Protein AF-0000000065994691 (afdb_homodimer)

Structure (mmCIF, N/CA/C/O backbone):
data_AF-0000000065994691-model_v1
#
loop_
_entity.id
_entity.type
_entity.pdbx_description
1 polymer 'NADP-dependent malic enzyme'
#
loop_
_atom_site.group_PDB
_atom_site.id
_atom_site.type_symbol
_atom_site.label_atom_id
_atom_site.label_alt_id
_atom_site.label_comp_id
_atom_site.label_asym_id
_atom_site.label_entity_id
_atom_site.label_seq_id
_atom_site.pdbx_PDB_ins_code
_atom_site.Cartn_x
_atom_site.Cartn_y
_atom_site.Cartn_z
_atom_site.occupancy
_atom_site.B_iso_or_equiv
_atom_site.auth_seq_id
_atom_site.auth_comp_id
_atom_site.auth_asym_id
_atom_site.auth_atom_id
_atom_site.pdbx_PDB_model_num
ATOM 1 N N . MET A 1 1 ? -3.164 -12.273 27.484 1 27.92 1 MET A N 1
ATOM 2 C CA . MET A 1 1 ? -2.928 -11.016 26.781 1 27.92 1 MET A CA 1
ATOM 3 C C . MET A 1 1 ? -4.109 -10.672 25.875 1 27.92 1 MET A C 1
ATOM 5 O O . MET A 1 1 ? -4.449 -11.438 24.969 1 27.92 1 MET A O 1
ATOM 9 N N . GLN A 1 2 ? -5.133 -10.211 26.312 1 36.34 2 GLN A N 1
ATOM 10 C CA . GLN A 1 2 ? -6.395 -9.766 25.734 1 36.34 2 GLN A CA 1
ATOM 11 C C . GLN A 1 2 ? -6.18 -9.109 24.375 1 36.34 2 GLN A C 1
ATOM 13 O O . GLN A 1 2 ? -5.273 -8.289 24.203 1 36.34 2 GLN A O 1
ATOM 18 N N . ASN A 1 3 ? -6.594 -9.672 23.25 1 47.41 3 ASN A N 1
ATOM 19 C CA . ASN A 1 3 ? -6.496 -9.258 21.844 1 47.41 3 ASN A CA 1
ATOM 20 C C . ASN A 1 3 ? -6.738 -7.762 21.688 1 47.41 3 ASN A C 1
ATOM 22 O O . ASN A 1 3 ? -7.848 -7.281 21.906 1 47.41 3 ASN A O 1
ATOM 26 N N . LYS A 1 4 ? -5.75 -6.941 22 1 60.91 4 LYS A N 1
ATOM 27 C CA . LYS A 1 4 ? -5.902 -5.5 21.828 1 60.91 4 LYS A CA 1
ATOM 28 C C . LYS A 1 4 ? -6.516 -5.18 20.469 1 60.91 4 LYS A C 1
ATOM 30 O O . LYS A 1 4 ? -6.129 -5.766 19.453 1 60.91 4 LYS A O 1
ATOM 35 N N . PRO A 1 5 ? -7.797 -4.594 20.5 1 64.44 5 PRO A N 1
ATOM 36 C CA . PRO A 1 5 ? -8.547 -4.199 19.297 1 64.44 5 PRO A CA 1
ATOM 37 C C . PRO A 1 5 ? -7.641 -3.814 18.141 1 64.44 5 PRO A C 1
ATOM 39 O O . PRO A 1 5 ? -7.926 -4.168 16.984 1 64.44 5 PRO A O 1
ATOM 42 N N . SER A 1 6 ? -6.508 -3.381 18.5 1 68.62 6 SER A N 1
ATOM 43 C CA . SER A 1 6 ? -5.609 -2.914 17.453 1 68.62 6 SER A CA 1
ATOM 44 C C . SER A 1 6 ? -4.98 -4.082 16.703 1 68.62 6 SER A C 1
ATOM 46 O O . SER A 1 6 ? -4.672 -3.973 15.516 1 68.62 6 SER A O 1
ATOM 48 N N . PHE A 1 7 ? -5.027 -5.285 17.312 1 80.38 7 PHE A N 1
ATOM 49 C CA . PHE A 1 7 ? -4.387 -6.418 16.656 1 80.38 7 PHE A CA 1
ATOM 50 C C . PHE A 1 7 ? -5.301 -7.02 15.594 1 80.38 7 PHE A C 1
ATOM 52 O O . PHE A 1 7 ? -4.832 -7.465 14.547 1 80.38 7 PHE A O 1
ATOM 59 N N . ILE A 1 8 ? -6.57 -6.91 15.859 1 89.31 8 ILE A N 1
ATOM 60 C CA . ILE A 1 8 ? -7.523 -7.473 14.906 1 89.31 8 ILE A CA 1
ATOM 61 C C . ILE A 1 8 ? -7.473 -6.68 13.602 1 89.31 8 ILE A C 1
ATOM 63 O O . ILE A 1 8 ? -7.551 -7.254 12.508 1 89.31 8 ILE A O 1
ATOM 67 N N . LEU A 1 9 ? -7.336 -5.375 13.672 1 92.56 9 LEU A N 1
ATOM 68 C CA . LEU A 1 9 ? -7.309 -4.516 12.492 1 92.56 9 LEU A CA 1
ATOM 69 C C . LEU A 1 9 ? -6.012 -4.711 11.711 1 92.56 9 LEU A C 1
ATOM 71 O O . LEU A 1 9 ? -5.918 -4.305 10.555 1 92.56 9 LEU A O 1
ATOM 75 N N . ARG A 1 10 ? -5.066 -5.402 12.344 1 91.25 10 ARG A N 1
ATOM 76 C CA . ARG A 1 10 ? -3.766 -5.574 11.703 1 91.25 10 ARG A CA 1
ATOM 77 C C . ARG A 1 10 ? -3.566 -7.016 11.242 1 91.25 10 ARG A C 1
ATOM 79 O O . ARG A 1 10 ? -2.566 -7.336 10.602 1 91.25 10 ARG A O 1
ATOM 86 N N . ASN A 1 11 ? -4.438 -7.891 11.555 1 91.38 11 ASN A N 1
ATOM 87 C CA . ASN A 1 11 ? -4.402 -9.289 11.125 1 91.38 11 ASN A CA 1
ATOM 88 C C . ASN A 1 11 ? -5.148 -9.484 9.812 1 91.38 11 ASN A C 1
ATOM 90 O O . ASN A 1 11 ? -6.379 -9.43 9.773 1 91.38 11 ASN A O 1
ATOM 94 N N . PRO A 1 12 ? -4.453 -9.797 8.758 1 92.19 12 PRO A N 1
ATOM 95 C CA . PRO A 1 12 ? -5.086 -9.867 7.441 1 92.19 12 PRO A CA 1
ATOM 96 C C . PRO A 1 12 ? -6.25 -10.852 7.395 1 92.19 12 PRO A C 1
ATOM 98 O O . PRO A 1 12 ? -7.219 -10.641 6.664 1 92.19 12 PRO A O 1
ATOM 101 N N . SER A 1 13 ? -6.184 -11.945 8.164 1 92.25 13 SER A N 1
ATOM 102 C CA . SER A 1 13 ? -7.203 -12.984 8.086 1 92.25 13 SER A CA 1
ATOM 103 C C . SER A 1 13 ? -8.43 -12.609 8.914 1 92.25 13 SER A C 1
ATOM 105 O O . SER A 1 13 ? -9.516 -13.156 8.711 1 92.25 13 SER A O 1
ATOM 107 N N . ALA A 1 14 ? -8.25 -11.648 9.867 1 92.88 14 ALA A N 1
ATOM 108 C CA . ALA A 1 14 ? -9.344 -11.305 10.773 1 92.88 14 ALA A CA 1
ATOM 109 C C . ALA A 1 14 ? -9.898 -9.922 10.461 1 92.88 14 ALA A C 1
ATOM 111 O O . ALA A 1 14 ? -11.023 -9.594 10.852 1 92.88 14 ALA A O 1
ATOM 112 N N . ASN A 1 15 ? -9.148 -9.086 9.805 1 95.5 15 ASN A N 1
ATOM 113 C CA . ASN A 1 15 ? -9.531 -7.695 9.57 1 95.5 15 ASN A CA 1
ATOM 114 C C . ASN A 1 15 ? -10.641 -7.59 8.531 1 95.5 15 ASN A C 1
ATOM 116 O O . ASN A 1 15 ? -10.508 -8.125 7.426 1 95.5 15 ASN A O 1
ATOM 120 N N . LYS A 1 16 ? -11.703 -6.867 8.922 1 97.56 16 LYS A N 1
ATOM 121 C CA . LYS A 1 16 ? -12.789 -6.582 7.992 1 97.56 16 LYS A CA 1
ATOM 122 C C . LYS A 1 16 ? -12.812 -5.102 7.621 1 97.56 16 LYS A C 1
ATOM 124 O O . LYS A 1 16 ? -13.664 -4.668 6.836 1 97.56 16 LYS A O 1
ATOM 129 N N . GLY A 1 17 ? -11.867 -4.254 8.242 1 96.62 17 GLY A N 1
ATOM 130 C CA . GLY A 1 17 ? -11.922 -2.814 8.039 1 96.62 17 GLY A CA 1
ATOM 131 C C . GLY A 1 17 ? -13.289 -2.225 8.344 1 96.62 17 GLY A C 1
ATOM 132 O O . GLY A 1 17 ? -13.852 -2.455 9.414 1 96.62 17 GLY A O 1
ATOM 133 N N . THR A 1 18 ? -13.828 -1.493 7.367 1 97.75 18 THR A N 1
ATOM 134 C CA . THR A 1 18 ? -15.141 -0.877 7.512 1 97.75 18 THR A CA 1
ATOM 135 C C . THR A 1 18 ? -16.25 -1.927 7.418 1 97.75 18 THR A C 1
ATOM 137 O O . THR A 1 18 ? -17.422 -1.604 7.547 1 97.75 18 THR A O 1
ATOM 140 N N . GLY A 1 19 ? -15.883 -3.162 7.223 1 97.94 19 GLY A N 1
ATOM 141 C CA . GLY A 1 19 ? -16.859 -4.242 7.129 1 97.94 19 GLY A CA 1
ATOM 142 C C . GLY A 1 19 ? -17.312 -4.754 8.484 1 97.94 19 GLY A C 1
ATOM 143 O O . GLY A 1 19 ? -18.281 -5.5 8.578 1 97.94 19 GLY A O 1
ATOM 144 N N . PHE A 1 20 ? -16.578 -4.418 9.609 1 97.56 20 PHE A N 1
ATOM 145 C CA . PHE A 1 20 ? -17.062 -4.75 10.945 1 97.56 20 PHE A CA 1
ATOM 146 C C . PHE A 1 20 ? -18.391 -4.066 11.227 1 97.56 20 PHE A C 1
ATOM 148 O O . PHE A 1 20 ? -18.516 -2.846 11.102 1 97.56 20 PHE A O 1
ATOM 155 N N . ASN A 1 21 ? -19.344 -4.828 11.57 1 96.69 21 ASN A N 1
ATOM 156 C CA . ASN A 1 21 ?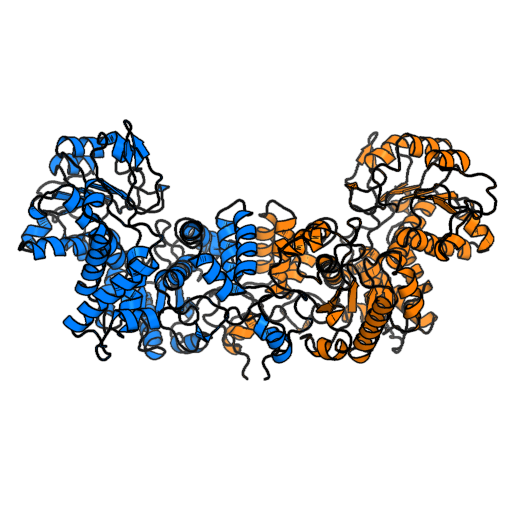 -20.625 -4.215 11.914 1 96.69 21 ASN A CA 1
ATOM 157 C C . ASN A 1 21 ? -20.625 -3.631 13.32 1 96.69 21 ASN A C 1
ATOM 159 O O . ASN A 1 21 ? -19.641 -3.771 14.047 1 96.69 21 ASN A O 1
ATOM 163 N N . ASN A 1 22 ? -21.688 -2.957 13.68 1 95.81 22 ASN A N 1
ATOM 164 C CA . ASN A 1 22 ? -21.719 -2.217 14.938 1 95.81 22 ASN A CA 1
ATOM 165 C C . ASN A 1 22 ? -21.547 -3.145 16.141 1 95.81 22 ASN A C 1
ATOM 167 O O . ASN A 1 22 ? -20.875 -2.799 17.109 1 95.81 22 ASN A O 1
ATOM 171 N N . GLU A 1 23 ? -22.156 -4.289 16.125 1 96.44 23 GLU A N 1
ATOM 172 C CA . GLU A 1 23 ? -22.047 -5.258 17.203 1 96.44 23 GLU A CA 1
ATOM 173 C C . GLU A 1 23 ? -20.609 -5.754 17.359 1 96.44 23 GLU A C 1
ATOM 175 O O . GLU A 1 23 ? -20.078 -5.84 18.469 1 96.44 23 GLU A O 1
ATOM 180 N N . GLU A 1 24 ? -20 -6.094 16.25 1 96.19 24 GLU A N 1
ATOM 181 C CA . GLU A 1 24 ? -18.609 -6.535 16.25 1 96.19 24 GLU A CA 1
ATOM 182 C C . GLU A 1 24 ? -17.688 -5.438 16.766 1 96.19 24 GLU A C 1
ATOM 184 O O . GLU A 1 24 ? -16.766 -5.711 17.531 1 96.19 24 GLU A O 1
ATOM 189 N N . ARG A 1 25 ? -17.953 -4.188 16.297 1 96.38 25 ARG A N 1
ATOM 190 C CA . ARG A 1 25 ? -17.109 -3.07 16.734 1 96.38 25 ARG A CA 1
ATOM 191 C C . ARG A 1 25 ? -17.172 -2.9 18.25 1 96.38 25 ARG A C 1
ATOM 193 O O . ARG A 1 25 ? -16.156 -2.623 18.891 1 96.38 25 ARG A O 1
ATOM 200 N N . GLU A 1 26 ? -18.312 -3.055 18.781 1 95.19 26 GLU A N 1
ATOM 201 C CA . GLU A 1 26 ? -18.484 -2.949 20.234 1 95.19 26 GLU A CA 1
ATOM 202 C C . GLU A 1 26 ? -17.797 -4.094 20.953 1 95.19 26 GLU A C 1
ATOM 204 O O . GLU A 1 26 ? -17.016 -3.867 21.891 1 95.19 26 GLU A O 1
ATOM 209 N N . LYS A 1 27 ? -17.969 -5.289 20.531 1 94.94 27 LYS A N 1
ATOM 210 C CA . LYS A 1 27 ? -17.438 -6.488 21.172 1 94.94 27 LYS A CA 1
ATOM 211 C C . LYS A 1 27 ? -15.922 -6.527 21.109 1 94.94 27 LYS A C 1
ATOM 213 O O . LYS A 1 27 ? -15.266 -6.969 22.062 1 94.94 27 LYS A O 1
ATOM 218 N N . LEU A 1 28 ? -15.406 -6.031 20.016 1 94.88 28 LEU A N 1
ATOM 219 C CA . LEU A 1 28 ? -13.969 -6.172 19.766 1 94.88 28 LEU A CA 1
ATOM 220 C C . LEU A 1 28 ? -13.227 -4.902 20.172 1 94.88 28 LEU A C 1
ATOM 222 O O . LEU A 1 28 ? -12.008 -4.816 20 1 94.88 28 LEU A O 1
ATOM 226 N N . GLY A 1 29 ? -13.961 -3.898 20.656 1 95.19 29 GLY A N 1
ATOM 227 C CA . GLY A 1 29 ? -13.328 -2.648 21.031 1 95.19 29 GLY A CA 1
ATOM 228 C C . GLY A 1 29 ? -12.797 -1.864 19.844 1 95.19 29 GLY A C 1
ATOM 229 O O . GLY A 1 29 ? -11.664 -1.366 19.891 1 95.19 29 GLY A O 1
ATOM 230 N N . LEU A 1 30 ? -13.547 -1.79 18.75 1 96.19 30 LEU A N 1
ATOM 231 C CA . LEU A 1 30 ? -13.117 -1.115 17.531 1 96.19 30 LEU A CA 1
ATOM 232 C C . LEU A 1 30 ? -13.828 0.221 17.375 1 96.19 30 LEU A C 1
ATOM 234 O O . LEU A 1 30 ? -13.508 0.996 16.469 1 96.19 30 LEU A O 1
ATOM 238 N N . LYS A 1 31 ? -14.797 0.508 18.297 1 96.19 31 LYS A N 1
ATOM 239 C CA . LYS A 1 31 ? -15.477 1.8 18.219 1 96.19 31 LYS A CA 1
ATOM 240 C C . LYS A 1 31 ? -14.477 2.949 18.344 1 96.19 31 LYS A C 1
ATOM 242 O O . LYS A 1 31 ? -13.625 2.957 19.234 1 96.19 31 LYS A O 1
ATOM 247 N N . GLY A 1 32 ? -14.57 3.861 17.391 1 96.81 32 GLY A N 1
ATOM 248 C CA . GLY A 1 32 ? -13.664 5 17.344 1 96.81 32 GLY A CA 1
ATOM 249 C C . GLY A 1 32 ? -12.438 4.766 16.484 1 96.81 32 GLY A C 1
ATOM 250 O O . GLY A 1 32 ? -11.758 5.711 16.094 1 96.81 32 GLY A O 1
ATOM 251 N N . LEU A 1 33 ? -12.141 3.516 16.203 1 97.19 33 LEU A N 1
ATOM 252 C CA . LEU A 1 33 ? -10.93 3.205 15.438 1 97.19 33 LEU A CA 1
ATOM 253 C C . LEU A 1 33 ? -11.242 3.062 13.953 1 97.19 33 LEU A C 1
ATOM 255 O O . LEU A 1 33 ? -10.344 2.83 13.141 1 97.19 33 LEU A O 1
ATOM 259 N N . LEU A 1 34 ? -12.508 3.172 13.602 1 97.25 34 LEU A N 1
ATOM 260 C CA . LEU A 1 34 ? -13.016 3.145 12.234 1 97.25 34 LEU A CA 1
ATOM 261 C C . LEU A 1 34 ? -14 4.285 11.992 1 97.25 34 LEU A C 1
ATOM 263 O O . LEU A 1 34 ? -14.664 4.738 12.93 1 97.25 34 LEU A O 1
ATOM 267 N N . PRO A 1 35 ? -14.047 4.77 10.734 1 97.44 35 PRO A N 1
ATOM 268 C CA . PRO A 1 35 ? -15.141 5.711 10.461 1 97.44 35 PRO A CA 1
ATOM 269 C C . PRO A 1 35 ? -16.516 5.109 10.727 1 97.44 35 PRO A C 1
ATOM 271 O O . PRO A 1 35 ? -16.656 3.887 10.773 1 97.44 35 PRO A O 1
ATOM 274 N N . PRO A 1 36 ? -17.453 5.902 10.906 1 95.81 36 PRO A N 1
ATOM 275 C CA . PRO A 1 36 ? -18.75 5.426 11.398 1 95.81 36 PRO A CA 1
ATOM 276 C C . PRO A 1 36 ? -19.469 4.539 10.383 1 95.81 36 PRO A C 1
ATOM 278 O O . PRO A 1 36 ? -20.219 3.639 10.766 1 95.81 36 PRO A O 1
ATOM 281 N N . LYS A 1 37 ? -19.312 4.715 9.109 1 96.81 37 LYS A N 1
ATOM 282 C CA . LYS A 1 37 ? -20.031 3.932 8.102 1 96.81 37 LYS A CA 1
ATOM 283 C C . LYS A 1 37 ? -19.594 2.469 8.133 1 96.81 37 LYS A C 1
ATOM 285 O O . LYS A 1 37 ? -18.391 2.174 8.211 1 96.81 37 LYS A O 1
ATOM 290 N N . VAL A 1 38 ? -20.562 1.571 8.156 1 97.25 38 VAL A N 1
ATOM 291 C CA . VAL A 1 38 ? -20.328 0.142 7.992 1 97.25 38 VAL A CA 1
ATOM 292 C C . VAL A 1 38 ? -20.547 -0.252 6.531 1 97.25 38 VAL A C 1
ATOM 294 O O . VAL A 1 38 ? -21.594 0.036 5.957 1 97.25 38 VAL A O 1
ATOM 297 N N . GLU A 1 39 ? -19.609 -0.886 5.941 1 97.75 39 GLU A N 1
ATOM 298 C CA . GLU A 1 39 ? -19.703 -1.291 4.543 1 97.75 39 GLU A CA 1
ATOM 299 C C . GLU A 1 39 ? -19.875 -2.803 4.418 1 97.75 39 GLU A C 1
ATOM 301 O O . GLU A 1 39 ? -19.344 -3.559 5.238 1 97.75 39 GLU A O 1
ATOM 306 N N . SER A 1 40 ? -20.594 -3.195 3.393 1 97.75 40 SER A N 1
ATOM 307 C CA . SER A 1 40 ? -20.625 -4.605 3.018 1 97.75 40 SER A CA 1
ATOM 308 C C . SER A 1 40 ? -19.344 -5.012 2.291 1 97.75 40 SER A C 1
ATOM 310 O O . SER A 1 40 ? -18.578 -4.156 1.83 1 97.75 40 SER A O 1
ATOM 312 N N . LEU A 1 41 ? -19.156 -6.312 2.232 1 97.75 41 LEU A N 1
ATOM 313 C CA . LEU A 1 41 ? -18.016 -6.84 1.492 1 97.75 41 LEU A CA 1
ATOM 314 C C . LEU A 1 41 ? -18.062 -6.391 0.035 1 97.75 41 LEU A C 1
ATOM 316 O O . LEU A 1 41 ? -17.031 -6.062 -0.548 1 97.75 41 LEU A O 1
ATOM 320 N N . GLN A 1 42 ? -19.219 -6.344 -0.59 1 97.94 42 GLN A N 1
ATOM 321 C CA . GLN A 1 42 ? -19.391 -5.918 -1.975 1 97.94 42 GLN A CA 1
ATOM 322 C C . GLN A 1 42 ? -19.016 -4.449 -2.15 1 97.94 42 GLN A C 1
ATOM 324 O O . GLN A 1 42 ? -18.344 -4.09 -3.121 1 97.94 42 GLN A O 1
ATOM 329 N N . GLU A 1 43 ? -19.438 -3.59 -1.207 1 97.94 43 GLU A N 1
ATOM 330 C CA . GLU A 1 43 ? -19.094 -2.172 -1.274 1 97.94 43 GLU A CA 1
ATOM 331 C C . GLU A 1 43 ? -17.594 -1.966 -1.19 1 97.94 43 GLU A C 1
ATOM 333 O O . GLU A 1 43 ? -17.016 -1.165 -1.938 1 97.94 43 GLU A O 1
ATOM 338 N N . GLN A 1 44 ? -16.984 -2.668 -0.271 1 98.38 44 GLN A N 1
ATOM 339 C CA . GLN A 1 44 ? -15.531 -2.605 -0.157 1 98.38 44 GLN A CA 1
ATOM 340 C C . GLN A 1 44 ? -14.859 -3.072 -1.444 1 98.38 44 GLN A C 1
ATOM 342 O O . GLN A 1 44 ? -13.883 -2.473 -1.892 1 98.38 44 GLN A O 1
ATOM 347 N N . SER A 1 45 ? -15.383 -4.18 -1.994 1 98.5 45 SER A N 1
ATOM 348 C CA . SER A 1 45 ? -14.836 -4.734 -3.229 1 98.5 45 SER A CA 1
ATOM 349 C C . SER A 1 45 ? -14.953 -3.74 -4.379 1 98.5 45 SER A C 1
ATOM 351 O O . SER A 1 45 ? -14.031 -3.605 -5.188 1 98.5 45 SER A O 1
ATOM 353 N N . ASP A 1 46 ? -16.078 -3.043 -4.469 1 98.31 46 ASP A N 1
ATOM 354 C CA . ASP A 1 46 ? -16.281 -2.039 -5.508 1 98.31 46 ASP A CA 1
ATOM 355 C C . ASP A 1 46 ? -15.25 -0.919 -5.398 1 98.31 46 ASP A C 1
ATOM 357 O O . ASP A 1 46 ? -14.711 -0.466 -6.41 1 98.31 46 ASP A O 1
ATOM 361 N N . ARG A 1 47 ? -15.031 -0.465 -4.227 1 98.12 47 ARG A N 1
ATOM 362 C CA . ARG A 1 47 ? -14.008 0.557 -4.008 1 98.12 47 ARG A CA 1
ATOM 363 C C . ARG A 1 47 ? -12.633 0.057 -4.426 1 98.12 47 ARG A C 1
ATOM 365 O O . ARG A 1 47 ? -11.898 0.76 -5.125 1 98.12 47 ARG A O 1
ATOM 372 N N . ALA A 1 48 ? -12.273 -1.144 -3.988 1 98.56 48 ALA A N 1
ATOM 373 C CA . ALA A 1 48 ? -10.969 -1.718 -4.312 1 98.56 48 ALA A CA 1
ATOM 374 C C . ALA A 1 48 ? -10.797 -1.868 -5.824 1 98.56 48 ALA A C 1
ATOM 376 O O . ALA A 1 48 ? -9.703 -1.648 -6.355 1 98.56 48 ALA A O 1
ATOM 377 N N . LEU A 1 49 ? -11.867 -2.291 -6.504 1 98.56 49 LEU A N 1
ATOM 378 C CA . LEU A 1 49 ? -11.82 -2.422 -7.957 1 98.56 49 LEU A CA 1
ATOM 379 C C . LEU A 1 49 ? -11.57 -1.069 -8.617 1 98.56 49 LEU A C 1
ATOM 381 O O . LEU A 1 49 ? -10.789 -0.975 -9.562 1 98.56 49 LEU A O 1
ATOM 385 N N . SER A 1 50 ? -12.266 -0.061 -8.078 1 97.94 50 SER A N 1
ATOM 386 C CA . SER A 1 50 ? -12.047 1.287 -8.602 1 97.94 50 SER A CA 1
ATOM 387 C C . SER A 1 50 ? -10.602 1.725 -8.414 1 97.94 50 SER A C 1
ATOM 389 O O . SER A 1 50 ? -10 2.322 -9.312 1 97.94 50 SER A O 1
ATOM 391 N N . GLN A 1 51 ? -10.047 1.474 -7.285 1 97.81 51 GLN A N 1
ATOM 392 C CA . GLN A 1 51 ? -8.648 1.785 -7.016 1 97.81 51 GLN A CA 1
ATOM 393 C C . GLN A 1 51 ? -7.727 1.01 -7.953 1 97.81 51 GLN A C 1
ATOM 395 O O . GLN A 1 51 ? -6.824 1.588 -8.562 1 97.81 51 GLN A O 1
ATOM 400 N N . PHE A 1 52 ? -7.93 -0.265 -8.133 1 98.12 52 PHE A N 1
ATOM 401 C CA . PHE A 1 52 ? -7.148 -1.144 -9 1 98.12 52 PHE A CA 1
ATOM 402 C C . PHE A 1 52 ? -7.09 -0.592 -10.414 1 98.12 52 PHE A C 1
ATOM 404 O O . PHE A 1 52 ? -6.02 -0.556 -11.031 1 98.12 52 PHE A O 1
ATOM 411 N N . THR A 1 53 ? -8.172 -0.13 -10.898 1 97.25 53 THR A N 1
ATOM 412 C CA . THR A 1 53 ? -8.297 0.286 -12.289 1 97.25 53 THR A CA 1
ATOM 413 C C . THR A 1 53 ? -7.684 1.668 -12.492 1 97.25 53 THR A C 1
ATOM 415 O O . THR A 1 53 ? -7.465 2.094 -13.633 1 97.25 53 THR A O 1
ATOM 418 N N . SER A 1 54 ? -7.371 2.34 -11.422 1 95.06 54 SER A N 1
ATOM 419 C CA . SER A 1 54 ? -6.848 3.699 -11.523 1 95.06 54 SER A CA 1
ATOM 420 C C . SER A 1 54 ? -5.348 3.695 -11.789 1 95.06 54 SER A C 1
ATOM 422 O O . SER A 1 54 ? -4.781 4.707 -12.211 1 95.06 54 SER A O 1
ATOM 424 N N . PHE A 1 55 ? -4.637 2.59 -11.5 1 95.5 55 PHE A N 1
ATOM 425 C CA . PHE A 1 55 ? -3.189 2.533 -11.68 1 95.5 55 PHE A CA 1
ATOM 426 C C . PHE A 1 55 ? -2.828 2.494 -13.164 1 95.5 55 PHE A C 1
ATOM 428 O O . PHE A 1 55 ? -3.557 1.908 -13.969 1 95.5 55 PHE A O 1
ATOM 435 N N . ASN A 1 56 ? -1.627 3.018 -13.508 1 92.44 56 ASN A N 1
ATOM 436 C CA . ASN A 1 56 ? -1.218 3.15 -14.898 1 92.44 56 ASN A CA 1
ATOM 437 C C . ASN A 1 56 ? -0.4 1.948 -15.359 1 92.44 56 ASN A C 1
ATOM 439 O O . ASN A 1 56 ? -0.293 1.688 -16.562 1 92.44 56 ASN A O 1
ATOM 443 N N . THR A 1 57 ? 0.21 1.245 -14.461 1 95.25 57 THR A N 1
ATOM 444 C CA . THR A 1 57 ? 1.062 0.124 -14.844 1 95.25 57 THR A CA 1
ATOM 445 C C . THR A 1 57 ? 0.603 -1.162 -14.156 1 95.25 57 THR A C 1
ATOM 447 O O . THR A 1 57 ? -0.006 -1.12 -13.086 1 95.25 57 THR A O 1
ATOM 450 N N . ASN A 1 58 ? 0.894 -2.285 -14.711 1 96.38 58 ASN A N 1
ATOM 451 C CA . ASN A 1 58 ? 0.542 -3.582 -14.148 1 96.38 58 ASN A CA 1
ATOM 452 C C . ASN A 1 58 ? 1.329 -3.865 -12.867 1 96.38 58 ASN A C 1
ATOM 454 O O . ASN A 1 58 ? 0.82 -4.512 -11.953 1 96.38 58 ASN A O 1
ATOM 458 N N . LEU A 1 59 ? 2.523 -3.398 -12.828 1 97.06 59 LEU A N 1
ATOM 459 C CA . LEU A 1 59 ? 3.314 -3.586 -11.617 1 97.06 59 LEU A CA 1
ATOM 460 C C . LEU A 1 59 ? 2.664 -2.889 -10.422 1 97.06 59 LEU A C 1
ATOM 462 O O . LEU A 1 59 ? 2.605 -3.449 -9.328 1 97.06 59 LEU A O 1
ATOM 466 N N . GLU A 1 60 ? 2.139 -1.678 -10.656 1 96.69 60 GLU A N 1
ATOM 467 C CA . GLU A 1 60 ? 1.45 -0.96 -9.594 1 96.69 60 GLU A CA 1
ATOM 468 C C . GLU A 1 60 ? 0.182 -1.693 -9.164 1 96.69 60 GLU A C 1
ATOM 470 O O . GLU A 1 60 ? -0.142 -1.741 -7.973 1 96.69 60 GLU A O 1
ATOM 475 N N . ARG A 1 61 ? -0.531 -2.209 -10.156 1 98.06 61 ARG A N 1
ATOM 476 C CA . ARG A 1 61 ? -1.707 -3.02 -9.852 1 98.06 61 ARG A CA 1
ATOM 477 C C . ARG A 1 61 ? -1.335 -4.238 -9.016 1 98.06 61 ARG A C 1
ATOM 479 O O . ARG A 1 61 ? -2.047 -4.59 -8.07 1 98.06 61 ARG A O 1
ATOM 486 N N . TYR A 1 62 ? -0.209 -4.844 -9.375 1 98.12 62 TYR A N 1
ATOM 487 C CA . TYR A 1 62 ? 0.305 -6 -8.648 1 98.12 62 TYR A CA 1
ATOM 488 C C . TYR A 1 62 ? 0.606 -5.637 -7.195 1 98.12 62 TYR A C 1
ATOM 490 O O . TYR A 1 62 ? 0.202 -6.352 -6.277 1 98.12 62 TYR A O 1
ATOM 498 N N . ILE A 1 63 ? 1.3 -4.547 -6.996 1 97.31 63 ILE A N 1
ATOM 499 C CA . ILE A 1 63 ? 1.681 -4.102 -5.66 1 97.31 63 ILE A CA 1
ATOM 500 C C . ILE A 1 63 ? 0.429 -3.756 -4.855 1 97.31 63 ILE A C 1
ATOM 502 O O . ILE A 1 63 ? 0.329 -4.102 -3.676 1 97.31 63 ILE A O 1
ATOM 506 N N . PHE A 1 64 ? -0.566 -3.098 -5.516 1 97.69 64 PHE A N 1
ATOM 507 C CA . PHE A 1 64 ? -1.829 -2.76 -4.871 1 97.69 64 PHE A CA 1
ATOM 508 C C . PHE A 1 64 ? -2.523 -4.012 -4.348 1 97.69 64 PHE A C 1
ATOM 510 O O . PHE A 1 64 ? -2.965 -4.047 -3.197 1 97.69 64 PHE A O 1
ATOM 517 N N . LEU A 1 65 ? -2.592 -5.027 -5.137 1 98.44 65 LEU A N 1
ATOM 518 C CA . LEU A 1 65 ? -3.277 -6.258 -4.754 1 98.44 65 LEU A CA 1
ATOM 519 C C . LEU A 1 65 ? -2.549 -6.953 -3.609 1 98.44 65 LEU A C 1
ATOM 521 O O . LEU A 1 65 ? -3.184 -7.484 -2.695 1 98.44 65 LEU A O 1
ATOM 525 N N . ASN A 1 66 ? -1.239 -6.945 -3.656 1 97 66 ASN A N 1
ATOM 526 C CA . ASN A 1 66 ? -0.467 -7.531 -2.566 1 97 66 ASN A CA 1
ATOM 527 C C . ASN A 1 66 ? -0.71 -6.801 -1.249 1 97 66 ASN A C 1
ATOM 529 O O . ASN A 1 66 ? -0.843 -7.434 -0.2 1 97 66 ASN A O 1
ATOM 533 N N . CYS A 1 67 ? -0.753 -5.539 -1.316 1 96.62 67 CYS A N 1
ATOM 534 C CA . CYS A 1 67 ? -1.006 -4.742 -0.121 1 96.62 67 CYS A CA 1
ATOM 535 C C . CYS A 1 67 ? -2.408 -5 0.418 1 96.62 67 CYS A C 1
ATOM 537 O O . CYS A 1 67 ? -2.613 -5.043 1.633 1 96.62 67 CYS A O 1
ATOM 539 N N . LEU A 1 68 ? -3.354 -5.09 -0.512 1 97.81 68 LEU A N 1
ATOM 540 C CA . LEU A 1 68 ? -4.723 -5.387 -0.103 1 97.81 68 LEU A CA 1
ATOM 541 C C . LEU A 1 68 ? -4.793 -6.719 0.636 1 97.81 68 LEU A C 1
ATOM 543 O O . LEU A 1 68 ? -5.445 -6.82 1.678 1 97.81 68 LEU A O 1
ATOM 547 N N . ARG A 1 69 ? -4.121 -7.727 0.118 1 97.12 69 ARG A N 1
ATOM 548 C CA . ARG A 1 69 ? -4.105 -9.039 0.76 1 97.12 69 ARG A CA 1
ATOM 549 C C . ARG A 1 69 ? -3.504 -8.953 2.16 1 97.12 69 ARG A C 1
ATOM 551 O O . ARG A 1 69 ? -3.998 -9.594 3.092 1 97.12 69 ARG A O 1
ATOM 558 N N . ASP A 1 70 ? -2.463 -8.18 2.279 1 93.88 70 ASP A N 1
ATOM 559 C CA . ASP A 1 70 ? -1.753 -8.031 3.547 1 93.88 70 ASP A CA 1
ATOM 560 C C . ASP A 1 70 ? -2.615 -7.301 4.578 1 93.88 70 ASP A C 1
ATOM 562 O O . ASP A 1 70 ? -2.383 -7.418 5.781 1 93.88 70 ASP A O 1
ATOM 566 N N . ARG A 1 71 ? -3.629 -6.594 4.152 1 94.88 71 ARG A N 1
ATOM 567 C CA . ARG A 1 71 ? -4.48 -5.828 5.059 1 94.88 71 ARG A CA 1
ATOM 568 C C . ARG A 1 71 ? -5.77 -6.578 5.363 1 94.88 71 ARG A C 1
ATOM 570 O O . ARG A 1 71 ? -6.238 -6.582 6.508 1 94.88 71 ARG A O 1
ATOM 577 N N . ASN A 1 72 ? -6.336 -7.105 4.344 1 97.25 72 ASN A N 1
ATOM 578 C CA . ASN A 1 72 ? -7.629 -7.781 4.402 1 97.25 72 ASN A CA 1
ATOM 579 C C . ASN A 1 72 ? -7.703 -8.938 3.406 1 97.25 72 ASN A C 1
ATOM 581 O O . ASN A 1 72 ? -8.164 -8.758 2.279 1 97.25 72 ASN A O 1
ATOM 585 N N . GLU A 1 73 ? -7.402 -10.078 3.9 1 96.75 73 GLU A N 1
ATOM 586 C CA . GLU A 1 73 ? -7.273 -11.266 3.064 1 96.75 73 GLU A CA 1
ATOM 587 C C . GLU A 1 73 ? -8.617 -11.664 2.457 1 96.75 73 GLU A C 1
ATOM 589 O O . GLU A 1 73 ? -8.688 -12.023 1.279 1 96.75 73 GLU A O 1
ATOM 594 N N . THR A 1 74 ? -9.695 -11.57 3.236 1 97.88 74 THR A N 1
ATOM 595 C CA . THR A 1 74 ? -11.023 -11.93 2.744 1 97.88 74 THR A CA 1
ATOM 596 C C . THR A 1 74 ? -11.438 -11.016 1.593 1 97.88 74 THR A C 1
ATOM 598 O O . THR A 1 74 ? -11.914 -11.492 0.56 1 97.88 74 THR A O 1
ATOM 601 N N . LEU A 1 75 ? -11.242 -9.719 1.781 1 98.5 75 LEU A N 1
ATOM 602 C CA . LEU A 1 75 ? -11.586 -8.758 0.737 1 98.5 75 LEU A CA 1
ATOM 603 C C . LEU A 1 75 ? -10.773 -9.016 -0.526 1 98.5 75 LEU A C 1
ATOM 605 O O . LEU A 1 75 ? -11.305 -8.953 -1.637 1 98.5 75 LEU A O 1
ATOM 609 N N . PHE A 1 76 ? -9.5 -9.297 -0.375 1 98.56 76 PHE A N 1
ATOM 610 C CA . PHE A 1 76 ? -8.633 -9.586 -1.51 1 98.56 76 PHE A CA 1
ATOM 611 C C . PHE A 1 76 ? -9.164 -10.766 -2.316 1 98.56 76 PHE A C 1
ATOM 613 O O . PHE A 1 76 ? -9.32 -10.664 -3.535 1 98.56 76 PHE A O 1
ATOM 620 N N . TYR A 1 77 ? -9.438 -11.852 -1.706 1 98.06 77 TYR A N 1
ATOM 621 C CA . TYR A 1 77 ? -9.844 -13.047 -2.436 1 98.06 77 TYR A CA 1
ATOM 622 C C . TYR A 1 77 ? -11.25 -12.891 -2.992 1 98.06 77 TYR A C 1
ATOM 624 O O . TYR A 1 77 ? -11.578 -13.445 -4.043 1 98.06 77 TYR A O 1
ATOM 632 N N . TYR A 1 78 ? -12.125 -12.133 -2.275 1 98 78 TYR A N 1
ATOM 633 C CA . TYR A 1 78 ? -13.43 -11.805 -2.842 1 98 78 TYR A CA 1
ATOM 634 C C . TYR A 1 78 ? -13.281 -11.031 -4.145 1 98 78 TYR A C 1
ATOM 636 O O . TYR A 1 78 ? -13.906 -11.367 -5.152 1 98 78 TYR A O 1
ATOM 644 N N . LEU A 1 79 ? -12.445 -10.031 -4.094 1 98.38 79 LEU A N 1
ATOM 645 C CA . LEU A 1 79 ? -12.172 -9.219 -5.273 1 98.38 79 LEU A CA 1
ATOM 646 C C . LEU A 1 79 ? -11.594 -10.07 -6.398 1 98.38 79 LEU A C 1
ATOM 648 O O . LEU A 1 79 ? -12.039 -9.992 -7.543 1 98.38 79 LEU A O 1
ATOM 652 N N . LEU A 1 80 ? -10.602 -10.859 -6.105 1 96.94 80 LEU A N 1
ATOM 653 C CA . LEU A 1 80 ? -9.906 -11.703 -7.074 1 96.94 80 LEU A CA 1
ATOM 654 C C . LEU A 1 80 ? -10.859 -12.703 -7.707 1 96.94 80 LEU A C 1
ATOM 656 O O . LEU A 1 80 ? -10.914 -12.836 -8.93 1 96.94 80 LEU A O 1
ATOM 660 N N . SER A 1 81 ? -11.609 -13.398 -6.938 1 94.75 81 SER A N 1
ATOM 661 C CA . SER A 1 81 ? -12.5 -14.445 -7.422 1 94.75 81 SER A CA 1
ATOM 662 C C . SER A 1 81 ? -13.578 -13.875 -8.344 1 94.75 81 SER A C 1
ATOM 664 O O . SER A 1 81 ? -14.008 -14.547 -9.281 1 94.75 81 SER A O 1
ATOM 666 N N . ASN A 1 82 ? -13.953 -12.633 -8.078 1 94.75 82 ASN A N 1
ATOM 667 C CA . ASN A 1 82 ? -15.016 -12.023 -8.875 1 94.75 82 ASN A CA 1
ATOM 668 C C . ASN A 1 82 ? -14.453 -11.297 -10.094 1 94.75 82 ASN A C 1
ATOM 670 O O . ASN A 1 82 ? -15.211 -10.812 -10.938 1 94.75 82 ASN A O 1
ATOM 674 N N . ASN A 1 83 ? -13.148 -11.227 -10.211 1 94.94 83 ASN A N 1
ATOM 675 C CA . ASN A 1 83 ? -12.5 -10.539 -11.32 1 94.94 83 ASN A CA 1
ATOM 676 C C . ASN A 1 83 ? -11.273 -11.297 -11.812 1 94.94 83 ASN A C 1
ATOM 678 O O . ASN A 1 83 ? -10.219 -10.695 -12.047 1 94.94 83 ASN A O 1
ATOM 682 N N . LEU A 1 84 ? -11.375 -12.578 -11.969 1 91.56 84 LEU A N 1
ATOM 683 C CA . LEU A 1 84 ? -10.227 -13.438 -12.25 1 91.56 84 LEU A CA 1
ATOM 684 C C . LEU A 1 84 ? -9.633 -13.117 -13.617 1 91.56 84 LEU A C 1
ATOM 686 O O . LEU A 1 84 ? -8.414 -13.008 -13.758 1 91.56 84 LEU A O 1
ATOM 690 N N . GLU A 1 85 ? -10.391 -12.984 -14.625 1 87.81 85 GLU A N 1
ATOM 691 C CA . GLU A 1 85 ? -9.906 -12.719 -15.977 1 87.81 85 GLU A CA 1
ATOM 692 C C . GLU A 1 85 ? -9.094 -11.422 -16.016 1 87.81 85 GLU A C 1
ATOM 694 O O . GLU A 1 85 ? -8.078 -11.344 -16.719 1 87.81 85 GLU A O 1
ATOM 699 N N . LEU A 1 86 ? -9.578 -10.484 -15.266 1 91.94 86 LEU A N 1
ATOM 700 C CA . LEU A 1 86 ? -8.945 -9.172 -15.227 1 91.94 86 LEU A CA 1
ATOM 701 C C . LEU A 1 86 ? -7.656 -9.211 -14.414 1 91.94 86 LEU A C 1
ATOM 703 O O . LEU A 1 86 ? -6.68 -8.539 -14.758 1 91.94 86 LEU A O 1
ATOM 707 N N . MET A 1 87 ? -7.613 -10.031 -13.375 1 95.5 87 MET A N 1
ATOM 708 C CA . MET A 1 87 ? -6.562 -9.859 -12.375 1 95.5 87 MET A CA 1
ATOM 709 C C . MET A 1 87 ? -5.555 -11.008 -12.445 1 95.5 87 MET A C 1
ATOM 711 O O . MET A 1 87 ? -4.445 -10.898 -11.922 1 95.5 87 MET A O 1
ATOM 715 N N . MET A 1 88 ? -5.859 -12.047 -13.086 1 91.75 88 MET A N 1
ATOM 716 C CA . MET A 1 88 ? -4.949 -13.18 -13.188 1 91.75 88 MET A CA 1
ATOM 717 C C . MET A 1 88 ? -3.633 -12.766 -13.836 1 91.75 88 MET A C 1
ATOM 719 O O . MET A 1 88 ? -2.559 -13.07 -13.312 1 91.75 88 MET A O 1
ATOM 723 N N . PRO A 1 89 ? -3.695 -11.953 -14.922 1 90 89 PRO A N 1
ATOM 724 C CA . PRO A 1 89 ? -2.439 -11.547 -15.555 1 90 89 PRO A CA 1
ATOM 725 C C . PRO A 1 89 ? -1.623 -10.594 -14.68 1 90 89 PRO A C 1
ATOM 727 O O . PRO A 1 89 ? -0.47 -10.297 -15 1 90 89 PRO A O 1
ATOM 730 N N . ILE A 1 90 ? -2.252 -10.172 -13.594 1 95.69 90 ILE A N 1
ATOM 731 C CA . ILE A 1 90 ? -1.568 -9.25 -12.688 1 95.69 90 ILE A CA 1
ATOM 732 C C . ILE A 1 90 ? -0.905 -10.031 -11.562 1 95.69 90 ILE A C 1
ATOM 734 O O . ILE A 1 90 ? 0.287 -9.859 -11.297 1 95.69 90 ILE A O 1
ATOM 738 N N . ILE A 1 91 ? -1.614 -10.977 -10.938 1 94.94 91 ILE A N 1
ATOM 739 C CA . ILE A 1 91 ? -1.08 -11.68 -9.773 1 94.94 91 ILE A CA 1
ATOM 740 C C . ILE A 1 91 ? -0.199 -12.836 -10.234 1 94.94 91 ILE A C 1
ATOM 742 O O . ILE A 1 91 ? 0.544 -13.414 -9.438 1 94.94 91 ILE A O 1
ATOM 746 N N . TYR A 1 92 ? -0.28 -13.141 -11.453 1 89.31 92 TYR A N 1
ATOM 747 C CA . TYR A 1 92 ? 0.522 -14.195 -12.062 1 89.31 92 TYR A CA 1
ATOM 748 C C . TYR A 1 92 ? 1.147 -13.719 -13.367 1 89.31 92 TYR A C 1
ATOM 750 O O . TYR A 1 92 ? 1.422 -12.531 -13.531 1 89.31 92 TYR A O 1
ATOM 758 N N . THR A 1 93 ? 1.64 -14.773 -14.266 1 86.25 93 THR A N 1
ATOM 759 C CA . THR A 1 93 ? 2.27 -14.359 -15.508 1 86.25 93 THR A CA 1
ATOM 760 C C . THR A 1 93 ? 1.309 -13.523 -16.344 1 86.25 93 THR A C 1
ATOM 7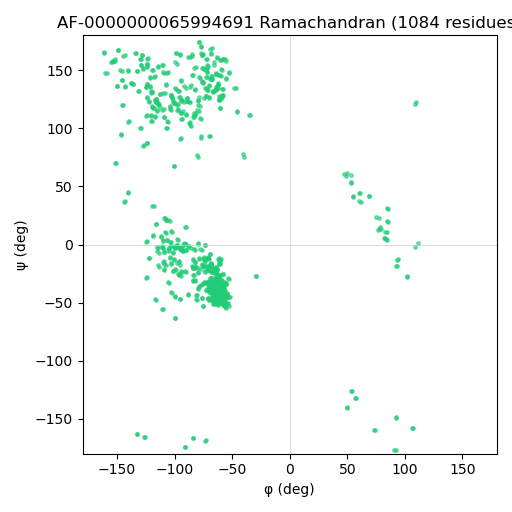62 O O . THR A 1 93 ? 0.105 -13.789 -16.375 1 86.25 93 THR A O 1
ATOM 765 N N . PRO A 1 94 ? 1.771 -12.453 -16.844 1 87.94 94 PRO A N 1
ATOM 766 C CA . PRO A 1 94 ? 3.189 -12.133 -17.016 1 87.94 94 PRO A CA 1
ATOM 767 C C . PRO A 1 94 ? 3.701 -11.156 -15.961 1 87.94 94 PRO A C 1
ATOM 769 O O . PRO A 1 94 ? 4.914 -11.023 -15.773 1 87.94 94 PRO A O 1
ATOM 772 N N . THR A 1 95 ? 2.812 -10.438 -15.227 1 93.75 95 THR A N 1
ATOM 773 C CA . THR A 1 95 ? 3.213 -9.32 -14.367 1 93.75 95 THR A CA 1
ATOM 774 C C . THR A 1 95 ? 4.078 -9.812 -13.219 1 93.75 95 THR A C 1
ATOM 776 O O . THR A 1 95 ? 5.004 -9.125 -12.781 1 93.75 95 THR A O 1
ATOM 779 N N . VAL A 1 96 ? 3.818 -11.016 -12.742 1 94.06 96 VAL A N 1
ATOM 780 C CA . VAL A 1 96 ? 4.562 -11.578 -11.625 1 94.06 96 VAL A CA 1
ATOM 781 C C . VAL A 1 96 ? 6.043 -11.688 -11.984 1 94.06 96 VAL A C 1
ATOM 783 O O . VAL A 1 96 ? 6.91 -11.547 -11.117 1 94.06 96 VAL A O 1
ATOM 786 N N . GLY A 1 97 ? 6.332 -11.977 -13.281 1 92.56 97 GLY A N 1
ATOM 787 C CA . GLY A 1 97 ? 7.719 -12.008 -13.719 1 92.56 97 GLY A CA 1
ATOM 788 C C . GLY A 1 97 ? 8.453 -10.703 -13.477 1 92.56 97 GLY A C 1
ATOM 789 O O . GLY A 1 97 ? 9.57 -10.703 -12.945 1 92.56 97 GLY A O 1
ATOM 790 N N . GLU A 1 98 ? 7.809 -9.641 -13.867 1 94.31 98 GLU A N 1
ATOM 791 C CA . GLU A 1 98 ? 8.383 -8.32 -13.625 1 94.31 98 GLU A CA 1
ATOM 792 C C . GLU A 1 98 ? 8.531 -8.055 -12.133 1 94.31 98 GLU A C 1
ATOM 794 O O . GLU A 1 98 ? 9.547 -7.508 -11.688 1 94.31 98 GLU A O 1
ATOM 799 N N . ALA A 1 99 ? 7.523 -8.43 -11.398 1 96.81 99 ALA A N 1
ATOM 800 C CA . ALA A 1 99 ? 7.559 -8.258 -9.945 1 96.81 99 ALA A CA 1
ATOM 801 C C . ALA A 1 99 ? 8.742 -9 -9.328 1 96.81 99 ALA A C 1
ATOM 803 O O . ALA A 1 99 ? 9.383 -8.492 -8.406 1 96.81 99 ALA A O 1
ATOM 804 N N . CYS A 1 100 ? 9.039 -10.18 -9.805 1 97.19 100 CYS A N 1
ATOM 805 C CA . CYS A 1 100 ? 10.172 -10.953 -9.312 1 97.19 100 CYS A CA 1
ATOM 806 C C . CYS A 1 100 ? 11.492 -10.273 -9.648 1 97.19 100 CYS A C 1
ATOM 808 O O . CYS A 1 100 ? 12.391 -10.211 -8.805 1 97.19 100 CYS A O 1
ATOM 810 N N . GLN A 1 101 ? 11.562 -9.766 -10.867 1 96.62 101 GLN A N 1
ATOM 811 C CA . GLN A 1 101 ? 12.781 -9.07 -11.273 1 96.62 101 GLN A CA 1
ATOM 812 C C . GLN A 1 101 ? 13.031 -7.844 -10.398 1 96.62 101 GLN A C 1
ATOM 814 O O . GLN A 1 101 ? 14.188 -7.484 -10.141 1 96.62 101 GLN A O 1
ATOM 819 N N . LYS A 1 102 ? 12.023 -7.23 -9.961 1 97.19 102 LYS A N 1
ATOM 820 C CA . LYS A 1 102 ? 12.117 -5.992 -9.195 1 97.19 102 LYS A CA 1
ATOM 821 C C . LYS A 1 102 ? 11.797 -6.234 -7.723 1 97.19 102 LYS A C 1
ATOM 823 O O . LYS A 1 102 ? 11.461 -5.297 -6.996 1 97.19 102 LYS A O 1
ATOM 828 N N . PHE A 1 103 ? 11.906 -7.418 -7.262 1 97.62 103 PHE A N 1
ATOM 829 C CA . PHE A 1 103 ? 11.484 -7.832 -5.93 1 97.62 103 PHE A CA 1
ATOM 830 C C . PHE A 1 103 ? 12.172 -6.988 -4.859 1 97.62 103 PHE A C 1
ATOM 832 O O . PHE A 1 103 ? 11.508 -6.383 -4.02 1 97.62 103 PHE A O 1
ATOM 839 N N . GLY A 1 104 ? 13.477 -6.934 -4.941 1 96.75 104 GLY A N 1
ATOM 840 C CA . GLY A 1 104 ? 14.227 -6.168 -3.961 1 96.75 104 GLY A CA 1
ATOM 841 C C . GLY A 1 104 ? 13.883 -4.691 -3.971 1 96.75 104 GLY A C 1
ATOM 842 O O . GLY A 1 104 ? 13.719 -4.078 -2.912 1 96.75 104 GLY A O 1
ATOM 843 N N . ASN A 1 105 ? 13.742 -4.109 -5.148 1 96.44 105 ASN A N 1
ATOM 844 C CA . ASN A 1 105 ? 13.445 -2.689 -5.309 1 96.44 105 ASN A CA 1
ATOM 845 C C . ASN A 1 105 ? 12.055 -2.34 -4.785 1 96.44 105 ASN A C 1
ATOM 847 O O . ASN A 1 105 ? 11.836 -1.229 -4.305 1 96.44 105 ASN A O 1
ATOM 851 N N . GLU A 1 106 ? 11.172 -3.311 -4.898 1 97.06 106 GLU A N 1
ATOM 852 C CA . GLU A 1 106 ? 9.773 -3.016 -4.598 1 97.06 106 GLU A CA 1
ATOM 853 C C . GLU A 1 106 ? 9.344 -3.658 -3.281 1 97.06 106 GLU A C 1
ATOM 855 O O . GLU A 1 106 ? 8.156 -3.688 -2.957 1 97.06 106 GLU A O 1
ATOM 860 N N . PHE A 1 107 ? 10.336 -4.18 -2.531 1 97.44 107 PHE A N 1
ATOM 861 C CA . PHE A 1 107 ? 10.023 -4.902 -1.306 1 97.44 107 PHE A CA 1
ATOM 862 C C . PHE A 1 107 ? 9.305 -3.998 -0.312 1 97.44 107 PHE A C 1
ATOM 864 O O . PHE A 1 107 ? 9.789 -2.906 0.001 1 97.44 107 PHE A O 1
ATOM 871 N N . ARG A 1 108 ? 8.133 -4.457 0.176 1 94.38 108 ARG A N 1
ATOM 872 C CA . ARG A 1 108 ? 7.359 -3.738 1.185 1 94.38 108 ARG A CA 1
ATOM 873 C C . ARG A 1 108 ? 7.266 -4.543 2.477 1 94.38 108 ARG A C 1
ATOM 875 O O . ARG A 1 108 ? 7.426 -3.992 3.568 1 94.38 108 ARG A O 1
ATOM 882 N N . PHE A 1 109 ? 6.945 -5.773 2.369 1 93.31 109 PHE A N 1
ATOM 883 C CA . PHE A 1 109 ? 6.852 -6.719 3.477 1 93.31 109 PHE A CA 1
ATOM 884 C C . PHE A 1 109 ? 7.09 -8.141 2.996 1 93.31 109 PHE A C 1
ATOM 886 O O . PHE A 1 109 ? 6.945 -8.438 1.807 1 93.31 109 PHE A O 1
ATOM 893 N N . ALA A 1 110 ? 7.441 -8.922 3.854 1 93.75 110 ALA A N 1
ATOM 894 C CA . ALA A 1 110 ? 7.785 -10.297 3.49 1 93.75 110 ALA A CA 1
ATOM 895 C C . ALA A 1 110 ? 6.539 -11.172 3.416 1 93.75 110 ALA A C 1
ATOM 897 O O . ALA A 1 110 ? 5.578 -10.953 4.156 1 93.75 110 ALA A O 1
ATOM 898 N N . GLN A 1 111 ? 6.57 -12.102 2.508 1 93.62 111 GLN A N 1
ATOM 899 C CA . GLN A 1 111 ? 5.547 -13.133 2.357 1 93.62 111 GLN A CA 1
ATOM 900 C C . GLN A 1 111 ? 6.156 -14.531 2.422 1 93.62 111 GLN A C 1
ATOM 902 O O . GLN A 1 111 ? 7.254 -14.758 1.91 1 93.62 111 GLN A O 1
ATOM 907 N N . GLY A 1 112 ? 5.453 -15.352 3.113 1 96.56 112 GLY A N 1
ATOM 908 C CA . GLY A 1 112 ? 5.898 -16.734 3.168 1 96.56 112 GLY A CA 1
ATOM 909 C C . GLY A 1 112 ? 7.129 -16.938 4.039 1 96.56 112 GLY A C 1
ATOM 910 O O . GLY A 1 112 ? 7.348 -16.172 4.988 1 96.56 112 GLY A O 1
ATOM 911 N N . MET A 1 113 ? 7.781 -18.047 3.768 1 98.19 113 MET A N 1
ATOM 912 C CA . MET A 1 113 ? 8.977 -18.375 4.543 1 98.19 113 MET A CA 1
ATOM 913 C C . MET A 1 113 ? 10.188 -18.516 3.633 1 98.19 113 MET A C 1
ATOM 915 O O . MET A 1 113 ? 10.062 -18.953 2.486 1 98.19 113 MET A O 1
ATOM 919 N N . TYR A 1 114 ? 11.266 -18.094 4.125 1 98.44 114 TYR A N 1
ATOM 920 C CA . TYR A 1 114 ? 12.562 -18.188 3.469 1 98.44 114 TYR A CA 1
ATOM 921 C C . TYR A 1 114 ? 13.508 -19.094 4.242 1 98.44 114 TYR A C 1
ATOM 923 O O . TYR A 1 114 ? 13.75 -18.875 5.434 1 98.44 114 TYR A O 1
ATOM 931 N N . PHE A 1 115 ? 14.008 -20.078 3.621 1 98.62 115 PHE A N 1
ATOM 932 C CA . PHE A 1 115 ? 15.023 -20.953 4.195 1 98.62 115 PHE A CA 1
ATOM 933 C C . PHE A 1 115 ? 16.312 -20.875 3.398 1 98.62 115 PHE A C 1
ATOM 935 O O . PHE A 1 115 ? 16.391 -21.375 2.27 1 98.62 115 PHE A O 1
ATOM 942 N N . ALA A 1 116 ? 17.266 -20.312 3.975 1 97.94 116 ALA A N 1
ATOM 943 C CA . ALA A 1 116 ? 18.531 -20.109 3.287 1 97.94 116 ALA A CA 1
ATOM 944 C C . ALA A 1 116 ? 19.547 -21.172 3.67 1 97.94 116 ALA A C 1
ATOM 946 O O . ALA A 1 116 ? 19.344 -21.922 4.625 1 97.94 116 ALA A O 1
ATOM 947 N N . SER A 1 117 ? 20.641 -21.25 2.846 1 97.69 117 SER A N 1
ATOM 948 C CA . SER A 1 117 ? 21.688 -22.219 3.111 1 97.69 117 SER A CA 1
ATOM 949 C C . SER A 1 117 ? 22.25 -22.047 4.52 1 97.69 117 SER A C 1
ATOM 951 O O . SER A 1 117 ? 22.609 -23.031 5.176 1 97.69 117 SER A O 1
ATOM 953 N N . GLN A 1 118 ? 22.281 -20.859 5.039 1 95.12 118 GLN A N 1
ATOM 954 C CA . GLN A 1 118 ? 22.812 -20.562 6.371 1 95.12 118 GLN A CA 1
ATOM 955 C C . GLN A 1 118 ? 21.891 -21.125 7.457 1 95.12 118 GLN A C 1
ATOM 957 O O . GLN A 1 118 ? 22.281 -21.203 8.625 1 95.12 118 GLN A O 1
ATOM 962 N N . ASP A 1 119 ? 20.719 -21.531 7.125 1 96.81 119 ASP A N 1
ATOM 963 C CA . ASP A 1 119 ? 19.719 -21.969 8.102 1 96.81 119 ASP A CA 1
ATOM 964 C C . ASP A 1 119 ? 19.766 -23.484 8.289 1 96.81 119 ASP A C 1
ATOM 966 O O . ASP A 1 119 ? 19.016 -24.031 9.102 1 96.81 119 ASP A O 1
ATOM 970 N N . LYS A 1 120 ? 20.594 -24.141 7.492 1 97.19 120 LYS A N 1
ATOM 971 C CA . LYS A 1 120 ? 20.703 -25.594 7.594 1 97.19 120 LYS A CA 1
ATOM 972 C C . LYS A 1 120 ? 20.844 -26.031 9.047 1 97.19 120 LYS A C 1
ATOM 974 O O . LYS A 1 120 ? 21.609 -25.422 9.812 1 97.19 120 LYS A O 1
ATOM 979 N N . GLY A 1 121 ? 20.141 -27 9.398 1 97.81 121 GLY A N 1
ATOM 980 C CA . GLY A 1 121 ? 20.172 -27.516 10.766 1 97.81 121 GLY A CA 1
ATOM 981 C C . GLY A 1 121 ? 19.094 -26.906 11.648 1 97.81 121 GLY A C 1
ATOM 982 O O . GLY A 1 121 ? 18.797 -27.438 12.727 1 97.81 121 GLY A O 1
ATOM 983 N N . ASN A 1 122 ? 18.469 -25.859 11.203 1 97.56 122 ASN A N 1
ATOM 984 C CA . ASN A 1 122 ? 17.5 -25.156 12.039 1 97.56 122 ASN A CA 1
ATOM 985 C C . ASN A 1 122 ? 16.141 -25.062 11.367 1 97.56 122 ASN A C 1
ATOM 987 O O . ASN A 1 122 ? 15.211 -24.453 11.914 1 97.56 122 ASN A O 1
ATOM 991 N N . ILE A 1 123 ? 15.914 -25.609 10.242 1 98.19 123 ILE A N 1
ATOM 992 C CA . ILE A 1 123 ? 14.758 -25.391 9.375 1 98.19 123 ILE A CA 1
ATOM 993 C C . ILE A 1 123 ? 13.492 -25.859 10.094 1 98.19 123 ILE A C 1
ATOM 995 O O . ILE A 1 123 ? 12.477 -25.156 10.078 1 98.19 123 ILE A O 1
ATOM 999 N N . ARG A 1 124 ? 13.516 -27 10.758 1 98.19 124 ARG A N 1
ATOM 1000 C CA . ARG A 1 124 ? 12.336 -27.5 11.445 1 98.19 124 ARG A CA 1
ATOM 1001 C C . ARG A 1 124 ? 11.867 -26.531 12.523 1 98.19 124 ARG A C 1
ATOM 1003 O O . ARG A 1 124 ? 10.672 -26.25 12.641 1 98.19 124 ARG A O 1
ATOM 1010 N N . ALA A 1 125 ? 12.734 -26.047 13.305 1 97.25 125 ALA A N 1
ATOM 1011 C CA . ALA A 1 125 ? 12.414 -25.078 14.352 1 97.25 125 ALA A CA 1
ATOM 1012 C C . ALA A 1 125 ? 11.859 -23.781 13.766 1 97.25 125 ALA A C 1
ATOM 1014 O O . ALA A 1 125 ? 10.938 -23.188 14.32 1 97.25 125 ALA A O 1
ATOM 1015 N N . MET A 1 126 ? 12.461 -23.344 12.695 1 96.5 126 MET A N 1
ATOM 1016 C CA . MET A 1 126 ? 12.039 -22.125 12.023 1 96.5 126 MET A CA 1
ATOM 1017 C C . MET A 1 126 ? 10.586 -22.219 11.578 1 96.5 126 MET A C 1
ATOM 1019 O O . MET A 1 126 ? 9.867 -21.219 11.562 1 96.5 126 MET A O 1
ATOM 1023 N N . MET A 1 127 ? 10.102 -23.375 11.242 1 96.81 127 MET A N 1
ATOM 1024 C CA . MET A 1 127 ? 8.742 -23.562 10.75 1 96.81 127 MET A CA 1
ATOM 1025 C C . MET A 1 127 ? 7.719 -23.281 11.836 1 96.81 127 MET A C 1
ATOM 1027 O O . MET A 1 127 ? 6.551 -23 11.547 1 96.81 127 MET A O 1
ATOM 1031 N N . ASP A 1 128 ? 8.125 -23.328 13.109 1 95.25 128 ASP A N 1
ATOM 1032 C CA . ASP A 1 128 ? 7.234 -23.016 14.219 1 95.25 128 ASP A CA 1
ATOM 1033 C C . ASP A 1 128 ? 6.883 -21.531 14.234 1 95.25 128 ASP A C 1
ATOM 1035 O O . ASP A 1 128 ? 5.918 -21.125 14.891 1 95.25 128 ASP A O 1
ATOM 1039 N N . ASN A 1 129 ? 7.688 -20.766 13.562 1 94.56 129 ASN A N 1
ATOM 1040 C CA . ASN A 1 129 ? 7.438 -19.328 13.508 1 94.56 129 ASN A CA 1
ATOM 1041 C C . ASN A 1 129 ? 6.258 -19 12.602 1 94.56 129 ASN A C 1
ATOM 1043 O O . ASN A 1 129 ? 5.719 -17.891 12.656 1 94.56 129 ASN A O 1
ATOM 1047 N N . TRP A 1 130 ? 5.914 -19.891 11.633 1 94.31 130 TRP A N 1
ATOM 1048 C CA . TRP A 1 130 ? 4.758 -19.656 10.773 1 94.31 130 TRP A CA 1
ATOM 1049 C C . TRP A 1 130 ? 3.484 -19.531 11.602 1 94.31 130 TRP A C 1
ATOM 1051 O O . TRP A 1 130 ? 3.199 -20.375 12.445 1 94.31 130 TRP A O 1
ATOM 1061 N N . PRO A 1 131 ? 2.721 -18.469 11.43 1 87.31 131 PRO A N 1
ATOM 1062 C CA . PRO A 1 131 ? 1.633 -18.172 12.359 1 87.31 131 PRO A CA 1
ATOM 1063 C C . PRO A 1 131 ? 0.431 -19.094 12.188 1 87.31 131 PRO A C 1
ATOM 1065 O O . PRO A 1 131 ? -0.414 -19.188 13.086 1 87.31 131 PRO A O 1
ATOM 1068 N N . ALA A 1 132 ? 0.271 -19.781 11.148 1 86.31 132 ALA A N 1
ATOM 1069 C CA . ALA A 1 132 ? -0.902 -20.609 10.914 1 86.31 132 ALA A CA 1
ATOM 1070 C C . ALA A 1 132 ? -0.803 -21.922 11.695 1 86.31 132 ALA A C 1
ATOM 1072 O O . ALA A 1 132 ? 0.294 -22.453 11.898 1 86.31 132 ALA A O 1
ATOM 1073 N N . GLU A 1 133 ? -1.974 -22.359 12.172 1 82.19 133 GLU A N 1
ATOM 1074 C CA . GLU A 1 133 ? -2.012 -23.609 12.938 1 82.19 133 GLU A CA 1
ATOM 1075 C C . GLU A 1 133 ? -1.738 -24.812 12.047 1 82.19 133 GLU A C 1
ATOM 1077 O O . GLU A 1 133 ? -1.201 -25.828 12.508 1 82.19 133 GLU A O 1
ATOM 1082 N N . GLY A 1 134 ? -2.127 -24.75 10.766 1 93.88 134 GLY A N 1
ATOM 1083 C CA . GLY A 1 134 ? -1.946 -25.828 9.82 1 93.88 134 GLY A CA 1
ATOM 1084 C C . GLY A 1 134 ? -1.702 -25.359 8.406 1 93.88 134 GLY A C 1
ATOM 1085 O O . GLY A 1 134 ? -2.111 -24.25 8.031 1 93.88 134 GLY A O 1
ATOM 1086 N N . VAL A 1 135 ? -0.94 -26.219 7.695 1 97.62 135 VAL A N 1
ATOM 1087 C CA . VAL A 1 135 ? -0.655 -25.938 6.293 1 97.62 135 VAL A CA 1
ATOM 1088 C C . VAL A 1 135 ? -1.089 -27.109 5.43 1 97.62 135 VAL A C 1
ATOM 1090 O O . VAL A 1 135 ? -0.7 -28.266 5.688 1 97.62 135 VAL A O 1
ATOM 1093 N N . ASP A 1 136 ? -1.914 -26.812 4.418 1 98.12 136 ASP A N 1
ATOM 1094 C CA . ASP A 1 136 ? -2.412 -27.875 3.541 1 98.12 136 ASP A CA 1
ATOM 1095 C C . ASP A 1 136 ? -1.569 -27.984 2.271 1 98.12 136 ASP A C 1
ATOM 1097 O O . ASP A 1 136 ? -1.503 -29.031 1.648 1 98.12 136 ASP A O 1
ATOM 1101 N N . ILE A 1 137 ? -0.961 -26.891 1.93 1 98.62 137 ILE A N 1
ATOM 1102 C CA . ILE A 1 137 ? -0.203 -26.906 0.683 1 98.62 137 ILE A CA 1
ATOM 1103 C C . ILE A 1 137 ? 0.966 -25.938 0.777 1 98.62 137 ILE A C 1
ATOM 1105 O O . ILE A 1 137 ? 0.822 -24.828 1.321 1 98.62 137 ILE A O 1
ATOM 1109 N N . ILE A 1 138 ? 2.119 -26.344 0.33 1 98.88 138 ILE A N 1
ATOM 1110 C CA . ILE A 1 138 ? 3.324 -25.531 0.178 1 98.88 138 ILE A CA 1
ATOM 1111 C C . ILE A 1 138 ? 3.705 -25.453 -1.299 1 98.88 138 ILE A C 1
ATOM 1113 O O . ILE A 1 138 ? 3.73 -26.469 -1.999 1 98.88 138 ILE A O 1
ATOM 1117 N N . VAL A 1 139 ? 3.85 -24.312 -1.83 1 98.81 139 VAL A N 1
ATOM 1118 C CA . VAL A 1 139 ? 4.543 -24.125 -3.1 1 98.81 139 VAL A CA 1
ATOM 1119 C C . VAL A 1 139 ? 5.965 -23.625 -2.84 1 98.81 139 VAL A C 1
ATOM 1121 O O . VAL A 1 139 ? 6.16 -22.609 -2.164 1 98.81 139 VAL A O 1
ATOM 1124 N N . VAL A 1 140 ? 6.957 -24.375 -3.322 1 98.81 140 VAL A N 1
ATOM 1125 C CA . VAL A 1 140 ? 8.344 -24.062 -2.988 1 98.81 140 VAL A CA 1
ATOM 1126 C C . VAL A 1 140 ? 9.156 -23.891 -4.27 1 98.81 140 VAL A C 1
ATOM 1128 O O . VAL A 1 140 ? 8.969 -24.641 -5.234 1 98.81 140 VAL A O 1
ATOM 1131 N N . SER A 1 141 ? 9.938 -22.922 -4.336 1 98.69 141 SER A N 1
ATOM 1132 C CA . SER A 1 141 ? 10.938 -22.672 -5.375 1 98.69 141 SER A CA 1
ATOM 1133 C C . SER A 1 141 ? 12.305 -22.375 -4.766 1 98.69 141 SER A C 1
ATOM 1135 O O . SER A 1 141 ? 12.406 -22.031 -3.59 1 98.69 141 SER A O 1
ATOM 1137 N N . ASP A 1 142 ? 13.336 -22.641 -5.5 1 98.56 142 ASP A N 1
ATOM 1138 C CA . ASP A 1 142 ? 14.648 -22.172 -5.082 1 98.56 142 ASP A CA 1
ATOM 1139 C C . ASP A 1 142 ? 15.086 -20.953 -5.902 1 98.56 142 ASP A C 1
ATOM 1141 O O . ASP A 1 142 ? 16.219 -20.484 -5.773 1 98.56 142 ASP A O 1
ATOM 1145 N N . GLY A 1 143 ? 14.234 -20.516 -6.766 1 98 143 GLY A N 1
ATOM 1146 C CA . GLY A 1 143 ? 14.445 -19.297 -7.535 1 98 143 GLY A CA 1
ATOM 1147 C C . GLY A 1 143 ? 15.43 -19.484 -8.672 1 98 143 GLY A C 1
ATOM 1148 O O . GLY A 1 143 ? 15.836 -18.5 -9.305 1 98 143 GLY A O 1
ATOM 1149 N N . SER A 1 144 ? 15.812 -20.656 -9.047 1 97.75 144 SER A N 1
ATOM 1150 C CA . SER A 1 144 ? 16.922 -20.922 -9.969 1 97.75 144 SER A CA 1
ATOM 1151 C C . SER A 1 144 ? 16.469 -20.812 -11.422 1 97.75 144 SER A C 1
ATOM 1153 O O . SER A 1 144 ? 17.297 -20.688 -12.328 1 97.75 144 SER A O 1
ATOM 1155 N N . ARG A 1 145 ? 15.211 -20.906 -11.641 1 94.12 145 ARG A N 1
ATOM 1156 C CA . ARG A 1 145 ? 14.711 -20.797 -13.008 1 94.12 145 ARG A CA 1
ATOM 1157 C C . ARG A 1 145 ? 13.289 -20.234 -13.023 1 94.12 145 ARG A C 1
ATOM 1159 O O . ARG A 1 145 ? 12.352 -20.922 -13.43 1 94.12 145 ARG A O 1
ATOM 1166 N N . ILE A 1 146 ? 13.188 -18.984 -12.695 1 94.19 146 ILE A N 1
ATOM 1167 C CA . ILE A 1 146 ? 11.891 -18.312 -12.609 1 94.19 146 ILE A CA 1
ATOM 1168 C C . ILE A 1 146 ? 11.383 -17.969 -14.008 1 94.19 146 ILE A C 1
ATOM 1170 O O . ILE A 1 146 ? 11.891 -17.047 -14.648 1 94.19 146 ILE A O 1
ATOM 1174 N N . LEU A 1 147 ? 10.344 -18.719 -14.406 1 84.38 147 LEU A N 1
ATOM 1175 C CA . LEU A 1 147 ? 9.797 -18.516 -15.742 1 84.38 147 LEU A CA 1
ATOM 1176 C C . LEU A 1 147 ? 10.898 -18.531 -16.797 1 84.38 147 LEU A C 1
ATOM 1178 O O . LEU A 1 147 ? 11.773 -19.406 -16.75 1 84.38 147 LEU A O 1
ATOM 1182 N N . GLY A 1 148 ? 10.875 -17.75 -17.719 1 81.94 148 GLY A N 1
ATOM 1183 C CA . GLY A 1 148 ? 11.93 -17.609 -18.719 1 81.94 148 GLY A CA 1
ATOM 1184 C C . GLY A 1 148 ? 12.977 -16.578 -18.359 1 81.94 148 GLY A C 1
ATOM 1185 O O . GLY A 1 148 ? 13.828 -16.234 -19.172 1 81.94 148 GLY A O 1
ATOM 1186 N N . LEU A 1 149 ? 12.977 -16.188 -17.062 1 88.81 149 LEU A N 1
ATOM 1187 C CA . LEU A 1 149 ? 13.805 -15.07 -16.625 1 88.81 149 LEU A CA 1
ATOM 1188 C C . LEU A 1 149 ? 15.125 -15.562 -16.047 1 88.81 149 LEU A C 1
ATOM 1190 O O . LEU A 1 149 ? 16.047 -14.773 -15.852 1 88.81 149 LEU A O 1
ATOM 1194 N N . GLY A 1 150 ? 15.18 -16.875 -15.75 1 92.06 150 GLY A N 1
ATOM 1195 C CA . GLY A 1 150 ? 16.438 -17.453 -15.273 1 92.06 150 GLY A CA 1
ATOM 1196 C C . GLY A 1 150 ? 16.547 -17.453 -13.766 1 92.06 150 GLY A C 1
ATOM 1197 O O . GLY A 1 150 ? 15.562 -17.688 -13.055 1 92.06 150 GLY A O 1
ATOM 1198 N N . ASP A 1 151 ? 17.812 -17.344 -13.305 1 97.62 151 ASP A N 1
ATOM 1199 C CA . ASP A 1 151 ? 18.125 -17.438 -11.883 1 97.62 151 ASP A CA 1
ATOM 1200 C C . ASP A 1 151 ? 17.922 -16.109 -11.18 1 97.62 151 ASP A C 1
ATOM 1202 O O . ASP A 1 151 ? 18.75 -15.203 -11.281 1 97.62 151 ASP A O 1
ATOM 1206 N N . LEU A 1 152 ? 16.859 -16.062 -10.32 1 98 152 LEU A N 1
ATOM 1207 C CA . LEU A 1 152 ? 16.547 -14.82 -9.633 1 98 152 LEU A CA 1
ATOM 1208 C C . LEU A 1 152 ? 16.75 -14.977 -8.125 1 98 152 LEU A C 1
ATOM 1210 O O . LEU A 1 152 ? 16.531 -14.023 -7.367 1 98 152 LEU A O 1
ATOM 1214 N N . GLY A 1 153 ? 17.094 -16.156 -7.656 1 97.88 153 GLY A N 1
ATOM 1215 C CA . GLY A 1 153 ? 17.281 -16.391 -6.234 1 97.88 153 GLY A CA 1
ATOM 1216 C C . GLY A 1 153 ? 16.047 -16.062 -5.414 1 97.88 153 GLY A C 1
ATOM 1217 O O . GLY A 1 153 ? 14.945 -16.516 -5.734 1 97.88 153 GLY A O 1
ATOM 1218 N N . THR A 1 154 ? 16.25 -15.344 -4.367 1 98.19 154 THR A N 1
ATOM 1219 C CA . THR A 1 154 ? 15.18 -15.008 -3.428 1 98.19 154 THR A CA 1
ATOM 1220 C C . THR A 1 154 ? 14.117 -14.148 -4.098 1 98.19 154 THR A C 1
ATOM 1222 O O . THR A 1 154 ? 12.961 -14.148 -3.678 1 98.19 154 THR A O 1
ATOM 1225 N N . ASN A 1 155 ? 14.445 -13.43 -5.172 1 98.25 155 ASN A N 1
ATOM 1226 C CA . ASN A 1 155 ? 13.508 -12.578 -5.895 1 98.25 155 ASN A CA 1
ATOM 1227 C C . ASN A 1 155 ? 12.352 -13.391 -6.48 1 98.25 155 ASN A C 1
ATOM 1229 O O . ASN A 1 155 ? 11.336 -12.828 -6.879 1 98.25 155 ASN A O 1
ATOM 1233 N N . GLY A 1 156 ? 12.469 -14.703 -6.508 1 97.94 156 GLY A N 1
ATOM 1234 C CA . GLY A 1 156 ? 11.477 -15.57 -7.125 1 97.94 156 GLY A CA 1
ATOM 1235 C C . GLY A 1 156 ? 10.266 -15.812 -6.242 1 97.94 156 GLY A C 1
ATOM 1236 O O . GLY A 1 156 ? 9.328 -16.5 -6.648 1 97.94 156 GLY A O 1
ATOM 1237 N N . MET A 1 157 ? 10.18 -15.234 -5.043 1 98.25 157 MET A N 1
ATOM 1238 C CA . MET A 1 157 ? 9.125 -15.484 -4.07 1 98.25 157 MET A CA 1
ATOM 1239 C C . MET A 1 157 ? 7.75 -15.172 -4.66 1 98.25 157 MET A C 1
ATOM 1241 O O . MET A 1 157 ? 6.754 -15.789 -4.285 1 98.25 157 MET A O 1
ATOM 1245 N N . GLY A 1 158 ? 7.723 -14.281 -5.648 1 97.25 158 GLY A N 1
ATOM 1246 C CA . GLY A 1 158 ? 6.457 -13.914 -6.266 1 97.25 158 GLY A CA 1
ATOM 1247 C C . GLY A 1 158 ? 5.746 -15.094 -6.902 1 97.25 158 GLY A C 1
ATOM 1248 O O . GLY A 1 158 ? 4.516 -15.109 -6.996 1 97.25 158 GLY A O 1
ATOM 1249 N N . ILE A 1 159 ? 6.465 -16.109 -7.312 1 97.31 159 ILE A N 1
ATOM 1250 C CA . ILE A 1 159 ? 5.887 -17.234 -8.039 1 97.31 159 ILE A CA 1
ATOM 1251 C C . ILE A 1 159 ? 5.113 -18.125 -7.078 1 97.31 159 ILE A C 1
ATOM 1253 O O . ILE A 1 159 ? 3.922 -18.375 -7.273 1 97.31 159 ILE A O 1
ATOM 1257 N N . PRO A 1 160 ? 5.762 -18.578 -5.945 1 98.38 160 PRO A N 1
ATOM 1258 C CA . PRO A 1 160 ? 4.961 -19.359 -4.992 1 98.38 160 PRO A CA 1
ATOM 1259 C C . PRO A 1 160 ? 3.742 -18.594 -4.484 1 98.38 160 PRO A C 1
ATOM 1261 O O . PRO A 1 160 ? 2.666 -19.172 -4.328 1 98.38 160 PRO A O 1
ATOM 1264 N N . VAL A 1 161 ? 3.914 -17.328 -4.254 1 98 161 VAL A N 1
ATOM 1265 C CA . VAL A 1 161 ? 2.816 -16.5 -3.75 1 98 161 VAL A CA 1
ATOM 1266 C C . VAL A 1 161 ? 1.68 -16.484 -4.77 1 98 161 VAL A C 1
ATOM 1268 O O . VAL A 1 161 ? 0.526 -16.75 -4.426 1 98 161 VAL A O 1
ATOM 1271 N N . GLY A 1 162 ? 2.01 -16.172 -5.98 1 97.06 162 GLY A N 1
ATOM 1272 C CA . GLY A 1 162 ? 1.003 -16.109 -7.031 1 97.06 162 GLY A CA 1
ATOM 1273 C C . GLY A 1 162 ? 0.286 -17.422 -7.242 1 97.06 162 GLY A C 1
ATOM 1274 O O . GLY A 1 162 ? -0.937 -17.453 -7.398 1 97.06 162 GLY A O 1
ATOM 1275 N N . LYS A 1 163 ? 1.02 -18.516 -7.273 1 97.44 163 LYS A N 1
ATOM 1276 C CA . LYS A 1 163 ? 0.41 -19.828 -7.465 1 97.44 163 LYS A CA 1
ATOM 1277 C C . LYS A 1 163 ? -0.567 -20.156 -6.336 1 97.44 163 LYS A C 1
ATOM 1279 O O . LYS A 1 163 ? -1.642 -20.703 -6.578 1 97.44 163 LYS A O 1
ATOM 1284 N N . LEU A 1 164 ? -0.189 -19.844 -5.152 1 98.31 164 LEU A N 1
ATOM 1285 C CA . LEU A 1 164 ? -1.066 -20.141 -4.027 1 98.31 164 LEU A CA 1
ATOM 1286 C C . LEU A 1 164 ? -2.32 -19.281 -4.07 1 98.31 164 LEU A C 1
ATOM 1288 O O . LEU A 1 164 ? -3.396 -19.719 -3.658 1 98.31 164 LEU A O 1
ATOM 1292 N N . GLN A 1 165 ? -2.176 -18.062 -4.555 1 97.81 165 GLN A N 1
ATOM 1293 C CA . GLN A 1 165 ? -3.363 -17.234 -4.75 1 97.81 165 GLN A CA 1
ATOM 1294 C C . GLN A 1 165 ? -4.328 -17.891 -5.734 1 97.81 165 GLN A C 1
ATOM 1296 O O . GLN A 1 165 ? -5.547 -17.828 -5.555 1 97.81 165 GLN A O 1
ATOM 1301 N N . LEU A 1 166 ? -3.791 -18.531 -6.707 1 96.5 166 LEU A N 1
ATOM 1302 C CA . LEU A 1 166 ? -4.617 -19.219 -7.691 1 96.5 166 LEU A CA 1
ATOM 1303 C C . LEU A 1 166 ? -5.207 -20.5 -7.102 1 96.5 166 LEU A C 1
ATOM 1305 O O . LEU A 1 166 ? -6.324 -20.891 -7.445 1 96.5 166 LEU A O 1
ATOM 1309 N N . TYR A 1 167 ? -4.484 -21.156 -6.207 1 98.19 167 TYR A N 1
ATOM 1310 C CA . TYR A 1 167 ? -5.047 -22.297 -5.484 1 98.19 167 TYR A CA 1
ATOM 1311 C C . TYR A 1 167 ? -6.289 -21.875 -4.703 1 98.19 167 TYR A C 1
ATOM 1313 O O . TYR A 1 167 ? -7.277 -22.609 -4.664 1 98.19 167 TYR A O 1
ATOM 1321 N N . VAL A 1 168 ? -6.199 -20.703 -4.07 1 97.69 168 VAL A N 1
ATOM 1322 C CA . VAL A 1 168 ? -7.316 -20.219 -3.264 1 97.69 168 VAL A CA 1
ATOM 1323 C C . VAL A 1 168 ? -8.469 -19.812 -4.172 1 97.69 168 VAL A C 1
ATOM 1325 O O . VAL A 1 168 ? -9.609 -20.25 -3.979 1 97.69 168 VAL A O 1
ATOM 1328 N N . ALA A 1 169 ? -8.219 -19.109 -5.176 1 95.44 169 ALA A N 1
ATOM 1329 C CA . ALA A 1 169 ? -9.258 -18.594 -6.059 1 95.44 169 ALA A CA 1
ATOM 1330 C C . ALA A 1 169 ? -9.844 -19.703 -6.922 1 95.44 169 ALA A C 1
ATOM 1332 O O . ALA A 1 169 ? -11.055 -19.734 -7.172 1 95.44 169 ALA A O 1
ATOM 1333 N N . GLY A 1 170 ? -9.016 -20.594 -7.387 1 94.75 170 GLY A N 1
ATOM 1334 C CA . GLY A 1 170 ? -9.43 -21.594 -8.344 1 94.75 170 GLY A CA 1
ATOM 1335 C C . GLY A 1 170 ? -9.969 -22.859 -7.691 1 94.75 170 GLY A C 1
ATOM 1336 O O . GLY A 1 170 ? -10.961 -23.422 -8.156 1 94.75 170 GLY A O 1
ATOM 1337 N N . ALA A 1 171 ? -9.32 -23.312 -6.668 1 96.75 171 ALA A N 1
ATOM 1338 C CA . ALA A 1 171 ? -9.68 -24.594 -6.082 1 96.75 171 ALA A CA 1
ATOM 1339 C C . ALA A 1 171 ? -10.344 -24.422 -4.723 1 96.75 171 ALA A C 1
ATOM 1341 O O . ALA A 1 171 ? -10.984 -25.344 -4.207 1 96.75 171 ALA A O 1
ATOM 1342 N N . GLY A 1 172 ? -10.18 -23.266 -4.164 1 97.38 172 GLY A N 1
ATOM 1343 C CA . GLY A 1 172 ? -10.844 -23 -2.895 1 97.38 172 GLY A CA 1
ATOM 1344 C C . GLY A 1 172 ? -10.055 -23.5 -1.695 1 97.38 172 GLY A C 1
ATOM 1345 O O . GLY A 1 172 ? -10.633 -23.984 -0.723 1 97.38 172 GLY A O 1
ATOM 1346 N N . PHE A 1 173 ? -8.75 -23.484 -1.806 1 97.56 173 PHE A N 1
ATOM 1347 C CA . PHE A 1 173 ? -7.953 -23.703 -0.603 1 97.56 173 PHE A CA 1
ATOM 1348 C C . PHE A 1 173 ? -8.172 -22.594 0.405 1 97.56 173 PHE A C 1
ATOM 1350 O O . PHE A 1 173 ? -8.43 -21.438 0.023 1 97.56 173 PHE A O 1
ATOM 1357 N N . CYS A 1 174 ? -8.102 -22.922 1.646 1 96.19 174 CYS A N 1
ATOM 1358 C CA . CYS A 1 174 ? -8.164 -21.906 2.68 1 96.19 174 CYS A CA 1
ATOM 1359 C C . CYS A 1 174 ? -6.891 -21.062 2.686 1 96.19 174 CYS A C 1
ATOM 1361 O O . CYS A 1 174 ? -5.789 -21.594 2.842 1 96.19 174 CYS A O 1
ATOM 1363 N N . PRO A 1 175 ? -7.086 -19.781 2.6 1 96 175 PRO A N 1
ATOM 1364 C CA . PRO A 1 175 ? -5.902 -18.922 2.473 1 96 175 PRO A CA 1
ATOM 1365 C C . PRO A 1 175 ? -4.957 -19.047 3.666 1 96 175 PRO A C 1
ATOM 1367 O O . PRO A 1 175 ? -3.734 -19.016 3.5 1 96 175 PRO A O 1
ATOM 1370 N N . THR A 1 176 ? -5.41 -19.266 4.867 1 94.56 176 THR A N 1
ATOM 1371 C CA . THR A 1 176 ? -4.578 -19.281 6.062 1 94.56 176 THR A CA 1
ATOM 1372 C C . THR A 1 176 ? -3.811 -20.609 6.16 1 94.56 176 THR A C 1
ATOM 1374 O O . THR A 1 176 ? -2.945 -20.766 7.023 1 94.56 176 THR A O 1
ATOM 1377 N N . ARG A 1 177 ? -4.066 -21.516 5.254 1 96.88 177 ARG A N 1
ATOM 1378 C CA . ARG A 1 177 ? -3.428 -22.828 5.328 1 96.88 177 ARG A CA 1
ATOM 1379 C C . ARG A 1 177 ? -2.521 -23.062 4.125 1 96.88 177 ARG A C 1
ATOM 1381 O O . ARG A 1 177 ? -2.264 -24.203 3.752 1 96.88 177 ARG A O 1
ATOM 1388 N N . THR A 1 178 ? -2.158 -22.047 3.424 1 97.75 178 THR A N 1
ATOM 1389 C CA . THR A 1 178 ? -1.202 -22.094 2.324 1 97.75 178 THR A CA 1
ATOM 1390 C C . THR A 1 178 ? 0.132 -21.484 2.74 1 97.75 178 THR A C 1
ATOM 1392 O O . THR A 1 178 ? 0.168 -20.531 3.537 1 97.75 178 THR A O 1
ATOM 1395 N N . LEU A 1 179 ? 1.257 -21.984 2.17 1 98.5 179 LEU A N 1
ATOM 1396 C CA . LEU A 1 179 ? 2.57 -21.5 2.574 1 98.5 179 LEU A CA 1
ATOM 1397 C C . LEU A 1 179 ? 3.498 -21.375 1.369 1 98.5 179 LEU A C 1
ATOM 1399 O O . LEU A 1 179 ? 3.957 -22.391 0.828 1 98.5 179 LEU A O 1
ATOM 1403 N N . PRO A 1 180 ? 3.785 -20.172 0.88 1 98.62 180 PRO A N 1
ATOM 1404 C CA . PRO A 1 180 ? 4.84 -20 -0.12 1 98.62 180 PRO A CA 1
ATOM 1405 C C . PRO A 1 180 ? 6.242 -20.078 0.48 1 98.62 180 PRO A C 1
ATOM 1407 O O . PRO A 1 180 ? 6.473 -19.578 1.584 1 98.62 180 PRO A O 1
ATOM 1410 N N . VAL A 1 181 ? 7.148 -20.688 -0.202 1 98.88 181 VAL A N 1
ATOM 1411 C CA . VAL A 1 181 ? 8.484 -20.906 0.345 1 98.88 181 VAL A CA 1
ATOM 1412 C C . VAL A 1 181 ? 9.531 -20.641 -0.731 1 98.88 181 VAL A C 1
ATOM 1414 O O . VAL A 1 181 ? 9.344 -21.016 -1.894 1 98.88 181 VAL A O 1
ATOM 1417 N N . ILE A 1 182 ? 10.586 -20.016 -0.367 1 98.75 182 ILE A N 1
ATOM 1418 C CA . ILE A 1 182 ? 11.812 -19.969 -1.158 1 98.75 182 ILE A CA 1
ATOM 1419 C C . ILE A 1 182 ? 12.945 -20.656 -0.407 1 98.75 182 ILE A C 1
ATOM 1421 O O . ILE A 1 182 ? 13.195 -20.359 0.762 1 98.75 182 ILE A O 1
ATOM 1425 N N . ILE A 1 183 ? 13.5 -21.609 -0.992 1 98.75 183 ILE A N 1
ATOM 1426 C CA . ILE A 1 183 ? 14.781 -22.125 -0.527 1 98.75 183 ILE A CA 1
ATOM 1427 C C . ILE A 1 183 ? 15.922 -21.328 -1.16 1 98.75 183 ILE A C 1
ATOM 1429 O O . ILE A 1 183 ? 16.234 -21.5 -2.34 1 98.75 183 ILE A O 1
ATOM 1433 N N . ASP A 1 184 ? 16.5 -20.516 -0.407 1 98.56 184 ASP A N 1
ATOM 1434 C CA . ASP A 1 184 ? 17.547 -19.625 -0.914 1 98.56 184 ASP A CA 1
ATOM 1435 C C . ASP A 1 184 ? 18.906 -20.312 -0.868 1 98.56 184 ASP A C 1
ATOM 1437 O O . ASP A 1 184 ? 19.594 -20.297 0.161 1 98.56 184 ASP A O 1
ATOM 1441 N N . SER A 1 185 ? 19.359 -20.766 -2.016 1 97.94 185 SER A N 1
ATOM 1442 C CA . SER A 1 185 ? 20.641 -21.438 -2.143 1 97.94 185 SER A CA 1
ATOM 1443 C C . SER A 1 185 ? 21.656 -20.562 -2.877 1 97.94 185 SER A C 1
ATOM 1445 O O . SER A 1 185 ? 22.562 -21.078 -3.523 1 97.94 185 SER A O 1
ATOM 1447 N N . GLY A 1 186 ? 21.438 -19.328 -2.857 1 98.06 186 GLY A N 1
ATOM 1448 C CA . GLY A 1 186 ? 22.266 -18.391 -3.602 1 98.06 186 GLY A CA 1
ATOM 1449 C C . GLY A 1 186 ? 21.75 -18.125 -5 1 98.06 186 GLY A C 1
ATOM 1450 O O . GLY A 1 186 ? 20.641 -18.547 -5.355 1 98.06 186 GLY A O 1
ATOM 1451 N N . THR A 1 187 ? 22.484 -17.328 -5.781 1 98.38 187 THR A N 1
ATOM 1452 C CA . THR A 1 187 ? 22.141 -17.047 -7.172 1 98.38 187 THR A CA 1
ATOM 1453 C C . THR A 1 187 ? 23.406 -16.891 -8.016 1 98.38 187 THR A C 1
ATOM 1455 O O . THR A 1 187 ? 24.406 -16.344 -7.539 1 98.38 187 THR A O 1
ATOM 1458 N N . ASN A 1 188 ? 23.375 -17.375 -9.18 1 97.81 188 ASN A N 1
ATOM 1459 C CA . ASN A 1 188 ? 24.5 -17.234 -10.078 1 97.81 188 ASN A CA 1
ATOM 1460 C C . ASN A 1 188 ? 24.391 -15.969 -10.938 1 97.81 188 ASN A C 1
ATOM 1462 O O . ASN A 1 188 ? 25.25 -15.695 -11.766 1 97.81 188 ASN A O 1
ATOM 1466 N N . THR A 1 189 ? 23.375 -15.195 -10.781 1 97.88 189 THR A N 1
ATOM 1467 C CA . THR A 1 189 ? 23.172 -13.977 -11.547 1 97.88 189 THR A CA 1
ATOM 1468 C C . THR A 1 189 ? 23.953 -12.82 -10.945 1 97.88 189 THR A C 1
ATOM 1470 O O . THR A 1 189 ? 23.625 -12.328 -9.867 1 97.88 189 THR A O 1
ATOM 1473 N N . LYS A 1 190 ? 24.938 -12.336 -11.648 1 97.75 190 LYS A N 1
ATOM 1474 C CA . LYS A 1 190 ? 25.859 -11.305 -11.164 1 97.75 190 LYS A CA 1
ATOM 1475 C C . LYS A 1 190 ? 25.109 -10.016 -10.836 1 97.75 190 LYS A C 1
ATOM 1477 O O . LYS A 1 190 ? 25.422 -9.344 -9.852 1 97.75 190 LYS A O 1
ATOM 1482 N N . LYS A 1 191 ? 24.156 -9.688 -11.617 1 97.12 191 LYS A N 1
ATOM 1483 C CA . LYS A 1 191 ? 23.359 -8.477 -11.422 1 97.12 191 LYS A CA 1
ATOM 1484 C C . LYS A 1 191 ? 22.797 -8.414 -10.008 1 97.12 191 LYS A C 1
ATOM 1486 O O . LYS A 1 191 ? 22.844 -7.367 -9.359 1 97.12 191 LYS A O 1
ATOM 1491 N N . TYR A 1 192 ? 22.266 -9.469 -9.5 1 97.25 192 TYR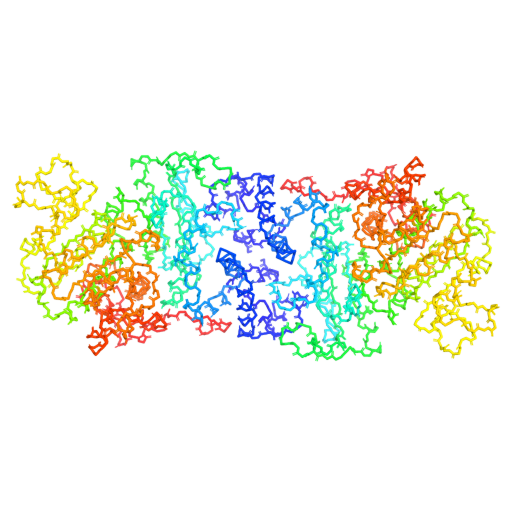 A N 1
ATOM 1492 C CA . TYR A 1 192 ? 21.641 -9.5 -8.18 1 97.25 192 TYR A CA 1
ATOM 1493 C C . TYR A 1 192 ? 22.703 -9.562 -7.082 1 97.25 192 TYR A C 1
ATOM 1495 O O . TYR A 1 192 ? 22.531 -8.953 -6.02 1 97.25 192 TYR A O 1
ATOM 1503 N N . LEU A 1 193 ? 23.766 -10.258 -7.344 1 97.19 193 LEU A N 1
ATOM 1504 C CA . LEU A 1 193 ? 24.844 -10.32 -6.363 1 97.19 193 LEU A CA 1
ATOM 1505 C C . LEU A 1 193 ? 25.422 -8.938 -6.102 1 97.19 193 LEU A C 1
ATOM 1507 O O . LEU A 1 193 ? 25.906 -8.656 -5.004 1 97.19 193 LEU A O 1
ATOM 1511 N N . GLU A 1 194 ? 25.297 -8.094 -7.102 1 97.25 194 GLU A N 1
ATOM 1512 C CA . GLU A 1 194 ? 25.875 -6.754 -6.992 1 97.25 194 GLU A CA 1
ATOM 1513 C C . GLU A 1 194 ? 24.797 -5.719 -6.66 1 97.25 194 GLU A C 1
ATOM 1515 O O . GLU A 1 194 ? 25.109 -4.559 -6.395 1 97.25 194 GLU A O 1
ATOM 1520 N N . ASP A 1 195 ? 23.656 -6.062 -6.641 1 96.62 195 ASP A N 1
ATOM 1521 C CA . ASP A 1 195 ? 22.531 -5.152 -6.395 1 96.62 195 ASP A CA 1
ATOM 1522 C C . ASP A 1 195 ? 22.375 -4.879 -4.898 1 96.62 195 ASP A C 1
ATOM 1524 O O . ASP A 1 195 ? 22.125 -5.801 -4.117 1 96.62 195 ASP A O 1
ATOM 1528 N N . LYS A 1 196 ? 22.406 -3.674 -4.492 1 95.81 196 LYS A N 1
ATOM 1529 C CA . LYS A 1 196 ? 22.344 -3.322 -3.078 1 95.81 196 LYS A CA 1
ATOM 1530 C C . LYS A 1 196 ? 20.969 -3.648 -2.492 1 95.81 196 LYS A C 1
ATOM 1532 O O . LYS A 1 196 ? 20.828 -3.777 -1.275 1 95.81 196 LYS A O 1
ATOM 1537 N N . TYR A 1 197 ? 19.984 -3.83 -3.328 1 96.94 197 TYR A N 1
ATOM 1538 C CA . TYR A 1 197 ? 18.625 -4.066 -2.842 1 96.94 197 TYR A CA 1
ATOM 1539 C C . TYR A 1 197 ? 18.297 -5.555 -2.869 1 96.94 197 TYR A C 1
ATOM 1541 O O . TYR A 1 197 ? 17.203 -5.957 -2.457 1 96.94 197 TYR A O 1
ATOM 1549 N N . TYR A 1 198 ? 19.234 -6.375 -3.348 1 98.19 198 TYR A N 1
ATOM 1550 C CA . TYR A 1 198 ? 18.984 -7.812 -3.322 1 98.19 198 TYR A CA 1
ATOM 1551 C C . TYR A 1 198 ? 18.875 -8.32 -1.889 1 98.19 198 TYR A C 1
ATOM 1553 O O . TYR A 1 198 ? 19.719 -8.016 -1.048 1 98.19 198 TYR A O 1
ATOM 1561 N N . LEU A 1 199 ? 17.844 -9.172 -1.566 1 98.38 199 LEU A N 1
ATOM 1562 C CA . LEU A 1 199 ? 17.516 -9.484 -0.182 1 98.38 199 LEU A CA 1
ATOM 1563 C C . LEU A 1 199 ? 17.859 -10.938 0.139 1 98.38 199 LEU A C 1
ATOM 1565 O O . LEU A 1 199 ? 17.641 -11.398 1.263 1 98.38 199 LEU A O 1
ATOM 1569 N N . GLY A 1 200 ? 18.344 -11.672 -0.847 1 98.19 200 GLY A N 1
ATOM 1570 C CA . GLY A 1 200 ? 18.734 -13.055 -0.632 1 98.19 200 GLY A CA 1
ATOM 1571 C C . GLY A 1 200 ? 20.188 -13.211 -0.233 1 98.19 200 GLY A C 1
ATOM 1572 O O . GLY A 1 200 ? 20.859 -12.219 0.058 1 98.19 200 GLY A O 1
ATOM 1573 N N . GLU A 1 201 ? 20.594 -14.469 -0.159 1 97.69 201 GLU A N 1
ATOM 1574 C CA . GLU A 1 201 ? 22 -14.75 0.098 1 97.69 201 GLU A CA 1
ATOM 1575 C C . GLU A 1 201 ? 22.891 -14.25 -1.041 1 97.69 201 GLU A C 1
ATOM 1577 O O . GLU A 1 201 ? 22.594 -14.484 -2.213 1 97.69 201 GLU A O 1
ATOM 1582 N N . ARG A 1 202 ? 23.984 -13.578 -0.635 1 96.88 202 ARG A N 1
ATOM 1583 C CA . ARG A 1 202 ? 24.828 -12.938 -1.633 1 96.88 202 ARG A CA 1
ATOM 1584 C C . ARG A 1 202 ? 26.062 -13.789 -1.929 1 96.88 202 ARG A C 1
ATOM 1586 O O . ARG A 1 202 ? 27.188 -13.375 -1.666 1 96.88 202 ARG A O 1
ATOM 1593 N N . HIS A 1 203 ? 25.922 -14.852 -2.494 1 98.06 203 HIS A N 1
ATOM 1594 C CA . HIS A 1 203 ? 26.953 -15.742 -3.004 1 98.06 203 HIS A CA 1
ATOM 1595 C C . HIS A 1 203 ? 26.422 -16.609 -4.137 1 98.06 203 HIS A C 1
ATOM 1597 O O . HIS A 1 203 ? 25.219 -16.766 -4.297 1 98.06 203 HIS A O 1
ATOM 1603 N N . PRO A 1 204 ? 27.297 -17.094 -4.957 1 98.12 204 PRO A N 1
ATOM 1604 C CA . PRO A 1 204 ? 26.844 -18.047 -5.973 1 98.12 204 PRO A CA 1
ATOM 1605 C C . PRO A 1 204 ? 26.109 -19.25 -5.375 1 98.12 204 PRO A C 1
ATOM 1607 O O . PRO A 1 204 ? 26.25 -19.531 -4.18 1 98.12 204 PRO A O 1
ATOM 1610 N N . ARG A 1 205 ? 25.328 -19.891 -6.145 1 98.38 205 ARG A N 1
ATOM 1611 C CA . ARG A 1 205 ? 24.578 -21.047 -5.676 1 98.38 205 ARG A CA 1
ATOM 1612 C C . ARG A 1 205 ? 25.5 -22.094 -5.07 1 98.38 205 ARG A C 1
ATOM 1614 O O . ARG A 1 205 ? 26.609 -22.328 -5.586 1 98.38 205 ARG A O 1
ATOM 1621 N N . ILE A 1 206 ? 25.062 -22.703 -4.055 1 98.25 206 ILE A N 1
ATOM 1622 C CA . ILE A 1 206 ? 25.859 -23.719 -3.359 1 98.25 206 ILE A CA 1
ATOM 1623 C C . ILE A 1 206 ? 25.953 -24.969 -4.219 1 98.25 206 ILE A C 1
ATOM 1625 O O . ILE A 1 206 ? 25.109 -25.219 -5.078 1 98.25 206 ILE A O 1
ATOM 1629 N N . PRO A 1 207 ? 26.969 -25.734 -4.055 1 97.69 207 PRO A N 1
ATOM 1630 C CA . PRO A 1 207 ? 27.125 -26.969 -4.836 1 97.69 207 PRO A CA 1
ATOM 1631 C C . PRO A 1 207 ? 26.094 -28.031 -4.484 1 97.69 207 PRO A C 1
ATOM 1633 O O . PRO A 1 207 ? 25.453 -27.953 -3.43 1 97.69 207 PRO A O 1
ATOM 1636 N N . ASP A 1 208 ? 25.953 -29.016 -5.309 1 97.5 208 ASP A N 1
ATOM 1637 C CA . ASP A 1 208 ? 24.969 -30.078 -5.168 1 97.5 208 ASP A CA 1
ATOM 1638 C C . ASP A 1 208 ? 25.125 -30.797 -3.828 1 97.5 208 ASP A C 1
ATOM 1640 O O . ASP A 1 208 ? 24.141 -31.203 -3.219 1 97.5 208 ASP A O 1
ATOM 1644 N N . SER A 1 209 ? 26.344 -30.984 -3.348 1 97.75 209 SER A N 1
ATOM 1645 C CA . SER A 1 209 ? 26.625 -31.688 -2.104 1 97.75 209 SER A CA 1
ATOM 1646 C C . SER A 1 209 ? 26.016 -30.969 -0.904 1 97.75 209 SER A C 1
ATOM 1648 O O . SER A 1 209 ? 25.797 -31.578 0.141 1 97.75 209 SER A O 1
ATOM 1650 N N . GLU A 1 210 ? 25.734 -29.719 -1.061 1 98.06 210 GLU A N 1
ATOM 1651 C CA . GLU A 1 210 ? 25.109 -28.938 -0.009 1 98.06 210 GLU A CA 1
ATOM 1652 C C . GLU A 1 210 ? 23.641 -28.672 -0.326 1 98.06 210 GLU A C 1
ATOM 1654 O O . GLU A 1 210 ? 22.797 -28.594 0.581 1 98.06 210 GLU A O 1
ATOM 1659 N N . TYR A 1 211 ? 23.359 -28.547 -1.629 1 98.25 211 TYR A N 1
ATOM 1660 C CA . TYR A 1 211 ? 22.016 -28.203 -2.088 1 98.25 211 TYR A CA 1
ATOM 1661 C C . TYR A 1 211 ? 21.031 -29.328 -1.759 1 98.25 211 TYR A C 1
ATOM 1663 O O . TYR A 1 211 ? 19.969 -29.078 -1.169 1 98.25 211 TYR A O 1
ATOM 1671 N N . TYR A 1 212 ? 21.281 -30.531 -2.092 1 98 212 TYR A N 1
ATOM 1672 C CA . TYR A 1 212 ? 20.344 -31.641 -1.931 1 98 212 TYR A CA 1
ATOM 1673 C C . TYR A 1 212 ? 20.047 -31.891 -0.457 1 98 212 TYR A C 1
ATOM 1675 O O . TYR A 1 212 ? 18.891 -32.094 -0.068 1 98 212 TYR A O 1
ATOM 1683 N N . PRO A 1 213 ? 21.109 -31.844 0.432 1 98.19 213 PRO A N 1
ATOM 1684 C CA . PRO A 1 213 ? 20.812 -31.984 1.86 1 98.19 213 PRO A CA 1
ATOM 1685 C C . PRO A 1 213 ? 19.922 -30.875 2.389 1 98.19 213 PRO A C 1
ATOM 1687 O O . PRO A 1 213 ? 19.109 -31.109 3.291 1 98.19 213 PRO A O 1
ATOM 1690 N N . LEU A 1 214 ? 20.109 -29.703 1.9 1 98.44 214 LEU A N 1
ATOM 1691 C CA . LEU A 1 214 ? 19.266 -28.594 2.303 1 98.44 214 LEU A CA 1
ATOM 1692 C C . LEU A 1 214 ? 17.797 -28.859 1.932 1 98.44 214 LEU A C 1
ATOM 1694 O O . LEU A 1 214 ? 16.906 -28.656 2.75 1 98.44 214 LEU A O 1
ATOM 1698 N N . VAL A 1 215 ? 17.547 -29.266 0.721 1 98.56 215 VAL A N 1
ATOM 1699 C CA . VAL A 1 215 ? 16.203 -29.578 0.252 1 98.56 215 VAL A CA 1
ATOM 1700 C C . VAL A 1 215 ? 15.633 -30.75 1.034 1 98.56 215 VAL A C 1
ATOM 1702 O O . VAL A 1 215 ? 14.461 -30.75 1.417 1 98.56 215 VAL A O 1
ATOM 1705 N N . ASP A 1 216 ? 16.469 -31.75 1.26 1 98.38 216 ASP A N 1
ATOM 1706 C CA . ASP A 1 216 ? 16.047 -32.906 2.045 1 98.38 216 ASP A CA 1
ATOM 1707 C C . ASP A 1 216 ? 15.594 -32.5 3.441 1 98.38 216 ASP A C 1
ATOM 1709 O O . ASP A 1 216 ? 14.57 -32.969 3.934 1 98.38 216 ASP A O 1
ATOM 1713 N N . GLU A 1 217 ? 16.375 -31.672 4.059 1 98.69 217 GLU A N 1
ATOM 1714 C CA . GLU A 1 217 ? 16.031 -31.203 5.387 1 98.69 217 GLU A CA 1
ATOM 1715 C C . GLU A 1 217 ? 14.695 -30.453 5.363 1 98.69 217 GLU A C 1
ATOM 1717 O O . GLU A 1 217 ? 13.867 -30.609 6.262 1 98.69 217 GLU A O 1
ATOM 1722 N N . PHE A 1 218 ? 14.547 -29.609 4.418 1 98.69 218 PHE A N 1
ATOM 1723 C CA . PHE A 1 218 ? 13.305 -28.859 4.285 1 98.69 218 PHE A CA 1
ATOM 1724 C C . PHE A 1 218 ? 12.109 -29.797 4.203 1 98.69 218 PHE A C 1
ATOM 1726 O O . PHE A 1 218 ? 11.133 -29.641 4.938 1 98.69 218 PHE A O 1
ATOM 1733 N N . LEU A 1 219 ? 12.141 -30.719 3.285 1 98.75 219 LEU A N 1
ATOM 1734 C CA . LEU A 1 219 ? 11.016 -31.625 3.086 1 98.75 219 LEU A CA 1
ATOM 1735 C C . LEU A 1 219 ? 10.758 -32.469 4.34 1 98.75 219 LEU A C 1
ATOM 1737 O O . LEU A 1 219 ? 9.609 -32.594 4.766 1 98.75 219 LEU A O 1
ATOM 1741 N N . ALA A 1 220 ? 11.805 -33 4.902 1 98.62 220 ALA A N 1
ATOM 1742 C CA . ALA A 1 220 ? 11.648 -33.75 6.141 1 98.62 220 ALA A CA 1
ATOM 1743 C C . ALA A 1 220 ? 10.977 -32.906 7.223 1 98.62 220 ALA A C 1
ATOM 1745 O O . ALA A 1 220 ? 10.102 -33.375 7.941 1 98.62 220 ALA A O 1
ATOM 1746 N N . ALA A 1 221 ? 11.438 -31.672 7.348 1 98.62 221 ALA A N 1
ATOM 1747 C CA . ALA A 1 221 ? 10.883 -30.766 8.344 1 98.62 221 ALA A CA 1
ATOM 1748 C C . ALA A 1 221 ? 9.414 -30.469 8.055 1 98.62 221 ALA A C 1
ATOM 1750 O O . ALA A 1 221 ? 8.586 -30.469 8.969 1 98.62 221 ALA A O 1
ATOM 1751 N N . ALA A 1 222 ? 9.102 -30.172 6.801 1 98.31 222 ALA A N 1
ATOM 1752 C CA . ALA A 1 222 ? 7.73 -29.844 6.406 1 98.31 222 ALA A CA 1
ATOM 1753 C C . ALA A 1 222 ? 6.781 -30.984 6.734 1 98.31 222 ALA A C 1
ATOM 1755 O O . ALA A 1 222 ? 5.723 -30.781 7.332 1 98.31 222 ALA A O 1
ATOM 1756 N N . PHE A 1 223 ? 7.145 -32.219 6.434 1 98.06 223 PHE A N 1
ATOM 1757 C CA . PHE A 1 223 ? 6.27 -33.375 6.621 1 98.06 223 PHE A CA 1
ATOM 1758 C C . PHE A 1 223 ? 6.254 -33.812 8.078 1 98.06 223 PHE A C 1
ATOM 1760 O O . PHE A 1 223 ? 5.324 -34.469 8.523 1 98.06 223 PHE A O 1
ATOM 1767 N N . ASN A 1 224 ? 7.328 -33.469 8.773 1 97.94 224 ASN A N 1
ATOM 1768 C CA . ASN A 1 224 ? 7.289 -33.656 10.219 1 97.94 224 ASN A CA 1
ATOM 1769 C C . ASN A 1 224 ? 6.254 -32.75 10.875 1 97.94 224 ASN A C 1
ATOM 1771 O O . ASN A 1 224 ? 5.477 -33.219 11.719 1 97.94 224 ASN A O 1
ATOM 1775 N N . LYS A 1 225 ? 6.23 -31.547 10.523 1 97.38 225 LYS A N 1
ATOM 1776 C CA . LYS A 1 225 ? 5.332 -30.562 11.141 1 97.38 225 LYS A CA 1
ATOM 1777 C C . LYS A 1 225 ? 3.904 -30.734 10.633 1 97.38 225 LYS A C 1
ATOM 1779 O O . LYS A 1 225 ? 2.951 -30.641 11.414 1 97.38 225 LYS A O 1
ATOM 1784 N N . TRP A 1 226 ? 3.773 -30.875 9.367 1 97.5 226 TRP A N 1
ATOM 1785 C CA . TRP A 1 226 ? 2.479 -31.031 8.711 1 97.5 226 TRP A CA 1
ATOM 1786 C C . TRP A 1 226 ? 2.441 -32.312 7.879 1 97.5 226 TRP A C 1
ATOM 1788 O O . TRP A 1 226 ? 2.572 -32.281 6.656 1 97.5 226 TRP A O 1
ATOM 1798 N N . PRO A 1 227 ? 2.113 -33.375 8.414 1 96.75 227 PRO A N 1
ATOM 1799 C CA . PRO A 1 227 ? 2.258 -34.688 7.777 1 96.75 227 PRO A CA 1
ATOM 1800 C C . PRO A 1 227 ? 1.365 -34.844 6.551 1 96.75 227 PRO A C 1
ATOM 1802 O O . PRO A 1 227 ? 1.647 -35.688 5.68 1 96.75 227 PRO A O 1
ATOM 1805 N N . LYS A 1 228 ? 0.309 -34.125 6.453 1 96.06 228 LYS A N 1
ATOM 1806 C CA . LYS A 1 228 ? -0.643 -34.312 5.363 1 96.06 228 LYS A CA 1
ATOM 1807 C C . LYS A 1 228 ? -0.475 -33.219 4.309 1 96.06 228 LYS A C 1
ATOM 1809 O O . LYS A 1 228 ? -1.309 -33.062 3.41 1 96.06 228 LYS A O 1
ATOM 1814 N N . VAL A 1 229 ? 0.583 -32.438 4.375 1 98.12 229 VAL A N 1
ATOM 1815 C CA . VAL A 1 229 ? 0.778 -31.297 3.492 1 98.12 229 VAL A CA 1
ATOM 1816 C C . VAL A 1 229 ? 1.105 -31.781 2.082 1 98.12 229 VAL A C 1
ATOM 1818 O O . VAL A 1 229 ? 1.673 -32.875 1.908 1 98.12 229 VAL A O 1
ATOM 1821 N N . ILE A 1 230 ? 0.706 -31.047 1.08 1 98.5 230 ILE A N 1
ATOM 1822 C CA . ILE A 1 230 ? 1.131 -31.25 -0.303 1 98.5 230 ILE A CA 1
ATOM 1823 C C . ILE A 1 230 ? 2.24 -30.25 -0.642 1 98.5 230 ILE A C 1
ATOM 1825 O O . ILE A 1 230 ? 2.125 -29.062 -0.344 1 98.5 230 ILE A O 1
ATOM 1829 N N . VAL A 1 231 ? 3.252 -30.719 -1.252 1 98.81 231 VAL A N 1
ATOM 1830 C CA . VAL A 1 231 ? 4.328 -29.828 -1.658 1 98.81 231 VAL A CA 1
ATOM 1831 C C . VAL A 1 231 ? 4.402 -29.766 -3.182 1 98.81 231 VAL A C 1
ATOM 1833 O O . VAL A 1 231 ? 4.527 -30.797 -3.848 1 98.81 231 VAL A O 1
ATOM 1836 N N . GLN A 1 232 ? 4.254 -28.641 -3.715 1 98.81 232 GLN A N 1
ATOM 1837 C CA . GLN A 1 232 ? 4.434 -28.391 -5.141 1 98.81 232 GLN A CA 1
ATOM 1838 C C . GLN A 1 232 ? 5.77 -27.703 -5.418 1 98.81 232 GLN A C 1
ATOM 1840 O O . GLN A 1 232 ? 6.008 -26.594 -4.949 1 98.81 232 GLN A O 1
ATOM 1845 N N . PHE A 1 233 ? 6.656 -28.375 -6.145 1 98.56 233 PHE A N 1
ATOM 1846 C CA . PHE A 1 233 ? 7.879 -27.75 -6.637 1 98.56 233 PHE A CA 1
ATOM 1847 C C . PHE A 1 233 ? 7.582 -26.828 -7.816 1 98.56 233 PHE A C 1
ATOM 1849 O O . PHE A 1 233 ? 6.77 -27.172 -8.68 1 98.56 233 PHE A O 1
ATOM 1856 N N . GLU A 1 234 ? 8.25 -25.719 -7.797 1 97.5 234 GLU A N 1
ATOM 1857 C CA . GLU A 1 234 ? 7.988 -24.719 -8.836 1 97.5 234 GLU A CA 1
ATOM 1858 C C . GLU A 1 234 ? 9.273 -24.016 -9.258 1 97.5 234 GLU A C 1
ATOM 1860 O O . GLU A 1 234 ? 10.062 -23.594 -8.414 1 97.5 234 GLU A O 1
ATOM 1865 N N . ASP A 1 235 ? 9.5 -23.828 -10.516 1 95.31 235 ASP A N 1
ATOM 1866 C CA . ASP A 1 235 ? 10.539 -22.984 -11.102 1 95.31 235 ASP A CA 1
ATOM 1867 C C . ASP A 1 235 ? 11.914 -23.344 -10.531 1 95.31 235 ASP A C 1
ATOM 1869 O O . ASP A 1 235 ? 12.625 -22.469 -10.047 1 95.31 235 ASP A O 1
ATOM 1873 N N . ILE A 1 236 ? 12.25 -24.562 -10.617 1 97.19 236 ILE A N 1
ATOM 1874 C CA . ILE A 1 236 ? 13.578 -25.078 -10.297 1 97.19 236 ILE A CA 1
ATOM 1875 C C . ILE A 1 236 ? 14.312 -25.453 -11.578 1 97.19 236 ILE A C 1
ATOM 1877 O O . ILE A 1 236 ? 13.719 -26.047 -12.492 1 97.19 236 ILE A O 1
ATOM 1881 N N . SER A 1 237 ? 15.531 -25.141 -11.664 1 94.19 237 SER A N 1
ATOM 1882 C CA . SER A 1 237 ? 16.312 -25.328 -12.875 1 94.19 237 SER A CA 1
ATOM 1883 C C . SER A 1 237 ? 16.375 -26.797 -13.273 1 94.19 237 SER A C 1
ATOM 1885 O O . SER A 1 237 ? 16.234 -27.688 -12.422 1 94.19 237 SER A O 1
ATOM 1887 N N . ASN A 1 238 ? 16.672 -27.047 -14.539 1 89.69 238 ASN A N 1
ATOM 1888 C CA . ASN A 1 238 ? 16.672 -28.391 -15.125 1 89.69 238 ASN A CA 1
ATOM 1889 C C . ASN A 1 238 ? 17.734 -29.281 -14.484 1 89.69 238 ASN A C 1
ATOM 1891 O O . ASN A 1 238 ? 17.578 -30.5 -14.414 1 89.69 238 ASN A O 1
ATOM 1895 N N . ASP A 1 239 ? 18.75 -28.672 -14 1 90.31 239 ASP A N 1
ATOM 1896 C CA . ASP A 1 239 ? 19.812 -29.453 -13.398 1 90.31 239 ASP A CA 1
ATOM 1897 C C . ASP A 1 239 ? 19.344 -30.156 -12.125 1 90.31 239 ASP A C 1
ATOM 1899 O O . ASP A 1 239 ? 19.922 -31.156 -11.703 1 90.31 239 ASP A O 1
ATOM 1903 N N . HIS A 1 240 ? 18.219 -29.641 -11.531 1 95.25 240 HIS A N 1
ATOM 1904 C CA . HIS A 1 240 ? 17.844 -30.188 -10.234 1 95.25 240 HIS A CA 1
ATOM 1905 C C . HIS A 1 240 ? 16.406 -30.703 -10.266 1 95.25 240 HIS A C 1
ATOM 1907 O O . HIS A 1 240 ? 16.047 -31.609 -9.508 1 95.25 240 HIS A O 1
ATOM 1913 N N . CYS A 1 241 ? 15.547 -30.172 -11.062 1 95.31 241 CYS A N 1
ATOM 1914 C CA . CYS A 1 241 ? 14.109 -30.375 -10.961 1 95.31 241 CYS A CA 1
ATOM 1915 C C . CYS A 1 241 ? 13.75 -31.844 -11.156 1 95.31 241 CYS A C 1
ATOM 1917 O O . CYS A 1 241 ? 12.922 -32.375 -10.43 1 95.31 241 CYS A O 1
ATOM 1919 N N . PHE A 1 242 ? 14.359 -32.594 -12.148 1 94.12 242 PHE A N 1
ATOM 1920 C CA . PHE A 1 242 ? 14.047 -34 -12.406 1 94.12 242 PHE A CA 1
ATOM 1921 C C . PHE A 1 242 ? 14.5 -34.875 -11.258 1 94.12 242 PHE A C 1
ATOM 1923 O O . PHE A 1 242 ? 13.758 -35.75 -10.812 1 94.12 242 PHE A O 1
ATOM 1930 N N . ASN A 1 243 ? 15.703 -34.594 -10.805 1 94.81 243 ASN A N 1
ATOM 1931 C CA . ASN A 1 243 ? 16.234 -35.375 -9.695 1 94.81 243 ASN A CA 1
ATOM 1932 C C . ASN A 1 243 ? 15.398 -35.219 -8.43 1 94.81 243 ASN A C 1
ATOM 1934 O O . ASN A 1 243 ? 15.156 -36.188 -7.711 1 94.81 243 ASN A O 1
ATOM 1938 N N . LEU A 1 244 ? 14.992 -34.031 -8.148 1 97.12 244 LEU A N 1
ATOM 1939 C CA . LEU A 1 244 ? 14.164 -33.781 -6.977 1 97.12 244 LEU A CA 1
ATOM 1940 C C . LEU A 1 244 ? 12.836 -34.5 -7.078 1 97.12 244 LEU A C 1
ATOM 1942 O O . LEU A 1 244 ? 12.391 -35.125 -6.109 1 97.12 244 LEU A O 1
ATOM 1946 N N . LEU A 1 245 ? 12.211 -34.375 -8.227 1 96.12 245 LEU A N 1
ATOM 1947 C CA . LEU A 1 245 ? 10.938 -35.094 -8.406 1 96.12 245 LEU A CA 1
ATOM 1948 C C . LEU A 1 245 ? 11.117 -36.594 -8.25 1 96.12 245 LEU A C 1
ATOM 1950 O O . LEU A 1 245 ? 10.367 -37.25 -7.52 1 96.12 245 LEU A O 1
ATOM 1954 N N . ASP A 1 246 ? 12.102 -37.188 -8.914 1 93.81 246 ASP A N 1
ATOM 1955 C CA . ASP A 1 246 ? 12.344 -38.625 -8.898 1 93.81 246 ASP A CA 1
ATOM 1956 C C . ASP A 1 246 ? 12.648 -39.094 -7.48 1 93.81 246 ASP A C 1
ATOM 1958 O O . ASP A 1 246 ? 12.188 -40.188 -7.078 1 93.81 246 ASP A O 1
ATOM 1962 N N . GLU A 1 247 ? 13.383 -38.344 -6.812 1 96.31 247 GLU A N 1
ATOM 1963 C CA . GLU A 1 247 ? 13.82 -38.719 -5.477 1 96.31 247 GLU A CA 1
ATOM 1964 C C . GLU A 1 247 ? 12.656 -38.688 -4.484 1 96.31 247 GLU A C 1
ATOM 1966 O O . GLU A 1 247 ? 12.57 -39.531 -3.59 1 96.31 247 GLU A O 1
ATOM 1971 N N . TYR A 1 248 ? 11.773 -37.75 -4.629 1 97.88 248 TYR A N 1
ATOM 1972 C CA . TYR A 1 248 ? 10.906 -37.469 -3.496 1 97.88 248 TYR A CA 1
ATOM 1973 C C . TYR A 1 248 ? 9.461 -37.812 -3.812 1 97.88 248 TYR A C 1
ATOM 1975 O O . TYR A 1 248 ? 8.633 -37.969 -2.906 1 97.88 248 TYR A O 1
ATOM 1983 N N . ARG A 1 249 ? 9.039 -37.969 -5.051 1 96.81 249 ARG A N 1
ATOM 1984 C CA . ARG A 1 249 ? 7.637 -38.094 -5.414 1 96.81 249 ARG A CA 1
ATOM 1985 C C . ARG A 1 249 ? 7.039 -39.375 -4.82 1 96.81 249 ARG A C 1
ATOM 1987 O O . ARG A 1 249 ? 5.824 -39.469 -4.641 1 96.81 249 ARG A O 1
ATOM 1994 N N . ASN A 1 250 ? 7.863 -40.406 -4.504 1 96.38 250 ASN A N 1
ATOM 1995 C CA . ASN A 1 250 ? 7.355 -41.625 -3.902 1 96.38 250 ASN A CA 1
ATOM 1996 C C . ASN A 1 250 ? 7.641 -41.688 -2.404 1 96.38 250 ASN A C 1
ATOM 1998 O O . ASN A 1 250 ? 7.336 -42.656 -1.742 1 96.38 250 ASN A O 1
ATOM 2002 N N . LYS A 1 251 ? 8.289 -40.688 -1.903 1 96.94 251 LYS A N 1
ATOM 2003 C CA . LYS A 1 251 ? 8.594 -40.594 -0.479 1 96.94 251 LYS A CA 1
ATOM 2004 C C . LYS A 1 251 ? 7.648 -39.594 0.213 1 96.94 251 LYS A C 1
ATOM 2006 O O . LYS A 1 251 ? 7.27 -39.812 1.368 1 96.94 251 LYS A O 1
ATOM 2011 N N . TYR A 1 252 ? 7.371 -38.531 -0.374 1 97.75 252 TYR A N 1
ATOM 2012 C CA . TYR A 1 252 ? 6.516 -37.469 0.133 1 97.75 252 TYR A CA 1
ATOM 2013 C C . TYR A 1 252 ? 5.383 -37.188 -0.842 1 97.75 252 TYR A C 1
ATOM 2015 O O . TYR A 1 252 ? 5.473 -37.5 -2.029 1 97.75 252 TYR A O 1
ATOM 2023 N N . LEU A 1 253 ? 4.27 -36.688 -0.368 1 98.5 253 LEU A N 1
ATOM 2024 C CA . LEU A 1 253 ? 3.207 -36.156 -1.227 1 98.5 253 LEU A CA 1
ATOM 2025 C C . LEU A 1 253 ? 3.637 -34.875 -1.903 1 98.5 253 LEU A C 1
ATOM 2027 O O . LEU A 1 253 ? 3.471 -33.781 -1.338 1 98.5 253 LEU A O 1
ATOM 2031 N N . CYS A 1 254 ? 4.16 -35.031 -3.096 1 98.56 254 CYS A N 1
ATOM 2032 C CA . CYS A 1 254 ? 4.656 -33.844 -3.811 1 98.56 254 CYS A CA 1
ATOM 2033 C C . CYS A 1 254 ? 4.574 -34.062 -5.316 1 98.56 254 CYS A C 1
ATOM 2035 O O . CYS A 1 254 ? 4.414 -35.188 -5.785 1 98.56 254 CYS A O 1
ATOM 2037 N N . PHE A 1 255 ? 4.574 -33.031 -6.031 1 98.31 255 PHE A N 1
ATOM 2038 C CA . PHE A 1 255 ? 4.656 -33.031 -7.484 1 98.31 255 PHE A CA 1
ATOM 2039 C C . PHE A 1 255 ? 5.359 -31.781 -7.996 1 98.31 255 PHE A C 1
ATOM 2041 O O . PHE A 1 255 ? 5.719 -30.906 -7.211 1 98.31 255 PHE A O 1
ATOM 2048 N N . ASN A 1 256 ? 5.738 -31.734 -9.234 1 97.88 256 ASN A N 1
ATOM 2049 C CA . ASN A 1 256 ? 6.371 -30.609 -9.891 1 97.88 256 ASN A CA 1
ATOM 2050 C C . ASN A 1 256 ? 5.488 -30.031 -11 1 97.88 256 ASN A C 1
ATOM 2052 O O . ASN A 1 256 ? 5.27 -30.688 -12.023 1 97.88 256 ASN A O 1
ATOM 2056 N N . ASP A 1 257 ? 5.062 -28.844 -10.82 1 96.75 257 ASP A N 1
ATOM 2057 C CA . ASP A 1 257 ? 4.086 -28.281 -11.75 1 96.75 257 ASP A CA 1
ATOM 2058 C C . ASP A 1 257 ? 4.715 -28 -13.109 1 96.75 257 ASP A C 1
ATOM 2060 O O . ASP A 1 257 ? 4.047 -28.094 -14.141 1 96.75 257 ASP A O 1
ATOM 2064 N N . ASP A 1 258 ? 5.984 -27.641 -13.156 1 93.25 258 ASP A N 1
ATOM 2065 C CA . ASP A 1 258 ? 6.656 -27.312 -14.414 1 93.25 258 ASP A CA 1
ATOM 2066 C C . ASP A 1 258 ? 6.871 -28.562 -15.266 1 93.25 258 ASP A C 1
ATOM 2068 O O . ASP A 1 258 ? 7.066 -28.469 -16.484 1 93.25 258 ASP A O 1
ATOM 2072 N N . ILE A 1 259 ? 6.859 -29.688 -14.664 1 95.19 259 ILE A N 1
ATOM 2073 C CA . ILE A 1 259 ? 6.996 -30.953 -15.367 1 95.19 259 ILE A CA 1
ATOM 2074 C C . ILE A 1 259 ? 5.625 -31.594 -15.555 1 95.19 259 ILE A C 1
ATOM 2076 O O . ILE A 1 259 ? 5.098 -31.656 -16.672 1 95.19 259 ILE A O 1
ATOM 2080 N N . GLN A 1 260 ? 5.031 -31.906 -14.445 1 97.12 260 GLN A N 1
ATOM 2081 C CA . GLN A 1 260 ? 3.814 -32.719 -14.469 1 97.12 260 GLN A CA 1
ATOM 2082 C C . GLN A 1 260 ? 2.594 -31.859 -14.789 1 97.12 260 GLN A C 1
ATOM 2084 O O . GLN A 1 260 ? 1.729 -32.25 -15.562 1 97.12 260 GLN A O 1
ATOM 2089 N N . GLY A 1 261 ? 2.49 -30.656 -14.164 1 96.44 261 GLY A N 1
ATOM 2090 C CA . GLY A 1 261 ? 1.396 -29.75 -14.477 1 96.44 261 GLY A CA 1
ATOM 2091 C C . GLY A 1 261 ? 1.394 -29.297 -15.922 1 96.44 261 GLY A C 1
ATOM 2092 O O . GLY A 1 261 ? 0.35 -29.297 -16.578 1 96.44 261 GLY A O 1
ATOM 2093 N N . THR A 1 262 ? 2.562 -28.859 -16.359 1 95.19 262 THR A N 1
ATOM 2094 C CA . THR A 1 262 ? 2.707 -28.453 -17.75 1 95.19 262 THR A CA 1
ATOM 2095 C C . THR A 1 262 ? 2.391 -29.625 -18.688 1 95.19 262 THR A C 1
ATOM 2097 O O . THR A 1 262 ? 1.658 -29.469 -19.656 1 95.19 262 THR A O 1
ATOM 2100 N N . GLY A 1 263 ? 2.918 -30.781 -18.359 1 96.94 263 GLY A N 1
ATOM 2101 C CA . GLY A 1 263 ? 2.605 -31.953 -19.156 1 96.94 263 GLY A CA 1
ATOM 2102 C C . GLY A 1 263 ? 1.117 -32.219 -19.25 1 96.94 263 GLY A C 1
ATOM 2103 O O . GLY A 1 263 ? 0.61 -32.562 -20.328 1 96.94 263 GLY A O 1
ATOM 2104 N N . SER A 1 264 ? 0.47 -32.062 -18.172 1 97.94 264 SER A N 1
ATOM 2105 C CA . SER A 1 264 ? -0.958 -32.344 -18.094 1 97.94 264 SER A CA 1
ATOM 2106 C C . SER A 1 264 ? -1.773 -31.375 -18.938 1 97.94 264 SER A C 1
ATOM 2108 O O . SER A 1 264 ? -2.635 -31.797 -19.703 1 97.94 264 SER A O 1
ATOM 2110 N N . VAL A 1 265 ? -1.532 -30.156 -18.797 1 97.62 265 VAL A N 1
ATOM 2111 C CA . VAL A 1 265 ? -2.336 -29.156 -19.5 1 97.62 265 VAL A CA 1
ATOM 2112 C C . VAL A 1 265 ? -2.098 -29.25 -21 1 97.62 265 VAL A C 1
ATOM 2114 O O . VAL A 1 265 ? -3.029 -29.109 -21.797 1 97.62 265 VAL A O 1
ATOM 2117 N N . ILE A 1 266 ? -0.857 -29.438 -21.391 1 97.31 266 ILE A N 1
ATOM 2118 C CA . ILE A 1 266 ? -0.554 -29.531 -22.812 1 97.31 266 ILE A CA 1
ATOM 2119 C C . ILE A 1 266 ? -1.131 -30.828 -23.375 1 97.31 266 ILE A C 1
ATOM 2121 O O . ILE A 1 266 ? -1.62 -30.844 -24.516 1 97.31 266 ILE A O 1
ATOM 2125 N N . LEU A 1 267 ? -1.055 -31.891 -22.594 1 98 267 LEU A N 1
ATOM 2126 C CA . LEU A 1 267 ? -1.722 -33.094 -23.031 1 98 267 LEU A CA 1
ATOM 2127 C C . LEU A 1 267 ? -3.203 -32.844 -23.281 1 98 267 LEU A C 1
ATOM 2129 O O . LEU A 1 267 ? -3.75 -33.312 -24.297 1 98 267 LEU A O 1
ATOM 2133 N N . SER A 1 268 ? -3.857 -32.188 -22.391 1 98.19 268 SER A N 1
ATOM 2134 C CA . SER A 1 268 ? -5.273 -31.859 -22.547 1 98.19 268 SER A CA 1
ATOM 2135 C C . SER A 1 268 ? -5.527 -31.156 -23.891 1 98.19 268 SER A C 1
ATOM 2137 O O . SER A 1 268 ? -6.418 -31.562 -24.641 1 98.19 268 SER A O 1
ATOM 2139 N N . GLY A 1 269 ? -4.777 -30.125 -24.125 1 97.5 269 GLY A N 1
ATOM 2140 C CA . GLY A 1 269 ? -4.902 -29.438 -25.391 1 97.5 269 GLY A CA 1
ATOM 2141 C C . GLY A 1 269 ? -4.609 -30.328 -26.594 1 97.5 269 GLY A C 1
ATOM 2142 O O . GLY A 1 269 ? -5.281 -30.219 -27.625 1 97.5 269 GLY A O 1
ATOM 2143 N N . PHE A 1 270 ? -3.609 -31.141 -26.469 1 97.62 270 PHE A N 1
ATOM 2144 C CA . PHE A 1 270 ? -3.209 -32.031 -27.562 1 97.62 270 PHE A CA 1
ATOM 2145 C C . PHE A 1 270 ? -4.301 -33.031 -27.859 1 97.62 270 PHE A C 1
ATOM 2147 O O . PHE A 1 270 ? -4.551 -33.375 -29.031 1 97.62 270 PHE A O 1
ATOM 2154 N N . ILE A 1 271 ? -4.914 -33.562 -26.859 1 97.62 271 ILE A N 1
ATOM 2155 C CA . ILE A 1 271 ? -6.047 -34.469 -27.047 1 97.62 271 ILE A CA 1
ATOM 2156 C C . ILE A 1 271 ? -7.105 -33.812 -27.922 1 97.62 271 ILE A C 1
ATOM 2158 O O . ILE A 1 271 ? -7.582 -34.406 -28.891 1 97.62 271 ILE A O 1
ATOM 2162 N N . ASN A 1 272 ? -7.461 -32.594 -27.562 1 97.5 272 ASN A N 1
ATOM 2163 C CA . ASN A 1 272 ? -8.492 -31.891 -28.297 1 97.5 272 ASN A CA 1
ATOM 2164 C C . ASN A 1 272 ? -8 -31.484 -29.688 1 97.5 272 ASN A C 1
ATOM 2166 O O . ASN A 1 272 ? -8.781 -31.453 -30.641 1 97.5 272 ASN A O 1
ATOM 2170 N N . ALA A 1 273 ? -6.703 -31.203 -29.812 1 96.56 273 ALA A N 1
ATOM 2171 C CA . ALA A 1 273 ? -6.137 -30.938 -31.141 1 96.56 273 ALA A CA 1
ATOM 2172 C C . ALA A 1 273 ? -6.246 -32.156 -32.031 1 96.56 273 ALA A C 1
ATOM 2174 O O . ALA A 1 273 ? -6.629 -32.062 -33.219 1 96.56 273 ALA A O 1
ATOM 2175 N N . VAL A 1 274 ? -5.895 -33.281 -31.516 1 96 274 VAL A N 1
ATOM 2176 C CA . VAL A 1 274 ? -5.965 -34.562 -32.25 1 96 274 VAL A CA 1
ATOM 2177 C C . VAL A 1 274 ? -7.41 -34.844 -32.656 1 96 274 VAL A C 1
ATOM 2179 O O . VAL A 1 274 ? -7.672 -35.25 -33.781 1 96 274 VAL A O 1
ATOM 2182 N N . ARG A 1 275 ? -8.32 -34.562 -31.734 1 94.94 275 ARG A N 1
ATOM 2183 C CA . ARG A 1 275 ? -9.742 -34.688 -32.031 1 94.94 275 ARG A CA 1
ATOM 2184 C C . ARG A 1 275 ? -10.148 -33.75 -33.188 1 94.94 275 ARG A C 1
ATOM 2186 O O . ARG A 1 275 ? -10.938 -34.156 -34.062 1 94.94 275 ARG A O 1
ATOM 2193 N N . SER A 1 276 ? -9.664 -32.625 -33.125 1 94.5 276 SER A N 1
ATOM 2194 C CA . SER A 1 276 ? -10.016 -31.625 -34.125 1 94.5 276 SER A CA 1
ATOM 2195 C C . SER A 1 276 ? -9.516 -32.031 -35.5 1 94.5 276 SER A C 1
ATOM 2197 O O . SER A 1 276 ? -10.219 -31.859 -36.5 1 94.5 276 SER A O 1
ATOM 2199 N N . VAL A 1 277 ? -8.258 -32.531 -35.594 1 93.75 277 VAL A N 1
ATOM 2200 C CA . VAL A 1 277 ? -7.637 -32.906 -36.844 1 93.75 277 VAL A CA 1
ATOM 2201 C C . VAL A 1 277 ? -8.164 -34.25 -37.344 1 93.75 277 VAL A C 1
ATOM 2203 O O . VAL A 1 277 ? -8.055 -34.562 -38.531 1 93.75 277 VAL A O 1
ATOM 2206 N N . GLN A 1 278 ? -8.711 -35.062 -36.5 1 91.62 278 GLN A N 1
ATOM 2207 C CA . GLN A 1 278 ? -9.305 -36.344 -36.812 1 91.62 278 GLN A CA 1
ATOM 2208 C C . GLN A 1 278 ? -8.281 -37.281 -37.406 1 91.62 278 GLN A C 1
ATOM 2210 O O . GLN A 1 278 ? -8.531 -37.906 -38.438 1 91.62 278 GLN A O 1
ATOM 2215 N N . LYS A 1 279 ? -7.137 -37.344 -36.875 1 93.19 279 LYS A N 1
ATOM 2216 C CA . LYS A 1 279 ? -6.055 -38.25 -37.219 1 93.19 279 LYS A CA 1
ATOM 2217 C C . LYS A 1 279 ? -5.656 -39.125 -36.031 1 93.19 279 LYS A C 1
ATOM 2219 O O . LYS A 1 279 ? -5.484 -38.594 -34.906 1 93.19 279 LYS A O 1
ATOM 2224 N N . PRO A 1 280 ? -5.551 -40.406 -36.219 1 94.88 280 PRO A N 1
ATOM 2225 C CA . PRO A 1 280 ? -5.145 -41.25 -35.125 1 94.88 280 PRO A CA 1
ATOM 2226 C C . PRO A 1 280 ? -3.77 -40.875 -34.562 1 94.88 280 PRO A C 1
ATOM 2228 O O . PRO A 1 280 ? -2.885 -40.469 -35.312 1 94.88 280 PRO A O 1
ATOM 2231 N N . ILE A 1 281 ? -3.561 -41.125 -33.281 1 96.44 281 ILE A N 1
ATOM 2232 C CA . ILE A 1 281 ? -2.354 -40.719 -32.562 1 96.44 281 ILE A CA 1
ATOM 2233 C C . ILE A 1 281 ? -1.132 -41.375 -33.219 1 96.44 281 ILE A C 1
ATOM 2235 O O . ILE A 1 281 ? -0.053 -40.781 -33.25 1 96.44 281 ILE A O 1
ATOM 2239 N N . LYS A 1 282 ? -1.237 -42.531 -33.75 1 94.88 282 LYS A N 1
ATOM 2240 C CA . LYS A 1 282 ? -0.139 -43.312 -34.312 1 94.88 282 LYS A CA 1
ATOM 2241 C C . LYS A 1 282 ? 0.398 -42.656 -35.594 1 94.88 282 LYS A C 1
ATOM 2243 O O . LYS A 1 282 ? 1.507 -42.969 -36.031 1 94.88 282 LYS A O 1
ATOM 2248 N N . GLU A 1 283 ? -0.354 -41.781 -36.125 1 95.62 283 GLU A N 1
ATOM 2249 C CA . GLU A 1 283 ? 0.027 -41.156 -37.406 1 95.62 283 GLU A CA 1
ATOM 2250 C C . GLU A 1 283 ? 0.643 -39.781 -37.156 1 95.62 283 GLU A C 1
ATOM 2252 O O . GLU A 1 283 ? 1.054 -39.094 -38.094 1 95.62 283 GLU A O 1
ATOM 2257 N N . HIS A 1 284 ? 0.689 -39.406 -35.938 1 97.19 284 HIS A N 1
ATOM 2258 C CA . HIS A 1 284 ? 1.239 -38.094 -35.656 1 97.19 284 HIS A CA 1
ATOM 2259 C C . HIS A 1 284 ? 2.758 -38.156 -35.531 1 97.19 284 HIS A C 1
ATOM 2261 O O . HIS A 1 284 ? 3.307 -39.125 -34.969 1 97.19 284 HIS A O 1
ATOM 2267 N N . ARG A 1 285 ? 3.484 -37.219 -36.094 1 98.06 285 ARG A N 1
ATOM 2268 C CA . ARG A 1 285 ? 4.906 -36.906 -35.938 1 98.06 285 ARG A CA 1
ATOM 2269 C C . ARG A 1 285 ? 5.121 -35.594 -35.219 1 98.06 285 ARG A C 1
ATOM 2271 O O . ARG A 1 285 ? 4.734 -34.531 -35.688 1 98.06 285 ARG A O 1
ATOM 2278 N N . MET A 1 286 ? 5.738 -35.688 -34.031 1 98.38 286 MET A N 1
ATOM 2279 C CA . MET A 1 286 ? 5.789 -34.531 -33.156 1 98.38 286 MET A CA 1
ATOM 2280 C C . MET A 1 286 ? 7.219 -34 -33 1 98.38 286 MET A C 1
ATOM 2282 O O . MET A 1 286 ? 8.086 -34.75 -32.5 1 98.38 286 MET A O 1
ATOM 2286 N N . VAL A 1 287 ? 7.441 -32.781 -33.406 1 98.38 287 VAL A N 1
ATOM 2287 C CA . VAL A 1 287 ? 8.734 -32.125 -33.25 1 98.38 287 VAL A CA 1
ATOM 2288 C C . VAL A 1 287 ? 8.688 -31.188 -32.031 1 98.38 287 VAL A C 1
ATOM 2290 O O . VAL A 1 287 ? 7.816 -30.312 -31.953 1 98.38 287 VAL A O 1
ATOM 2293 N N . PHE A 1 288 ? 9.562 -31.438 -31.109 1 98 288 PHE A N 1
ATOM 2294 C CA . PHE A 1 288 ? 9.688 -30.609 -29.906 1 98 288 PHE A CA 1
ATOM 2295 C C . PHE A 1 288 ? 10.906 -29.703 -30.016 1 98 288 PHE A C 1
ATOM 2297 O O . PHE A 1 288 ? 12.023 -30.172 -30.234 1 98 288 PHE A O 1
ATOM 2304 N N . LEU A 1 289 ? 10.641 -28.422 -29.969 1 97.62 289 LEU A N 1
ATOM 2305 C CA . LEU A 1 289 ? 11.75 -27.484 -29.812 1 97.62 289 LEU A CA 1
ATOM 2306 C C . LEU A 1 289 ? 11.961 -27.141 -28.344 1 97.62 289 LEU A C 1
ATOM 2308 O O . LEU A 1 289 ? 11.25 -26.312 -27.797 1 97.62 289 LEU A O 1
ATOM 2312 N N . GLY A 1 290 ? 13.023 -27.641 -27.766 1 92.62 290 GLY A N 1
ATOM 2313 C CA . GLY A 1 290 ? 13.281 -27.578 -26.328 1 92.62 290 GLY A CA 1
ATOM 2314 C C . GLY A 1 290 ? 13.148 -28.938 -25.641 1 92.62 290 GLY A C 1
ATOM 2315 O O . GLY A 1 290 ? 12.086 -29.547 -25.672 1 92.62 290 GLY A O 1
ATOM 2316 N N . ALA A 1 291 ? 14.195 -29.359 -25.031 1 89.56 291 ALA A N 1
ATOM 2317 C CA . ALA A 1 291 ? 14.219 -30.672 -24.391 1 89.56 291 ALA A CA 1
ATOM 2318 C C . ALA A 1 291 ? 14.445 -30.516 -22.875 1 89.56 291 ALA A C 1
ATOM 2320 O O . ALA A 1 291 ? 15.133 -31.344 -22.266 1 89.56 291 ALA A O 1
ATOM 2321 N N . GLY A 1 292 ? 13.922 -29.453 -22.328 1 85.56 292 GLY A N 1
ATOM 2322 C CA . GLY A 1 292 ? 13.969 -29.25 -20.891 1 85.56 292 GLY A CA 1
ATOM 2323 C C . GLY A 1 292 ? 12.844 -29.953 -20.156 1 85.56 292 GLY A C 1
ATOM 2324 O O . GLY A 1 292 ? 12.172 -30.812 -20.719 1 85.56 292 GLY A O 1
ATOM 2325 N N . SER A 1 293 ? 12.672 -29.562 -18.859 1 85.56 293 SER A N 1
ATOM 2326 C CA . SER A 1 293 ? 11.703 -30.188 -17.953 1 85.56 293 SER A CA 1
ATOM 2327 C C . SER A 1 293 ? 10.297 -30.125 -18.531 1 85.56 293 SER A C 1
ATOM 2329 O O . SER A 1 293 ? 9.57 -31.125 -18.531 1 85.56 293 SER A O 1
ATOM 2331 N N . ALA A 1 294 ? 9.898 -29.016 -19.031 1 88.81 294 ALA A N 1
ATOM 2332 C CA . ALA A 1 294 ? 8.562 -28.844 -19.594 1 88.81 294 ALA A CA 1
ATOM 2333 C C . ALA A 1 294 ? 8.367 -29.734 -20.812 1 88.81 294 ALA A C 1
ATOM 2335 O O . ALA A 1 294 ? 7.355 -30.438 -20.938 1 88.81 294 ALA A O 1
ATOM 2336 N N . GLY A 1 295 ? 9.352 -29.75 -21.719 1 92.19 295 GLY A N 1
ATOM 2337 C CA . GLY A 1 295 ? 9.258 -30.547 -22.938 1 92.19 295 GLY A CA 1
ATOM 2338 C C . GLY A 1 295 ? 9.133 -32.031 -22.672 1 92.19 295 GLY A C 1
ATOM 2339 O O . GLY A 1 295 ? 8.227 -32.688 -23.188 1 92.19 295 GLY A O 1
ATOM 2340 N N . ILE A 1 296 ? 10 -32.5 -21.844 1 91.06 296 ILE A N 1
ATOM 2341 C CA . ILE A 1 296 ? 10 -33.938 -21.484 1 91.06 296 ILE A CA 1
ATOM 2342 C C . ILE A 1 296 ? 8.695 -34.281 -20.766 1 91.06 296 ILE A C 1
ATOM 2344 O O . ILE A 1 296 ? 8.102 -35.312 -21.016 1 91.06 296 ILE A O 1
ATOM 2348 N N . GLY A 1 297 ? 8.281 -33.406 -19.891 1 92.69 297 GLY A N 1
ATOM 2349 C CA . GLY A 1 297 ? 7.023 -33.625 -19.203 1 92.69 297 GLY A CA 1
ATOM 2350 C C . GLY A 1 297 ? 5.84 -33.75 -20.141 1 92.69 297 GLY A C 1
ATOM 2351 O O . GLY A 1 297 ? 4.984 -34.625 -19.953 1 92.69 297 GLY A O 1
ATOM 2352 N N . VAL A 1 298 ? 5.824 -32.938 -21.094 1 95.5 298 VAL A N 1
ATOM 2353 C CA . VAL A 1 298 ? 4.758 -32.969 -22.094 1 95.5 298 VAL A CA 1
ATOM 2354 C C . VAL A 1 298 ? 4.816 -34.281 -22.859 1 95.5 298 VAL A C 1
ATOM 2356 O O . VAL A 1 298 ? 3.801 -34.969 -23.016 1 95.5 298 VAL A O 1
ATOM 2359 N N . ALA A 1 299 ? 5.965 -34.625 -23.359 1 96.62 299 ALA A N 1
ATOM 2360 C CA . ALA A 1 299 ? 6.137 -35.844 -24.141 1 96.62 299 ALA A CA 1
ATOM 2361 C C . ALA A 1 299 ? 5.73 -37.062 -23.312 1 96.62 299 ALA A C 1
ATOM 2363 O O . ALA A 1 299 ? 5.055 -37.969 -23.828 1 96.62 299 ALA A O 1
ATOM 2364 N N . ASP A 1 300 ? 6.152 -37.094 -22.047 1 94.94 300 ASP A N 1
ATOM 2365 C CA . ASP A 1 300 ? 5.805 -38.188 -21.172 1 94.94 300 ASP A CA 1
ATOM 2366 C C . ASP A 1 300 ? 4.289 -38.344 -21.047 1 94.94 300 ASP A C 1
ATOM 2368 O O . ASP A 1 300 ? 3.768 -39.438 -21.031 1 94.94 300 ASP A O 1
ATOM 2372 N N . CYS A 1 301 ? 3.592 -37.25 -20.922 1 96.19 301 CYS A N 1
ATOM 2373 C CA . CYS A 1 301 ? 2.139 -37.312 -20.797 1 96.19 301 CYS A CA 1
ATOM 2374 C C . CYS A 1 301 ? 1.493 -37.781 -22.109 1 96.19 301 CYS A C 1
ATOM 2376 O O . CYS A 1 301 ? 0.538 -38.531 -22.078 1 96.19 301 CYS A O 1
ATOM 2378 N N . ILE A 1 302 ? 2.029 -37.312 -23.219 1 97.44 302 ILE A N 1
ATOM 2379 C CA . ILE A 1 302 ? 1.467 -37.688 -24.516 1 97.44 302 ILE A CA 1
ATOM 2380 C C . ILE A 1 302 ? 1.648 -39.188 -24.75 1 97.44 302 ILE A C 1
ATOM 2382 O O . ILE A 1 302 ? 0.815 -39.812 -25.406 1 97.44 302 ILE A O 1
ATOM 2386 N N . MET A 1 303 ? 2.695 -39.781 -24.219 1 96.75 303 MET A N 1
ATOM 2387 C CA . MET A 1 303 ? 2.949 -41.219 -24.328 1 96.75 303 MET A CA 1
ATOM 2388 C C . MET A 1 303 ? 1.739 -42.031 -23.859 1 96.75 303 MET A C 1
ATOM 2390 O O . MET A 1 303 ? 1.499 -43.125 -24.359 1 96.75 303 MET A O 1
ATOM 2394 N N . SER A 1 304 ? 0.977 -41.438 -22.938 1 95.62 304 SER A N 1
ATOM 2395 C CA . SER A 1 304 ? -0.198 -42.125 -22.422 1 95.62 304 SER A CA 1
ATOM 2396 C C . SER A 1 304 ? -1.211 -42.406 -23.531 1 95.62 304 SER A C 1
ATOM 2398 O O . SER A 1 304 ? -1.929 -43.406 -23.484 1 95.62 304 SER A O 1
ATOM 2400 N N . LEU A 1 305 ? -1.3 -41.5 -24.484 1 96.12 305 LEU A N 1
ATOM 2401 C CA . LEU A 1 305 ? -2.221 -41.719 -25.609 1 96.12 305 LEU A CA 1
ATOM 2402 C C . LEU A 1 305 ? -1.801 -42.906 -26.453 1 96.12 305 LEU A C 1
ATOM 2404 O O . LEU A 1 305 ? -2.65 -43.625 -26.953 1 96.12 305 LEU A O 1
ATOM 2408 N N . PHE A 1 306 ? -0.533 -43.062 -26.672 1 96.88 306 PHE A N 1
ATOM 2409 C CA . PHE A 1 306 ? -0.016 -44.188 -27.422 1 96.88 306 PHE A CA 1
ATOM 2410 C C . PHE A 1 306 ? -0.285 -45.5 -26.688 1 96.88 306 PHE A C 1
ATOM 2412 O O . PHE A 1 306 ? -0.66 -46.5 -27.297 1 96.88 306 PHE A O 1
ATOM 2419 N N . ASP A 1 307 ? -0.066 -45.438 -25.422 1 96 307 ASP A N 1
ATOM 2420 C CA . ASP A 1 307 ? -0.346 -46.594 -24.594 1 96 307 ASP A CA 1
ATOM 2421 C C . ASP A 1 307 ? -1.806 -47.031 -24.719 1 96 307 ASP A C 1
ATOM 2423 O O . ASP A 1 307 ? -2.098 -48.219 -24.875 1 96 307 ASP A O 1
ATOM 2427 N N . GLU A 1 308 ? -2.668 -46.125 -24.672 1 94.38 308 GLU A N 1
ATOM 2428 C CA . GLU A 1 308 ? -4.094 -46.406 -24.797 1 94.38 308 GLU A CA 1
ATOM 2429 C C . GLU A 1 308 ? -4.426 -46.969 -26.188 1 94.38 308 GLU A C 1
ATOM 2431 O O . GLU A 1 308 ? -5.359 -47.75 -26.328 1 94.38 308 GLU A O 1
ATOM 2436 N N . ALA A 1 309 ? -3.66 -46.531 -27.141 1 95.19 309 ALA A N 1
ATOM 2437 C CA . ALA A 1 309 ? -3.873 -46.969 -28.516 1 95.19 309 ALA A CA 1
ATOM 2438 C C . ALA A 1 309 ? -3.203 -48.344 -28.75 1 95.19 309 ALA A C 1
ATOM 2440 O O . ALA A 1 309 ? -3.246 -48.875 -29.859 1 95.19 309 ALA A O 1
ATOM 2441 N N . GLY A 1 310 ? -2.502 -48.844 -27.781 1 95.25 310 GLY A N 1
ATOM 2442 C CA . GLY A 1 310 ? -1.883 -50.156 -27.875 1 95.25 310 GLY A CA 1
ATOM 2443 C C . GLY A 1 310 ? -0.535 -50.125 -28.578 1 95.25 310 GLY A C 1
ATOM 2444 O O . GLY A 1 310 ? -0.086 -51.125 -29.109 1 95.25 310 GLY A O 1
ATOM 2445 N N . VAL A 1 311 ? 0.022 -49 -28.609 1 96.12 311 VAL A N 1
ATOM 2446 C CA . VAL A 1 311 ? 1.339 -48.844 -29.219 1 96.12 311 VAL A CA 1
ATOM 2447 C C . VAL A 1 311 ? 2.424 -49.062 -28.172 1 96.12 311 VAL A C 1
ATOM 2449 O O . VAL A 1 311 ? 2.314 -48.531 -27.047 1 96.12 311 VAL A O 1
ATOM 2452 N N . SER A 1 312 ? 3.447 -49.812 -28.453 1 95.75 312 SER A N 1
ATOM 2453 C CA . SER A 1 312 ? 4.535 -50.031 -27.516 1 95.75 312 SER A CA 1
ATOM 2454 C C . SER A 1 312 ? 5.309 -48.75 -27.25 1 95.75 312 SER A C 1
ATOM 2456 O O . SER A 1 312 ? 5.344 -47.844 -28.094 1 95.75 312 SER A O 1
ATOM 2458 N N . LYS A 1 313 ? 5.93 -48.688 -26.109 1 94.88 313 LYS A N 1
ATOM 2459 C CA . LYS A 1 313 ? 6.707 -47.5 -25.734 1 94.88 313 LYS A CA 1
ATOM 2460 C C . LYS A 1 313 ? 7.816 -47.219 -26.75 1 94.88 313 LYS A C 1
ATOM 2462 O O . LYS A 1 313 ? 8.078 -46.062 -27.078 1 94.88 313 LYS A O 1
ATOM 2467 N N . GLU A 1 314 ? 8.445 -48.281 -27.172 1 93.56 314 GLU A N 1
ATOM 2468 C CA . GLU A 1 314 ? 9.539 -48.156 -28.125 1 93.56 314 GLU A CA 1
ATOM 2469 C C . GLU A 1 314 ? 9.047 -47.562 -29.453 1 93.56 314 GLU A C 1
ATOM 2471 O O . GLU A 1 314 ? 9.688 -46.688 -30 1 93.56 314 GLU A O 1
ATOM 2476 N N . GLU A 1 315 ? 7.965 -48.094 -29.906 1 94.88 315 GLU A N 1
ATOM 2477 C CA . GLU A 1 315 ? 7.387 -47.594 -31.156 1 94.88 315 GLU A CA 1
ATOM 2478 C C . GLU A 1 315 ? 6.863 -46.156 -30.984 1 94.88 315 GLU A C 1
ATOM 2480 O O . GLU A 1 315 ? 7.02 -45.312 -31.875 1 94.88 315 GLU A O 1
ATOM 2485 N N . ALA A 1 316 ? 6.234 -45.906 -29.875 1 96.62 316 ALA A N 1
ATOM 2486 C CA . ALA A 1 316 ? 5.676 -44.594 -29.578 1 96.62 316 ALA A CA 1
ATOM 2487 C C . ALA A 1 316 ? 6.766 -43.531 -29.562 1 96.62 316 ALA A C 1
ATOM 2489 O O . ALA A 1 316 ? 6.562 -42.406 -30.062 1 96.62 316 ALA A O 1
ATOM 2490 N N . ARG A 1 317 ? 7.914 -43.812 -29.047 1 95.5 317 ARG A N 1
ATOM 2491 C CA . ARG A 1 317 ? 9.016 -42.844 -28.922 1 95.5 317 ARG A CA 1
ATOM 2492 C C . ARG A 1 317 ? 9.516 -42.406 -30.281 1 95.5 317 ARG A C 1
ATOM 2494 O O . ARG A 1 317 ? 10.07 -41.312 -30.406 1 95.5 317 ARG A O 1
ATOM 2501 N N . LYS A 1 318 ? 9.242 -43.188 -31.266 1 94.75 318 LYS A N 1
ATOM 2502 C CA . LYS A 1 318 ? 9.664 -42.875 -32.625 1 94.75 318 LYS A CA 1
ATOM 2503 C C . LYS A 1 318 ? 8.805 -41.75 -33.219 1 94.75 318 LYS A C 1
ATOM 2505 O O . LYS A 1 318 ? 9.141 -41.188 -34.25 1 94.75 318 LYS A O 1
ATOM 2510 N N . SER A 1 319 ? 7.777 -41.469 -32.562 1 97.25 319 SER A N 1
ATOM 2511 C CA . SER A 1 319 ? 6.898 -40.406 -33.031 1 97.25 319 SER A CA 1
ATOM 2512 C C . SER A 1 319 ? 7.348 -39.031 -32.5 1 97.25 319 SER A C 1
ATOM 2514 O O . SER A 1 319 ? 6.738 -38 -32.844 1 97.25 319 SER A O 1
ATOM 2516 N N . PHE A 1 320 ? 8.422 -39 -31.688 1 97.88 320 PHE A N 1
ATOM 2517 C CA . PHE A 1 320 ? 8.906 -37.781 -31.062 1 97.88 320 PHE A CA 1
ATOM 2518 C C . PHE A 1 320 ? 10.281 -37.375 -31.609 1 97.88 320 PHE A C 1
ATOM 2520 O O . PHE A 1 320 ? 11.156 -38.25 -31.734 1 97.88 320 PHE A O 1
ATOM 2527 N N . TRP A 1 321 ? 10.492 -36.188 -32.031 1 97.81 321 TRP A N 1
ATOM 2528 C CA . TRP A 1 321 ? 11.781 -35.594 -32.406 1 97.81 321 TRP A CA 1
ATOM 2529 C C . TRP A 1 321 ? 12.086 -34.375 -31.562 1 97.81 321 TRP A C 1
ATOM 2531 O O . TRP A 1 321 ? 11.453 -33.312 -31.719 1 97.81 321 TRP A O 1
ATOM 2541 N N . PHE A 1 322 ? 13.07 -34.469 -30.688 1 97.44 322 PHE A N 1
ATOM 2542 C CA . PHE A 1 322 ? 13.469 -33.344 -29.828 1 97.44 322 PHE A CA 1
ATOM 2543 C C . PHE A 1 322 ? 14.633 -32.594 -30.438 1 97.44 322 PHE A C 1
ATOM 2545 O O . PHE A 1 322 ? 15.609 -33.188 -30.891 1 97.44 322 PHE A O 1
ATOM 2552 N N . VAL A 1 323 ? 14.523 -31.266 -30.484 1 96.25 323 VAL A N 1
ATOM 2553 C CA . VAL A 1 323 ? 15.555 -30.375 -31.016 1 96.25 323 VAL A CA 1
ATOM 2554 C C . VAL A 1 323 ? 16.016 -29.406 -29.922 1 96.25 323 VAL A C 1
ATOM 2556 O O . VAL A 1 323 ? 15.188 -28.844 -29.203 1 96.25 323 VAL A O 1
ATOM 2559 N N . ASP A 1 324 ? 17.266 -29.25 -29.703 1 92.06 324 ASP A N 1
ATOM 2560 C CA . ASP A 1 324 ? 17.812 -28.234 -28.797 1 92.06 324 ASP A CA 1
ATOM 2561 C C . ASP A 1 324 ? 18.844 -27.359 -29.5 1 92.06 324 ASP A C 1
ATOM 2563 O O . ASP A 1 324 ? 18.828 -27.234 -30.719 1 92.06 324 ASP A O 1
ATOM 2567 N N . SER A 1 325 ? 19.641 -26.594 -28.75 1 88.25 325 SER A N 1
ATOM 2568 C CA . SER A 1 325 ? 20.547 -25.609 -29.312 1 88.25 325 SER A CA 1
ATOM 2569 C C . SER A 1 325 ? 21.578 -26.281 -30.219 1 88.25 325 SER A C 1
ATOM 2571 O O . SER A 1 325 ? 22.188 -25.609 -31.078 1 88.25 325 SER A O 1
ATOM 2573 N N . LYS A 1 326 ? 21.719 -27.594 -30.125 1 91.31 326 LYS A N 1
ATOM 2574 C CA . LYS A 1 326 ? 22.703 -28.312 -30.922 1 91.31 326 LYS A CA 1
ATOM 2575 C C . LYS A 1 326 ? 22.031 -29.109 -32.031 1 91.31 326 LYS A C 1
ATOM 2577 O O . LYS A 1 326 ? 22.688 -29.875 -32.75 1 91.31 326 LYS A O 1
ATOM 2582 N N . GLY A 1 327 ? 20.734 -28.953 -32.125 1 94 327 GLY A N 1
ATOM 2583 C CA . GLY A 1 327 ? 20.016 -29.641 -33.188 1 94 327 GLY A CA 1
ATOM 2584 C C . GLY A 1 327 ? 19.188 -30.812 -32.688 1 94 327 GLY A C 1
ATOM 2585 O O . GLY A 1 327 ? 18.812 -30.859 -31.516 1 94 327 GLY A O 1
ATOM 2586 N N . LEU A 1 328 ? 18.906 -31.734 -33.688 1 97.06 328 LEU A N 1
ATOM 2587 C CA . LEU A 1 328 ? 18.125 -32.906 -33.344 1 97.06 328 LEU A CA 1
ATOM 2588 C C . LEU A 1 328 ? 18.859 -33.781 -32.344 1 97.06 328 LEU A C 1
ATOM 2590 O O . LEU A 1 328 ? 20.047 -34.031 -32.469 1 97.06 328 LEU A O 1
ATOM 2594 N N . ILE A 1 329 ? 18.172 -34.188 -31.344 1 95.81 329 ILE A N 1
ATOM 2595 C CA . ILE A 1 329 ? 18.766 -35.062 -30.312 1 95.81 329 ILE A CA 1
ATOM 2596 C C . ILE A 1 329 ? 18.828 -36.5 -30.828 1 95.81 329 ILE A C 1
ATOM 2598 O O . ILE A 1 329 ? 17.797 -37.125 -31.047 1 95.81 329 ILE A O 1
ATOM 2602 N N . THR A 1 330 ? 20 -36.938 -30.969 1 95 330 THR A N 1
ATOM 2603 C CA . THR A 1 330 ? 20.234 -38.312 -31.422 1 95 330 THR A CA 1
ATOM 2604 C C . THR A 1 330 ? 21.234 -39 -30.484 1 95 330 THR A C 1
ATOM 2606 O O . THR A 1 330 ? 21.938 -38.344 -29.719 1 95 330 THR A O 1
ATOM 2609 N N . THR A 1 331 ? 21.203 -40.312 -30.531 1 90.56 331 THR A N 1
ATOM 2610 C CA . THR A 1 331 ? 22.156 -41.062 -29.719 1 90.56 331 THR A CA 1
ATOM 2611 C C . THR A 1 331 ? 23.578 -40.938 -30.25 1 90.56 331 THR A C 1
ATOM 2613 O O . THR A 1 331 ? 24.547 -41.219 -29.547 1 90.56 331 THR A O 1
ATOM 2616 N N . THR A 1 332 ? 23.672 -40.406 -31.438 1 87.56 332 THR A N 1
ATOM 2617 C CA . THR A 1 332 ? 24.984 -40.375 -32.094 1 87.56 332 THR A CA 1
ATOM 2618 C C . THR A 1 332 ? 25.5 -38.938 -32.156 1 87.56 332 THR A C 1
ATOM 2620 O O . THR A 1 332 ? 26.531 -38.656 -32.781 1 87.56 332 THR A O 1
ATOM 2623 N N . ARG A 1 333 ? 24.828 -38.031 -31.609 1 87.12 333 ARG A N 1
ATOM 2624 C CA . ARG A 1 333 ? 25.203 -36.625 -31.734 1 87.12 333 ARG A CA 1
ATOM 2625 C C . ARG A 1 333 ? 26.5 -36.312 -31 1 87.12 333 ARG A C 1
ATOM 2627 O O . ARG A 1 333 ? 27.172 -35.312 -31.266 1 87.12 333 ARG A O 1
ATOM 2634 N N . GLY A 1 334 ? 27.031 -37.125 -30.062 1 83.81 334 GLY A N 1
ATOM 2635 C CA . GLY A 1 334 ? 28.359 -37 -29.469 1 83.81 334 GLY A CA 1
ATOM 2636 C C . GLY A 1 334 ? 28.328 -36.375 -28.094 1 83.81 334 GLY A C 1
ATOM 2637 O O . GLY A 1 334 ? 29.281 -36.562 -27.312 1 83.81 334 GLY A O 1
ATOM 2638 N N . ASP A 1 335 ? 27.391 -35.531 -27.734 1 85.56 335 ASP A N 1
ATOM 2639 C CA . ASP A 1 335 ? 27.391 -34.938 -26.406 1 85.56 335 ASP A CA 1
ATOM 2640 C C . ASP A 1 335 ? 26.719 -35.844 -25.391 1 85.56 335 ASP A C 1
ATOM 2642 O O . ASP A 1 335 ? 26.062 -36.844 -25.766 1 85.56 335 ASP A O 1
ATOM 2646 N N . GLU A 1 336 ? 26.938 -35.594 -24.125 1 86.38 336 GLU A N 1
ATOM 2647 C CA . GLU A 1 336 ? 26.328 -36.344 -23.047 1 86.38 336 GLU A CA 1
ATOM 2648 C C . GLU A 1 336 ? 24.875 -35.906 -22.812 1 86.38 336 GLU A C 1
ATOM 2650 O O . GLU A 1 336 ? 24.625 -34.719 -22.547 1 86.38 336 GLU A O 1
ATOM 2655 N N . LEU A 1 337 ? 24 -36.812 -22.969 1 88.25 337 LEU A N 1
ATOM 2656 C CA . LEU A 1 337 ? 22.578 -36.562 -22.766 1 88.25 337 LEU A CA 1
ATOM 2657 C C . LEU A 1 337 ? 22.141 -36.938 -21.359 1 88.25 337 LEU A C 1
ATOM 2659 O O . LEU A 1 337 ? 22.641 -37.906 -20.797 1 88.25 337 LEU A O 1
ATOM 2663 N N . THR A 1 338 ? 21.297 -36.156 -20.781 1 84.12 338 THR A N 1
ATOM 2664 C CA . THR A 1 338 ? 20.672 -36.531 -19.516 1 84.12 338 THR A CA 1
ATOM 2665 C C . THR A 1 338 ? 19.812 -37.781 -19.688 1 84.12 338 THR A C 1
ATOM 2667 O O . THR A 1 338 ? 19.469 -38.156 -20.812 1 84.12 338 THR A O 1
ATOM 2670 N N . SER A 1 339 ? 19.531 -38.438 -18.625 1 84.69 339 SER A N 1
ATOM 2671 C CA . SER A 1 339 ? 18.734 -39.656 -18.688 1 84.69 339 SER A CA 1
ATOM 2672 C C . SER A 1 339 ? 17.359 -39.406 -19.297 1 84.69 339 SER A C 1
ATOM 2674 O O . SER A 1 339 ? 16.859 -40.219 -20.062 1 84.69 339 SER A O 1
ATOM 2676 N N . GLN A 1 340 ? 16.797 -38.25 -19.031 1 84.38 340 GLN A N 1
ATOM 2677 C CA . GLN A 1 340 ? 15.477 -37.906 -19.531 1 84.38 340 GLN A CA 1
ATOM 2678 C C . GLN A 1 340 ? 15.5 -37.688 -21.047 1 84.38 340 GLN A C 1
ATOM 2680 O O . GLN A 1 340 ? 14.602 -38.125 -21.75 1 84.38 340 GLN A O 1
ATOM 2685 N N . LYS A 1 341 ? 16.562 -37.062 -21.469 1 88 341 LYS A N 1
ATOM 2686 C CA . LYS A 1 341 ? 16.703 -36.781 -22.906 1 88 341 LYS A CA 1
ATOM 2687 C C . LYS A 1 341 ? 16.984 -38.062 -23.672 1 88 341 LYS A C 1
ATOM 2689 O O . LYS A 1 341 ? 16.547 -38.219 -24.828 1 88 341 LYS A O 1
ATOM 2694 N N . LYS A 1 342 ? 17.719 -38.969 -23.016 1 89.94 342 LYS A N 1
ATOM 2695 C CA . LYS A 1 342 ? 18.094 -40.219 -23.656 1 89.94 342 LYS A CA 1
ATOM 2696 C C . LYS A 1 342 ? 16.859 -41 -24.062 1 89.94 342 LYS A C 1
ATOM 2698 O O . LYS A 1 342 ? 16.875 -41.719 -25.078 1 89.94 342 LYS A O 1
ATOM 2703 N N . GLN A 1 343 ? 15.82 -40.844 -23.312 1 90.5 343 GLN A N 1
ATOM 2704 C CA . GLN A 1 343 ? 14.586 -41.594 -23.562 1 90.5 343 GLN A CA 1
ATOM 2705 C C . GLN A 1 343 ? 13.984 -41.219 -24.906 1 90.5 343 GLN A C 1
ATOM 2707 O O . GLN A 1 343 ? 13.281 -42 -25.531 1 90.5 343 GLN A O 1
ATOM 2712 N N . TYR A 1 344 ? 14.289 -40.031 -25.391 1 94.31 344 TYR A N 1
ATOM 2713 C CA . TYR A 1 344 ? 13.664 -39.562 -26.609 1 94.31 344 TYR A CA 1
ATOM 2714 C C . TYR A 1 344 ? 14.703 -39.312 -27.703 1 94.31 344 TYR A C 1
ATOM 2716 O O . TYR A 1 344 ? 14.398 -38.719 -28.75 1 94.31 344 TYR A O 1
ATOM 2724 N N . ALA A 1 345 ? 15.922 -39.719 -27.406 1 95.12 345 ALA A N 1
ATOM 2725 C CA . ALA A 1 345 ? 16.969 -39.562 -28.406 1 95.12 345 ALA A CA 1
ATOM 2726 C C . ALA A 1 345 ? 16.734 -40.531 -29.578 1 95.12 345 ALA A C 1
ATOM 2728 O O . ALA A 1 345 ? 16.453 -41.719 -29.359 1 95.12 345 ALA A O 1
ATOM 2729 N N . ARG A 1 346 ? 16.922 -40 -30.797 1 95.5 346 ARG A N 1
ATOM 2730 C CA . ARG A 1 346 ? 16.688 -40.844 -31.984 1 95.5 346 ARG A CA 1
ATOM 2731 C C . ARG A 1 346 ? 17.906 -41.719 -32.281 1 95.5 346 ARG A C 1
ATOM 2733 O O . ARG A 1 346 ? 19.031 -41.219 -32.312 1 95.5 346 ARG A O 1
ATOM 2740 N N . GLU A 1 347 ? 17.594 -42.938 -32.531 1 91.5 347 GLU A N 1
ATOM 2741 C CA . GLU A 1 347 ? 18.672 -43.906 -32.844 1 91.5 347 GLU A CA 1
ATOM 2742 C C . GLU A 1 347 ? 18.797 -44.125 -34.344 1 91.5 347 GLU A C 1
ATOM 2744 O O . GLU A 1 347 ? 19.844 -44.594 -34.812 1 91.5 347 GLU A O 1
ATOM 2749 N N . ASP A 1 348 ? 17.797 -43.844 -35.062 1 92.06 348 ASP A N 1
ATOM 2750 C CA . ASP A 1 348 ? 17.734 -44.219 -36.469 1 92.06 348 ASP A CA 1
ATOM 2751 C C . ASP A 1 348 ? 18.312 -43.125 -37.344 1 92.06 348 ASP A C 1
ATOM 2753 O O . ASP A 1 348 ? 18.328 -43.219 -38.562 1 92.06 348 ASP A O 1
ATOM 2757 N N . TYR A 1 349 ? 18.75 -42.094 -36.75 1 91.81 349 TYR A N 1
ATOM 2758 C CA . TYR A 1 349 ? 19.406 -41.031 -37.5 1 91.81 349 TYR A CA 1
ATOM 2759 C C . TYR A 1 349 ? 20.922 -41.188 -37.469 1 91.81 349 TYR A C 1
ATOM 2761 O O . TYR A 1 349 ? 21.531 -41.125 -36.406 1 91.81 349 TYR A O 1
ATOM 2769 N N . THR A 1 350 ? 21.516 -41.438 -38.594 1 86.88 350 THR A N 1
ATOM 2770 C CA . THR A 1 350 ? 22.953 -41.625 -38.719 1 86.88 350 THR A CA 1
ATOM 2771 C C . THR A 1 350 ? 23.641 -40.281 -39.062 1 86.88 350 THR A C 1
ATOM 2773 O O . THR A 1 350 ? 24.859 -40.25 -39.156 1 86.88 350 THR A O 1
ATOM 2776 N N . TYR A 1 351 ? 22.891 -39.281 -39.281 1 88.38 351 TYR A N 1
ATOM 2777 C CA . TYR A 1 351 ? 23.391 -37.938 -39.562 1 88.38 351 TYR A CA 1
ATOM 2778 C C . TYR A 1 351 ? 22.734 -36.906 -38.625 1 88.38 351 TYR A C 1
ATOM 2780 O O . TYR A 1 351 ? 21.703 -37.188 -38.031 1 88.38 351 TYR A O 1
ATOM 2788 N N . GLN A 1 352 ? 23.438 -35.75 -38.625 1 91.5 352 GLN A N 1
ATOM 2789 C CA . GLN A 1 352 ? 22.953 -34.719 -37.719 1 91.5 352 GLN A CA 1
ATOM 2790 C C . GLN A 1 352 ? 22.172 -33.656 -38.469 1 91.5 352 GLN A C 1
ATOM 2792 O O . GLN A 1 352 ? 22.609 -33.188 -39.531 1 91.5 352 GLN A O 1
ATOM 2797 N N . LEU A 1 353 ? 20.938 -33.375 -38.031 1 95.44 353 LEU A N 1
ATOM 2798 C CA . LEU A 1 353 ? 20.188 -32.219 -38.438 1 95.44 353 LEU A CA 1
ATOM 2799 C C . LEU A 1 353 ? 20.406 -31.047 -37.5 1 95.44 353 LEU A C 1
ATOM 2801 O O . LEU A 1 353 ? 20.047 -31.109 -36.312 1 95.44 353 LEU A O 1
ATOM 2805 N N . LYS A 1 354 ? 20.844 -29.938 -37.938 1 93.56 354 LYS A N 1
ATOM 2806 C CA . LYS A 1 354 ? 21.422 -28.922 -37.062 1 93.56 354 LYS A CA 1
ATOM 2807 C C . LYS A 1 354 ? 20.406 -27.812 -36.781 1 93.56 354 LYS A C 1
ATOM 2809 O O . LYS A 1 354 ? 20.562 -27.062 -35.812 1 93.56 354 LYS A O 1
ATOM 2814 N N . SER A 1 355 ? 19.438 -27.719 -37.719 1 95.25 355 SER A N 1
ATOM 2815 C CA . SER A 1 355 ? 18.484 -26.625 -37.531 1 95.25 355 SER A CA 1
ATOM 2816 C C . SER A 1 355 ? 17.047 -27.156 -37.469 1 95.25 355 SER A C 1
ATOM 2818 O O . SER A 1 355 ? 16.766 -28.266 -37.938 1 95.25 355 SER A O 1
ATOM 2820 N N . LEU A 1 356 ? 16.203 -26.328 -36.906 1 97.62 356 LEU A N 1
ATOM 2821 C CA . LEU A 1 356 ? 14.797 -26.688 -36.812 1 97.62 356 LEU A CA 1
ATOM 2822 C C . LEU A 1 356 ? 14.203 -26.875 -38.188 1 97.62 356 LEU A C 1
ATOM 2824 O O . LEU A 1 356 ? 13.398 -27.781 -38.406 1 97.62 356 LEU A O 1
ATOM 2828 N N . LEU A 1 357 ? 14.555 -25.984 -39.094 1 97.62 357 LEU A N 1
ATOM 2829 C CA . LEU A 1 357 ? 14.055 -26.047 -40.469 1 97.62 357 LEU A CA 1
ATOM 2830 C C . LEU A 1 357 ? 14.445 -27.375 -41.125 1 97.62 357 LEU A C 1
ATOM 2832 O O . LEU A 1 357 ? 13.625 -28 -41.812 1 97.62 357 LEU A O 1
ATOM 2836 N N . GLU A 1 358 ? 15.688 -27.797 -40.906 1 97.69 358 GLU A N 1
ATOM 2837 C CA . GLU A 1 358 ? 16.141 -29.078 -41.438 1 97.69 358 GLU A CA 1
ATOM 2838 C C . GLU A 1 358 ? 15.328 -30.234 -40.875 1 97.69 358 GLU A C 1
ATOM 2840 O O . GLU A 1 358 ? 14.969 -31.156 -41.625 1 97.69 358 GLU A O 1
ATOM 2845 N N . VAL A 1 359 ? 15.086 -30.172 -39.656 1 98.12 359 VAL A N 1
ATOM 2846 C CA . VAL A 1 359 ? 14.312 -31.219 -39 1 98.12 359 VAL A CA 1
ATOM 2847 C C . VAL A 1 359 ? 12.898 -31.25 -39.562 1 98.12 359 VAL A C 1
ATOM 2849 O O . VAL A 1 359 ? 12.359 -32.312 -39.875 1 98.12 359 VAL A O 1
ATOM 2852 N N . VAL A 1 360 ? 12.273 -30.125 -39.75 1 98.19 360 VAL A N 1
ATOM 2853 C CA . VAL A 1 360 ? 10.906 -30.031 -40.25 1 98.19 360 VAL A CA 1
ATOM 2854 C C . VAL A 1 360 ? 10.852 -30.547 -41.688 1 98.19 360 VAL A C 1
ATOM 2856 O O . VAL A 1 360 ? 9.898 -31.234 -42.062 1 98.19 360 VAL A O 1
ATOM 2859 N N . ARG A 1 361 ? 11.859 -30.219 -42.469 1 97.5 361 ARG A N 1
ATOM 2860 C CA . ARG A 1 361 ? 11.922 -30.703 -43.844 1 97.5 361 ARG A CA 1
ATOM 2861 C C . ARG A 1 361 ? 12 -32.219 -43.906 1 97.5 361 ARG A C 1
ATOM 2863 O O . ARG A 1 361 ? 11.383 -32.844 -44.781 1 97.5 361 ARG A O 1
ATOM 2870 N N . ASP A 1 362 ? 12.711 -32.688 -43 1 97.56 362 ASP A N 1
ATOM 2871 C CA . ASP A 1 362 ? 12.961 -34.125 -43 1 97.56 362 ASP A CA 1
ATOM 2872 C C . ASP A 1 362 ? 11.773 -34.875 -42.406 1 97.56 362 ASP A C 1
ATOM 2874 O O . ASP A 1 362 ? 11.312 -35.875 -43 1 97.56 362 ASP A O 1
ATOM 2878 N N . VAL A 1 363 ? 11.281 -34.469 -41.312 1 97.5 363 VAL A N 1
ATOM 2879 C CA . VAL A 1 363 ? 10.32 -35.188 -40.5 1 97.5 363 VAL A CA 1
ATOM 2880 C C . VAL A 1 363 ? 8.906 -34.938 -41.031 1 97.5 363 VAL A C 1
ATOM 2882 O O . VAL A 1 363 ? 8.047 -35.812 -40.938 1 97.5 363 VAL A O 1
ATOM 2885 N N . LYS A 1 364 ? 8.648 -33.75 -41.625 1 97.81 364 LYS A N 1
ATOM 2886 C CA . LYS A 1 364 ? 7.312 -33.344 -42.031 1 97.81 364 LYS A CA 1
ATOM 2887 C C . LYS A 1 364 ? 6.305 -33.531 -40.906 1 97.81 364 LYS A C 1
ATOM 2889 O O . LYS A 1 364 ? 5.301 -34.219 -41.062 1 97.81 364 LYS A O 1
ATOM 2894 N N . PRO A 1 365 ? 6.559 -32.812 -39.844 1 98.38 365 PRO A N 1
ATOM 2895 C CA . PRO A 1 365 ? 5.793 -33.031 -38.594 1 98.38 365 PRO A CA 1
ATOM 2896 C C . PRO A 1 365 ? 4.332 -32.625 -38.75 1 98.38 365 PRO A C 1
ATOM 2898 O O . PRO A 1 365 ? 4.023 -31.625 -39.406 1 98.38 365 PRO A O 1
ATOM 2901 N N . THR A 1 366 ? 3.418 -33.344 -38.094 1 98.12 366 THR A N 1
ATOM 2902 C CA . THR A 1 366 ? 2.012 -32.969 -37.969 1 98.12 366 THR A CA 1
ATOM 2903 C C . THR A 1 366 ? 1.804 -32 -36.812 1 98.12 366 THR A C 1
ATOM 2905 O O . THR A 1 366 ? 0.801 -31.281 -36.781 1 98.12 366 THR A O 1
ATOM 2908 N N . ALA A 1 367 ? 2.686 -32.062 -35.844 1 98.44 367 ALA A N 1
ATOM 2909 C CA . ALA A 1 367 ? 2.639 -31.156 -34.688 1 98.44 367 ALA A CA 1
ATOM 2910 C C . ALA A 1 367 ? 4.027 -30.625 -34.344 1 98.44 367 ALA A C 1
ATOM 2912 O O . ALA A 1 367 ? 5.02 -31.344 -34.438 1 98.44 367 ALA A O 1
ATOM 2913 N N . ILE A 1 368 ? 4.094 -29.328 -34.031 1 98.5 368 ILE A N 1
ATOM 2914 C CA . ILE A 1 368 ? 5.309 -28.688 -33.562 1 98.5 368 ILE A CA 1
ATOM 2915 C C . ILE A 1 368 ? 5.035 -28.047 -32.188 1 98.5 368 ILE A C 1
ATOM 2917 O O . ILE A 1 368 ? 4.047 -27.328 -32.031 1 98.5 368 ILE A O 1
ATOM 2921 N N . ILE A 1 369 ? 5.805 -28.438 -31.172 1 98 369 ILE A N 1
ATOM 2922 C CA . ILE A 1 369 ? 5.625 -27.969 -29.812 1 98 369 ILE A CA 1
ATOM 2923 C C . ILE A 1 369 ? 6.875 -27.219 -29.344 1 98 369 ILE A C 1
ATOM 2925 O O . ILE A 1 369 ? 7.969 -27.797 -29.297 1 98 369 ILE A O 1
ATOM 2929 N N . GLY A 1 370 ? 6.695 -25.969 -29.062 1 97 370 GLY A N 1
ATOM 2930 C CA . GLY A 1 370 ? 7.809 -25.141 -28.641 1 97 370 GLY A CA 1
ATOM 2931 C C . GLY A 1 370 ? 7.84 -24.891 -27.141 1 97 370 GLY A C 1
ATOM 2932 O O . GLY A 1 370 ? 6.883 -24.359 -26.578 1 97 370 GLY A O 1
ATOM 2933 N N . LEU A 1 371 ? 8.914 -25.172 -26.469 1 93.75 371 LEU A N 1
ATOM 2934 C CA . LEU A 1 371 ? 9.188 -24.969 -25.062 1 93.75 371 LEU A CA 1
ATOM 2935 C C . LEU A 1 371 ? 10.641 -24.578 -24.844 1 93.75 371 LEU A C 1
ATOM 2937 O O . LEU A 1 371 ? 11.273 -25.031 -23.875 1 93.75 371 LEU A O 1
ATOM 2941 N N . SER A 1 372 ? 11.188 -23.797 -25.75 1 88.75 372 SER A N 1
ATOM 2942 C CA . SER A 1 372 ? 12.609 -23.484 -25.781 1 88.75 372 SER A CA 1
ATOM 2943 C C . SER A 1 372 ? 12.906 -22.156 -25.078 1 88.75 372 SER A C 1
ATOM 2945 O O . SER A 1 372 ? 14.047 -21.906 -24.672 1 88.75 372 SER A O 1
ATOM 2947 N N . GLY A 1 373 ? 11.953 -21.266 -25.031 1 86.31 373 GLY A N 1
ATOM 2948 C CA . GLY A 1 373 ? 12.148 -19.922 -24.5 1 86.31 373 GLY A CA 1
ATOM 2949 C C . GLY A 1 373 ? 12.75 -18.953 -25.5 1 86.31 373 GLY A C 1
ATOM 2950 O O . GLY A 1 373 ? 13.109 -17.828 -25.141 1 86.31 373 GLY A O 1
ATOM 2951 N N . ILE A 1 374 ? 12.812 -19.344 -26.734 1 89.88 374 ILE A N 1
ATOM 2952 C CA . ILE A 1 374 ? 13.445 -18.516 -27.766 1 89.88 374 ILE A CA 1
ATOM 2953 C C . ILE A 1 374 ? 12.383 -17.953 -28.703 1 89.88 374 ILE A C 1
ATOM 2955 O O . ILE A 1 374 ? 11.938 -18.641 -29.625 1 89.88 374 ILE A O 1
ATOM 2959 N N . GLY A 1 375 ? 12.18 -16.734 -28.609 1 92.38 375 GLY A N 1
ATOM 2960 C CA . GLY A 1 375 ? 11.172 -16.062 -29.438 1 92.38 375 GLY A CA 1
ATOM 2961 C C . GLY A 1 375 ? 11.484 -16.109 -30.922 1 92.38 375 GLY A C 1
ATOM 2962 O O . GLY A 1 375 ? 12.641 -15.961 -31.312 1 92.38 375 GLY A O 1
ATOM 2963 N N . GLY A 1 376 ? 10.461 -16.406 -31.688 1 95.25 376 GLY A N 1
ATOM 2964 C CA . GLY A 1 376 ? 10.609 -16.344 -33.125 1 95.25 376 GLY A CA 1
ATOM 2965 C C . GLY A 1 376 ? 11.227 -17.594 -33.719 1 95.25 376 GLY A C 1
ATOM 2966 O O . GLY A 1 376 ? 11.461 -17.656 -34.938 1 95.25 376 GLY A O 1
ATOM 2967 N N . SER A 1 377 ? 11.445 -18.578 -32.938 1 96.44 377 SER A N 1
ATOM 2968 C CA . SER A 1 377 ? 12.102 -19.781 -33.438 1 96.44 377 SER A CA 1
ATOM 2969 C C . SER A 1 377 ? 11.219 -20.547 -34.406 1 96.44 377 SER A C 1
ATOM 2971 O O . SER A 1 377 ? 11.719 -21.281 -35.25 1 96.44 377 SER A O 1
ATOM 2973 N N . PHE A 1 378 ? 9.898 -20.453 -34.25 1 98.31 378 PHE A N 1
ATOM 2974 C CA . PHE A 1 378 ? 8.984 -20.906 -35.281 1 98.31 378 PHE A CA 1
ATOM 2975 C C . PHE A 1 378 ? 8.852 -19.844 -36.375 1 98.31 378 PHE A C 1
ATOM 2977 O O . PHE A 1 378 ? 7.816 -19.188 -36.5 1 98.31 378 PHE A O 1
ATOM 2984 N N . SER A 1 379 ? 9.859 -19.766 -37.219 1 97.88 379 SER A N 1
ATOM 2985 C CA . SER A 1 379 ? 9.883 -18.766 -38.281 1 97.88 379 SER A CA 1
ATOM 2986 C C . SER A 1 379 ? 8.836 -19.062 -39.344 1 97.88 379 SER A C 1
ATOM 2988 O O . SER A 1 379 ? 8.25 -20.141 -39.344 1 97.88 379 SER A O 1
ATOM 2990 N N . GLN A 1 380 ? 8.648 -18.047 -40.219 1 98.25 380 GLN A N 1
ATOM 2991 C CA . GLN A 1 380 ? 7.723 -18.219 -41.344 1 98.25 380 GLN A CA 1
ATOM 2992 C C . GLN A 1 380 ? 8.109 -19.422 -42.188 1 98.25 380 GLN A C 1
ATOM 2994 O O . GLN A 1 380 ? 7.258 -20.219 -42.562 1 98.25 380 GLN A O 1
ATOM 2999 N N . GLU A 1 381 ? 9.391 -19.547 -42.438 1 98.31 381 GLU A N 1
ATOM 3000 C CA . GLU A 1 381 ? 9.891 -20.641 -43.25 1 98.31 381 GLU A CA 1
ATOM 3001 C C . GLU A 1 381 ? 9.602 -22 -42.625 1 98.31 381 GLU A C 1
ATOM 3003 O O . GLU A 1 381 ? 9.211 -22.953 -43.281 1 98.31 381 GLU A O 1
ATOM 3008 N N . VAL A 1 382 ? 9.758 -22.094 -41.375 1 98.38 382 VAL A N 1
ATOM 3009 C CA . VAL A 1 382 ? 9.547 -23.344 -40.656 1 98.38 382 VAL A CA 1
ATOM 3010 C C . VAL A 1 382 ? 8.078 -23.734 -40.719 1 98.38 382 VAL A C 1
ATOM 3012 O O . VAL A 1 382 ? 7.75 -24.875 -41.031 1 98.38 382 VAL A O 1
ATOM 3015 N N . ILE A 1 383 ? 7.156 -22.828 -40.406 1 98.56 383 ILE A N 1
ATOM 3016 C CA . ILE A 1 383 ? 5.727 -23.109 -40.312 1 98.56 383 ILE A CA 1
ATOM 3017 C C . ILE A 1 383 ? 5.172 -23.391 -41.719 1 98.56 383 ILE A C 1
ATOM 3019 O O . ILE A 1 383 ? 4.355 -24.297 -41.906 1 98.56 383 ILE A O 1
ATOM 3023 N N . GLU A 1 384 ? 5.613 -22.625 -42.719 1 98.38 384 GLU A N 1
ATOM 3024 C CA . GLU A 1 384 ? 5.168 -22.859 -44.094 1 98.38 384 GLU A CA 1
ATOM 3025 C C . GLU A 1 384 ? 5.648 -24.219 -44.594 1 98.38 384 GLU A C 1
ATOM 3027 O O . GLU A 1 384 ? 4.914 -24.922 -45.281 1 98.38 384 GLU A O 1
ATOM 3032 N N . GLU A 1 385 ? 6.879 -24.484 -44.281 1 98.19 385 GLU A N 1
ATOM 3033 C CA . GLU A 1 385 ? 7.402 -25.781 -44.656 1 98.19 385 GLU A CA 1
ATOM 3034 C C . GLU A 1 385 ? 6.559 -26.922 -44.062 1 98.19 385 GLU A C 1
ATOM 3036 O O . GLU A 1 385 ? 6.234 -27.875 -44.75 1 98.19 385 GLU A O 1
ATOM 3041 N N . MET A 1 386 ? 6.207 -26.844 -42.844 1 97.88 386 MET A N 1
ATOM 3042 C CA . MET A 1 386 ? 5.355 -27.828 -42.188 1 97.88 386 MET A CA 1
ATOM 3043 C C . MET A 1 386 ? 3.992 -27.922 -42.875 1 97.88 386 MET A C 1
ATOM 3045 O O . MET A 1 386 ? 3.494 -29.016 -43.125 1 97.88 386 MET A O 1
ATOM 3049 N N . ALA A 1 387 ? 3.432 -26.828 -43.156 1 97.12 387 ALA A N 1
ATOM 3050 C CA . ALA A 1 387 ? 2.072 -26.719 -43.688 1 97.12 387 ALA A CA 1
ATOM 3051 C C . ALA A 1 387 ? 1.984 -27.297 -45.094 1 97.12 387 ALA A C 1
ATOM 3053 O O . ALA A 1 387 ? 0.902 -27.672 -45.531 1 97.12 387 ALA A O 1
ATOM 3054 N N . LYS A 1 388 ? 3.107 -27.391 -45.75 1 96.69 388 LYS A N 1
ATOM 3055 C CA . LYS A 1 388 ? 3.139 -27.953 -47.094 1 96.69 388 LYS A CA 1
ATOM 3056 C C . LYS A 1 388 ? 2.713 -29.422 -47.094 1 96.69 388 LYS A C 1
ATOM 3058 O O . LYS A 1 388 ? 2.168 -29.922 -48.094 1 96.69 388 LYS A O 1
ATOM 3063 N N . HIS A 1 389 ? 2.914 -30.078 -46.062 1 94.75 389 HIS A N 1
ATOM 3064 C CA . HIS A 1 389 ? 2.793 -31.531 -46.031 1 94.75 389 HIS A CA 1
ATOM 3065 C C . HIS A 1 389 ? 1.645 -31.984 -45.156 1 94.75 389 HIS A C 1
ATOM 3067 O O . HIS A 1 389 ? 1.303 -33.156 -45.125 1 94.75 389 HIS A O 1
ATOM 3073 N N . VAL A 1 390 ? 1.038 -31.078 -44.469 1 94.88 390 VAL A N 1
ATOM 3074 C CA . VAL A 1 390 ? 0.016 -31.422 -43.469 1 94.88 390 VAL A CA 1
ATOM 3075 C C . VAL A 1 390 ? -1.211 -30.531 -43.688 1 94.88 390 VAL A C 1
ATOM 3077 O O . VAL A 1 390 ? -1.092 -29.312 -43.75 1 94.88 390 VAL A O 1
ATOM 3080 N N . GLU A 1 391 ? -2.357 -31.078 -43.719 1 94.25 391 GLU A N 1
ATOM 3081 C CA . GLU A 1 391 ? -3.594 -30.359 -44 1 94.25 391 GLU A CA 1
ATOM 3082 C C . GLU A 1 391 ? -3.961 -29.438 -42.844 1 94.25 391 GLU A C 1
ATOM 3084 O O . GLU A 1 391 ? -4.34 -28.281 -43.062 1 94.25 391 GLU A O 1
ATOM 3089 N N . LYS A 1 392 ? -3.906 -29.922 -41.625 1 95.62 392 LYS A N 1
ATOM 3090 C CA . LYS A 1 392 ? -4.207 -29.172 -40.406 1 95.62 392 LYS A CA 1
ATOM 3091 C C . LYS A 1 392 ? -3.066 -29.266 -39.406 1 95.62 392 LYS A C 1
ATOM 3093 O O . LYS A 1 392 ? -3.141 -30.031 -38.438 1 95.62 392 LYS A O 1
ATOM 3098 N N . PRO A 1 393 ? -2.08 -28.406 -39.531 1 97.5 393 PRO A N 1
ATOM 3099 C CA . PRO A 1 393 ? -0.932 -28.469 -38.625 1 97.5 393 PRO A CA 1
ATOM 3100 C C . PRO A 1 393 ? -1.296 -28.109 -37.188 1 97.5 393 PRO A C 1
ATOM 3102 O O . PRO A 1 393 ? -2.117 -27.203 -36.969 1 97.5 393 PRO A O 1
ATOM 3105 N N . ILE A 1 394 ? -0.726 -28.75 -36.219 1 97.94 394 ILE A N 1
ATOM 3106 C CA . ILE A 1 394 ? -0.815 -28.391 -34.781 1 97.94 394 ILE A CA 1
ATOM 3107 C C . ILE A 1 394 ? 0.423 -27.594 -34.375 1 97.94 394 ILE A C 1
ATOM 3109 O O . ILE A 1 394 ? 1.545 -28.109 -34.469 1 97.94 394 ILE A O 1
ATOM 3113 N N . VAL A 1 395 ? 0.223 -26.344 -34 1 98.31 395 VAL A N 1
ATOM 3114 C CA . VAL A 1 395 ? 1.326 -25.453 -33.625 1 98.31 395 VAL A CA 1
ATOM 3115 C C . VAL A 1 395 ? 1.155 -24.984 -32.188 1 98.31 395 VAL A C 1
ATOM 3117 O O . VAL A 1 395 ? 0.316 -24.125 -31.906 1 98.31 395 VAL A O 1
ATOM 3120 N N . PHE A 1 396 ? 1.979 -25.516 -31.266 1 98.19 396 PHE A N 1
ATOM 3121 C CA . PHE A 1 396 ? 1.978 -25.109 -29.859 1 98.19 396 PHE A CA 1
ATOM 3122 C C . PHE A 1 396 ? 3.215 -24.281 -29.531 1 98.19 396 PHE A C 1
ATOM 3124 O O . PHE A 1 396 ? 4.312 -24.828 -29.391 1 98.19 396 PHE A O 1
ATOM 3131 N N . ALA A 1 397 ? 3.059 -22.969 -29.484 1 97.31 397 ALA A N 1
ATOM 3132 C CA . ALA A 1 397 ? 4.113 -22.031 -29.094 1 97.31 397 ALA A CA 1
ATOM 3133 C C . ALA A 1 397 ? 4.016 -21.688 -27.609 1 97.31 397 ALA A C 1
ATOM 3135 O O . ALA A 1 397 ? 3.459 -20.656 -27.25 1 97.31 397 ALA A O 1
ATOM 3136 N N . LEU A 1 398 ? 4.719 -22.453 -26.766 1 94.88 398 LEU A N 1
ATOM 3137 C CA . LEU A 1 398 ? 4.328 -22.531 -25.375 1 94.88 398 LEU A CA 1
ATOM 3138 C C . LEU A 1 398 ? 5.285 -21.719 -24.5 1 94.88 398 LEU A C 1
ATOM 3140 O O . LEU A 1 398 ? 5.078 -21.609 -23.281 1 94.88 398 LEU A O 1
ATOM 3144 N N . SER A 1 399 ? 6.34 -21.125 -25.078 1 91.5 399 SER A N 1
ATOM 3145 C CA . SER A 1 399 ? 7.312 -20.406 -24.281 1 91.5 399 SER A CA 1
ATOM 3146 C C . SER A 1 399 ? 6.715 -19.125 -23.703 1 91.5 399 SER A C 1
ATOM 3148 O O . SER A 1 399 ? 5.895 -18.469 -24.359 1 91.5 399 SER A O 1
ATOM 3150 N N . ASN A 1 400 ? 7.141 -18.859 -22.453 1 84.69 400 ASN A N 1
ATOM 3151 C CA . ASN A 1 400 ? 6.773 -17.625 -21.75 1 84.69 400 ASN A CA 1
ATOM 3152 C C . ASN A 1 400 ? 7.992 -16.734 -21.5 1 84.69 400 ASN A C 1
ATOM 3154 O O . ASN A 1 400 ? 9.109 -17.234 -21.375 1 84.69 400 ASN A O 1
ATOM 3158 N N . PRO A 1 401 ? 7.816 -15.492 -21.406 1 82.19 401 PRO A N 1
ATOM 3159 C CA . PRO A 1 401 ? 6.605 -14.711 -21.656 1 82.19 401 PRO A CA 1
ATOM 3160 C C . PRO A 1 401 ? 6.277 -14.578 -23.141 1 82.19 401 PRO A C 1
ATOM 3162 O O . PRO A 1 401 ? 6.832 -15.312 -23.953 1 82.19 401 PRO A O 1
ATOM 3165 N N . THR A 1 402 ? 5.301 -13.672 -23.438 1 82.88 402 THR A N 1
ATOM 3166 C CA . THR A 1 402 ? 4.809 -13.523 -24.797 1 82.88 402 THR A CA 1
ATOM 3167 C C . THR A 1 402 ? 5.957 -13.234 -25.766 1 82.88 402 THR A C 1
ATOM 3169 O O . THR A 1 402 ? 5.98 -13.75 -26.891 1 82.88 402 THR A O 1
ATOM 3172 N N . THR A 1 403 ? 6.953 -12.5 -25.234 1 85.62 403 THR A N 1
ATOM 3173 C CA . THR A 1 403 ? 8.078 -12.125 -26.078 1 85.62 403 THR A CA 1
ATOM 3174 C C . THR A 1 403 ? 8.945 -13.336 -26.391 1 85.62 403 THR A C 1
ATOM 3176 O O . THR A 1 403 ? 9.68 -13.344 -27.391 1 85.62 403 THR A O 1
ATOM 3179 N N . ASN A 1 404 ? 8.852 -14.375 -25.656 1 89.56 404 ASN A N 1
ATOM 3180 C CA . ASN A 1 404 ? 9.672 -15.562 -25.828 1 89.56 404 ASN A CA 1
ATOM 3181 C C . ASN A 1 404 ? 8.922 -16.656 -26.578 1 89.56 404 ASN A C 1
ATOM 3183 O O . ASN A 1 404 ? 9.484 -17.719 -26.891 1 89.56 404 ASN A O 1
ATOM 3187 N N . ALA A 1 405 ? 7.641 -16.406 -26.906 1 92.5 405 ALA A N 1
ATOM 3188 C CA . ALA A 1 405 ? 6.879 -17.406 -27.641 1 92.5 405 ALA A CA 1
ATOM 3189 C C . ALA A 1 405 ? 7.531 -17.703 -28.984 1 92.5 405 ALA A C 1
ATOM 3191 O O . ALA A 1 405 ? 8.023 -16.797 -29.656 1 92.5 405 ALA A O 1
ATOM 3192 N N . GLU A 1 406 ? 7.488 -18.891 -29.484 1 96.88 406 GLU A N 1
ATOM 3193 C CA . GLU A 1 406 ? 8.18 -19.312 -30.703 1 96.88 406 GLU A CA 1
ATOM 3194 C C . GLU A 1 406 ? 7.586 -18.625 -31.938 1 96.88 406 GLU A C 1
ATOM 3196 O O . GLU A 1 406 ? 8.281 -18.422 -32.938 1 96.88 406 GLU A O 1
ATOM 3201 N N . CYS A 1 407 ? 6.363 -18.281 -31.938 1 97.25 407 CYS A N 1
ATOM 3202 C CA . CYS A 1 407 ? 5.676 -17.438 -32.906 1 97.25 407 CYS A CA 1
ATOM 3203 C C . CYS A 1 407 ? 4.383 -16.891 -32.344 1 97.25 407 CYS A C 1
ATOM 3205 O O . CYS A 1 407 ? 3.936 -17.328 -31.266 1 97.25 407 CYS A O 1
ATOM 3207 N N . THR A 1 408 ? 3.809 -15.898 -32.969 1 96.62 408 THR A N 1
ATOM 3208 C CA . THR A 1 408 ? 2.531 -15.352 -32.531 1 96.62 408 THR A CA 1
ATOM 3209 C C . THR A 1 408 ? 1.37 -16.125 -33.156 1 96.62 408 THR A C 1
ATOM 3211 O O . THR A 1 408 ? 1.554 -16.844 -34.156 1 96.62 408 THR A O 1
ATOM 3214 N N . ALA A 1 409 ? 0.212 -15.961 -32.531 1 96.62 409 ALA A N 1
ATOM 3215 C CA . ALA A 1 409 ? -0.996 -16.562 -33.094 1 96.62 409 ALA A CA 1
ATOM 3216 C C . ALA A 1 409 ? -1.258 -16.062 -34.5 1 96.62 409 ALA A C 1
ATOM 3218 O O . ALA A 1 409 ? -1.565 -16.844 -35.406 1 96.62 409 ALA A O 1
ATOM 3219 N N . GLU A 1 410 ? -1.131 -14.812 -34.656 1 97.44 410 GLU A N 1
ATOM 3220 C CA . GLU A 1 410 ? -1.351 -14.195 -35.938 1 97.44 410 GLU A CA 1
ATOM 3221 C C . GLU A 1 410 ? -0.425 -14.797 -37 1 97.44 410 GLU A C 1
ATOM 3223 O O . GLU A 1 410 ? -0.865 -15.133 -38.094 1 97.44 410 GLU A O 1
ATOM 3228 N N . GLN A 1 411 ? 0.818 -14.898 -36.688 1 98.12 411 GLN A N 1
ATOM 3229 C CA . GLN A 1 411 ? 1.809 -15.477 -37.594 1 98.12 411 GLN A CA 1
ATOM 3230 C C . GLN A 1 411 ? 1.446 -16.906 -37.938 1 98.12 411 GLN A C 1
ATOM 3232 O O . GLN A 1 411 ? 1.449 -17.266 -39.125 1 98.12 411 GLN A O 1
ATOM 3237 N N . ALA A 1 412 ? 1.138 -17.703 -37 1 98 412 ALA A N 1
ATOM 3238 C CA . ALA A 1 412 ? 0.82 -19.109 -37.219 1 98 412 ALA A CA 1
ATOM 3239 C C . ALA A 1 412 ? -0.377 -19.266 -38.156 1 98 412 ALA A C 1
ATOM 3241 O O . ALA A 1 412 ? -0.347 -20.062 -39.094 1 98 412 ALA A O 1
ATOM 3242 N N . TYR A 1 413 ? -1.445 -18.5 -37.875 1 97.38 413 TYR A N 1
ATOM 3243 C CA . TYR A 1 413 ? -2.641 -18.578 -38.719 1 97.38 413 TYR A CA 1
ATOM 3244 C C . TYR A 1 413 ? -2.346 -18.094 -40.125 1 97.38 413 TYR A C 1
ATOM 3246 O O . TYR A 1 413 ? -2.746 -18.734 -41.094 1 97.38 413 TYR A O 1
ATOM 3254 N N . GLN A 1 414 ? -1.66 -17 -40.219 1 97.69 414 GLN A N 1
ATOM 3255 C CA . GLN A 1 414 ? -1.34 -16.453 -41.531 1 97.69 414 GLN A CA 1
ATOM 3256 C C . GLN A 1 414 ? -0.456 -17.406 -42.312 1 97.69 414 GLN A C 1
ATOM 3258 O O . GLN A 1 414 ? -0.717 -17.672 -43.5 1 97.69 414 GLN A O 1
ATOM 3263 N N . TRP A 1 415 ? 0.53 -17.922 -41.688 1 98.31 415 TRP A N 1
ATOM 3264 C CA . TRP A 1 415 ? 1.543 -18.719 -42.375 1 98.31 415 TRP A CA 1
ATOM 3265 C C . TRP A 1 415 ? 0.998 -20.094 -42.75 1 98.31 415 TRP A C 1
ATOM 3267 O O . TRP A 1 415 ? 1.596 -20.797 -43.562 1 98.31 415 TRP A O 1
ATOM 3277 N N . THR A 1 416 ? -0.114 -20.531 -42.219 1 97.88 416 THR A N 1
ATOM 3278 C CA . THR A 1 416 ? -0.734 -21.812 -42.562 1 97.88 416 THR A CA 1
ATOM 3279 C C . THR A 1 416 ? -2.049 -21.609 -43.312 1 97.88 416 THR A C 1
ATOM 3281 O O . THR A 1 416 ? -2.836 -22.547 -43.438 1 97.88 416 THR A O 1
ATOM 3284 N N . ASP A 1 417 ? -2.344 -20.422 -43.656 1 96.81 417 ASP A N 1
ATOM 3285 C CA . ASP A 1 417 ? -3.561 -20.047 -44.375 1 96.81 417 ASP A CA 1
ATOM 3286 C C . ASP A 1 417 ? -4.805 -20.391 -43.531 1 96.81 417 ASP A C 1
ATOM 3288 O O . ASP A 1 417 ? -5.785 -20.922 -44.094 1 96.81 417 ASP A O 1
ATOM 3292 N N . GLY A 1 418 ? -4.711 -20.219 -42.25 1 95 418 GLY A N 1
ATOM 3293 C CA . GLY A 1 418 ? -5.832 -20.391 -41.344 1 95 418 GLY A CA 1
ATOM 3294 C C . GLY A 1 418 ? -6.129 -21.844 -41.031 1 95 418 GLY A C 1
ATOM 3295 O O . GLY A 1 418 ? -7.188 -22.172 -40.469 1 95 418 GLY A O 1
ATOM 3296 N N . ARG A 1 419 ? -5.25 -22.75 -41.312 1 95.31 419 ARG A N 1
ATOM 3297 C CA . ARG A 1 419 ? -5.543 -24.172 -41.219 1 95.31 419 ARG A CA 1
ATOM 3298 C C . ARG A 1 419 ? -5.047 -24.75 -39.906 1 95.31 419 ARG A C 1
ATOM 3300 O O . ARG A 1 419 ? -5.48 -25.828 -39.469 1 95.31 419 ARG A O 1
ATOM 3307 N N . CYS A 1 420 ? -4.184 -24.047 -39.219 1 96.5 420 CYS A N 1
ATOM 3308 C CA . CYS A 1 420 ? -3.52 -24.672 -38.062 1 96.5 420 CYS A CA 1
ATOM 3309 C C . CYS A 1 420 ? -4.395 -24.594 -36.812 1 96.5 420 CYS A C 1
ATOM 3311 O O . CYS A 1 420 ? -5.266 -23.734 -36.719 1 96.5 420 CYS A O 1
ATOM 3313 N N . ILE A 1 421 ? -4.207 -25.562 -35.938 1 96.31 421 ILE A N 1
ATOM 3314 C CA . ILE A 1 421 ? -4.629 -25.469 -34.562 1 96.31 421 ILE A CA 1
ATOM 3315 C C . ILE A 1 421 ? -3.516 -24.859 -33.719 1 96.31 421 ILE A C 1
ATOM 3317 O O . ILE A 1 421 ? -2.387 -25.359 -33.688 1 96.31 421 ILE A O 1
ATOM 3321 N N . PHE A 1 422 ? -3.859 -23.766 -33.031 1 96.88 422 PHE A N 1
ATOM 3322 C CA . PHE A 1 422 ? -2.812 -23.016 -32.375 1 96.88 422 PHE A CA 1
ATOM 3323 C C . PHE A 1 422 ? -3.07 -22.938 -30.859 1 96.88 422 PHE A C 1
ATOM 3325 O O . PHE A 1 422 ? -4.211 -22.766 -30.438 1 96.88 422 PHE A O 1
ATOM 3332 N N . ALA A 1 423 ? -2.01 -23.156 -30.078 1 96.31 423 ALA A N 1
ATOM 3333 C CA . ALA A 1 423 ? -2.031 -22.891 -28.641 1 96.31 423 ALA A CA 1
ATOM 3334 C C . ALA A 1 423 ? -0.714 -22.281 -28.188 1 96.31 423 ALA A C 1
ATOM 3336 O O . ALA A 1 423 ? 0.328 -22.484 -28.812 1 96.31 423 ALA A O 1
ATOM 3337 N N . SER A 1 424 ? -0.807 -21.5 -27.203 1 94.56 424 SER A N 1
ATOM 3338 C CA . SER A 1 424 ? 0.365 -20.844 -26.625 1 94.56 424 SER A CA 1
ATOM 3339 C C . SER A 1 424 ? 0.357 -20.938 -25.109 1 94.56 424 SER A C 1
ATOM 3341 O O . SER A 1 424 ? -0.634 -21.359 -24.5 1 94.56 424 SER A O 1
ATOM 3343 N N . GLY A 1 425 ? 1.523 -20.656 -24.469 1 88.38 425 GLY A N 1
ATOM 3344 C CA . GLY A 1 425 ? 1.614 -20.547 -23.031 1 88.38 425 GLY A CA 1
ATOM 3345 C C . GLY A 1 425 ? 1.229 -19.172 -22.5 1 88.38 425 GLY A C 1
ATOM 3346 O O . GLY A 1 425 ? 0.882 -19.031 -21.328 1 88.38 425 GLY A O 1
ATOM 3347 N N . SER A 1 426 ? 1.275 -18.203 -23.344 1 83.69 426 SER A N 1
ATOM 3348 C CA . SER A 1 426 ? 0.916 -16.812 -23.031 1 83.69 426 SER A CA 1
ATOM 3349 C C . SER A 1 426 ? -0.381 -16.422 -23.734 1 83.69 426 SER A C 1
ATOM 3351 O O . SER A 1 426 ? -0.733 -16.969 -24.766 1 83.69 426 SER A O 1
ATOM 3353 N N . PRO A 1 427 ? -1.064 -15.422 -23.109 1 83.06 427 PRO A N 1
ATOM 3354 C CA . PRO A 1 427 ? -2.324 -15.023 -23.75 1 83.06 427 PRO A CA 1
ATOM 3355 C C . PRO A 1 427 ? -2.111 -14.266 -25.047 1 83.06 427 PRO A C 1
ATOM 3357 O O . PRO A 1 427 ? -1.202 -13.438 -25.156 1 83.06 427 PRO A O 1
ATOM 3360 N N . PHE A 1 428 ? -2.85 -14.648 -26.141 1 88.44 428 PHE A N 1
ATOM 3361 C CA . PHE A 1 428 ? -2.939 -13.922 -27.391 1 88.44 428 PHE A CA 1
ATOM 3362 C C . PHE A 1 428 ? -4.379 -13.5 -27.672 1 88.44 428 PHE A C 1
ATOM 3364 O O . PHE A 1 428 ? -5.32 -14.219 -27.312 1 88.44 428 PHE A O 1
ATOM 3371 N N . LYS A 1 429 ? -4.582 -12.367 -28.391 1 86.62 429 LYS A N 1
ATOM 3372 C CA . LYS A 1 429 ? -5.902 -11.898 -28.797 1 86.62 429 LYS A CA 1
ATOM 3373 C C . LYS A 1 429 ? -6.434 -12.719 -29.969 1 86.62 429 LYS A C 1
ATOM 3375 O O . LYS A 1 429 ? -5.656 -13.312 -30.719 1 86.62 429 LYS A O 1
ATOM 3380 N N . PRO A 1 430 ? -7.734 -12.773 -30.016 1 92.75 430 PRO A N 1
ATOM 3381 C CA . PRO A 1 430 ? -8.297 -13.375 -31.219 1 92.75 430 PRO A CA 1
ATOM 3382 C C . PRO A 1 430 ? -7.758 -12.734 -32.5 1 92.75 430 PRO A C 1
ATOM 3384 O O . PRO A 1 430 ? -7.453 -11.539 -32.531 1 92.75 430 PRO A O 1
ATOM 3387 N N . VAL A 1 431 ? -7.652 -13.539 -33.5 1 95.56 431 VAL A N 1
ATOM 3388 C CA . VAL A 1 431 ? -7.066 -13.086 -34.75 1 95.56 431 VAL A CA 1
ATOM 3389 C C . VAL A 1 431 ? -8.109 -13.164 -35.875 1 95.56 431 VAL A C 1
ATOM 3391 O O . VAL A 1 431 ? -8.781 -14.188 -36.031 1 95.56 431 VAL A O 1
ATOM 3394 N N . GLU A 1 432 ? -8.297 -12.055 -36.5 1 96.44 432 GLU A N 1
ATOM 3395 C CA . GLU A 1 432 ? -9.117 -12.039 -37.688 1 96.44 432 GLU A CA 1
ATOM 3396 C C . GLU A 1 432 ? -8.273 -12.352 -38.938 1 96.44 432 GLU A C 1
ATOM 3398 O O . GLU A 1 432 ? -7.281 -11.672 -39.219 1 96.44 432 GLU A O 1
ATOM 3403 N N . TYR A 1 433 ? -8.688 -13.414 -39.656 1 95.69 433 TYR A N 1
ATOM 3404 C CA . TYR A 1 433 ? -7.98 -13.805 -40.875 1 95.69 433 TYR A CA 1
ATOM 3405 C C . TYR A 1 433 ? -8.945 -14.352 -41.906 1 95.69 433 TYR A C 1
ATOM 3407 O O . TYR A 1 433 ? -9.695 -15.297 -41.625 1 95.69 433 TYR A O 1
ATOM 3415 N N . LYS A 1 434 ? -9 -13.703 -43.094 1 95.44 434 LYS A N 1
ATOM 3416 C CA . LYS A 1 434 ? -9.828 -14.102 -44.219 1 95.44 434 LYS A CA 1
ATOM 3417 C C . LYS A 1 434 ? -11.297 -14.227 -43.812 1 95.44 434 LYS A C 1
ATOM 3419 O O . LYS A 1 434 ? -11.953 -15.219 -44.125 1 95.44 434 LYS A O 1
ATOM 3424 N N . GLY A 1 435 ? -11.805 -13.352 -43.031 1 93.69 435 GLY A N 1
ATOM 3425 C CA . GLY A 1 435 ? -13.211 -13.234 -42.656 1 93.69 435 GLY A CA 1
ATOM 3426 C C . GLY A 1 435 ? -13.609 -14.133 -41.531 1 93.69 435 GLY A C 1
ATOM 3427 O O . GLY A 1 435 ? -14.781 -14.195 -41.156 1 93.69 435 GLY A O 1
ATOM 3428 N N . LYS A 1 436 ? -12.68 -14.812 -40.969 1 93.12 436 LYS A N 1
ATOM 3429 C CA . LYS A 1 436 ? -12.945 -15.688 -39.844 1 93.12 436 LYS A CA 1
ATOM 3430 C C . LYS A 1 436 ? -12.18 -15.234 -38.594 1 93.12 436 LYS A C 1
ATOM 3432 O O . LYS A 1 436 ? -11.07 -14.719 -38.719 1 93.12 436 LYS A O 1
ATOM 3437 N N . THR A 1 437 ? -12.82 -15.414 -37.469 1 93.75 437 THR A N 1
ATOM 3438 C CA . THR A 1 437 ? -12.172 -15.117 -36.188 1 93.75 437 THR A CA 1
ATOM 3439 C C . THR A 1 437 ? -11.594 -16.391 -35.562 1 93.75 437 THR A C 1
ATOM 3441 O O . THR A 1 437 ? -12.312 -17.359 -35.344 1 93.75 437 THR A O 1
ATOM 3444 N N . PHE A 1 438 ? -10.281 -16.375 -35.344 1 93.62 438 PHE A N 1
ATOM 3445 C CA . PHE A 1 438 ? -9.586 -17.484 -34.719 1 93.62 438 PHE A CA 1
ATOM 3446 C C . PHE A 1 438 ? -9.258 -17.156 -33.25 1 93.62 438 PHE A C 1
ATOM 3448 O O . PHE A 1 438 ? -8.711 -16.094 -32.969 1 93.62 438 PHE A O 1
ATOM 3455 N N . VAL A 1 439 ? -9.617 -18.031 -32.344 1 91 439 VAL A N 1
ATOM 3456 C CA . VAL A 1 439 ? -9.32 -17.828 -30.922 1 91 439 VAL A CA 1
ATOM 3457 C C . VAL A 1 439 ? -8.195 -18.766 -30.5 1 91 439 VAL A C 1
ATOM 3459 O O . VAL A 1 439 ? -8.398 -19.984 -30.359 1 91 439 VAL A O 1
ATOM 3462 N N . PRO A 1 440 ? -7.016 -18.188 -30.312 1 93 440 PRO A N 1
ATOM 3463 C CA . PRO A 1 440 ? -5.902 -19.031 -29.875 1 93 440 PRO A CA 1
ATOM 3464 C C . PRO A 1 440 ? -6.152 -19.672 -28.516 1 93 440 PRO A C 1
ATOM 3466 O O . PRO A 1 440 ? -6.707 -19.047 -27.609 1 93 440 PRO A O 1
ATOM 3469 N N . GLY A 1 441 ? -5.805 -21 -28.359 1 91.25 441 GLY A N 1
ATOM 3470 C CA . GLY A 1 441 ? -5.809 -21.625 -27.062 1 91.25 441 GLY A CA 1
ATOM 3471 C C . GLY A 1 441 ? -4.637 -21.203 -26.188 1 91.25 441 GLY A C 1
ATOM 3472 O O . GLY A 1 441 ? -3.578 -20.844 -26.703 1 91.25 441 GLY A O 1
ATOM 3473 N N . GLN A 1 442 ? -4.867 -21.234 -24.922 1 89.38 442 GLN A N 1
ATOM 3474 C CA . GLN A 1 442 ? -3.783 -20.969 -23.984 1 89.38 442 GLN A CA 1
ATOM 3475 C C . GLN A 1 442 ? -3.615 -22.109 -22.984 1 89.38 442 GLN A C 1
ATOM 3477 O O . GLN A 1 442 ? -4.508 -22.391 -22.188 1 89.38 442 GLN A O 1
ATOM 3482 N N . GLY A 1 443 ? -2.504 -22.812 -23.141 1 92.19 443 GLY A N 1
ATOM 3483 C CA . GLY A 1 443 ? -2.162 -23.828 -22.172 1 92.19 443 GLY A CA 1
ATOM 3484 C C . GLY A 1 443 ? -1.593 -23.266 -20.891 1 92.19 443 GLY A C 1
ATOM 3485 O O . GLY A 1 443 ? -0.377 -23.109 -20.75 1 92.19 443 GLY A O 1
ATOM 3486 N N . ASN A 1 444 ? -2.428 -23.047 -19.953 1 90.12 444 ASN A N 1
ATOM 3487 C CA . ASN A 1 444 ? -2.049 -22.516 -18.656 1 90.12 444 ASN A CA 1
ATOM 3488 C C . ASN A 1 444 ? -2.184 -23.562 -17.562 1 90.12 444 ASN A C 1
ATOM 3490 O O . ASN A 1 444 ? -3.258 -24.141 -17.375 1 90.12 444 ASN A O 1
ATOM 3494 N N . ASN A 1 445 ? -1.098 -23.672 -16.797 1 93.75 445 ASN A N 1
ATOM 3495 C CA . ASN A 1 445 ? -1.085 -24.688 -15.758 1 93.75 445 ASN A CA 1
ATOM 3496 C C . ASN A 1 445 ? -2.195 -24.469 -14.734 1 93.75 445 ASN A C 1
ATOM 3498 O O . ASN A 1 445 ? -2.553 -25.391 -13.992 1 93.75 445 ASN A O 1
ATOM 3502 N N . MET A 1 446 ? -2.746 -23.328 -14.703 1 93.56 446 MET A N 1
ATOM 3503 C CA . MET A 1 446 ? -3.787 -23.016 -13.734 1 93.56 446 MET A CA 1
ATOM 3504 C C . MET A 1 446 ? -5.027 -23.875 -13.953 1 93.56 446 MET A C 1
ATOM 3506 O O . MET A 1 446 ? -5.848 -24.031 -13.047 1 93.56 446 MET A O 1
ATOM 3510 N N . TYR A 1 447 ? -5.137 -24.422 -15.133 1 95.88 447 TYR A N 1
ATOM 3511 C CA . TYR A 1 447 ? -6.254 -25.328 -15.398 1 95.88 447 TYR A CA 1
ATOM 3512 C C . TYR A 1 447 ? -6.125 -26.609 -14.594 1 95.88 447 TYR A C 1
ATOM 3514 O O . TYR A 1 447 ? -7.117 -27.297 -14.344 1 95.88 447 TYR A O 1
ATOM 3522 N N . ILE A 1 448 ? -4.867 -26.891 -14.219 1 97.81 448 ILE A N 1
ATOM 3523 C CA . ILE A 1 448 ? -4.602 -28.234 -13.742 1 97.81 448 ILE A CA 1
ATOM 3524 C C . ILE A 1 448 ? -4.293 -28.203 -12.25 1 97.81 448 ILE A C 1
ATOM 3526 O O . ILE A 1 448 ? -4.996 -28.828 -11.453 1 97.81 448 ILE A O 1
ATOM 3530 N N . PHE A 1 449 ? -3.322 -27.438 -11.812 1 98.06 449 PHE A N 1
ATOM 3531 C CA . PHE A 1 449 ? -2.713 -27.625 -10.5 1 98.06 449 PHE A CA 1
ATOM 3532 C C . PHE A 1 449 ? -3.717 -27.344 -9.391 1 98.06 449 PHE A C 1
ATOM 3534 O O . PHE A 1 449 ? -3.689 -27.984 -8.336 1 98.06 449 PHE A O 1
ATOM 3541 N N . PRO A 1 450 ? -4.609 -26.359 -9.492 1 97.88 450 PRO A N 1
ATOM 3542 C CA . PRO A 1 450 ? -5.551 -26.188 -8.383 1 97.88 450 PRO A CA 1
ATOM 3543 C C . PRO A 1 450 ? -6.402 -27.422 -8.133 1 97.88 450 PRO A C 1
ATOM 3545 O O . PRO A 1 450 ? -6.531 -27.875 -6.992 1 97.88 450 PRO A O 1
ATOM 3548 N N . GLY A 1 451 ? -6.969 -27.984 -9.227 1 98.44 451 GLY A N 1
ATOM 3549 C CA . GLY A 1 451 ? -7.781 -29.188 -9.078 1 98.44 451 GLY A CA 1
ATOM 3550 C C . GLY A 1 451 ? -6.992 -30.391 -8.594 1 98.44 451 GLY A C 1
ATOM 3551 O O . GLY A 1 451 ? -7.48 -31.172 -7.773 1 98.44 451 GLY A O 1
ATOM 3552 N N . LEU A 1 452 ? -5.812 -30.531 -9.156 1 98.69 452 LEU A N 1
ATOM 3553 C CA . LEU A 1 452 ? -4.934 -31.625 -8.766 1 98.69 452 LEU A CA 1
ATOM 3554 C C . LEU A 1 452 ? -4.578 -31.531 -7.281 1 98.69 452 LEU A C 1
ATOM 3556 O O . LEU A 1 452 ? -4.664 -32.531 -6.555 1 98.69 452 LEU A O 1
ATOM 3560 N N . GLY A 1 453 ? -4.188 -30.344 -6.855 1 98.5 453 GLY A N 1
ATOM 3561 C CA . GLY A 1 453 ? -3.885 -30.109 -5.449 1 98.5 453 GLY A CA 1
ATOM 3562 C C . GLY A 1 453 ? -5.074 -30.344 -4.539 1 98.5 453 GLY A C 1
ATOM 3563 O O . GLY A 1 453 ? -4.938 -30.938 -3.469 1 98.5 453 GLY A O 1
ATOM 3564 N N . LEU A 1 454 ? -6.242 -29.844 -4.965 1 98.44 454 LEU A N 1
ATOM 3565 C CA . LEU A 1 454 ? -7.465 -30.016 -4.184 1 98.44 454 LEU A CA 1
ATOM 3566 C C . LEU A 1 454 ? -7.781 -31.5 -3.996 1 98.44 454 LEU A C 1
ATOM 3568 O O . LEU A 1 454 ? -8.125 -31.922 -2.893 1 98.44 454 LEU A O 1
ATOM 3572 N N . ALA A 1 455 ? -7.676 -32.25 -5.074 1 98.69 455 ALA A N 1
ATOM 3573 C CA . ALA A 1 455 ? -7.926 -33.688 -5.012 1 98.69 455 ALA A CA 1
ATOM 3574 C C . ALA A 1 455 ? -7.004 -34.375 -4.004 1 98.69 455 ALA A C 1
ATOM 3576 O O . ALA A 1 455 ? -7.465 -35.125 -3.148 1 98.69 455 ALA A O 1
ATOM 3577 N N . ALA A 1 456 ? -5.711 -34.094 -4.164 1 98.38 456 ALA A N 1
ATOM 3578 C CA . ALA A 1 456 ? -4.715 -34.719 -3.289 1 98.38 456 ALA A CA 1
ATOM 3579 C C . ALA A 1 456 ? -4.977 -34.344 -1.827 1 98.38 456 ALA A C 1
ATOM 3581 O O . ALA A 1 456 ? -4.801 -35.188 -0.94 1 98.38 456 ALA A O 1
ATOM 3582 N N . SER A 1 457 ? -5.344 -33.156 -1.567 1 97.81 457 SER A N 1
ATOM 3583 C CA . SER A 1 457 ? -5.609 -32.688 -0.211 1 97.81 457 SER A CA 1
ATOM 3584 C C . SER A 1 457 ? -6.863 -33.312 0.364 1 97.81 457 SER A C 1
ATOM 3586 O O . SER A 1 457 ? -6.852 -33.812 1.491 1 97.81 457 SER A O 1
ATOM 3588 N N . VAL A 1 458 ? -7.973 -33.344 -0.398 1 97.69 458 VAL A N 1
ATOM 3589 C CA . VAL A 1 458 ? -9.289 -33.781 0.073 1 97.69 458 VAL A CA 1
ATOM 3590 C C . VAL A 1 458 ? -9.25 -35.281 0.416 1 97.69 458 VAL A C 1
ATOM 3592 O O . VAL A 1 458 ? -9.828 -35.688 1.416 1 97.69 458 VAL A O 1
ATOM 3595 N N . CYS A 1 459 ? -8.586 -36.062 -0.38 1 97.75 459 CYS A N 1
ATOM 3596 C CA . CYS A 1 459 ? -8.57 -37.5 -0.127 1 97.75 459 CYS A CA 1
ATOM 3597 C C . CYS A 1 459 ? -7.305 -37.906 0.622 1 97.75 459 CYS A C 1
ATOM 3599 O O . CYS A 1 459 ? -7.051 -39.094 0.821 1 97.75 459 CYS A O 1
ATOM 3601 N N . GLU A 1 460 ? -6.48 -36.875 1.005 1 97.75 460 GLU A N 1
ATOM 3602 C CA . GLU A 1 460 ? -5.207 -37.156 1.668 1 97.75 460 GLU A CA 1
ATOM 3603 C C . GLU A 1 460 ? -4.418 -38.25 0.932 1 97.75 460 GLU A C 1
ATOM 3605 O O . GLU A 1 460 ? -4.02 -39.25 1.529 1 97.75 460 GLU A O 1
ATOM 3610 N N . ALA A 1 461 ? -4.121 -37.906 -0.315 1 98.31 461 ALA A N 1
ATOM 3611 C CA . ALA A 1 461 ? -3.428 -38.875 -1.165 1 98.31 461 ALA A CA 1
ATOM 3612 C C . ALA A 1 461 ? -2.043 -39.188 -0.61 1 98.31 461 ALA A C 1
ATOM 3614 O O . ALA A 1 461 ? -1.372 -38.344 -0.054 1 98.31 461 ALA A O 1
ATOM 3615 N N . LYS A 1 462 ? -1.581 -40.406 -0.789 1 97.88 462 LYS A N 1
ATOM 3616 C CA . LYS A 1 462 ? -0.223 -40.781 -0.412 1 97.88 462 LYS A CA 1
ATOM 3617 C C . LYS A 1 462 ? 0.807 -40.125 -1.325 1 97.88 462 LYS A C 1
ATOM 3619 O O . LYS A 1 462 ? 1.837 -39.625 -0.857 1 97.88 462 LYS A O 1
ATOM 3624 N N . HIS A 1 463 ? 0.511 -40.25 -2.594 1 97.62 463 HIS A N 1
ATOM 3625 C CA . HIS A 1 463 ? 1.354 -39.656 -3.631 1 97.62 463 HIS A CA 1
ATOM 3626 C C . HIS A 1 463 ? 0.518 -39.125 -4.797 1 97.62 463 HIS A C 1
ATOM 3628 O O . HIS A 1 463 ? -0.664 -39.469 -4.914 1 97.62 463 HIS A O 1
ATOM 3634 N N . VAL A 1 464 ? 1.11 -38.281 -5.617 1 98.19 464 VAL A N 1
ATOM 3635 C CA . VAL A 1 464 ? 0.542 -37.906 -6.902 1 98.19 464 VAL A CA 1
ATOM 3636 C C . VAL A 1 464 ? 1.114 -38.781 -8.008 1 98.19 464 VAL A C 1
ATOM 3638 O O . VAL A 1 464 ? 2.293 -38.656 -8.352 1 98.19 464 VAL A O 1
ATOM 3641 N N . THR A 1 465 ? 0.316 -39.562 -8.578 1 97.75 465 THR A N 1
ATOM 3642 C CA . THR A 1 465 ? 0.789 -40.531 -9.562 1 97.75 465 THR A CA 1
ATOM 3643 C C . THR A 1 465 ? 0.651 -39.969 -10.977 1 97.75 465 THR A C 1
ATOM 3645 O O . THR A 1 465 ? -0.063 -39 -11.195 1 97.75 465 THR A O 1
ATOM 3648 N N . ASP A 1 466 ? 1.35 -40.625 -11.922 1 96.75 466 ASP A N 1
ATOM 3649 C CA . ASP A 1 466 ? 1.222 -40.25 -13.32 1 96.75 466 ASP A CA 1
ATOM 3650 C C . ASP A 1 466 ? -0.215 -40.406 -13.812 1 96.75 466 ASP A C 1
ATOM 3652 O O . ASP A 1 466 ? -0.709 -39.625 -14.609 1 96.75 466 ASP A O 1
ATOM 3656 N N . ALA A 1 467 ? -0.851 -41.469 -13.336 1 97.62 467 ALA A N 1
ATOM 3657 C CA . ALA A 1 467 ? -2.238 -41.719 -13.727 1 97.62 467 ALA A CA 1
ATOM 3658 C C . ALA A 1 467 ? -3.146 -40.594 -13.258 1 97.62 467 ALA A C 1
ATOM 3660 O O . ALA A 1 467 ? -4.105 -40.219 -13.953 1 97.62 467 ALA A O 1
ATOM 3661 N N . MET A 1 468 ? -2.924 -40.094 -12.078 1 98.44 468 MET A N 1
ATOM 3662 C CA . MET A 1 468 ? -3.676 -38.938 -11.578 1 98.44 468 MET A CA 1
ATOM 3663 C C . MET A 1 468 ? -3.453 -37.719 -12.461 1 98.44 468 MET A C 1
ATOM 3665 O O . MET A 1 468 ? -4.398 -37 -12.781 1 98.44 468 MET A O 1
ATOM 3669 N N . ILE A 1 469 ? -2.201 -37.5 -12.844 1 98.38 469 ILE A N 1
ATOM 3670 C CA . ILE A 1 469 ? -1.827 -36.375 -13.703 1 98.38 469 ILE A CA 1
ATOM 3671 C C . ILE A 1 469 ? -2.539 -36.5 -15.055 1 98.38 469 ILE A C 1
ATOM 3673 O O . ILE A 1 469 ? -3.105 -35.531 -15.555 1 98.38 469 ILE A O 1
ATOM 3677 N N . ILE A 1 470 ? -2.545 -37.688 -15.656 1 98.38 470 ILE A N 1
ATOM 3678 C CA . ILE A 1 470 ? -3.182 -37.938 -16.938 1 98.38 470 ILE A CA 1
ATOM 3679 C C . ILE A 1 470 ? -4.695 -37.781 -16.812 1 98.38 470 ILE A C 1
ATOM 3681 O O . ILE A 1 470 ? -5.352 -37.25 -17.703 1 98.38 470 ILE A O 1
ATOM 3685 N N . THR A 1 471 ? -5.242 -38.281 -15.672 1 98.69 471 THR A N 1
ATOM 3686 C CA . THR A 1 471 ? -6.672 -38.125 -15.422 1 98.69 471 THR A CA 1
ATOM 3687 C C . THR A 1 471 ? -7.066 -36.656 -15.406 1 98.69 471 THR A C 1
ATOM 3689 O O . THR A 1 471 ? -8.109 -36.281 -15.945 1 98.69 471 THR A O 1
ATOM 3692 N N . ALA A 1 472 ? -6.293 -35.812 -14.758 1 98.75 472 ALA A N 1
ATOM 3693 C CA . ALA A 1 472 ? -6.547 -34.375 -14.758 1 98.75 472 ALA A CA 1
ATOM 3694 C C . ALA A 1 472 ? -6.582 -33.844 -16.172 1 98.75 472 ALA A C 1
ATOM 3696 O O . ALA A 1 472 ? -7.48 -33.062 -16.531 1 98.75 472 ALA A O 1
ATOM 3697 N N . ALA A 1 473 ? -5.637 -34.219 -17.016 1 98.5 473 ALA A N 1
ATOM 3698 C CA . ALA A 1 473 ? -5.543 -33.75 -18.406 1 98.5 473 ALA A CA 1
ATOM 3699 C C . ALA A 1 473 ? -6.785 -34.156 -19.203 1 98.5 473 ALA A C 1
ATOM 3701 O O . ALA A 1 473 ? -7.367 -33.344 -19.906 1 98.5 473 ALA A O 1
ATOM 3702 N N . LYS A 1 474 ? -7.133 -35.406 -19.062 1 98.25 474 LYS A N 1
ATOM 3703 C CA . LYS A 1 474 ? -8.289 -35.938 -19.797 1 98.25 474 LYS A CA 1
ATOM 3704 C C . LYS A 1 474 ? -9.578 -35.25 -19.344 1 98.25 474 LYS A C 1
ATOM 3706 O O . LYS A 1 474 ? -10.469 -35 -20.156 1 98.25 474 LYS A O 1
ATOM 3711 N N . THR A 1 475 ? -9.68 -35.062 -18.047 1 98.5 475 THR A N 1
ATOM 3712 C CA . THR A 1 475 ? -10.844 -34.375 -17.516 1 98.5 475 THR A CA 1
ATOM 3713 C C . THR A 1 475 ? -10.938 -32.938 -18.078 1 98.5 475 THR A C 1
ATOM 3715 O O . THR A 1 475 ? -12.016 -32.5 -18.5 1 98.5 475 THR A O 1
ATOM 3718 N N . LEU A 1 476 ? -9.844 -32.219 -18.078 1 98.25 476 LEU A N 1
ATOM 3719 C CA . LEU A 1 476 ? -9.828 -30.875 -18.656 1 98.25 476 LEU A CA 1
ATOM 3720 C C . LEU A 1 476 ? -10.242 -30.922 -20.125 1 98.25 476 LEU A C 1
ATOM 3722 O O . LEU A 1 476 ? -11.023 -30.078 -20.578 1 98.25 476 LEU A O 1
ATOM 3726 N N . ALA A 1 477 ? -9.727 -31.859 -20.891 1 97.69 477 ALA A N 1
ATOM 3727 C CA . ALA A 1 477 ? -10.039 -31.984 -22.312 1 97.69 477 ALA A CA 1
ATOM 3728 C C . ALA A 1 477 ? -11.539 -32.188 -22.531 1 97.69 477 ALA A C 1
ATOM 3730 O O . ALA A 1 477 ? -12.109 -31.672 -23.484 1 97.69 477 ALA A O 1
ATOM 3731 N N . SER A 1 478 ? -12.148 -32.875 -21.641 1 97 478 SER A N 1
ATOM 3732 C CA . SER A 1 478 ? -13.555 -33.25 -21.781 1 97 478 SER A CA 1
ATOM 3733 C C . SER A 1 478 ? -14.461 -32.031 -21.547 1 97 478 SER A C 1
ATOM 3735 O O . SER A 1 478 ? -15.648 -32.062 -21.859 1 97 478 SER A O 1
ATOM 3737 N N . PHE A 1 479 ? -13.953 -30.938 -21.016 1 95.5 479 PHE A N 1
ATOM 3738 C CA . PHE A 1 479 ? -14.742 -29.734 -20.766 1 95.5 479 PHE A CA 1
ATOM 3739 C C . PHE A 1 479 ? -15.102 -29.047 -22.062 1 95.5 479 PHE A C 1
ATOM 3741 O O . PHE A 1 479 ? -16.016 -28.219 -22.094 1 95.5 479 PHE A O 1
ATOM 3748 N N . VAL A 1 480 ? -14.32 -29.328 -23.125 1 95.25 480 VAL A N 1
ATOM 3749 C CA . VAL A 1 480 ? -14.594 -28.719 -24.406 1 95.25 480 VAL A CA 1
ATOM 3750 C C . VAL A 1 480 ? -15.461 -29.656 -25.25 1 95.25 480 VAL A C 1
ATOM 3752 O O . VAL A 1 480 ? -15.062 -30.781 -25.547 1 95.25 480 VAL A O 1
ATOM 3755 N N . GLU A 1 481 ? -16.547 -29.172 -25.672 1 94.31 481 GLU A N 1
ATOM 3756 C CA . GLU A 1 481 ? -17.5 -29.984 -26.422 1 94.31 481 GLU A CA 1
ATOM 3757 C C . GLU A 1 481 ? -16.969 -30.25 -27.844 1 94.31 481 GLU A C 1
ATOM 3759 O O . GLU A 1 481 ? -16.188 -29.484 -28.375 1 94.31 481 GLU A O 1
ATOM 3764 N N . ASP A 1 482 ? -17.531 -31.266 -28.391 1 93.44 482 ASP A N 1
ATOM 3765 C CA . ASP A 1 482 ? -17.094 -31.688 -29.719 1 93.44 482 ASP A CA 1
ATOM 3766 C C . ASP A 1 482 ? -17.297 -30.594 -30.75 1 93.44 482 ASP A C 1
ATOM 3768 O O . ASP A 1 482 ? -16.438 -30.359 -31.594 1 93.44 482 ASP A O 1
ATOM 3772 N N . SER A 1 483 ? -18.422 -29.953 -30.625 1 93.12 483 SER A N 1
ATOM 3773 C CA . SER A 1 483 ? -18.734 -28.906 -31.594 1 93.12 483 SER A CA 1
ATOM 3774 C C . SER A 1 483 ? -17.719 -27.766 -31.516 1 93.12 483 SER A C 1
ATOM 3776 O O . SER A 1 483 ? -17.375 -27.188 -32.562 1 93.12 483 SER A O 1
ATOM 3778 N N . GLU A 1 484 ? -17.219 -27.531 -30.359 1 92.12 484 GLU A N 1
ATOM 3779 C CA . GLU A 1 484 ? -16.234 -26.469 -30.172 1 92.12 484 GLU A CA 1
ATOM 3780 C C . GLU A 1 484 ? -14.844 -26.922 -30.609 1 92.12 484 GLU A C 1
ATOM 3782 O O . GLU A 1 484 ? -14.102 -26.156 -31.219 1 92.12 484 GLU A O 1
ATOM 3787 N N . VAL A 1 485 ? -14.555 -28.109 -30.344 1 92.12 485 VAL A N 1
ATOM 3788 C CA . VAL A 1 485 ? -13.258 -28.672 -30.703 1 92.12 485 VAL A CA 1
ATOM 3789 C C . VAL A 1 485 ? -13.086 -28.641 -32.219 1 92.12 485 VAL A C 1
ATOM 3791 O O . VAL A 1 485 ? -12.008 -28.312 -32.719 1 92.12 485 VAL A O 1
ATOM 3794 N N . LEU A 1 486 ? -14.141 -28.922 -32.875 1 89.38 486 LEU A N 1
ATOM 3795 C CA . LEU A 1 486 ? -14.094 -29.016 -34.312 1 89.38 486 LEU A CA 1
ATOM 3796 C C . LEU A 1 486 ? -13.859 -27.641 -34.938 1 89.38 486 LEU A C 1
ATOM 3798 O O . LEU A 1 486 ? -13.391 -27.547 -36.062 1 89.38 486 LEU A O 1
ATOM 3802 N N . THR A 1 487 ? -14.188 -26.641 -34.156 1 84.56 487 THR A N 1
ATOM 3803 C CA . THR A 1 487 ? -13.977 -25.281 -34.656 1 84.56 487 THR A CA 1
ATOM 3804 C C . THR A 1 487 ? -12.625 -24.75 -34.219 1 84.56 487 THR A C 1
ATOM 3806 O O . THR A 1 487 ? -12.297 -23.594 -34.469 1 84.56 487 THR A O 1
ATOM 3809 N N . GLY A 1 488 ? -11.891 -25.562 -33.438 1 86.62 488 GLY A N 1
ATOM 3810 C CA . GLY A 1 488 ? -10.523 -25.188 -33.156 1 86.62 488 GLY A CA 1
ATOM 3811 C C . GLY A 1 488 ? -10.312 -24.797 -31.703 1 86.62 488 GLY A C 1
ATOM 3812 O O . GLY A 1 488 ? -9.188 -24.5 -31.281 1 86.62 488 GLY A O 1
ATOM 3813 N N . LYS A 1 489 ? -11.367 -24.875 -30.906 1 90.69 489 LYS A N 1
ATOM 3814 C CA . LYS A 1 489 ? -11.219 -24.594 -29.484 1 90.69 489 LYS A CA 1
ATOM 3815 C C . LYS A 1 489 ? -10.617 -25.797 -28.75 1 90.69 489 LYS A C 1
ATOM 3817 O O . LYS A 1 489 ? -11.133 -26.906 -28.844 1 90.69 489 LYS A O 1
ATOM 3822 N N . ILE A 1 490 ? -9.547 -25.531 -28.031 1 94.31 490 ILE A N 1
ATOM 3823 C CA . ILE A 1 490 ? -8.922 -26.734 -27.469 1 94.31 490 ILE A CA 1
ATOM 3824 C C . ILE A 1 490 ? -8.867 -26.609 -25.953 1 94.31 490 ILE A C 1
ATOM 3826 O O . ILE A 1 490 ? -8.57 -27.594 -25.266 1 94.31 490 ILE A O 1
ATOM 3830 N N . TYR A 1 491 ? -9.109 -25.5 -25.312 1 95.25 491 TYR A N 1
ATOM 3831 C CA . TYR A 1 491 ? -9.227 -25.297 -23.875 1 95.25 491 TYR A CA 1
ATOM 3832 C C . TYR A 1 491 ? -10.523 -24.594 -23.516 1 95.25 491 TYR A C 1
ATOM 3834 O O . TYR A 1 491 ? -11.039 -23.797 -24.297 1 95.25 491 TYR A O 1
ATOM 3842 N N . PRO A 1 492 ? -11.086 -24.812 -22.344 1 93.31 492 PRO A N 1
ATOM 3843 C CA . PRO A 1 492 ? -12.266 -24.062 -21.906 1 93.31 492 PRO A CA 1
ATOM 3844 C C . PRO A 1 492 ? -11.922 -22.641 -21.438 1 93.31 492 PRO A C 1
ATOM 3846 O O . PRO A 1 492 ? -10.742 -22.281 -21.344 1 93.31 492 PRO A O 1
ATOM 3849 N N . GLY A 1 493 ? -12.992 -21.828 -21.203 1 86.75 493 GLY A N 1
ATOM 3850 C CA . GLY A 1 493 ? -12.773 -20.484 -20.688 1 86.75 493 GLY A CA 1
ATOM 3851 C C . GLY A 1 493 ? -12.352 -20.469 -19.234 1 86.75 493 GLY A C 1
ATOM 3852 O O . GLY A 1 493 ? -12.828 -21.281 -18.438 1 86.75 493 GLY A O 1
ATOM 3853 N N . LEU A 1 494 ? -11.523 -19.594 -18.859 1 83.19 494 LEU A N 1
ATOM 3854 C CA . LEU A 1 494 ? -10.953 -19.484 -17.516 1 83.19 494 LEU A CA 1
ATOM 3855 C C . LEU A 1 494 ? -12.008 -19.078 -16.5 1 83.19 494 LEU A C 1
ATOM 3857 O O . LEU A 1 494 ? -11.82 -19.266 -15.297 1 83.19 494 LEU A O 1
ATOM 3861 N N . GLN A 1 495 ? -13.117 -18.438 -16.938 1 81.38 495 GLN A N 1
ATOM 3862 C CA . GLN A 1 495 ? -14.188 -18.016 -16.031 1 81.38 495 GLN A CA 1
ATOM 3863 C C . GLN A 1 495 ? -14.789 -19.203 -15.297 1 81.38 495 GLN A C 1
ATOM 3865 O O . GLN A 1 495 ? -15.445 -19.031 -14.273 1 81.38 495 GLN A O 1
ATOM 3870 N N . HIS A 1 496 ? -14.453 -20.422 -15.758 1 87.31 496 HIS A N 1
ATOM 3871 C CA . HIS A 1 496 ? -15.016 -21.641 -15.188 1 87.31 496 HIS A CA 1
ATOM 3872 C C . HIS A 1 496 ? -13.984 -22.359 -14.32 1 87.31 496 HIS A C 1
ATOM 3874 O O . HIS A 1 496 ? -14.125 -23.562 -14.055 1 87.31 496 HIS A O 1
ATOM 3880 N N . ILE A 1 497 ? -13.016 -21.625 -13.898 1 93.06 497 ILE A N 1
ATOM 3881 C CA . ILE A 1 497 ? -11.852 -22.266 -13.289 1 93.06 497 ILE A CA 1
ATOM 3882 C C . ILE A 1 497 ? -12.289 -23.031 -12.031 1 93.06 497 ILE A C 1
ATOM 3884 O O . ILE A 1 497 ? -11.766 -24.109 -11.75 1 93.06 497 ILE A O 1
ATOM 3888 N N . ARG A 1 498 ? -13.195 -22.516 -11.258 1 93.94 498 ARG A N 1
ATOM 3889 C CA . ARG A 1 498 ? -13.648 -23.188 -10.039 1 93.94 498 ARG A CA 1
ATOM 3890 C C . ARG A 1 498 ? -14.375 -24.5 -10.375 1 93.94 498 ARG A C 1
ATOM 3892 O O . ARG A 1 498 ? -14.148 -25.516 -9.727 1 93.94 498 ARG A O 1
ATOM 3899 N N . GLU A 1 499 ? -15.211 -24.406 -11.359 1 95.62 499 GLU A N 1
ATOM 3900 C CA . GLU A 1 499 ? -15.906 -25.609 -11.82 1 95.62 499 GLU A CA 1
ATOM 3901 C C . GLU A 1 499 ? -14.93 -26.625 -12.391 1 95.62 499 GLU A C 1
ATOM 3903 O O . GLU A 1 499 ? -15.055 -27.828 -12.125 1 95.62 499 GLU A O 1
ATOM 3908 N N . ILE A 1 500 ? -14.016 -26.156 -13.172 1 97 500 ILE A N 1
ATOM 3909 C CA . ILE A 1 500 ? -12.992 -27.016 -13.766 1 97 500 ILE A CA 1
ATOM 3910 C C . ILE A 1 500 ? -12.195 -27.703 -12.664 1 97 500 ILE A C 1
ATOM 3912 O O . ILE A 1 500 ? -12.008 -28.922 -12.703 1 97 500 ILE A O 1
ATOM 3916 N N . SER A 1 501 ? -11.758 -26.938 -11.664 1 98.12 501 SER A N 1
ATOM 3917 C CA . SER A 1 501 ? -10.984 -27.484 -10.555 1 98.12 501 SER A CA 1
ATOM 3918 C C . SER A 1 501 ? -11.789 -28.531 -9.789 1 98.12 501 SER A C 1
ATOM 3920 O O . SER A 1 501 ? -11.25 -29.562 -9.391 1 98.12 501 SER A O 1
ATOM 3922 N N . THR A 1 502 ? -13.086 -28.25 -9.609 1 98.31 502 THR A N 1
ATOM 3923 C CA . THR A 1 502 ? -13.945 -29.203 -8.906 1 98.31 502 THR A CA 1
ATOM 3924 C C . THR A 1 502 ? -14.047 -30.516 -9.672 1 98.31 502 THR A C 1
ATOM 3926 O O . THR A 1 502 ? -13.883 -31.594 -9.094 1 98.31 502 THR A O 1
ATOM 3929 N N . ARG A 1 503 ? -14.305 -30.406 -10.93 1 98.31 503 ARG A N 1
ATOM 3930 C CA . ARG A 1 503 ? -14.461 -31.609 -11.75 1 98.31 503 ARG A CA 1
ATOM 3931 C C . ARG A 1 503 ? -13.164 -32.406 -11.812 1 98.31 503 ARG A C 1
ATOM 3933 O O . ARG A 1 503 ? -13.18 -33.625 -11.727 1 98.31 503 ARG A O 1
ATOM 3940 N N . ILE A 1 504 ? -12.078 -31.719 -12 1 98.69 504 ILE A N 1
ATOM 3941 C CA . ILE A 1 504 ? -10.781 -32.375 -12.008 1 98.69 504 ILE A CA 1
ATOM 3942 C C . ILE A 1 504 ? -10.539 -33.062 -10.664 1 98.69 504 ILE A C 1
ATOM 3944 O O . ILE A 1 504 ? -10.117 -34.219 -10.617 1 98.69 504 ILE A O 1
ATOM 3948 N N . ALA A 1 505 ? -10.828 -32.344 -9.586 1 98.88 505 ALA A N 1
ATOM 3949 C CA . ALA A 1 505 ? -10.625 -32.906 -8.258 1 98.88 505 ALA A CA 1
ATOM 3950 C C . ALA A 1 505 ? -11.438 -34.188 -8.086 1 98.88 505 ALA A C 1
ATOM 3952 O O . ALA A 1 505 ? -10.922 -35.188 -7.582 1 98.88 505 ALA A O 1
ATOM 3953 N N . VAL A 1 506 ? -12.695 -34.156 -8.516 1 98.81 506 VAL A N 1
ATOM 3954 C CA . VAL A 1 506 ? -13.578 -35.312 -8.375 1 98.81 506 VAL A CA 1
ATOM 3955 C C . VAL A 1 506 ? -12.992 -36.531 -9.125 1 98.81 506 VAL A C 1
ATOM 3957 O O . VAL A 1 506 ? -12.859 -37.594 -8.555 1 98.81 506 VAL A O 1
ATOM 3960 N N . LYS A 1 507 ? -12.602 -36.344 -10.359 1 98.81 507 LYS A N 1
ATOM 3961 C CA . LYS A 1 507 ? -12.102 -37.438 -11.195 1 98.81 507 LYS A CA 1
ATOM 3962 C C . LYS A 1 507 ? -10.75 -37.938 -10.703 1 98.81 507 LYS A C 1
ATOM 3964 O O . LYS A 1 507 ? -10.469 -39.156 -10.758 1 98.81 507 LYS A O 1
ATOM 3969 N N . VAL A 1 508 ? -9.922 -37.062 -10.25 1 98.81 508 VAL A N 1
ATOM 3970 C CA . VAL A 1 508 ? -8.602 -37.438 -9.742 1 98.81 508 VAL A CA 1
ATOM 3971 C C . VAL A 1 508 ? -8.758 -38.219 -8.43 1 98.81 508 VAL A C 1
ATOM 3973 O O . VAL A 1 508 ? -8.016 -39.156 -8.18 1 98.81 508 VAL A O 1
ATOM 3976 N N . ILE A 1 509 ? -9.703 -37.812 -7.566 1 98.81 509 ILE A N 1
ATOM 3977 C CA . ILE A 1 509 ? -9.977 -38.531 -6.336 1 98.81 509 ILE A CA 1
ATOM 3978 C C . ILE A 1 509 ? -10.461 -39.938 -6.668 1 98.81 509 ILE A C 1
ATOM 3980 O O . ILE A 1 509 ? -10.039 -40.906 -6.031 1 98.81 509 ILE A O 1
ATOM 3984 N N . GLU A 1 510 ? -11.367 -40.062 -7.668 1 98.75 510 GLU A N 1
ATOM 3985 C CA . GLU A 1 510 ? -11.797 -41.375 -8.117 1 98.75 510 GLU A CA 1
ATOM 3986 C C . GLU A 1 510 ? -10.609 -42.219 -8.523 1 98.75 510 GLU A C 1
ATOM 3988 O O . GLU A 1 510 ? -10.523 -43.406 -8.133 1 98.75 510 GLU A O 1
ATOM 3993 N N . LYS A 1 511 ? -9.711 -41.656 -9.281 1 98.62 511 LYS A N 1
ATOM 3994 C CA . LYS A 1 511 ? -8.516 -42.375 -9.711 1 98.62 511 LYS A CA 1
ATOM 3995 C C . LYS A 1 511 ? -7.641 -42.75 -8.516 1 98.62 511 LYS A C 1
ATOM 3997 O O . LYS A 1 511 ? -7.062 -43.844 -8.484 1 98.62 511 LYS A O 1
ATOM 4002 N N . ALA A 1 512 ? -7.52 -41.844 -7.535 1 98.62 512 ALA A N 1
ATOM 4003 C CA . ALA A 1 512 ? -6.742 -42.094 -6.324 1 98.62 512 ALA A CA 1
ATOM 4004 C C . ALA A 1 512 ? -7.285 -43.312 -5.586 1 98.62 512 ALA A C 1
ATOM 4006 O O . ALA A 1 512 ? -6.516 -44.156 -5.086 1 98.62 512 ALA A O 1
ATOM 4007 N N . TYR A 1 513 ? -8.602 -43.438 -5.473 1 98.44 513 TYR A N 1
ATOM 4008 C CA . TYR A 1 513 ? -9.203 -44.594 -4.84 1 98.44 513 TYR A CA 1
ATOM 4009 C C . TYR A 1 513 ? -8.922 -45.875 -5.648 1 98.44 513 TYR A C 1
ATOM 4011 O O . TYR A 1 513 ? -8.602 -46.906 -5.082 1 98.44 513 TYR A O 1
ATOM 4019 N N . GLU A 1 514 ? -9.047 -45.75 -6.941 1 98.31 514 GLU A N 1
ATOM 4020 C CA . GLU A 1 514 ? -8.789 -46.875 -7.82 1 98.31 514 GLU A CA 1
ATOM 4021 C C . GLU A 1 514 ? -7.367 -47.406 -7.633 1 98.31 514 GLU A C 1
ATOM 4023 O O . GLU A 1 514 ? -7.141 -48.625 -7.664 1 98.31 514 GLU A O 1
ATOM 4028 N N . GLU A 1 515 ? -6.418 -46.5 -7.41 1 97.88 515 GLU A N 1
ATOM 4029 C CA . GLU A 1 515 ? -5.004 -46.844 -7.328 1 97.88 515 GLU A CA 1
ATOM 4030 C C . GLU A 1 515 ? -4.586 -47.125 -5.887 1 97.88 515 GLU A C 1
ATOM 4032 O O . GLU A 1 515 ? -3.426 -47.438 -5.621 1 97.88 515 GLU A O 1
ATOM 4037 N N . GLY A 1 516 ? -5.492 -46.938 -4.945 1 97.38 516 GLY A N 1
ATOM 4038 C CA . GLY A 1 516 ? -5.176 -47.156 -3.543 1 97.38 516 GLY A CA 1
ATOM 4039 C C . GLY A 1 516 ? -4.324 -46.062 -2.943 1 97.38 516 GLY A C 1
ATOM 4040 O O . GLY A 1 516 ? -3.604 -46.281 -1.968 1 97.38 516 GLY A O 1
ATOM 4041 N N . MET A 1 517 ? -4.383 -44.938 -3.523 1 97.5 517 MET A N 1
ATOM 4042 C CA . MET A 1 517 ? -3.568 -43.812 -3.059 1 97.5 517 MET A CA 1
ATOM 4043 C C . MET A 1 517 ? -4.324 -43 -2.025 1 97.5 517 MET A C 1
ATOM 4045 O O . MET A 1 517 ? -3.715 -42.25 -1.259 1 97.5 517 MET A O 1
ATOM 4049 N N . ALA A 1 518 ? -5.684 -43.062 -2.025 1 97.88 518 ALA A N 1
ATOM 4050 C CA . ALA A 1 518 ? -6.496 -42.281 -1.086 1 97.88 518 ALA A CA 1
ATOM 4051 C C . ALA A 1 518 ? -6.406 -42.875 0.32 1 97.88 518 ALA A C 1
ATOM 4053 O O . ALA A 1 518 ? -6.559 -44.094 0.507 1 97.88 518 ALA A O 1
ATOM 4054 N N . GLN A 1 519 ? -6.227 -42.062 1.307 1 96.81 519 GLN A N 1
ATOM 4055 C CA . GLN A 1 519 ? -6.012 -42.562 2.658 1 96.81 519 GLN A CA 1
ATOM 4056 C C . GLN A 1 519 ? -7.273 -42.406 3.504 1 96.81 519 GLN A C 1
ATOM 4058 O O . GLN A 1 519 ? -7.359 -42.969 4.602 1 96.81 519 GLN A O 1
ATOM 4063 N N . LEU A 1 520 ? -8.242 -41.719 3.053 1 96.5 520 LEU A N 1
ATOM 4064 C CA . LEU A 1 520 ? -9.523 -41.594 3.746 1 96.5 520 LEU A CA 1
ATOM 4065 C C . LEU A 1 520 ? -10.562 -42.531 3.162 1 96.5 520 LEU A C 1
ATOM 4067 O O . LEU A 1 520 ? -10.469 -42.906 1.998 1 96.5 520 LEU A O 1
ATOM 4071 N N . PRO A 1 521 ? -11.578 -42.844 4.008 1 96.94 521 PRO A N 1
ATOM 4072 C CA . PRO A 1 521 ? -12.656 -43.656 3.449 1 96.94 521 PRO A CA 1
ATOM 4073 C C . PRO A 1 521 ? -13.391 -42.969 2.297 1 96.94 521 PRO A C 1
ATOM 4075 O O . PRO A 1 521 ? -13.617 -41.75 2.344 1 96.94 521 PRO A O 1
ATOM 4078 N N . ARG A 1 522 ? -13.672 -43.781 1.298 1 97.31 522 ARG A N 1
ATOM 4079 C CA . ARG A 1 522 ? -14.383 -43.219 0.153 1 97.31 522 ARG A CA 1
ATOM 4080 C C . ARG A 1 522 ? -15.75 -42.688 0.567 1 97.31 522 ARG A C 1
ATOM 4082 O O . ARG A 1 522 ? -16.562 -43.406 1.157 1 97.31 522 ARG A O 1
ATOM 4089 N N . PRO A 1 523 ? -16.016 -41.531 0.296 1 97.19 523 PRO A N 1
ATOM 4090 C CA . PRO A 1 523 ? -17.328 -41 0.61 1 97.19 523 PRO A CA 1
ATOM 4091 C C . PRO A 1 523 ? -18.406 -41.438 -0.365 1 97.19 523 PRO A C 1
ATOM 4093 O O . PRO A 1 523 ? -18.094 -41.906 -1.467 1 97.19 523 PRO A O 1
ATOM 4096 N N . ASP A 1 524 ? -19.703 -41.25 0.047 1 96.88 524 ASP A N 1
ATOM 4097 C CA . ASP A 1 524 ? -20.828 -41.594 -0.823 1 96.88 524 ASP A CA 1
ATOM 4098 C C . ASP A 1 524 ? -20.891 -40.656 -2.023 1 96.88 524 ASP A C 1
ATOM 4100 O O . ASP A 1 524 ? -21.203 -41.094 -3.137 1 96.88 524 ASP A O 1
ATOM 4104 N N . ASN A 1 525 ? -20.609 -39.438 -1.731 1 98.06 525 ASN A N 1
ATOM 4105 C CA . ASN A 1 525 ? -20.641 -38.406 -2.766 1 98.06 525 ASN A CA 1
ATOM 4106 C C . ASN A 1 525 ? -19.344 -37.594 -2.781 1 98.06 525 ASN A C 1
ATOM 4108 O O . ASN A 1 525 ? -19.203 -36.625 -2.016 1 98.06 525 ASN A O 1
ATOM 4112 N N . ILE A 1 526 ? -18.469 -37.906 -3.689 1 98.38 526 ILE A N 1
ATOM 4113 C CA . ILE A 1 526 ? -17.156 -37.281 -3.773 1 98.38 526 ILE A CA 1
ATOM 4114 C C . ILE A 1 526 ? -17.297 -35.781 -4.098 1 98.38 526 ILE A C 1
ATOM 4116 O O . ILE A 1 526 ? -16.625 -34.938 -3.51 1 98.38 526 ILE A O 1
ATOM 4120 N N . GLU A 1 527 ? -18.125 -35.469 -5.035 1 98.31 527 GLU A N 1
ATOM 4121 C CA . GLU A 1 527 ? -18.312 -34.062 -5.434 1 98.31 527 GLU A CA 1
ATOM 4122 C C . GLU A 1 527 ? -18.781 -33.219 -4.258 1 98.31 527 GLU A C 1
ATOM 4124 O O . GLU A 1 527 ? -18.312 -32.094 -4.074 1 98.31 527 GLU A O 1
ATOM 4129 N N . ALA A 1 528 ? -19.734 -33.75 -3.486 1 97.94 528 ALA A N 1
ATOM 4130 C CA . ALA A 1 528 ? -20.219 -33.031 -2.314 1 97.94 528 ALA A CA 1
ATOM 4131 C C . ALA A 1 528 ? -19.094 -32.781 -1.31 1 97.94 528 ALA A C 1
ATOM 4133 O O . ALA A 1 528 ? -19.031 -31.703 -0.699 1 97.94 528 ALA A O 1
ATOM 4134 N N . LEU A 1 529 ? -18.312 -33.75 -1.125 1 97.5 529 LEU A N 1
ATOM 4135 C CA . LEU A 1 529 ? -17.188 -33.625 -0.215 1 97.5 529 LEU A CA 1
ATOM 4136 C C . LEU A 1 529 ? -16.234 -32.531 -0.7 1 97.5 529 LEU A C 1
ATOM 4138 O O . LEU A 1 529 ? -15.789 -31.703 0.085 1 97.5 529 LEU A O 1
ATOM 4142 N N . VAL A 1 530 ? -15.891 -32.562 -1.985 1 98.19 530 VAL A N 1
ATOM 4143 C CA . VAL A 1 530 ? -14.992 -31.578 -2.576 1 98.19 530 VAL A CA 1
ATOM 4144 C C . VAL A 1 530 ? -15.555 -30.188 -2.359 1 98.19 530 VAL A C 1
ATOM 4146 O O . VAL A 1 530 ? -14.852 -29.297 -1.88 1 98.19 530 VAL A O 1
ATOM 4149 N N . LYS A 1 531 ? -16.812 -29.953 -2.662 1 97.38 531 LYS A N 1
ATOM 4150 C CA . LYS A 1 531 ? -17.453 -28.641 -2.555 1 97.38 531 LYS A CA 1
ATOM 4151 C C . LYS A 1 531 ? -17.484 -28.156 -1.107 1 97.38 531 LYS A C 1
ATOM 4153 O O . LYS A 1 531 ? -17.344 -26.969 -0.841 1 97.38 531 LYS A O 1
ATOM 4158 N N . SER A 1 532 ? -17.641 -29.062 -0.162 1 96.31 532 SER A N 1
ATOM 4159 C CA . SER A 1 532 ? -17.703 -28.719 1.253 1 96.31 532 SER A CA 1
ATOM 4160 C C . SER A 1 532 ? -16.359 -28.25 1.777 1 96.31 532 SER A C 1
ATOM 4162 O O . SER A 1 532 ? -16.281 -27.594 2.811 1 96.31 532 SER A O 1
ATOM 4164 N N . ARG A 1 533 ? -15.273 -28.594 1.069 1 95.81 533 ARG A N 1
ATOM 4165 C CA . ARG A 1 533 ? -13.93 -28.266 1.524 1 95.81 533 ARG A CA 1
ATOM 4166 C C . ARG A 1 533 ? -13.422 -27 0.855 1 95.81 533 ARG A C 1
ATOM 4168 O O . ARG A 1 533 ? -12.32 -26.516 1.163 1 95.81 533 ARG A O 1
ATOM 4175 N N . GLN A 1 534 ? -14.18 -26.422 -0.02 1 97.25 534 GLN A N 1
ATOM 4176 C CA . GLN A 1 534 ? -13.727 -25.266 -0.785 1 97.25 534 GLN A CA 1
ATOM 4177 C C . GLN A 1 534 ? -14.039 -23.969 -0.055 1 97.25 534 GLN A C 1
ATOM 4179 O O . GLN A 1 534 ? -15.188 -23.719 0.312 1 97.25 534 GLN A O 1
ATOM 4184 N N . TYR A 1 535 ? -13.055 -23.172 0.135 1 96.5 535 TYR A N 1
ATOM 4185 C CA . TYR A 1 535 ? -13.125 -21.859 0.751 1 96.5 535 TYR A CA 1
ATOM 4186 C C . TYR A 1 535 ? -13.922 -20.891 -0.121 1 96.5 535 TYR A C 1
ATOM 4188 O O . TYR A 1 535 ? -13.742 -20.859 -1.341 1 96.5 535 TYR A O 1
ATOM 4196 N N . VAL A 1 536 ? -14.844 -20.172 0.461 1 95.5 536 VAL A N 1
ATOM 4197 C CA . VAL A 1 536 ? -15.578 -19.078 -0.162 1 95.5 536 VAL A CA 1
ATOM 4198 C C . VAL A 1 536 ? -15.328 -17.781 0.614 1 95.5 536 VAL A C 1
ATOM 4200 O O . VAL A 1 536 ? -15.648 -17.688 1.802 1 95.5 536 VAL A O 1
ATOM 4203 N N . PRO A 1 537 ? -14.75 -16.766 -0.012 1 96.5 537 PRO A N 1
ATOM 4204 C CA . PRO A 1 537 ? -14.484 -15.516 0.703 1 96.5 537 PRO A CA 1
ATOM 4205 C C . PRO A 1 537 ? -15.75 -14.859 1.23 1 96.5 537 PRO A C 1
ATOM 4207 O O . PRO A 1 537 ? -16.641 -14.492 0.448 1 96.5 537 PRO A O 1
ATOM 4210 N N . SER A 1 538 ? -15.805 -14.75 2.531 1 96.62 538 SER A N 1
ATOM 4211 C CA . SER A 1 538 ? -16.953 -14.148 3.191 1 96.62 538 SER A CA 1
ATOM 4212 C C . SER A 1 538 ? -16.609 -13.688 4.605 1 96.62 538 SER A C 1
ATOM 4214 O O . SER A 1 538 ? -15.781 -14.305 5.277 1 96.62 538 SER A O 1
ATOM 4216 N N . TYR A 1 539 ? -17.234 -12.633 5.051 1 95.25 539 TYR A N 1
ATOM 4217 C CA . TYR A 1 539 ? -17.062 -12.188 6.426 1 95.25 539 TYR A CA 1
ATOM 4218 C C . TYR A 1 539 ? -17.828 -13.078 7.391 1 95.25 539 TYR A C 1
ATOM 4220 O O . TYR A 1 539 ? -17.594 -13.039 8.602 1 95.25 539 TYR A O 1
ATOM 4228 N N . ASP A 1 540 ? -18.719 -13.766 6.855 1 90 540 ASP A N 1
ATOM 4229 C CA . ASP A 1 540 ? -19.422 -14.781 7.633 1 90 540 ASP A CA 1
ATOM 4230 C C . ASP A 1 540 ? -18.625 -16.078 7.691 1 90 540 ASP A C 1
ATOM 4232 O O . ASP A 1 540 ? -18.641 -16.859 6.742 1 90 540 ASP A O 1
ATOM 4236 N N . LYS A 1 541 ? -18.125 -16.453 8.766 1 80.38 541 LYS A N 1
ATOM 4237 C CA . LYS A 1 541 ? -17.203 -17.562 8.938 1 80.38 541 LYS A CA 1
ATOM 4238 C C . LYS A 1 541 ? -17.891 -18.906 8.688 1 80.38 541 LYS A C 1
ATOM 4240 O O . LYS A 1 541 ? -17.25 -19.891 8.32 1 80.38 541 LYS A O 1
ATOM 4245 N N . SER A 1 542 ? -19.141 -18.891 8.961 1 74.81 542 SER A N 1
ATOM 4246 C CA . SER A 1 542 ? -19.875 -20.125 8.711 1 74.81 542 SER A CA 1
ATOM 4247 C C . SER A 1 542 ? -19.859 -20.5 7.234 1 74.81 542 SER A C 1
ATOM 4249 O O . SER A 1 542 ? -20.078 -21.656 6.871 1 74.81 542 SER A O 1
ATOM 4251 N N . LYS A 1 543 ? -19.469 -19.656 6.496 1 73.06 543 LYS A N 1
ATOM 4252 C CA . LYS A 1 543 ? -19.484 -19.875 5.051 1 73.06 543 LYS A CA 1
ATOM 4253 C C . LYS A 1 543 ? -18.094 -20.266 4.539 1 73.06 543 LYS A C 1
ATOM 4255 O O . LYS A 1 543 ? -17.938 -20.625 3.375 1 73.06 543 LYS A O 1
ATOM 4260 N N . ASN A 1 544 ? -17.062 -20.078 5.457 1 73.12 544 ASN A N 1
ATOM 4261 C CA . ASN A 1 544 ? -15.688 -20.312 5.023 1 73.12 544 ASN A CA 1
ATOM 4262 C C . ASN A 1 544 ? -15.328 -21.797 5.094 1 73.12 544 ASN A C 1
ATOM 4264 O O . ASN A 1 544 ? -15.609 -22.453 6.09 1 73.12 544 ASN A O 1
ATOM 4268 N N . MET B 1 1 ? -0.479 -14.617 26.609 1 28.14 1 MET B N 1
ATOM 4269 C CA . MET B 1 1 ? -0.594 -14.766 25.172 1 28.14 1 MET B CA 1
ATOM 4270 C C . MET B 1 1 ? 0.702 -14.359 24.469 1 28.14 1 MET B C 1
ATOM 4272 O O . MET B 1 1 ? 1.138 -13.219 24.594 1 28.14 1 MET B O 1
ATOM 4276 N N . GLN B 1 2 ? 1.674 -15.062 24.453 1 36.06 2 GLN B N 1
ATOM 4277 C CA . GLN B 1 2 ? 3.016 -14.977 23.891 1 36.06 2 GLN B CA 1
ATOM 4278 C C . GLN B 1 2 ? 3.004 -14.242 22.547 1 36.06 2 GLN B C 1
ATOM 4280 O O . GLN B 1 2 ? 2.15 -14.508 21.703 1 36.06 2 GLN B O 1
ATOM 4285 N N . ASN B 1 3 ? 3.545 -13.062 22.375 1 46.75 3 ASN B N 1
ATOM 4286 C CA . ASN B 1 3 ? 3.676 -12.18 21.234 1 46.75 3 ASN B CA 1
ATOM 4287 C C . ASN B 1 3 ? 4 -12.969 19.953 1 46.75 3 ASN B C 1
ATOM 4289 O O . ASN B 1 3 ? 5.09 -13.531 19.828 1 46.75 3 ASN B O 1
ATOM 4293 N N . LYS B 1 4 ? 3.031 -13.641 19.391 1 60.09 4 LYS B N 1
ATOM 4294 C CA . LYS B 1 4 ? 3.279 -14.375 18.156 1 60.09 4 LYS B CA 1
ATOM 4295 C C . LYS B 1 4 ? 4.066 -13.531 17.156 1 60.09 4 LYS B C 1
ATOM 4297 O O . LYS B 1 4 ? 3.77 -12.344 16.969 1 60.09 4 LYS B O 1
ATOM 4302 N N . PRO B 1 5 ? 5.371 -14 16.859 1 63.47 5 PRO B N 1
ATOM 4303 C CA . PRO B 1 5 ? 6.285 -13.344 15.93 1 63.47 5 PRO B CA 1
ATOM 4304 C C . PRO B 1 5 ? 5.551 -12.594 14.82 1 63.47 5 PRO B C 1
ATOM 4306 O O . PRO B 1 5 ? 5.949 -11.492 14.445 1 63.47 5 PRO B O 1
ATOM 4309 N N . SER B 1 6 ? 4.395 -13.078 14.547 1 68.5 6 SER B N 1
ATOM 4310 C CA . SER B 1 6 ? 3.668 -12.469 13.438 1 68.5 6 SER B CA 1
ATOM 4311 C C . SER B 1 6 ? 3.064 -11.133 13.836 1 68.5 6 SER B C 1
ATOM 4313 O O . SER B 1 6 ? 2.908 -10.242 13 1 68.5 6 SER B O 1
ATOM 4315 N N . PHE B 1 7 ? 2.979 -10.883 15.156 1 80.19 7 PHE B N 1
ATOM 4316 C CA . PHE B 1 7 ? 2.352 -9.633 15.586 1 80.19 7 PHE B CA 1
ATOM 4317 C C . PHE B 1 7 ? 3.346 -8.484 15.523 1 80.19 7 PHE B C 1
ATOM 4319 O O . PHE B 1 7 ? 2.977 -7.352 15.188 1 80.19 7 PHE B O 1
ATOM 4326 N N . ILE B 1 8 ? 4.586 -8.828 15.758 1 89.19 8 ILE B N 1
ATOM 4327 C CA . ILE B 1 8 ? 5.605 -7.781 15.742 1 89.19 8 ILE B CA 1
ATOM 4328 C C . ILE B 1 8 ? 5.758 -7.234 14.32 1 89.19 8 ILE B C 1
ATOM 4330 O O . ILE B 1 8 ? 5.926 -6.027 14.133 1 89.19 8 ILE B O 1
ATOM 4334 N N . LEU B 1 9 ? 5.688 -8.086 13.32 1 92.56 9 LEU B N 1
ATOM 4335 C CA . LEU B 1 9 ? 5.848 -7.676 11.93 1 92.56 9 LEU B CA 1
ATOM 4336 C C . LEU B 1 9 ? 4.641 -6.867 11.461 1 92.56 9 LEU B C 1
ATOM 4338 O O . LEU B 1 9 ? 4.707 -6.191 10.43 1 92.56 9 LEU B O 1
ATOM 4342 N N . ARG B 1 10 ? 3.59 -6.887 12.273 1 91.31 10 ARG B N 1
ATOM 4343 C CA . ARG B 1 10 ? 2.363 -6.203 11.875 1 91.31 10 ARG B CA 1
ATOM 4344 C C . ARG B 1 10 ? 2.135 -4.949 12.711 1 91.31 10 ARG B C 1
ATOM 4346 O O . ARG B 1 10 ? 1.198 -4.191 12.461 1 91.31 10 ARG B O 1
ATOM 4353 N N . ASN B 1 11 ? 2.906 -4.703 13.695 1 91.38 11 ASN B N 1
ATOM 4354 C CA . ASN B 1 11 ? 2.844 -3.514 14.539 1 91.38 11 ASN B CA 1
ATOM 4355 C C . ASN B 1 11 ? 3.729 -2.396 13.992 1 91.38 11 ASN B C 1
ATOM 4357 O O . ASN B 1 11 ? 4.957 -2.475 14.078 1 91.38 11 ASN B O 1
ATOM 4361 N N . PRO B 1 12 ? 3.145 -1.332 13.523 1 92.25 12 PRO B N 1
ATOM 4362 C CA . PRO B 1 12 ? 3.926 -0.286 12.859 1 92.25 12 PRO B CA 1
ATOM 4363 C C . PRO B 1 12 ? 5.027 0.282 13.75 1 92.25 12 PRO B C 1
ATOM 4365 O O . PRO B 1 12 ? 6.09 0.668 13.258 1 92.25 12 PRO B O 1
ATOM 4368 N N . SER B 1 13 ? 4.809 0.349 15.07 1 92.25 13 SER B N 1
ATOM 4369 C CA . SER B 1 13 ? 5.77 0.979 15.969 1 92.25 13 SER B CA 1
ATOM 4370 C C . SER B 1 13 ? 6.902 0.023 16.328 1 92.25 13 SER B C 1
ATOM 4372 O O . SER B 1 13 ? 7.969 0.453 16.781 1 92.25 13 SER B O 1
ATOM 4374 N N . ALA B 1 14 ? 6.664 -1.301 16.109 1 92.94 14 ALA B N 1
ATOM 4375 C CA . ALA B 1 14 ? 7.656 -2.293 16.516 1 92.94 14 ALA B CA 1
ATOM 4376 C C . ALA B 1 14 ? 8.336 -2.924 15.305 1 92.94 14 ALA B C 1
ATOM 4378 O O . ALA B 1 14 ? 9.422 -3.5 15.422 1 92.94 14 ALA B O 1
ATOM 4379 N N . ASN B 1 15 ? 7.715 -2.879 14.164 1 95.5 15 ASN B N 1
ATOM 4380 C CA . ASN B 1 15 ? 8.211 -3.562 12.969 1 95.5 15 ASN B CA 1
ATOM 4381 C C . ASN B 1 15 ? 9.438 -2.867 12.391 1 95.5 15 ASN B C 1
ATOM 4383 O O . ASN B 1 15 ? 9.406 -1.662 12.133 1 95.5 15 ASN B O 1
ATOM 4387 N N . LYS B 1 16 ? 10.492 -3.674 12.188 1 97.56 16 LYS B N 1
ATOM 4388 C CA . LYS B 1 16 ? 11.695 -3.176 11.531 1 97.56 16 LYS B CA 1
ATOM 4389 C C . LYS B 1 16 ? 11.859 -3.789 10.141 1 97.56 16 LYS B C 1
ATOM 4391 O O . LYS B 1 16 ? 12.812 -3.477 9.43 1 97.56 16 LYS B O 1
ATOM 4396 N N . GLY B 1 17 ? 10.898 -4.766 9.742 1 96.69 17 GLY B N 1
ATOM 4397 C CA . GLY B 1 17 ? 11.07 -5.484 8.492 1 96.69 17 GLY B CA 1
ATOM 4398 C C . GLY B 1 17 ? 12.422 -6.16 8.367 1 96.69 17 GLY B C 1
ATOM 4399 O O . GLY B 1 17 ? 12.836 -6.895 9.266 1 96.69 17 GLY B O 1
ATOM 4400 N N . THR B 1 18 ? 13.109 -5.859 7.27 1 97.75 18 THR B N 1
ATOM 4401 C CA . THR B 1 18 ? 14.43 -6.43 7.031 1 97.75 18 THR B CA 1
ATOM 4402 C C . THR B 1 18 ? 15.477 -5.785 7.941 1 97.75 18 THR B C 1
ATOM 4404 O O . THR B 1 18 ? 16.641 -6.164 7.918 1 97.75 18 THR B O 1
ATOM 4407 N N . GLY B 1 19 ? 15.062 -4.852 8.75 1 97.94 19 GLY B N 1
ATOM 4408 C CA . GLY B 1 19 ? 15.969 -4.18 9.672 1 97.94 19 GLY B CA 1
ATOM 4409 C C . GLY B 1 19 ? 16.219 -4.969 10.945 1 97.94 19 GLY B C 1
ATOM 4410 O O . GLY B 1 19 ? 17.141 -4.648 11.703 1 97.94 19 GLY B O 1
ATOM 4411 N N . PHE B 1 20 ? 15.391 -6.012 11.266 1 97.56 20 PHE B N 1
ATOM 4412 C CA . PHE B 1 20 ? 15.688 -6.895 12.391 1 97.56 20 PHE B CA 1
ATOM 4413 C C . PHE B 1 20 ? 17.016 -7.617 12.18 1 97.56 20 PHE B C 1
ATOM 4415 O O . PHE B 1 20 ? 17.219 -8.266 11.156 1 97.56 20 PHE B O 1
ATOM 4422 N N . ASN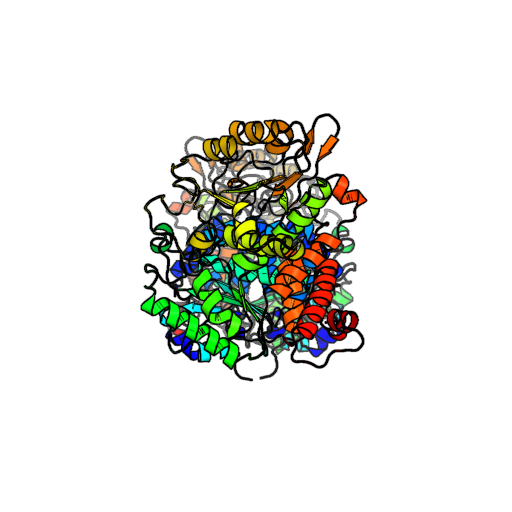 B 1 21 ? 17.875 -7.484 13.094 1 96.69 21 ASN B N 1
ATOM 4423 C CA . ASN B 1 21 ? 19.141 -8.203 12.969 1 96.69 21 ASN B CA 1
ATOM 4424 C C . ASN B 1 21 ? 18.984 -9.672 13.359 1 96.69 21 ASN B C 1
ATOM 4426 O O . ASN B 1 21 ? 17.922 -10.102 13.781 1 96.69 21 ASN B O 1
ATOM 4430 N N . ASN B 1 22 ? 20.031 -10.445 13.172 1 95.81 22 ASN B N 1
ATOM 4431 C CA . ASN B 1 22 ? 19.953 -11.891 13.352 1 95.81 22 ASN B CA 1
ATOM 4432 C C . ASN B 1 22 ? 19.594 -12.266 14.781 1 95.81 22 ASN B C 1
ATOM 4434 O O . ASN B 1 22 ? 18.812 -13.195 15.008 1 95.81 22 ASN B O 1
ATOM 4438 N N . GLU B 1 23 ? 20.125 -11.578 15.75 1 96.44 23 GLU B N 1
ATOM 4439 C CA . GLU B 1 23 ? 19.828 -11.844 17.156 1 96.44 23 GLU B CA 1
ATOM 4440 C C . GLU B 1 23 ? 18.359 -11.57 17.453 1 96.44 23 GLU B C 1
ATOM 4442 O O . GLU B 1 23 ? 17.703 -12.367 18.141 1 96.44 23 GLU B O 1
ATOM 4447 N N . GLU B 1 24 ? 17.875 -10.445 16.984 1 96.19 24 GLU B N 1
ATOM 4448 C CA . GLU B 1 24 ? 16.469 -10.102 17.172 1 96.19 24 GLU B CA 1
ATOM 4449 C C . GLU B 1 24 ? 15.555 -11.125 16.5 1 96.19 24 GLU B C 1
ATOM 4451 O O . GLU B 1 24 ? 14.523 -11.508 17.062 1 96.19 24 GLU B O 1
ATOM 4456 N N . ARG B 1 25 ? 15.945 -11.539 15.266 1 96.38 25 ARG B N 1
ATOM 4457 C CA . ARG B 1 25 ? 15.133 -12.516 14.539 1 96.38 25 ARG B CA 1
ATOM 4458 C C . ARG B 1 25 ? 15.016 -13.82 15.32 1 96.38 25 ARG B C 1
ATOM 4460 O O . ARG B 1 25 ? 13.945 -14.43 15.359 1 96.38 25 ARG B O 1
ATOM 4467 N N . GLU B 1 26 ? 16.078 -14.219 15.898 1 95.12 26 GLU B N 1
ATOM 4468 C CA . GLU B 1 26 ? 16.078 -15.438 16.703 1 95.12 26 GLU B CA 1
ATOM 4469 C C . GLU B 1 26 ? 15.234 -15.266 17.953 1 95.12 26 GLU B C 1
ATOM 4471 O O . GLU B 1 26 ? 14.367 -16.109 18.25 1 95.12 26 GLU B O 1
ATOM 4476 N N . LYS B 1 27 ? 15.391 -14.211 18.672 1 94.94 27 LYS B N 1
ATOM 4477 C CA . LYS B 1 27 ? 14.719 -13.961 19.953 1 94.94 27 LYS B CA 1
ATOM 4478 C C . LYS B 1 27 ? 13.219 -13.789 19.75 1 94.94 27 LYS B C 1
ATOM 4480 O O . LYS B 1 27 ? 12.422 -14.227 20.594 1 94.94 27 LYS B O 1
ATOM 4485 N N . LEU B 1 28 ? 12.867 -13.195 18.641 1 94.94 28 LEU B N 1
ATOM 4486 C CA . LEU B 1 28 ? 11.469 -12.828 18.422 1 94.94 28 LEU B CA 1
ATOM 4487 C C . LEU B 1 28 ? 10.758 -13.867 17.562 1 94.94 28 LEU B C 1
ATOM 4489 O O . LEU B 1 28 ? 9.57 -13.719 17.266 1 94.94 28 LEU B O 1
ATOM 4493 N N . GLY B 1 29 ? 11.484 -14.906 17.156 1 95.19 29 GLY B N 1
ATOM 4494 C CA . GLY B 1 29 ? 10.883 -15.93 16.328 1 95.19 29 GLY B CA 1
ATOM 4495 C C . GLY B 1 29 ? 10.547 -15.445 14.93 1 95.19 29 GLY B C 1
ATOM 4496 O O . GLY B 1 29 ? 9.453 -15.703 14.422 1 95.19 29 GLY B O 1
ATOM 4497 N N . LEU B 1 30 ? 11.43 -14.672 14.297 1 96.19 30 LEU B N 1
ATOM 4498 C CA . LEU B 1 30 ? 11.188 -14.094 12.977 1 96.19 30 LEU B CA 1
ATOM 4499 C C . LEU B 1 30 ? 12 -14.828 11.914 1 96.19 30 LEU B C 1
ATOM 4501 O O . LEU B 1 30 ? 11.844 -14.562 10.719 1 96.19 30 LEU B O 1
ATOM 4505 N N . LYS B 1 31 ? 12.867 -15.789 12.367 1 96.19 31 LYS B N 1
ATOM 4506 C CA . LYS B 1 31 ? 13.625 -16.562 11.383 1 96.19 31 LYS B CA 1
ATOM 4507 C C . LYS B 1 31 ? 12.688 -17.281 10.422 1 96.19 31 LYS B C 1
ATOM 4509 O O . LYS B 1 31 ? 11.742 -17.953 10.852 1 96.19 31 LYS B O 1
ATOM 4514 N N . GLY B 1 32 ? 12.953 -17.094 9.141 1 96.81 32 GLY B N 1
ATOM 4515 C CA . GLY B 1 32 ? 12.133 -17.703 8.109 1 96.81 32 GLY B CA 1
ATOM 4516 C C . GLY B 1 32 ? 11.008 -16.812 7.629 1 96.81 32 GLY B C 1
ATOM 4517 O O . GLY B 1 32 ? 10.438 -17.031 6.562 1 96.81 32 GLY B O 1
ATOM 4518 N N . LEU B 1 33 ? 10.664 -15.805 8.398 1 97.19 33 LEU B N 1
ATOM 4519 C CA . LEU B 1 33 ? 9.547 -14.938 8.039 1 97.19 33 LEU B CA 1
ATOM 4520 C C . LEU B 1 33 ? 10.031 -13.695 7.301 1 97.19 33 LEU B C 1
ATOM 4522 O O . LEU B 1 33 ? 9.227 -12.859 6.887 1 97.19 33 LEU B O 1
ATOM 4526 N N . LEU B 1 34 ? 11.328 -13.562 7.164 1 97.25 34 LEU B N 1
ATOM 4527 C CA . LEU B 1 34 ? 12 -12.5 6.422 1 97.25 34 LEU B CA 1
ATOM 4528 C C . LEU B 1 34 ? 13.07 -13.062 5.5 1 97.25 34 LEU B C 1
ATOM 4530 O O . LEU B 1 34 ? 13.656 -14.117 5.789 1 97.25 34 LEU B O 1
ATOM 4534 N N . PRO B 1 35 ? 13.305 -12.375 4.367 1 97.44 35 PRO B N 1
ATOM 4535 C CA . PRO B 1 35 ? 14.477 -12.797 3.594 1 97.44 35 PRO B CA 1
ATOM 4536 C C . PRO B 1 35 ? 15.773 -12.719 4.395 1 97.44 35 PRO B C 1
ATOM 4538 O O . PRO B 1 35 ? 15.836 -12.023 5.41 1 97.44 35 PRO B O 1
ATOM 4541 N N . PRO B 1 36 ? 16.734 -13.391 4.004 1 95.81 36 PRO B N 1
ATOM 4542 C CA . PRO B 1 36 ? 17.922 -13.555 4.832 1 95.81 36 PRO B CA 1
ATOM 4543 C C . PRO B 1 36 ? 18.703 -12.258 5.012 1 95.81 36 PRO B C 1
ATOM 4545 O O . PRO B 1 36 ? 19.344 -12.055 6.047 1 95.81 36 PRO B O 1
ATOM 4548 N N . LYS B 1 37 ? 18.719 -11.359 4.086 1 96.81 37 LYS B N 1
ATOM 4549 C CA . LYS B 1 37 ? 19.5 -10.125 4.188 1 96.81 37 LYS B CA 1
ATOM 4550 C C . LYS B 1 37 ? 18.969 -9.234 5.305 1 96.81 37 LYS B C 1
ATOM 4552 O O . LYS B 1 37 ? 17.766 -9.039 5.438 1 96.81 37 LYS B O 1
ATOM 4557 N N . VAL B 1 38 ? 19.875 -8.75 6.137 1 97.31 38 VAL B N 1
ATOM 4558 C CA . VAL B 1 38 ? 19.578 -7.73 7.133 1 97.31 38 VAL B CA 1
ATOM 4559 C C . VAL B 1 38 ? 19.938 -6.352 6.594 1 97.31 38 VAL B C 1
ATOM 4561 O O . VAL B 1 38 ? 21.078 -6.137 6.145 1 97.31 38 VAL B O 1
ATOM 4564 N N . GLU B 1 39 ? 19.047 -5.441 6.629 1 97.75 39 GLU B N 1
ATOM 4565 C CA . GLU B 1 39 ? 19.297 -4.098 6.117 1 97.75 39 GLU B CA 1
ATOM 4566 C C . GLU B 1 39 ? 19.375 -3.082 7.254 1 97.75 39 GLU B C 1
ATOM 4568 O O . GLU B 1 39 ? 18.719 -3.238 8.281 1 97.75 39 GLU B O 1
ATOM 4573 N N . SER B 1 40 ? 20.188 -2.076 7.043 1 97.69 40 SER B N 1
ATOM 4574 C CA . SER B 1 40 ? 20.188 -0.92 7.934 1 97.69 40 SER B CA 1
ATOM 4575 C C . SER B 1 40 ? 18.984 -0.021 7.668 1 97.69 40 SER B C 1
ATOM 4577 O O . SER B 1 40 ? 18.344 -0.133 6.621 1 97.69 40 SER B O 1
ATOM 4579 N N . LEU B 1 41 ? 18.734 0.825 8.633 1 97.75 41 LEU B N 1
ATOM 4580 C CA . LEU B 1 41 ? 17.656 1.802 8.469 1 97.75 41 LEU B CA 1
ATOM 4581 C C . LEU B 1 41 ? 17.906 2.676 7.242 1 97.75 41 LEU B C 1
ATOM 4583 O O . LEU B 1 41 ? 16.969 2.994 6.504 1 97.75 41 LEU B O 1
ATOM 4587 N N . GLN B 1 42 ? 19.125 3.068 6.965 1 97.88 42 GLN B N 1
ATOM 4588 C CA . GLN B 1 42 ? 19.484 3.893 5.816 1 97.88 42 GLN B CA 1
ATOM 4589 C C . GLN B 1 42 ? 19.219 3.158 4.504 1 97.88 42 GLN B C 1
ATOM 4591 O O . GLN B 1 42 ? 18.703 3.744 3.555 1 97.88 42 GLN B O 1
ATOM 4596 N N . GLU B 1 43 ? 19.594 1.866 4.441 1 97.94 43 GLU B N 1
ATOM 4597 C CA . GLU B 1 43 ? 19.344 1.075 3.242 1 97.94 43 GLU B CA 1
ATOM 4598 C C . GLU B 1 43 ? 17.844 0.972 2.945 1 97.94 43 GLU B C 1
ATOM 4600 O O . GLU B 1 43 ? 17.438 1.106 1.795 1 97.94 43 GLU B O 1
ATOM 4605 N N . GLN B 1 44 ? 17.094 0.704 3.98 1 98.38 44 GLN B N 1
ATOM 4606 C CA . GLN B 1 44 ? 15.648 0.662 3.822 1 98.38 44 GLN B CA 1
ATOM 4607 C C . GLN B 1 44 ? 15.109 2.004 3.336 1 98.38 44 GLN B C 1
ATOM 4609 O O . GLN B 1 44 ? 14.227 2.049 2.475 1 98.38 44 GLN B O 1
ATOM 4614 N N . SER B 1 45 ? 15.625 3.088 3.945 1 98.5 45 SER B N 1
ATOM 4615 C CA . SER B 1 45 ? 15.203 4.434 3.572 1 98.5 45 SER B CA 1
ATOM 4616 C C . SER B 1 45 ? 15.516 4.727 2.109 1 98.5 45 SER B C 1
ATOM 4618 O O . SER B 1 45 ? 14.711 5.336 1.405 1 98.5 45 SER B O 1
ATOM 4620 N N . ASP B 1 46 ? 16.688 4.301 1.64 1 98.31 46 ASP B N 1
ATOM 4621 C CA . ASP B 1 46 ? 17.078 4.492 0.245 1 98.31 46 ASP B CA 1
ATOM 4622 C C . ASP B 1 46 ? 16.109 3.785 -0.697 1 98.31 46 ASP B C 1
ATOM 4624 O O . ASP B 1 46 ? 15.719 4.336 -1.729 1 98.31 46 ASP B O 1
ATOM 4628 N N . ARG B 1 47 ? 15.773 2.6 -0.373 1 98.12 47 ARG B N 1
ATOM 4629 C CA . ARG B 1 47 ? 14.797 1.859 -1.169 1 98.12 47 ARG B CA 1
ATOM 4630 C C . ARG B 1 47 ? 13.453 2.578 -1.195 1 98.12 47 ARG B C 1
ATOM 4632 O O . ARG B 1 47 ? 12.852 2.74 -2.258 1 98.12 47 ARG B O 1
ATOM 4639 N N . ALA B 1 48 ? 12.969 2.982 -0.028 1 98.56 48 ALA B N 1
ATOM 4640 C CA . ALA B 1 48 ? 11.68 3.668 0.07 1 98.56 48 ALA B CA 1
ATOM 4641 C C . ALA B 1 48 ? 11.688 4.961 -0.743 1 98.56 48 ALA B C 1
ATOM 4643 O O . ALA B 1 48 ? 10.688 5.309 -1.37 1 98.56 48 ALA B O 1
ATOM 4644 N N . LEU B 1 49 ? 12.805 5.695 -0.685 1 98.56 49 LEU B N 1
ATOM 4645 C CA . LEU B 1 49 ? 12.93 6.922 -1.464 1 98.56 49 LEU B CA 1
ATOM 4646 C C . LEU B 1 49 ? 12.836 6.629 -2.957 1 98.56 49 LEU B C 1
ATOM 4648 O O . LEU B 1 49 ? 12.188 7.367 -3.701 1 98.56 49 LEU B O 1
ATOM 4652 N N . SER B 1 50 ? 13.523 5.543 -3.348 1 97.94 50 SER B N 1
ATOM 4653 C CA . SER B 1 50 ? 13.453 5.137 -4.746 1 97.94 50 SER B CA 1
ATOM 4654 C C . SER B 1 50 ? 12.016 4.809 -5.156 1 97.94 50 SER B C 1
ATOM 4656 O O . SER B 1 50 ? 11.57 5.188 -6.242 1 97.94 50 SER B O 1
ATOM 4658 N N . GLN B 1 51 ? 11.312 4.109 -4.352 1 97.81 51 GLN B N 1
ATOM 4659 C CA . GLN B 1 51 ? 9.914 3.797 -4.602 1 97.81 51 GLN B CA 1
ATOM 4660 C C . GLN B 1 51 ? 9.07 5.066 -4.672 1 97.81 51 GLN B C 1
ATOM 4662 O O . GLN B 1 51 ? 8.289 5.25 -5.605 1 97.81 51 GLN B O 1
ATOM 4667 N N . PHE B 1 52 ? 9.227 5.977 -3.742 1 98.12 52 PHE B N 1
ATOM 4668 C CA . PHE B 1 52 ? 8.508 7.246 -3.666 1 98.12 52 PHE B CA 1
ATOM 4669 C C . PHE B 1 52 ? 8.656 8.031 -4.965 1 98.12 52 PHE B C 1
ATOM 4671 O O . PHE B 1 52 ? 7.672 8.555 -5.492 1 98.12 52 PHE B O 1
ATOM 4678 N N . THR B 1 53 ? 9.805 8.055 -5.488 1 97.25 53 THR B N 1
ATOM 4679 C CA . THR B 1 53 ? 10.125 8.891 -6.645 1 97.25 53 THR B CA 1
ATOM 4680 C C . THR B 1 53 ? 9.617 8.242 -7.93 1 97.25 53 THR B C 1
ATOM 4682 O O . THR B 1 53 ? 9.562 8.891 -8.977 1 97.25 53 THR B O 1
ATOM 4685 N N . SER B 1 54 ? 9.227 7.004 -7.859 1 95 54 SER B N 1
ATOM 4686 C CA . SER B 1 54 ? 8.797 6.285 -9.055 1 95 54 SER B CA 1
ATOM 4687 C C . SER B 1 54 ? 7.34 6.594 -9.391 1 95 54 SER B C 1
ATOM 4689 O O . SER B 1 54 ? 6.887 6.34 -10.508 1 95 54 SER B O 1
ATOM 4691 N N . PHE B 1 55 ? 6.539 7.09 -8.43 1 95.56 55 PHE B N 1
ATOM 4692 C CA . PHE B 1 55 ? 5.125 7.359 -8.664 1 95.56 55 PHE B CA 1
ATOM 4693 C C . PHE B 1 55 ? 4.953 8.578 -9.562 1 95.56 55 PHE B C 1
ATOM 4695 O O . PHE B 1 55 ? 5.738 9.523 -9.492 1 95.56 55 PHE B O 1
ATOM 4702 N N . ASN B 1 56 ? 3.826 8.609 -10.336 1 92.44 56 ASN B N 1
ATOM 4703 C CA . ASN B 1 56 ? 3.605 9.656 -11.328 1 92.44 56 ASN B CA 1
ATOM 4704 C C . ASN B 1 56 ? 2.773 10.805 -10.758 1 92.44 56 ASN B C 1
ATOM 4706 O O . ASN B 1 56 ? 2.793 11.914 -11.289 1 92.44 56 ASN B O 1
ATOM 4710 N N . THR B 1 57 ? 2.021 10.555 -9.727 1 95.25 57 THR B N 1
ATOM 4711 C CA . THR B 1 57 ? 1.155 11.594 -9.18 1 95.25 57 THR B CA 1
ATOM 4712 C C . THR B 1 57 ? 1.448 11.812 -7.699 1 95.25 57 THR B C 1
ATOM 4714 O O . THR B 1 57 ? 1.926 10.906 -7.016 1 95.25 57 THR B O 1
ATOM 4717 N N . ASN B 1 58 ? 1.158 12.953 -7.176 1 96.44 58 ASN B N 1
ATOM 4718 C CA . ASN B 1 58 ? 1.357 13.273 -5.77 1 96.44 58 ASN B CA 1
ATOM 4719 C C . ASN B 1 58 ? 0.408 12.484 -4.875 1 96.44 58 ASN B C 1
ATOM 4721 O O . ASN B 1 58 ? 0.764 12.125 -3.748 1 96.44 58 ASN B O 1
ATOM 4725 N N . LEU B 1 59 ? -0.751 12.234 -5.367 1 97 59 LEU B N 1
ATOM 4726 C CA . LEU B 1 59 ? -1.692 11.438 -4.59 1 97 59 LEU B CA 1
ATOM 4727 C C . LEU B 1 59 ? -1.15 10.031 -4.352 1 97 59 LEU B C 1
ATOM 4729 O O . LEU B 1 59 ? -1.26 9.5 -3.246 1 97 59 LEU B O 1
ATOM 4733 N N . GLU B 1 60 ? -0.527 9.453 -5.387 1 96.69 60 GLU B N 1
ATOM 4734 C CA . GLU B 1 60 ? 0.07 8.125 -5.234 1 96.69 60 GLU B CA 1
ATOM 4735 C C . GLU B 1 60 ? 1.226 8.156 -4.238 1 96.69 60 GLU B C 1
ATOM 4737 O O . GLU B 1 60 ? 1.395 7.227 -3.447 1 96.69 60 GLU B O 1
ATOM 4742 N N . ARG B 1 61 ? 2.023 9.203 -4.328 1 98.06 61 ARG B N 1
ATOM 4743 C CA . ARG B 1 61 ? 3.104 9.391 -3.365 1 98.06 61 ARG B CA 1
ATOM 4744 C C . ARG B 1 61 ? 2.559 9.492 -1.945 1 98.06 61 ARG B C 1
ATOM 4746 O O . ARG B 1 61 ? 3.127 8.922 -1.014 1 98.06 61 ARG B O 1
ATOM 4753 N N . TYR B 1 62 ? 1.452 10.219 -1.821 1 98.12 62 TYR B N 1
ATOM 4754 C CA . TYR B 1 62 ? 0.784 10.375 -0.534 1 98.12 62 TYR B CA 1
ATOM 4755 C C . TYR B 1 62 ? 0.331 9.031 0.014 1 98.12 62 TYR B C 1
ATOM 4757 O O . TYR B 1 62 ? 0.576 8.711 1.18 1 98.12 62 TYR B O 1
ATOM 4765 N N . ILE B 1 63 ? -0.317 8.25 -0.813 1 97.31 63 ILE B N 1
ATOM 4766 C CA . ILE B 1 63 ? -0.831 6.945 -0.413 1 97.31 63 ILE B CA 1
ATOM 4767 C C . ILE B 1 63 ? 0.33 6.023 -0.048 1 97.31 63 ILE B C 1
ATOM 4769 O O . ILE B 1 63 ? 0.263 5.293 0.944 1 97.31 63 ILE B O 1
ATOM 4773 N N . PHE B 1 64 ? 1.442 6.078 -0.84 1 97.69 64 PHE B N 1
ATOM 4774 C CA . PHE B 1 64 ? 2.635 5.285 -0.564 1 97.69 64 PHE B CA 1
ATOM 4775 C C . PHE B 1 64 ? 3.182 5.594 0.824 1 97.69 64 PHE B C 1
ATOM 4777 O O . PHE B 1 64 ? 3.477 4.684 1.599 1 97.69 64 PHE B O 1
ATOM 4784 N N . LEU B 1 65 ? 3.283 6.844 1.162 1 98.44 65 LEU B N 1
ATOM 4785 C CA . LEU B 1 65 ? 3.84 7.25 2.447 1 98.44 65 LEU B CA 1
ATOM 4786 C C . LEU B 1 65 ? 2.938 6.809 3.594 1 98.44 65 LEU B C 1
ATOM 4788 O O . LEU B 1 65 ? 3.424 6.375 4.641 1 98.44 65 LEU B O 1
ATOM 4792 N N . ASN B 1 66 ? 1.644 6.91 3.404 1 97 66 ASN B N 1
ATOM 4793 C CA . ASN B 1 66 ? 0.711 6.453 4.43 1 97 66 ASN B CA 1
ATOM 4794 C C . ASN B 1 66 ? 0.84 4.949 4.672 1 97 66 ASN B C 1
ATOM 4796 O O . ASN B 1 66 ? 0.805 4.496 5.816 1 97 66 ASN B O 1
ATOM 4800 N N . CYS B 1 67 ? 0.966 4.234 3.633 1 96.62 67 CYS B N 1
ATOM 4801 C CA . CYS B 1 67 ? 1.122 2.787 3.752 1 96.62 67 CYS B CA 1
ATOM 4802 C C . CYS B 1 67 ? 2.43 2.436 4.449 1 96.62 67 CYS B C 1
ATOM 4804 O O . CYS B 1 67 ? 2.482 1.492 5.242 1 96.62 67 CYS B O 1
ATOM 4806 N N . LEU B 1 68 ? 3.484 3.176 4.086 1 97.81 68 LEU B N 1
ATOM 4807 C CA . LEU B 1 68 ? 4.773 2.951 4.734 1 97.81 68 LEU B CA 1
ATOM 4808 C C . LEU B 1 68 ? 4.672 3.172 6.238 1 97.81 68 LEU B C 1
ATOM 4810 O O . LEU B 1 68 ? 5.184 2.373 7.023 1 97.81 68 LEU B O 1
ATOM 4814 N N . ARG B 1 69 ? 4 4.242 6.637 1 97.12 69 ARG B N 1
ATOM 4815 C CA . ARG B 1 69 ? 3.824 4.535 8.055 1 97.12 69 ARG B CA 1
ATOM 4816 C C . ARG B 1 69 ? 3.064 3.412 8.758 1 97.12 69 ARG B C 1
ATOM 4818 O O . ARG B 1 69 ? 3.4 3.035 9.883 1 97.12 69 ARG B O 1
ATOM 4825 N N . ASP B 1 70 ? 2.07 2.9 8.086 1 93.81 70 ASP B N 1
ATOM 4826 C CA . ASP B 1 70 ? 1.221 1.852 8.641 1 93.81 70 ASP B CA 1
ATOM 4827 C C . ASP B 1 70 ? 1.992 0.542 8.789 1 93.81 70 ASP B C 1
ATOM 4829 O O . ASP B 1 70 ? 1.606 -0.328 9.57 1 93.81 70 ASP B O 1
ATOM 4833 N N . ARG B 1 71 ? 3.096 0.383 8.109 1 94.81 71 ARG B N 1
ATOM 4834 C CA . ARG B 1 71 ? 3.877 -0.849 8.156 1 94.81 71 ARG B CA 1
ATOM 4835 C C . ARG B 1 71 ? 5.07 -0.707 9.094 1 94.81 71 ARG B C 1
ATOM 4837 O O . ARG B 1 71 ? 5.395 -1.634 9.836 1 94.81 71 ARG B O 1
ATOM 4844 N N . ASN B 1 72 ? 5.719 0.389 8.961 1 97.25 72 ASN B N 1
ATOM 4845 C CA . ASN B 1 72 ? 6.953 0.683 9.688 1 97.25 72 ASN B CA 1
ATOM 4846 C C . ASN B 1 72 ? 7.074 2.17 10.008 1 97.25 72 ASN B C 1
ATOM 4848 O O . ASN B 1 72 ? 7.68 2.926 9.242 1 97.25 72 ASN B O 1
ATOM 4852 N N . GLU B 1 73 ? 6.648 2.5 11.172 1 96.75 73 GLU B N 1
ATOM 4853 C CA . GLU B 1 73 ? 6.551 3.895 11.586 1 96.75 73 GLU B CA 1
ATOM 4854 C C . GLU B 1 73 ? 7.93 4.539 11.695 1 96.75 73 GLU B C 1
ATOM 4856 O O . GLU B 1 73 ? 8.125 5.684 11.281 1 96.75 73 GLU B O 1
ATOM 4861 N N . THR B 1 74 ? 8.906 3.811 12.234 1 97.88 74 THR B N 1
ATOM 4862 C CA . THR B 1 74 ? 10.258 4.34 12.383 1 97.88 74 THR B CA 1
ATOM 4863 C C . THR B 1 74 ? 10.859 4.664 11.023 1 97.88 74 THR B C 1
ATOM 4865 O O . THR B 1 74 ? 11.43 5.742 10.828 1 97.88 74 THR B O 1
ATOM 4868 N N . LEU B 1 75 ? 10.727 3.732 10.086 1 98.5 75 LEU B N 1
ATOM 4869 C CA . LEU B 1 75 ? 11.25 3.949 8.742 1 98.5 75 LEU B CA 1
ATOM 4870 C C . LEU B 1 75 ? 10.586 5.152 8.086 1 98.5 75 LEU B C 1
ATOM 4872 O O . LEU B 1 75 ? 11.25 5.957 7.43 1 98.5 75 LEU B O 1
ATOM 4876 N N . PHE B 1 76 ? 9.297 5.273 8.25 1 98.56 76 PHE B N 1
ATOM 4877 C CA . PHE B 1 76 ? 8.555 6.398 7.684 1 98.56 76 PHE B CA 1
ATOM 4878 C C . PHE B 1 76 ? 9.102 7.723 8.195 1 98.56 76 PHE B C 1
ATOM 4880 O O . PHE B 1 76 ? 9.414 8.617 7.406 1 98.56 76 PHE B O 1
ATOM 4887 N N . TYR B 1 77 ? 9.242 7.887 9.445 1 98.06 77 TYR B N 1
ATOM 4888 C CA . TYR B 1 77 ? 9.664 9.172 10 1 98.06 77 TYR B CA 1
ATOM 4889 C C . TYR B 1 77 ? 11.133 9.43 9.719 1 98.06 77 TYR B C 1
ATOM 4891 O O . TYR B 1 77 ? 11.547 10.586 9.57 1 98.06 77 TYR B O 1
ATOM 4899 N N . TYR B 1 78 ? 11.953 8.344 9.664 1 98 78 TYR B N 1
ATOM 4900 C CA . TYR B 1 78 ? 13.328 8.516 9.219 1 98 78 TYR B CA 1
ATOM 4901 C C . TYR B 1 78 ? 13.391 9.078 7.805 1 98 78 TYR B C 1
ATOM 4903 O O . TYR B 1 78 ? 14.117 10.039 7.543 1 98 78 TYR B O 1
ATOM 4911 N N . LEU B 1 79 ? 12.617 8.484 6.941 1 98.38 79 LEU B N 1
ATOM 4912 C CA . LEU B 1 79 ? 12.547 8.938 5.559 1 98.38 79 LEU B CA 1
ATOM 4913 C C . LEU B 1 79 ? 12.047 10.383 5.484 1 98.38 79 LEU B C 1
ATOM 4915 O O . LEU B 1 79 ? 12.641 11.211 4.789 1 98.38 79 LEU B O 1
ATOM 4919 N N . LEU B 1 80 ? 10.992 10.688 6.164 1 96.94 80 LEU B N 1
ATOM 4920 C CA . LEU B 1 80 ? 10.375 12.008 6.164 1 96.94 80 LEU B CA 1
ATOM 4921 C C . LEU B 1 80 ? 11.336 13.062 6.695 1 96.94 80 LEU B C 1
ATOM 4923 O O . LEU B 1 80 ? 11.523 14.109 6.066 1 96.94 80 LEU B O 1
ATOM 4927 N N . SER B 1 81 ? 11.938 12.836 7.789 1 94.75 81 SER B N 1
ATOM 4928 C CA . SER B 1 81 ? 12.812 13.805 8.438 1 94.75 81 SER B CA 1
ATOM 4929 C C . SER B 1 81 ? 14.023 14.125 7.566 1 94.75 81 SER B C 1
ATOM 4931 O O . SER B 1 81 ? 14.531 15.242 7.582 1 94.75 81 SER B O 1
ATOM 4933 N N . ASN B 1 82 ? 14.445 13.141 6.785 1 94.75 82 ASN B N 1
ATOM 4934 C CA . ASN B 1 82 ? 15.633 13.336 5.953 1 94.75 82 ASN B CA 1
ATOM 4935 C C . ASN B 1 82 ? 15.266 13.883 4.578 1 94.75 82 ASN B C 1
ATOM 4937 O O . ASN B 1 82 ? 16.141 14.203 3.779 1 94.75 82 ASN B O 1
ATOM 4941 N N . ASN B 1 83 ? 13.992 14.008 4.301 1 94.94 83 ASN B N 1
ATOM 4942 C CA . ASN B 1 83 ? 13.523 14.5 3.01 1 94.94 83 ASN B CA 1
ATOM 4943 C C . ASN B 1 83 ? 12.32 15.43 3.162 1 94.94 83 ASN B C 1
ATOM 4945 O O . ASN B 1 83 ? 11.344 15.312 2.424 1 94.94 83 ASN B O 1
ATOM 4949 N N . LEU B 1 84 ? 12.359 16.328 4.094 1 91.56 84 LEU B N 1
ATOM 4950 C CA . LEU B 1 84 ? 11.211 17.141 4.465 1 91.56 84 LEU B CA 1
ATOM 4951 C C . LEU B 1 84 ? 10.805 18.062 3.316 1 91.56 84 LEU B C 1
ATOM 4953 O O . LEU B 1 84 ? 9.617 18.188 3 1 91.56 84 LEU B O 1
ATOM 4957 N N . GLU B 1 85 ? 11.688 18.734 2.695 1 87.88 85 GLU B N 1
ATOM 4958 C CA . GLU B 1 85 ? 11.375 19.672 1.614 1 87.88 85 GLU B CA 1
ATOM 4959 C C . GLU B 1 85 ? 10.664 18.969 0.466 1 87.88 85 GLU B C 1
ATOM 4961 O O . GLU B 1 85 ? 9.742 19.516 -0.137 1 87.88 85 GLU B O 1
ATOM 4966 N N . LEU B 1 86 ? 11.102 17.766 0.238 1 92 86 LEU B N 1
ATOM 4967 C CA . LEU B 1 86 ? 10.555 16.969 -0.857 1 92 86 LEU B CA 1
ATOM 4968 C C . LEU B 1 86 ? 9.18 16.422 -0.495 1 92 86 LEU B C 1
ATOM 4970 O O . LEU B 1 86 ? 8.289 16.344 -1.35 1 92 86 LEU B O 1
ATOM 4974 N N . MET B 1 87 ? 8.961 16.094 0.781 1 95.5 87 MET B N 1
ATOM 4975 C CA . MET B 1 87 ? 7.809 15.273 1.12 1 95.5 87 MET B CA 1
ATOM 4976 C C . MET B 1 87 ? 6.75 16.078 1.856 1 95.5 87 MET B C 1
ATOM 4978 O O . MET B 1 87 ? 5.594 15.672 1.948 1 95.5 87 MET B O 1
ATOM 4982 N N . MET B 1 88 ? 7.066 17.219 2.332 1 91.75 88 MET B N 1
ATOM 4983 C CA . MET B 1 88 ? 6.105 18.031 3.059 1 91.75 88 MET B CA 1
ATOM 4984 C C . MET B 1 88 ? 4.906 18.375 2.18 1 91.75 88 MET B C 1
ATOM 4986 O O . MET B 1 88 ? 3.76 18.219 2.602 1 91.75 88 MET B O 1
ATOM 4990 N N . PRO B 1 89 ? 5.148 18.734 0.89 1 90 89 PRO B N 1
ATOM 4991 C CA . PRO B 1 89 ? 4.008 19.062 0.032 1 90 89 PRO B CA 1
ATOM 4992 C C . PRO B 1 89 ? 3.15 17.844 -0.295 1 90 89 PRO B C 1
ATOM 4994 O O . PRO B 1 89 ? 2.066 17.984 -0.867 1 90 89 PRO B O 1
ATOM 4997 N N . ILE B 1 90 ? 3.666 16.688 0.099 1 95.62 90 ILE B N 1
ATOM 4998 C CA . ILE B 1 90 ? 2.934 15.453 -0.17 1 95.62 90 ILE B CA 1
ATOM 4999 C C . ILE B 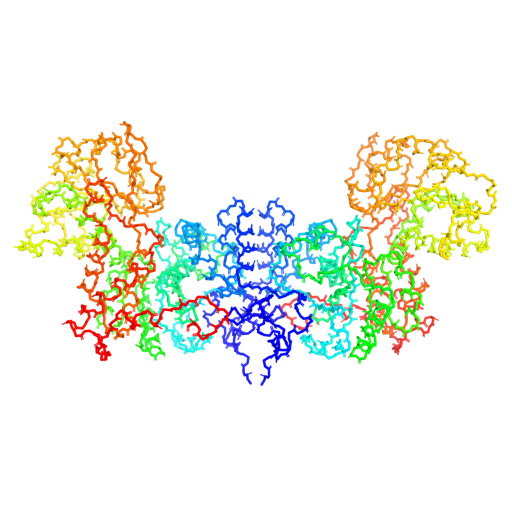1 90 ? 2.09 15.078 1.047 1 95.62 90 ILE B C 1
ATOM 5001 O O . ILE B 1 90 ? 0.887 14.844 0.925 1 95.62 90 ILE B O 1
ATOM 5005 N N . ILE B 1 91 ? 2.658 15.117 2.256 1 94.88 91 ILE B N 1
ATOM 5006 C CA . ILE B 1 91 ? 1.946 14.656 3.445 1 94.88 91 ILE B CA 1
ATOM 5007 C C . ILE B 1 91 ? 1.061 15.781 3.979 1 94.88 91 ILE B C 1
ATOM 5009 O O . ILE B 1 91 ? 0.191 15.547 4.82 1 94.88 91 ILE B O 1
ATOM 5013 N N . TYR B 1 92 ? 1.271 16.938 3.508 1 89.31 92 TYR B N 1
ATOM 5014 C CA . TYR B 1 92 ? 0.49 18.109 3.877 1 89.31 92 TYR B CA 1
ATOM 5015 C C . TYR B 1 92 ? 0.06 18.891 2.641 1 89.31 92 TYR B C 1
ATOM 5017 O O . TYR B 1 92 ? -0.101 18.312 1.562 1 89.31 92 TYR B O 1
ATOM 5025 N N . THR B 1 93 ? -0.393 20.266 2.885 1 86.31 93 THR B N 1
ATOM 5026 C CA . THR B 1 93 ? -0.835 21.031 1.729 1 86.31 93 THR B CA 1
ATOM 5027 C C . THR B 1 93 ? 0.273 21.125 0.683 1 86.31 93 THR B C 1
ATOM 5029 O O . THR B 1 93 ? 1.45 21.234 1.028 1 86.31 93 THR B O 1
ATOM 5032 N N . PRO B 1 94 ? -0.067 20.891 -0.529 1 87.94 94 PRO B N 1
ATOM 5033 C CA . PRO B 1 94 ? -1.433 20.922 -1.059 1 87.94 94 PRO B CA 1
ATOM 5034 C C . PRO B 1 94 ? -2.008 19.516 -1.268 1 87.94 94 PRO B C 1
ATOM 5036 O O . PRO B 1 94 ? -3.223 19.359 -1.403 1 87.94 94 PRO B O 1
ATOM 5039 N N . THR B 1 95 ? -1.171 18.438 -1.287 1 93.75 95 THR B N 1
ATOM 5040 C CA . THR B 1 95 ? -1.604 17.109 -1.699 1 93.75 95 THR B CA 1
ATOM 5041 C C . THR B 1 95 ? -2.633 16.547 -0.721 1 93.75 95 THR B C 1
ATOM 5043 O O . THR B 1 95 ? -3.557 15.844 -1.123 1 93.75 95 THR B O 1
ATOM 5046 N N . VAL B 1 96 ? -2.504 16.891 0.544 1 94.12 96 VAL B N 1
ATOM 5047 C CA . VAL B 1 96 ? -3.41 16.391 1.572 1 94.12 96 VAL B CA 1
ATOM 5048 C C . VAL B 1 96 ? -4.84 16.844 1.262 1 94.12 96 VAL B C 1
ATOM 5050 O O . VAL B 1 96 ? -5.797 16.125 1.563 1 94.12 96 VAL B O 1
ATOM 5053 N N . GLY B 1 97 ? -4.988 18.062 0.674 1 92.62 97 GLY B N 1
ATOM 5054 C CA . GLY B 1 97 ? -6.312 18.516 0.271 1 92.62 97 GLY B CA 1
ATOM 5055 C C . GLY B 1 97 ? -6.992 17.562 -0.702 1 92.62 97 GLY B C 1
ATOM 5056 O O . GLY B 1 97 ? -8.164 17.219 -0.523 1 92.62 97 GLY B O 1
ATOM 5057 N N . GLU B 1 98 ? -6.242 17.188 -1.697 1 94.31 98 GLU B N 1
ATOM 5058 C CA . GLU B 1 98 ? -6.762 16.219 -2.662 1 94.31 98 GLU B CA 1
ATOM 5059 C C . GLU B 1 98 ? -7.07 14.891 -1.996 1 94.31 98 GLU B C 1
ATOM 5061 O O . GLU B 1 98 ? -8.094 14.266 -2.285 1 94.31 98 GLU B O 1
ATOM 5066 N N . ALA B 1 99 ? -6.188 14.477 -1.136 1 96.88 99 ALA B N 1
ATOM 5067 C CA . ALA B 1 99 ? -6.391 13.227 -0.41 1 96.88 99 ALA B CA 1
ATOM 5068 C C . ALA B 1 99 ? -7.68 13.266 0.406 1 96.88 99 ALA B C 1
ATOM 5070 O O . ALA B 1 99 ? -8.398 12.266 0.485 1 96.88 99 ALA B O 1
ATOM 5071 N N . CYS B 1 100 ? -7.984 14.383 1.013 1 97.25 100 CYS B N 1
ATOM 5072 C CA . CYS B 1 100 ? -9.211 14.531 1.784 1 97.25 100 CYS B CA 1
ATOM 5073 C C . CYS B 1 100 ? -10.438 14.461 0.879 1 97.25 100 CYS B C 1
ATOM 5075 O O . CYS B 1 100 ? -11.43 13.812 1.223 1 97.25 100 CYS B O 1
ATOM 5077 N N . GLN B 1 101 ? -10.336 15.125 -0.264 1 96.56 101 GLN B N 1
ATOM 5078 C CA . GLN B 1 101 ? -11.453 15.094 -1.204 1 96.56 101 GLN B CA 1
ATOM 5079 C C . GLN B 1 101 ? -11.734 13.672 -1.679 1 96.56 101 GLN B C 1
ATOM 5081 O O . GLN B 1 101 ? -12.883 13.32 -1.945 1 96.56 101 GLN B O 1
ATOM 5086 N N . LYS B 1 102 ? -10.742 12.891 -1.771 1 97.25 102 LYS B N 1
ATOM 5087 C CA . LYS B 1 102 ? -10.852 11.531 -2.301 1 97.25 102 LYS B CA 1
ATOM 5088 C C . LYS B 1 102 ? -10.734 10.5 -1.188 1 97.25 102 LYS B C 1
ATOM 5090 O O . LYS B 1 102 ? -10.422 9.336 -1.447 1 97.25 102 LYS B O 1
ATOM 5095 N N . PHE B 1 103 ? -10.969 10.867 0.012 1 97.69 103 PHE B N 1
ATOM 5096 C CA . PHE B 1 103 ? -10.742 10.031 1.19 1 97.69 103 PHE B CA 1
ATOM 5097 C C . PHE B 1 103 ? -11.492 8.711 1.076 1 97.69 103 PHE B C 1
ATOM 5099 O O . PHE B 1 103 ? -10.898 7.641 1.181 1 97.69 103 PHE B O 1
ATOM 5106 N N . GLY B 1 104 ? -12.773 8.828 0.819 1 96.88 104 GLY B N 1
ATOM 5107 C CA . GLY B 1 104 ? -13.578 7.621 0.706 1 96.88 104 GLY B CA 1
ATOM 5108 C C . GLY B 1 104 ? -13.148 6.715 -0.432 1 96.88 104 GLY B C 1
ATOM 5109 O O . GLY B 1 104 ? -13.086 5.496 -0.271 1 96.88 104 GLY B O 1
ATOM 5110 N N . ASN B 1 105 ? -12.828 7.293 -1.567 1 96.56 105 ASN B N 1
ATOM 5111 C CA . ASN B 1 105 ? -12.43 6.547 -2.756 1 96.56 105 ASN B CA 1
ATOM 5112 C C . ASN B 1 105 ? -11.102 5.828 -2.545 1 96.56 105 ASN B C 1
ATOM 5114 O O . ASN B 1 105 ? -10.875 4.758 -3.109 1 96.56 105 ASN B O 1
ATOM 5118 N N . GLU B 1 106 ? -10.266 6.445 -1.729 1 97.12 106 GLU B N 1
ATOM 5119 C CA . GLU B 1 106 ? -8.898 5.938 -1.612 1 97.12 106 GLU B CA 1
ATOM 5120 C C . GLU B 1 106 ? -8.68 5.262 -0.262 1 97.12 106 GLU B C 1
ATOM 5122 O O . GLU B 1 106 ? -7.539 4.953 0.101 1 97.12 106 GLU B O 1
ATOM 5127 N N . PHE B 1 107 ? -9.789 5.039 0.482 1 97.44 107 PHE B N 1
ATOM 5128 C CA . PHE B 1 107 ? -9.672 4.496 1.829 1 97.44 107 PHE B CA 1
ATOM 5129 C C . PHE B 1 107 ? -9.031 3.113 1.799 1 97.44 107 PHE B C 1
ATOM 5131 O O . PHE B 1 107 ? -9.477 2.232 1.061 1 97.44 107 PHE B O 1
ATOM 5138 N N . ARG B 1 108 ? -7.969 2.924 2.604 1 94.25 108 ARG B N 1
ATOM 5139 C CA . ARG B 1 108 ? -7.289 1.64 2.732 1 94.25 108 ARG B CA 1
ATOM 5140 C C . ARG B 1 108 ? -7.391 1.108 4.16 1 94.25 108 ARG B C 1
ATOM 5142 O O . ARG B 1 108 ? -7.648 -0.078 4.367 1 94.25 108 ARG B O 1
ATOM 5149 N N . PHE B 1 109 ? -7.129 1.931 5.102 1 93.25 109 PHE B N 1
ATOM 5150 C CA . PHE B 1 109 ? -7.227 1.628 6.523 1 93.25 109 PHE B CA 1
ATOM 5151 C C . PHE B 1 109 ? -7.48 2.895 7.332 1 93.25 109 PHE B C 1
ATOM 5153 O O . PHE B 1 109 ? -7.203 4 6.863 1 93.25 109 PHE B O 1
ATOM 5160 N N . ALA B 1 110 ? -7.973 2.723 8.422 1 93.75 110 ALA B N 1
ATOM 5161 C CA . ALA B 1 110 ? -8.352 3.867 9.242 1 93.75 110 ALA B CA 1
ATOM 5162 C C . ALA B 1 110 ? -7.164 4.383 10.047 1 93.75 110 ALA B C 1
ATOM 5164 O O . ALA B 1 110 ? -6.297 3.607 10.453 1 93.75 110 ALA B O 1
ATOM 5165 N N . GLN B 1 111 ? -7.145 5.672 10.227 1 93.56 111 GLN B N 1
ATOM 5166 C CA . GLN B 1 111 ? -6.176 6.352 11.078 1 93.56 111 GLN B CA 1
ATOM 5167 C C . GLN B 1 111 ? -6.875 7.191 12.148 1 93.56 111 GLN B C 1
ATOM 5169 O O . GLN B 1 111 ? -7.91 7.801 11.883 1 93.56 111 GLN B O 1
ATOM 5174 N N . GLY B 1 112 ? -6.309 7.105 13.297 1 96.56 112 GLY B N 1
ATOM 5175 C CA . GLY B 1 112 ? -6.84 7.938 14.367 1 96.56 112 GLY B CA 1
ATOM 5176 C C . GLY B 1 112 ? -8.172 7.441 14.898 1 96.56 112 GLY B C 1
ATOM 5177 O O . GLY B 1 112 ? -8.461 6.246 14.852 1 96.56 112 GLY B O 1
ATOM 5178 N N . MET B 1 113 ? -8.852 8.383 15.539 1 98.19 113 MET B N 1
ATOM 5179 C CA . MET B 1 113 ? -10.148 8.039 16.109 1 98.19 113 MET B CA 1
ATOM 5180 C C . MET B 1 113 ? -11.25 8.922 15.539 1 98.19 113 MET B C 1
ATOM 5182 O O . MET B 1 113 ? -11.016 10.086 15.203 1 98.19 113 MET B O 1
ATOM 5186 N N . TYR B 1 114 ? -12.352 8.336 15.383 1 98.44 114 TYR B N 1
ATOM 5187 C CA . TYR B 1 114 ? -13.57 8.984 14.898 1 98.44 114 TYR B CA 1
ATOM 5188 C C . TYR B 1 114 ? -14.656 8.977 15.969 1 98.44 114 TYR B C 1
ATOM 5190 O O . TYR B 1 114 ? -15.016 7.922 16.484 1 98.44 114 TYR B O 1
ATOM 5198 N N . PHE B 1 115 ? -15.133 10.102 16.312 1 98.62 115 PHE B N 1
ATOM 5199 C CA . PHE B 1 115 ? -16.266 10.25 17.219 1 98.62 115 PHE B CA 1
ATOM 5200 C C . PHE B 1 115 ? -17.438 10.906 16.531 1 98.62 115 PHE B C 1
ATOM 5202 O O . PHE B 1 115 ? -17.406 12.102 16.234 1 98.62 115 PHE B O 1
ATOM 5209 N N . ALA B 1 116 ? -18.422 10.156 16.312 1 97.88 116 ALA B N 1
ATOM 5210 C CA . ALA B 1 116 ? -19.578 10.648 15.57 1 97.88 116 ALA B CA 1
ATOM 5211 C C . ALA B 1 116 ? -20.703 11.055 16.516 1 97.88 116 ALA B C 1
ATOM 5213 O O . ALA B 1 116 ? -20.656 10.75 17.719 1 97.88 116 ALA B O 1
ATOM 5214 N N . SER B 1 117 ? -21.688 11.812 15.953 1 97.56 117 SER B N 1
ATOM 5215 C CA . SER B 1 117 ? -22.828 12.258 16.75 1 97.56 117 SER B CA 1
ATOM 5216 C C . SER B 1 117 ? -23.531 11.078 17.406 1 97.56 117 SER B C 1
ATOM 5218 O O . SER B 1 117 ? -24.031 11.18 18.531 1 97.56 117 SER B O 1
ATOM 5220 N N . GLN B 1 118 ? -23.547 9.938 16.766 1 95 118 GLN B N 1
ATOM 5221 C CA . GLN B 1 118 ? -24.219 8.742 17.281 1 95 118 GLN B CA 1
ATOM 5222 C C . GLN B 1 118 ? -23.469 8.164 18.469 1 95 118 GLN B C 1
ATOM 5224 O O . GLN B 1 118 ? -24 7.312 19.188 1 95 118 GLN B O 1
ATOM 5229 N N . ASP B 1 119 ? -22.297 8.617 18.734 1 96.81 119 ASP B N 1
ATOM 5230 C CA . ASP B 1 119 ? -21.453 8.055 19.781 1 96.81 119 ASP B CA 1
ATOM 5231 C C . ASP B 1 119 ? -21.594 8.836 21.094 1 96.81 119 ASP B C 1
ATOM 5233 O O . ASP B 1 119 ? -20.984 8.484 22.109 1 96.81 119 ASP B O 1
ATOM 5237 N N . LYS B 1 120 ? -22.375 9.906 21.031 1 97.19 120 LYS B N 1
ATOM 5238 C CA . LYS B 1 120 ? -22.578 10.719 22.234 1 97.19 120 LYS B CA 1
ATOM 5239 C C . LYS B 1 120 ? -22.938 9.844 23.438 1 97.19 120 LYS B C 1
ATOM 5241 O O . LYS B 1 120 ? -23.734 8.914 23.312 1 97.19 120 LYS B O 1
ATOM 5246 N N . GLY B 1 121 ? -22.328 10.117 24.5 1 97.75 121 GLY B N 1
ATOM 5247 C CA . GLY B 1 121 ? -22.547 9.344 25.703 1 97.75 121 GLY B CA 1
ATOM 5248 C C . GLY B 1 121 ? -21.562 8.219 25.891 1 97.75 121 GLY B C 1
ATOM 5249 O O . GLY B 1 121 ? -21.422 7.672 26.984 1 97.75 121 GLY B O 1
ATOM 5250 N N . ASN B 1 122 ? -20.812 7.895 24.891 1 97.56 122 ASN B N 1
ATOM 5251 C CA . ASN B 1 122 ? -19.922 6.742 24.938 1 97.56 122 ASN B CA 1
ATOM 5252 C C . ASN B 1 122 ? -18.469 7.133 24.625 1 97.56 122 ASN B C 1
ATOM 5254 O O . ASN B 1 122 ? -17.594 6.277 24.594 1 97.56 122 ASN B O 1
ATOM 5258 N N . ILE B 1 123 ? -18.156 8.352 24.406 1 98.19 123 ILE B N 1
ATOM 5259 C CA . ILE B 1 123 ? -16.891 8.836 23.875 1 98.19 123 ILE B CA 1
ATOM 5260 C C . ILE B 1 123 ? -15.75 8.469 24.812 1 98.19 123 ILE B C 1
ATOM 5262 O O . ILE B 1 123 ? -14.703 7.996 24.375 1 98.19 123 ILE B O 1
ATOM 5266 N N . ARG B 1 124 ? -15.922 8.641 26.125 1 98.19 124 ARG B N 1
ATOM 5267 C CA . ARG B 1 124 ? -14.859 8.344 27.078 1 98.19 124 ARG B CA 1
ATOM 5268 C C . ARG B 1 124 ? -14.477 6.867 27.016 1 98.19 124 ARG B C 1
ATOM 5270 O O . ARG B 1 124 ? -13.289 6.531 27.016 1 98.19 124 ARG B O 1
ATOM 5277 N N . ALA B 1 125 ? -15.406 6.012 26.984 1 97.25 125 ALA B N 1
ATOM 5278 C CA . ALA B 1 125 ? -15.148 4.574 26.906 1 97.25 125 ALA B CA 1
ATOM 5279 C C . ALA B 1 125 ? -14.453 4.219 25.594 1 97.25 125 ALA B C 1
ATOM 5281 O O . ALA B 1 125 ? -13.562 3.363 25.562 1 97.25 125 ALA B O 1
ATOM 5282 N N . MET B 1 126 ? -14.898 4.828 24.531 1 96.5 126 MET B N 1
ATOM 5283 C CA . MET B 1 126 ? -14.32 4.586 23.219 1 96.5 126 MET B CA 1
ATOM 5284 C C . MET B 1 126 ? -12.828 4.91 23.203 1 96.5 126 MET B C 1
ATOM 5286 O O . MET B 1 126 ? -12.062 4.27 22.484 1 96.5 126 MET B O 1
ATOM 5290 N N . MET B 1 127 ? -12.383 5.859 23.969 1 96.81 127 MET B N 1
ATOM 5291 C CA . MET B 1 127 ? -10.984 6.289 23.984 1 96.81 127 MET B CA 1
ATOM 5292 C C . MET B 1 127 ? -10.086 5.195 24.531 1 96.81 127 MET B C 1
ATOM 5294 O O . MET B 1 127 ? -8.875 5.188 24.281 1 96.81 127 MET B O 1
ATOM 5298 N N . ASP B 1 128 ? -10.633 4.25 25.281 1 95.25 128 ASP B N 1
ATOM 5299 C CA . ASP B 1 128 ? -9.867 3.127 25.797 1 95.25 128 ASP B CA 1
ATOM 5300 C C . ASP B 1 128 ? -9.43 2.186 24.688 1 95.25 128 ASP B C 1
ATOM 5302 O O . ASP B 1 128 ? -8.523 1.365 24.875 1 95.25 128 ASP B O 1
ATOM 5306 N N . ASN B 1 129 ? -10.109 2.307 23.594 1 94.56 129 ASN B N 1
ATOM 5307 C CA . ASN B 1 129 ? -9.766 1.454 22.453 1 94.56 129 ASN B CA 1
ATOM 5308 C C . ASN B 1 129 ? -8.469 1.898 21.781 1 94.56 129 ASN B C 1
ATOM 5310 O O . ASN B 1 129 ? -7.875 1.146 21.016 1 94.56 129 ASN B O 1
ATOM 5314 N N . TRP B 1 130 ? -8.07 3.182 21.953 1 94.31 130 TRP B N 1
ATOM 5315 C CA . TRP B 1 130 ? -6.801 3.643 21.391 1 94.31 130 TRP B CA 1
ATOM 5316 C C . TRP B 1 130 ? -5.633 2.836 21.938 1 94.31 130 TRP B C 1
ATOM 5318 O O . TRP B 1 130 ? -5.504 2.67 23.156 1 94.31 130 TRP B O 1
ATOM 5328 N N . PRO B 1 131 ? -4.789 2.291 21.094 1 87.25 131 PRO B N 1
ATOM 5329 C CA . PRO B 1 131 ? -3.807 1.303 21.531 1 87.25 131 PRO B CA 1
ATOM 5330 C C . PRO B 1 131 ? -2.654 1.928 22.328 1 87.25 131 PRO B C 1
ATOM 5332 O O . PRO B 1 131 ? -1.937 1.225 23.031 1 87.25 131 PRO B O 1
ATOM 5335 N N . ALA B 1 132 ? -2.408 3.16 22.25 1 86.31 132 ALA B N 1
ATOM 5336 C CA . ALA B 1 132 ? -1.274 3.785 22.922 1 86.31 132 ALA B CA 1
ATOM 5337 C C . ALA B 1 132 ? -1.56 3.977 24.406 1 86.31 132 ALA B C 1
ATOM 5339 O O . ALA B 1 132 ? -2.705 4.211 24.812 1 86.31 132 ALA B O 1
ATOM 5340 N N . GLU B 1 133 ? -0.499 3.791 25.203 1 82.12 133 GLU B N 1
ATOM 5341 C CA . GLU B 1 133 ? -0.646 3.945 26.656 1 82.12 133 GLU B CA 1
ATOM 5342 C C . GLU B 1 133 ? -0.864 5.406 27.031 1 82.12 133 GLU B C 1
ATOM 5344 O O . GLU B 1 133 ? -1.526 5.703 28.031 1 82.12 133 GLU B O 1
ATOM 5349 N N . GLY B 1 134 ? -0.295 6.348 26.266 1 93.88 134 GLY B N 1
ATOM 5350 C CA . GLY B 1 134 ? -0.407 7.773 26.531 1 93.88 134 GLY B CA 1
ATOM 5351 C C . GLY B 1 134 ? -0.449 8.617 25.266 1 93.88 134 GLY B C 1
ATOM 5352 O O . GLY B 1 134 ? 0.076 8.211 24.219 1 93.88 134 GLY B O 1
ATOM 5353 N N . VAL B 1 135 ? -1.175 9.742 25.422 1 97.62 135 VAL B N 1
ATOM 5354 C CA . VAL B 1 135 ? -1.271 10.695 24.312 1 97.62 135 VAL B CA 1
ATOM 5355 C C . VAL B 1 135 ? -0.807 12.07 24.781 1 97.62 135 VAL B C 1
ATOM 5357 O O . VAL B 1 135 ? -1.29 12.586 25.797 1 97.62 135 VAL B O 1
ATOM 5360 N N . ASP B 1 136 ? 0.152 12.641 24.031 1 98.12 136 ASP B N 1
ATOM 5361 C CA . ASP B 1 136 ? 0.689 13.945 24.406 1 98.12 136 ASP B CA 1
ATOM 5362 C C . ASP B 1 136 ? 0.001 15.062 23.625 1 98.12 136 ASP B C 1
ATOM 5364 O O . ASP B 1 136 ? -0.05 16.203 24.078 1 98.12 136 ASP B O 1
ATOM 5368 N N . ILE B 1 137 ? -0.499 14.711 22.484 1 98.62 137 ILE B N 1
ATOM 5369 C CA . ILE B 1 137 ? -1.103 15.75 21.656 1 98.62 137 ILE B CA 1
ATOM 5370 C C . ILE B 1 137 ? -2.215 15.148 20.812 1 98.62 137 ILE B C 1
ATOM 5372 O O . ILE B 1 137 ? -2.074 14.039 20.281 1 98.62 137 ILE B O 1
ATOM 5376 N N . ILE B 1 138 ? -3.328 15.82 20.719 1 98.81 138 ILE B N 1
ATOM 5377 C CA . ILE B 1 138 ? -4.457 15.523 19.844 1 98.81 138 ILE B CA 1
ATOM 5378 C C . ILE B 1 138 ? -4.648 16.656 18.844 1 98.81 138 ILE B C 1
ATOM 5380 O O . ILE B 1 138 ? -4.648 17.828 19.219 1 98.81 138 ILE B O 1
ATOM 5384 N N . VAL B 1 139 ? -4.656 16.391 17.609 1 98.81 139 VAL B N 1
ATOM 5385 C CA . VAL B 1 139 ? -5.18 17.312 16.609 1 98.81 139 VAL B CA 1
ATOM 5386 C C . VAL B 1 139 ? -6.59 16.891 16.203 1 98.81 139 VAL B C 1
ATOM 5388 O O . VAL B 1 139 ? -6.801 15.75 15.789 1 98.81 139 VAL B O 1
ATOM 5391 N N . VAL B 1 140 ? -7.559 17.797 16.391 1 98.81 140 VAL B N 1
ATOM 5392 C CA . VAL B 1 140 ? -8.953 17.422 16.172 1 98.81 140 VAL B CA 1
ATOM 5393 C C . VAL B 1 140 ? -9.594 18.375 15.172 1 98.81 140 VAL B C 1
ATOM 5395 O O . VAL B 1 140 ? -9.336 19.594 15.203 1 98.81 140 VAL B O 1
ATOM 5398 N N . SER B 1 141 ? -10.305 17.891 14.258 1 98.69 141 SER B N 1
ATOM 5399 C CA . SER B 1 141 ? -11.156 18.625 13.328 1 98.69 141 SER B CA 1
ATOM 5400 C C . SER B 1 141 ? -12.57 18.047 13.297 1 98.69 141 SER B C 1
ATOM 5402 O O . SER B 1 141 ? -12.789 16.906 13.711 1 98.69 141 SER B O 1
ATOM 5404 N N . ASP B 1 142 ? -13.508 18.844 12.945 1 98.5 142 ASP B N 1
ATOM 5405 C CA . ASP B 1 142 ? -14.836 18.297 12.656 1 98.5 142 ASP B CA 1
ATOM 5406 C C . ASP B 1 142 ? -15.086 18.234 11.156 1 98.5 142 ASP B C 1
ATOM 5408 O O . ASP B 1 142 ? -16.203 17.922 10.727 1 98.5 142 ASP B O 1
ATOM 5412 N N . GLY B 1 143 ? -14.125 18.609 10.391 1 98 143 GLY B N 1
ATOM 5413 C CA . GLY B 1 143 ? -14.164 18.484 8.945 1 98 143 GLY B CA 1
ATOM 5414 C C . GLY B 1 143 ? -15.023 19.547 8.281 1 98 143 GLY B C 1
ATOM 5415 O O . GLY B 1 143 ? -15.289 19.469 7.078 1 98 143 GLY B O 1
ATOM 5416 N N . SER B 1 144 ? -15.414 20.594 8.945 1 97.75 144 SER B N 1
ATOM 5417 C CA . SER B 1 144 ? -16.406 21.531 8.461 1 97.75 144 SER B CA 1
ATOM 5418 C C . SER B 1 144 ? -15.781 22.594 7.555 1 97.75 144 SER B C 1
ATOM 5420 O O . SER B 1 144 ? -16.484 23.281 6.816 1 97.75 144 SER B O 1
ATOM 5422 N N . ARG B 1 145 ? -14.523 22.75 7.641 1 94.12 145 ARG B N 1
ATOM 5423 C CA . ARG B 1 145 ? -13.852 23.734 6.793 1 94.12 145 ARG B CA 1
ATOM 5424 C C . ARG B 1 145 ? -12.406 23.312 6.516 1 94.12 145 ARG B C 1
ATOM 5426 O O . ARG B 1 145 ? -11.469 24 6.922 1 94.12 145 ARG B O 1
ATOM 5433 N N . ILE B 1 146 ? -12.266 22.281 5.738 1 94.25 146 ILE B N 1
ATOM 5434 C CA . ILE B 1 146 ? -10.961 21.719 5.414 1 94.25 146 ILE B CA 1
ATOM 5435 C C . ILE B 1 146 ? -10.266 22.594 4.367 1 94.25 146 ILE B C 1
ATOM 5437 O O . ILE B 1 146 ? -10.633 22.562 3.188 1 94.25 146 ILE B O 1
ATOM 5441 N N . LEU B 1 147 ? -9.242 23.297 4.836 1 84.56 147 LEU B N 1
ATOM 5442 C CA . LEU B 1 147 ? -8.531 24.203 3.938 1 84.56 147 LEU B CA 1
ATOM 5443 C C . LEU B 1 147 ? -9.5 25.109 3.191 1 84.56 147 LEU B C 1
ATOM 5445 O O . LEU B 1 147 ? -10.438 25.641 3.787 1 84.56 147 LEU B O 1
ATOM 5449 N N . GLY B 1 148 ? -9.305 25.375 2.01 1 82.12 148 GLY B N 1
ATOM 5450 C CA . GLY B 1 148 ? -10.219 26.141 1.181 1 82.12 148 GLY B CA 1
ATOM 5451 C C . GLY B 1 148 ? -11.242 25.281 0.462 1 82.12 148 GLY B C 1
ATOM 5452 O O . GLY B 1 148 ? -11.969 25.766 -0.407 1 82.12 148 GLY B O 1
ATOM 5453 N N . LEU B 1 149 ? -11.367 24.016 0.927 1 88.81 149 LEU B N 1
ATOM 5454 C CA . LEU B 1 149 ? -12.18 23.047 0.203 1 88.81 149 LEU B CA 1
ATOM 5455 C C . LEU B 1 149 ? -13.586 22.953 0.79 1 88.81 149 LEU B C 1
ATOM 5457 O O . LEU B 1 149 ? -14.484 22.391 0.169 1 88.81 149 LEU B O 1
ATOM 5461 N N . GLY B 1 150 ? -13.742 23.516 1.999 1 92.12 150 GLY B N 1
ATOM 5462 C CA . GLY B 1 150 ? -15.07 23.578 2.592 1 92.12 150 GLY B CA 1
ATOM 5463 C C . GLY B 1 150 ? -15.375 22.391 3.486 1 92.12 150 GLY B C 1
ATOM 5464 O O . GLY B 1 150 ? -14.508 21.906 4.215 1 92.12 150 GLY B O 1
ATOM 5465 N N . ASP B 1 151 ? -16.672 22.031 3.514 1 97.62 151 ASP B N 1
ATOM 5466 C CA . ASP B 1 151 ? -17.172 21 4.41 1 97.62 151 ASP B CA 1
ATOM 5467 C C . ASP B 1 151 ? -16.969 19.609 3.807 1 97.62 151 ASP B C 1
ATOM 5469 O O . ASP B 1 151 ? -17.75 19.188 2.938 1 97.62 151 ASP B O 1
ATOM 5473 N N . LEU B 1 152 ? -16.031 18.844 4.414 1 98 152 LEU B N 1
ATOM 5474 C CA . LEU B 1 152 ? -15.727 17.516 3.883 1 98 152 LEU B CA 1
ATOM 5475 C C . LEU B 1 152 ? -16.109 16.438 4.887 1 98 152 LEU B C 1
ATOM 5477 O O . LEU B 1 152 ? -15.938 15.25 4.617 1 98 152 LEU B O 1
ATOM 5481 N N . GLY B 1 153 ? -16.594 16.812 6.059 1 97.88 153 GLY B N 1
ATOM 5482 C CA . GLY B 1 153 ? -16.953 15.836 7.074 1 97.88 153 GLY B CA 1
ATOM 5483 C C . GLY B 1 153 ? -15.812 14.922 7.461 1 97.88 153 GLY B C 1
ATOM 5484 O O . GLY B 1 153 ? -14.711 15.391 7.762 1 97.88 153 GLY B O 1
ATOM 5485 N N . THR B 1 154 ? -16.094 13.672 7.496 1 98.19 154 THR B N 1
ATOM 5486 C CA . THR B 1 154 ? -15.133 12.656 7.922 1 98.19 154 THR B CA 1
ATOM 5487 C C . THR B 1 154 ? -13.945 12.602 6.969 1 98.19 154 THR B C 1
ATOM 5489 O O . THR B 1 154 ? -12.844 12.195 7.355 1 98.19 154 THR B O 1
ATOM 5492 N N . ASN B 1 155 ? -14.094 13.023 5.719 1 98.19 155 ASN B N 1
ATOM 5493 C CA . ASN B 1 155 ? -13.031 13.023 4.723 1 98.19 155 ASN B CA 1
ATOM 5494 C C . ASN B 1 155 ? -11.859 13.914 5.152 1 98.19 155 ASN B C 1
ATOM 5496 O O . ASN B 1 155 ? -10.773 13.82 4.59 1 98.19 155 ASN B O 1
ATOM 5500 N N . GLY B 1 156 ? -12.047 14.75 6.156 1 97.94 156 GLY B N 1
ATOM 5501 C CA . GLY B 1 156 ? -11.047 15.711 6.594 1 97.94 156 GLY B CA 1
ATOM 5502 C C . GLY B 1 156 ? -9.961 15.086 7.461 1 97.94 156 GLY B C 1
ATOM 5503 O O . GLY B 1 156 ? -9.023 15.773 7.871 1 97.94 156 GLY B O 1
ATOM 5504 N N . MET B 1 157 ? -9.992 13.781 7.738 1 98.25 157 MET B N 1
ATOM 5505 C CA . MET B 1 157 ? -9.078 13.102 8.648 1 98.25 157 MET B CA 1
ATOM 5506 C C . MET B 1 157 ? -7.629 13.289 8.211 1 98.25 157 MET B C 1
ATOM 5508 O O . MET B 1 157 ? -6.723 13.312 9.047 1 98.25 157 MET B O 1
ATOM 5512 N N . GLY B 1 158 ? -7.422 13.523 6.914 1 97.19 158 GLY B N 1
ATOM 5513 C CA . GLY B 1 158 ? -6.074 13.711 6.41 1 97.19 158 GLY B CA 1
ATOM 5514 C C . GLY B 1 158 ? -5.359 14.891 7.039 1 97.19 158 GLY B C 1
ATOM 5515 O O . GLY B 1 158 ? -4.133 14.898 7.141 1 97.19 158 GLY B O 1
ATOM 5516 N N . ILE B 1 159 ? -6.09 15.875 7.512 1 97.25 159 ILE B N 1
ATOM 5517 C CA . ILE B 1 159 ? -5.492 17.109 8.031 1 97.25 159 ILE B CA 1
ATOM 5518 C C . ILE B 1 159 ? -4.898 16.844 9.414 1 97.25 159 ILE B C 1
ATOM 5520 O O . ILE B 1 159 ? -3.709 17.078 9.641 1 97.25 159 ILE B O 1
ATOM 5524 N N . PRO B 1 160 ? -5.707 16.266 10.375 1 98.38 160 PRO B N 1
ATOM 5525 C CA . PRO B 1 160 ? -5.082 15.93 11.656 1 98.38 160 PRO B CA 1
ATOM 5526 C C . PRO B 1 160 ? -3.887 14.992 11.508 1 98.38 160 PRO B C 1
ATOM 5528 O O . PRO B 1 160 ? -2.875 15.164 12.195 1 98.38 160 PRO B O 1
ATOM 5531 N N . VAL B 1 161 ? -4.012 14.047 10.625 1 98 161 VAL B N 1
ATOM 5532 C CA . VAL B 1 161 ? -2.936 13.086 10.414 1 98 161 VAL B CA 1
ATOM 5533 C C . VAL B 1 161 ? -1.684 13.805 9.922 1 98 161 VAL B C 1
ATOM 5535 O O . VAL B 1 161 ? -0.598 13.633 10.484 1 98 161 VAL B O 1
ATOM 5538 N N . GLY B 1 162 ? -1.84 14.594 8.906 1 97.06 162 GLY B N 1
ATOM 5539 C CA . GLY B 1 162 ? -0.711 15.32 8.352 1 97.06 162 GLY B CA 1
ATOM 5540 C C . GLY B 1 162 ? -0.055 16.25 9.352 1 97.06 162 GLY B C 1
ATOM 5541 O O . GLY B 1 162 ? 1.174 16.328 9.43 1 97.06 162 GLY B O 1
ATOM 5542 N N . LYS B 1 163 ? -0.844 16.984 10.109 1 97.44 163 LYS B N 1
ATOM 5543 C CA . LYS B 1 163 ? -0.297 17.906 11.109 1 97.44 163 LYS B CA 1
ATOM 5544 C C . LYS B 1 163 ? 0.515 17.141 12.156 1 97.44 163 LYS B C 1
ATOM 5546 O O . LYS B 1 163 ? 1.573 17.609 12.578 1 97.44 163 LYS B O 1
ATOM 5551 N N . LEU B 1 164 ? 0.024 16.047 12.578 1 98.31 164 LEU B N 1
ATOM 5552 C CA . LEU B 1 164 ? 0.739 15.289 13.602 1 98.31 164 LEU B CA 1
ATOM 5553 C C . LEU B 1 164 ? 2.039 14.719 13.039 1 98.31 164 LEU B C 1
ATOM 5555 O O . LEU B 1 164 ? 3.029 14.602 13.766 1 98.31 164 LEU B O 1
ATOM 5559 N N . GLN B 1 165 ? 2.02 14.367 11.766 1 97.75 165 GLN B N 1
ATOM 5560 C CA . GLN B 1 165 ? 3.271 13.945 11.141 1 97.75 165 GLN B CA 1
ATOM 5561 C C . GLN B 1 165 ? 4.309 15.062 11.18 1 97.75 165 GLN B C 1
ATOM 5563 O O . GLN B 1 165 ? 5.496 14.812 11.391 1 97.75 165 GLN B O 1
ATOM 5568 N N . LEU B 1 166 ? 3.854 16.266 11.039 1 96.5 166 LEU B N 1
ATOM 5569 C CA . LEU B 1 166 ? 4.75 17.406 11.102 1 96.5 166 LEU B CA 1
ATOM 5570 C C . LEU B 1 166 ? 5.18 17.688 12.539 1 96.5 166 LEU B C 1
ATOM 5572 O O . LEU B 1 166 ? 6.305 18.141 12.773 1 96.5 166 LEU B O 1
ATOM 5576 N N . TYR B 1 167 ? 4.32 17.422 13.5 1 98.19 167 TYR B N 1
ATOM 5577 C CA . TYR B 1 167 ? 4.723 17.516 14.898 1 98.19 167 TYR B CA 1
ATOM 5578 C C . TYR B 1 167 ? 5.879 16.562 15.195 1 98.19 167 TYR B C 1
ATOM 5580 O O . TYR B 1 167 ? 6.812 16.922 15.922 1 98.19 167 TYR B O 1
ATOM 5588 N N . VAL B 1 168 ? 5.785 15.359 14.633 1 97.69 168 VAL B N 1
ATOM 5589 C CA . VAL B 1 168 ? 6.824 14.359 14.875 1 97.69 168 VAL B CA 1
ATOM 5590 C C . VAL B 1 168 ? 8.102 14.758 14.148 1 97.69 168 VAL B C 1
ATOM 5592 O O . VAL B 1 168 ? 9.18 14.805 14.75 1 97.69 168 VAL B O 1
ATOM 5595 N N . ALA B 1 169 ? 8.023 15.133 12.961 1 95.44 169 ALA B N 1
ATOM 5596 C CA . ALA B 1 169 ? 9.195 15.453 12.148 1 95.44 169 ALA B CA 1
ATOM 5597 C C . ALA B 1 169 ? 9.812 16.781 12.578 1 95.44 169 ALA B C 1
ATOM 5599 O O . ALA B 1 169 ? 11.031 16.922 12.609 1 95.44 169 ALA B O 1
ATOM 5600 N N . GLY B 1 170 ? 8.984 17.734 12.898 1 94.75 170 GLY B N 1
ATOM 5601 C CA . GLY B 1 170 ? 9.453 19.094 13.172 1 94.75 170 GLY B CA 1
ATOM 5602 C C . GLY B 1 170 ? 9.828 19.312 14.625 1 94.75 170 GLY B C 1
ATOM 5603 O O . GLY B 1 170 ? 10.836 19.953 14.922 1 94.75 170 GLY B O 1
ATOM 5604 N N . ALA B 1 171 ? 9.016 18.828 15.516 1 96.75 171 ALA B N 1
ATOM 5605 C CA . ALA B 1 171 ? 9.219 19.125 16.922 1 96.75 171 ALA B CA 1
ATOM 5606 C C . ALA B 1 171 ? 9.734 17.906 17.688 1 96.75 171 ALA B C 1
ATOM 5608 O O . ALA B 1 171 ? 10.25 18.031 18.797 1 96.75 171 ALA B O 1
ATOM 5609 N N . GLY B 1 172 ? 9.578 16.766 17.094 1 97.44 172 GLY B N 1
ATOM 5610 C CA . GLY B 1 172 ? 10.102 15.57 17.719 1 97.44 172 GLY B CA 1
ATOM 5611 C C . GLY B 1 172 ? 9.148 14.961 18.734 1 97.44 172 GLY B C 1
ATOM 5612 O O . GLY B 1 172 ? 9.578 14.453 19.781 1 97.44 172 GLY B O 1
ATOM 5613 N N . PHE B 1 173 ? 7.863 15.125 18.5 1 97.56 173 PHE B N 1
ATOM 5614 C CA . PHE B 1 173 ? 6.922 14.359 19.297 1 97.56 173 PHE B CA 1
ATOM 5615 C C . PHE B 1 173 ? 7.086 12.859 19.047 1 97.56 173 PHE B C 1
ATOM 5617 O O . PHE B 1 173 ? 7.453 12.453 17.938 1 97.56 173 PHE B O 1
ATOM 5624 N N . CYS B 1 174 ? 6.852 12.094 20.062 1 96.19 174 CYS B N 1
ATOM 5625 C CA . CYS B 1 174 ? 6.848 10.648 19.875 1 96.19 174 CYS B CA 1
ATOM 5626 C C . CYS B 1 174 ? 5.637 10.211 19.062 1 96.19 174 CYS B C 1
ATOM 5628 O O . CYS B 1 174 ? 4.496 10.477 19.438 1 96.19 174 CYS B O 1
ATOM 5630 N N . PRO B 1 175 ? 5.922 9.469 18.016 1 95.94 175 PRO B N 1
ATOM 5631 C CA . PRO B 1 175 ? 4.812 9.125 17.125 1 95.94 175 PRO B CA 1
ATOM 5632 C C . PRO B 1 175 ? 3.725 8.312 17.828 1 95.94 175 PRO B C 1
ATOM 5634 O O . PRO B 1 175 ? 2.537 8.484 17.547 1 95.94 175 PRO B O 1
ATOM 5637 N N . THR B 1 176 ? 4.016 7.473 18.766 1 94.5 176 THR B N 1
ATOM 5638 C CA . THR B 1 176 ? 3.045 6.594 19.422 1 94.5 176 THR B CA 1
ATOM 5639 C C . THR B 1 176 ? 2.197 7.371 20.422 1 94.5 176 THR B C 1
ATOM 5641 O O . THR B 1 176 ? 1.229 6.836 20.969 1 94.5 176 THR B O 1
ATOM 5644 N N . ARG B 1 177 ? 2.5 8.633 20.625 1 96.88 177 ARG B N 1
ATOM 5645 C CA . ARG B 1 177 ? 1.781 9.414 21.625 1 96.88 177 ARG B CA 1
ATOM 5646 C C . ARG B 1 177 ? 1.014 10.562 20.969 1 96.88 177 ARG B C 1
ATOM 5648 O O . ARG B 1 177 ? 0.735 11.57 21.625 1 96.88 177 ARG B O 1
ATOM 5655 N N . THR B 1 178 ? 0.792 10.508 19.703 1 97.75 178 THR B N 1
ATOM 5656 C CA . THR B 1 178 ? -0.023 11.461 18.953 1 97.75 178 THR B CA 1
ATOM 5657 C C . THR B 1 178 ? -1.36 10.836 18.562 1 97.75 178 THR B C 1
ATOM 5659 O O . THR B 1 178 ? -1.438 9.633 18.297 1 97.75 178 THR B O 1
ATOM 5662 N N . LEU B 1 179 ? -2.438 11.656 18.5 1 98.5 179 LEU B N 1
ATOM 5663 C CA . LEU B 1 179 ? -3.76 11.125 18.188 1 98.5 179 LEU B CA 1
ATOM 5664 C C . LEU B 1 179 ? -4.523 12.055 17.25 1 98.5 179 LEU B C 1
ATOM 5666 O O . LEU B 1 179 ? -4.973 13.125 17.672 1 98.5 179 LEU B O 1
ATOM 5670 N N . PRO B 1 180 ? -4.68 11.727 15.977 1 98.62 180 PRO B N 1
ATOM 5671 C CA . PRO B 1 180 ? -5.59 12.461 15.102 1 98.62 180 PRO B CA 1
ATOM 5672 C C . PRO B 1 180 ? -7.059 12.117 15.352 1 98.62 180 PRO B C 1
ATOM 5674 O O . PRO B 1 180 ? -7.395 10.953 15.586 1 98.62 180 PRO B O 1
ATOM 5677 N N . VAL B 1 181 ? -7.91 13.086 15.32 1 98.88 181 VAL B N 1
ATOM 5678 C CA . VAL B 1 181 ? -9.312 12.875 15.656 1 98.88 181 VAL B CA 1
ATOM 5679 C C . VAL B 1 181 ? -10.203 13.625 14.68 1 98.88 181 VAL B C 1
ATOM 5681 O O . VAL B 1 181 ? -9.898 14.758 14.289 1 98.88 181 VAL B O 1
ATOM 5684 N N . ILE B 1 182 ? -11.258 13.016 14.281 1 98.75 182 ILE B N 1
ATOM 5685 C CA . ILE B 1 182 ? -12.375 13.68 13.609 1 98.75 182 ILE B CA 1
ATOM 5686 C C . ILE B 1 182 ? -13.625 13.578 14.477 1 98.75 182 ILE B C 1
ATOM 5688 O O . ILE B 1 182 ? -14.008 12.492 14.906 1 98.75 182 ILE B O 1
ATOM 5692 N N . ILE B 1 183 ? -14.164 14.656 14.797 1 98.75 183 ILE B N 1
ATOM 5693 C CA . ILE B 1 183 ? -15.523 14.68 15.328 1 98.75 183 ILE B CA 1
ATOM 5694 C C . ILE B 1 183 ? -16.531 14.766 14.18 1 98.75 183 ILE B C 1
ATOM 5696 O O . ILE B 1 183 ? -16.703 15.828 13.586 1 98.75 183 ILE B O 1
ATOM 5700 N N . ASP B 1 184 ? -17.141 13.695 13.922 1 98.56 184 ASP B N 1
ATOM 5701 C CA . ASP B 1 184 ? -18.078 13.625 12.797 1 98.56 184 ASP B CA 1
ATOM 5702 C C . ASP B 1 184 ? -19.469 14.086 13.195 1 98.56 184 ASP B C 1
ATOM 5704 O O . ASP B 1 184 ? -20.266 13.297 13.711 1 98.56 184 ASP B O 1
ATOM 5708 N N . SER B 1 185 ? -19.797 15.305 12.812 1 97.88 185 SER B N 1
ATOM 5709 C CA . SER B 1 185 ? -21.094 15.891 13.109 1 97.88 185 SER B CA 1
ATOM 5710 C C . SER B 1 185 ? -21.953 16 11.859 1 97.88 185 SER B C 1
ATOM 5712 O O . SER B 1 185 ? -22.812 16.891 11.758 1 97.88 185 SER B O 1
ATOM 5714 N N . GLY B 1 186 ? -21.656 15.219 10.914 1 98 186 GLY B N 1
ATOM 5715 C CA . GLY B 1 186 ? -22.344 15.289 9.625 1 98 186 GLY B CA 1
ATOM 5716 C C . GLY B 1 186 ? -21.641 16.188 8.633 1 98 186 GLY B C 1
ATOM 5717 O O . GLY B 1 186 ? -20.531 16.656 8.883 1 98 186 GLY B O 1
ATOM 5718 N N . THR B 1 187 ? -22.219 16.375 7.453 1 98.31 187 THR B N 1
ATOM 5719 C CA . THR B 1 187 ? -21.703 17.281 6.438 1 98.31 187 THR B CA 1
ATOM 5720 C C . THR B 1 187 ? -22.844 17.922 5.648 1 98.31 187 THR B C 1
ATOM 5722 O O . THR B 1 187 ? -23.859 17.266 5.383 1 98.31 187 THR B O 1
ATOM 5725 N N . ASN B 1 188 ? -22.688 19.141 5.336 1 97.75 188 ASN B N 1
ATOM 5726 C CA . ASN B 1 188 ? -23.703 19.828 4.539 1 97.75 188 ASN B CA 1
ATOM 5727 C C . ASN B 1 188 ? -23.406 19.734 3.047 1 97.75 188 ASN B C 1
ATOM 5729 O O . ASN B 1 188 ? -24.141 20.266 2.223 1 97.75 188 ASN B O 1
ATOM 5733 N N . THR B 1 189 ? -22.359 19.078 2.656 1 97.81 189 THR B N 1
ATOM 5734 C CA . THR B 1 189 ? -21.984 18.922 1.253 1 97.81 189 THR B CA 1
ATOM 5735 C C . THR B 1 189 ? -22.781 17.797 0.604 1 97.81 189 THR B C 1
ATOM 5737 O O . THR B 1 189 ? -22.547 16.625 0.906 1 97.81 189 THR B O 1
ATOM 5740 N N . LYS B 1 190 ? -23.625 18.125 -0.321 1 97.75 190 LYS B N 1
ATOM 5741 C CA . LYS B 1 190 ? -24.531 17.172 -0.962 1 97.75 190 LYS B CA 1
ATOM 5742 C C . LYS B 1 190 ? -23.75 16.078 -1.689 1 97.75 190 LYS B C 1
ATOM 5744 O O . LYS B 1 190 ? -24.141 14.906 -1.672 1 97.75 190 LYS B O 1
ATOM 5749 N N . LYS B 1 191 ? -22.703 16.438 -2.299 1 97.12 191 LYS B N 1
ATOM 5750 C CA . LYS B 1 191 ? -21.859 15.5 -3.041 1 97.12 191 LYS B CA 1
ATOM 5751 C C . LYS B 1 191 ? -21.469 14.305 -2.174 1 97.12 191 LYS B C 1
ATOM 5753 O O . LYS B 1 191 ? -21.531 13.156 -2.623 1 97.12 191 LYS B O 1
ATOM 5758 N N . TYR B 1 192 ? -21.078 14.508 -0.968 1 97.25 192 TYR B N 1
ATOM 5759 C CA . TYR B 1 192 ? -20.609 13.445 -0.081 1 97.25 192 TYR B CA 1
ATOM 5760 C C . TYR B 1 192 ? -21.797 12.672 0.502 1 97.25 192 TYR B C 1
ATOM 5762 O O . TYR B 1 192 ? -21.719 11.453 0.683 1 97.25 192 TYR B O 1
ATOM 5770 N N . LEU B 1 193 ? -22.859 13.375 0.768 1 97.19 193 LEU B N 1
ATOM 5771 C CA . LEU B 1 193 ? -24.062 12.703 1.272 1 97.19 193 LEU B CA 1
ATOM 5772 C C . LEU B 1 193 ? -24.578 11.688 0.26 1 97.19 193 LEU B C 1
ATOM 5774 O O . LEU B 1 193 ? -25.188 10.68 0.639 1 97.19 193 LEU B O 1
ATOM 5778 N N . GLU B 1 194 ? -24.281 11.953 -0.983 1 97.25 194 GLU B N 1
ATOM 5779 C CA . GLU B 1 194 ? -24.781 11.094 -2.049 1 97.25 194 GLU B CA 1
ATOM 5780 C C . GLU B 1 194 ? -23.703 10.133 -2.535 1 97.25 194 GLU B C 1
ATOM 5782 O O . GLU B 1 194 ? -23.969 9.234 -3.336 1 97.25 194 GLU B O 1
ATOM 5787 N N . ASP B 1 195 ? -22.578 10.258 -2.117 1 96.62 195 ASP B N 1
ATOM 5788 C CA . ASP B 1 195 ? -21.453 9.438 -2.551 1 96.62 195 ASP B CA 1
ATOM 5789 C C . ASP B 1 195 ? -21.469 8.078 -1.856 1 96.62 195 ASP B C 1
ATOM 5791 O O . ASP B 1 195 ? -21.375 8 -0.63 1 96.62 195 ASP B O 1
ATOM 5795 N N . LYS B 1 196 ? -21.469 7.035 -2.574 1 95.94 196 LYS B N 1
ATOM 5796 C CA . LYS B 1 196 ? -21.562 5.695 -2.002 1 95.94 196 LYS B CA 1
ATOM 5797 C C . LYS B 1 196 ? -20.297 5.344 -1.22 1 95.94 196 LYS B C 1
ATOM 5799 O O . LYS B 1 196 ? -20.312 4.445 -0.375 1 95.94 196 LYS B O 1
ATOM 5804 N N . TYR B 1 197 ? -19.219 6.051 -1.444 1 97.06 197 TYR B N 1
ATOM 5805 C CA . TYR B 1 197 ? -17.953 5.723 -0.794 1 97.06 197 TYR B CA 1
ATOM 5806 C C . TYR B 1 197 ? -17.703 6.633 0.403 1 97.06 197 TYR B C 1
ATOM 5808 O O . TYR B 1 197 ? -16.703 6.492 1.098 1 97.06 197 TYR B O 1
ATOM 5816 N N . TYR B 1 198 ? -18.641 7.574 0.655 1 98.25 198 TYR B N 1
ATOM 5817 C CA . TYR B 1 198 ? -18.484 8.422 1.835 1 98.25 198 TYR B CA 1
ATOM 5818 C C . TYR B 1 198 ? -18.562 7.59 3.111 1 98.25 198 TYR B C 1
ATOM 5820 O O . TYR B 1 198 ? -19.5 6.797 3.279 1 98.25 198 TYR B O 1
ATOM 5828 N N . LEU B 1 199 ? -17.641 7.781 4.098 1 98.38 199 LEU B N 1
ATOM 5829 C CA . LEU B 1 199 ? -17.5 6.863 5.219 1 98.38 199 LEU B CA 1
ATOM 5830 C C . LEU B 1 199 ? -17.953 7.516 6.52 1 98.38 199 LEU B C 1
ATOM 5832 O O . LEU B 1 199 ? -17.906 6.895 7.582 1 98.38 199 LEU B O 1
ATOM 5836 N N . GLY B 1 200 ? -18.375 8.781 6.445 1 98.19 200 GLY B N 1
ATOM 5837 C CA . GLY B 1 200 ? -18.875 9.484 7.617 1 98.19 200 GLY B CA 1
ATOM 5838 C C . GLY B 1 200 ? -20.375 9.344 7.801 1 98.19 200 GLY B C 1
ATOM 5839 O O . GLY B 1 200 ? -21.016 8.547 7.113 1 98.19 200 GLY B O 1
ATOM 5840 N N . GLU B 1 201 ? -20.859 10.07 8.789 1 97.62 201 GLU B N 1
ATOM 5841 C CA . GLU B 1 201 ? -22.297 10.125 9 1 97.62 201 GLU B CA 1
ATOM 5842 C C . GLU B 1 201 ? -23 10.766 7.805 1 97.62 201 GLU B C 1
ATOM 5844 O O . GLU B 1 201 ? -22.578 11.812 7.32 1 97.62 201 GLU B O 1
ATOM 5849 N N . ARG B 1 202 ? -24.109 10.102 7.398 1 96.88 202 ARG B N 1
ATOM 5850 C CA . ARG B 1 202 ? -24.797 10.547 6.191 1 96.88 202 ARG B CA 1
ATOM 5851 C C . ARG B 1 202 ? -26.031 11.375 6.535 1 96.88 202 ARG B C 1
ATOM 5853 O O . ARG B 1 202 ? -27.156 10.984 6.227 1 96.88 202 ARG B O 1
ATOM 5860 N N . HIS B 1 203 ? -25.875 12.461 7.055 1 98.06 203 HIS B N 1
ATOM 5861 C CA . HIS B 1 203 ? -26.906 13.469 7.328 1 98.06 203 HIS B CA 1
ATOM 5862 C C . HIS B 1 203 ? -26.297 14.867 7.398 1 98.06 203 HIS B C 1
ATOM 5864 O O . HIS B 1 203 ? -25.078 15.008 7.559 1 98.06 203 HIS B O 1
ATOM 5870 N N . PRO B 1 204 ? -27.094 15.867 7.18 1 98.12 204 PRO B N 1
ATOM 5871 C CA . PRO B 1 204 ? -26.562 17.219 7.371 1 98.12 204 PRO B CA 1
ATOM 5872 C C . PRO B 1 204 ? -25.984 17.438 8.766 1 98.12 204 PRO B C 1
ATOM 5874 O O . PRO B 1 204 ? -26.297 16.672 9.688 1 98.12 204 PRO B O 1
ATOM 5877 N N . ARG B 1 205 ? -25.156 18.406 8.906 1 98.38 205 ARG B N 1
ATOM 5878 C CA . ARG B 1 205 ? -24.547 18.688 10.195 1 98.38 205 ARG B CA 1
ATOM 5879 C C . ARG B 1 205 ? -25.594 18.906 11.273 1 98.38 205 ARG B C 1
ATOM 5881 O O . ARG B 1 205 ? -26.641 19.516 11.016 1 98.38 205 ARG B O 1
ATOM 5888 N N . ILE B 1 206 ? -25.312 18.453 12.422 1 98.25 206 ILE B N 1
ATOM 5889 C CA . ILE B 1 206 ? -26.25 18.562 13.547 1 98.25 206 ILE B CA 1
ATOM 5890 C C . ILE B 1 206 ? -26.312 20.016 14.008 1 98.25 206 ILE B C 1
ATOM 5892 O O . ILE B 1 206 ? -25.391 20.797 13.789 1 98.25 206 ILE B O 1
ATOM 5896 N N . PRO B 1 207 ? -27.391 20.406 14.594 1 97.62 207 PRO B N 1
ATOM 5897 C CA . PRO B 1 207 ? -27.531 21.781 15.078 1 97.62 207 PRO B CA 1
ATOM 5898 C C . PRO B 1 207 ? -26.609 22.078 16.25 1 97.62 207 PRO B C 1
ATOM 5900 O O . PRO B 1 207 ? -26.109 21.156 16.906 1 97.62 207 PRO B O 1
ATOM 5903 N N . ASP B 1 208 ? -26.422 23.328 16.547 1 97.5 208 ASP B N 1
ATOM 5904 C CA . ASP B 1 208 ? -25.531 23.797 17.594 1 97.5 208 ASP B CA 1
ATOM 5905 C C . ASP B 1 208 ? -25.891 23.188 18.953 1 97.5 208 ASP B C 1
ATOM 5907 O O . ASP B 1 208 ? -25.016 22.906 19.766 1 97.5 208 ASP B O 1
ATOM 5911 N N . SER B 1 209 ? -27.172 22.984 19.234 1 97.75 209 SER B N 1
ATOM 5912 C CA . SER B 1 209 ? -27.656 22.453 20.5 1 97.75 209 SER B CA 1
ATOM 5913 C C . SER B 1 209 ? -27.156 21.031 20.734 1 97.75 209 SER B C 1
ATOM 5915 O O . SER B 1 209 ? -27.094 20.562 21.875 1 97.75 209 SER B O 1
ATOM 5917 N N . GLU B 1 210 ? -26.781 20.375 19.688 1 98.06 210 GLU B N 1
ATOM 5918 C CA . GLU B 1 210 ? -26.234 19.031 19.766 1 98.06 210 GLU B CA 1
ATOM 5919 C C . GLU B 1 210 ? -24.719 19.031 19.562 1 98.06 210 GLU B C 1
ATOM 5921 O O . GLU B 1 210 ? -24 18.219 20.141 1 98.06 210 GLU B O 1
ATOM 5926 N N . TYR B 1 211 ? -24.281 19.984 18.719 1 98.25 211 TYR B N 1
ATOM 5927 C CA . TYR B 1 211 ? -22.875 20.047 18.328 1 98.25 211 TYR B CA 1
ATOM 5928 C C . TYR B 1 211 ? -22 20.406 19.531 1 98.25 211 TYR B C 1
ATOM 5930 O O . TYR B 1 211 ? -21.016 19.734 19.812 1 98.25 211 TYR B O 1
ATOM 5938 N N . TYR B 1 212 ? -22.281 21.422 20.266 1 98 212 TYR B N 1
ATOM 5939 C CA . TYR B 1 212 ? -21.438 21.906 21.344 1 98 212 TYR B CA 1
ATOM 5940 C C . TYR B 1 212 ? -21.344 20.891 22.469 1 98 212 TYR B C 1
ATOM 5942 O O . TYR B 1 212 ? -20.266 20.625 22.984 1 98 212 TYR B O 1
ATOM 5950 N N . PRO B 1 213 ? -22.5 20.203 22.828 1 98.12 213 PRO B N 1
ATOM 5951 C CA . PRO B 1 213 ? -22.391 19.141 23.828 1 98.12 213 PRO B CA 1
ATOM 5952 C C . PRO B 1 213 ? -21.484 18 23.375 1 98.12 213 PRO B C 1
ATOM 5954 O O . PRO B 1 213 ? -20.812 17.375 24.203 1 98.12 213 PRO B O 1
ATOM 5957 N N . LEU B 1 214 ? -21.562 17.688 22.141 1 98.44 214 LEU B N 1
ATOM 5958 C CA . LEU B 1 214 ? -20.703 16.641 21.594 1 98.44 214 LEU B CA 1
ATOM 5959 C C . LEU B 1 214 ? -19.219 17.016 21.766 1 98.44 214 LEU B C 1
ATOM 5961 O O . LEU B 1 214 ? -18.422 16.188 22.203 1 98.44 214 LEU B O 1
ATOM 5965 N N . VAL B 1 215 ? -18.844 18.203 21.391 1 98.56 215 VAL B N 1
ATOM 5966 C CA . VAL B 1 215 ? -17.469 18.688 21.516 1 98.56 215 VAL B CA 1
ATOM 5967 C C . VAL B 1 215 ? -17.078 18.75 22.984 1 98.56 215 VAL B C 1
ATOM 5969 O O . VAL B 1 215 ? -15.953 18.375 23.359 1 98.56 215 VAL B O 1
ATOM 5972 N N . ASP B 1 216 ? -17.984 19.219 23.812 1 98.38 216 ASP B N 1
ATOM 5973 C CA . ASP B 1 216 ? -17.75 19.281 25.25 1 98.38 216 ASP B CA 1
ATOM 5974 C C . ASP B 1 216 ? -17.438 17.891 25.812 1 98.38 216 ASP B C 1
ATOM 5976 O O . ASP B 1 216 ? -16.5 17.734 26.609 1 98.38 216 ASP B O 1
ATOM 5980 N N . GLU B 1 217 ? -18.234 16.953 25.438 1 98.69 217 GLU B N 1
ATOM 5981 C CA . GLU B 1 217 ? -18.016 15.594 25.906 1 98.69 217 GLU B CA 1
ATOM 5982 C C . GLU B 1 217 ? -16.656 15.078 25.469 1 98.69 217 GLU B C 1
ATOM 5984 O O . GLU B 1 217 ? -15.945 14.422 26.234 1 98.69 217 GLU B O 1
ATOM 5989 N N . PHE B 1 218 ? -16.344 15.32 24.25 1 98.69 218 PHE B N 1
ATOM 5990 C CA . PHE B 1 218 ? -15.047 14.891 23.734 1 98.69 218 PHE B CA 1
ATOM 5991 C C . PHE B 1 218 ? -13.906 15.453 24.562 1 98.69 218 PHE B C 1
ATOM 5993 O O . PHE B 1 218 ? -13.016 14.719 25 1 98.69 218 PHE B O 1
ATOM 6000 N N . LEU B 1 219 ? -13.883 16.75 24.734 1 98.75 219 LEU B N 1
ATOM 6001 C CA . LEU B 1 219 ? -12.797 17.391 25.469 1 98.75 219 LEU B CA 1
ATOM 6002 C C . LEU B 1 219 ? -12.742 16.891 26.922 1 98.75 219 LEU B C 1
ATOM 6004 O O . LEU B 1 219 ? -11.664 16.578 27.422 1 98.75 219 LEU B O 1
ATOM 6008 N N . ALA B 1 220 ? -13.883 16.828 27.547 1 98.62 220 ALA B N 1
ATOM 6009 C CA . ALA B 1 220 ? -13.922 16.297 28.906 1 98.62 220 ALA B CA 1
ATOM 6010 C C . ALA B 1 220 ? -13.336 14.891 28.969 1 98.62 220 ALA B C 1
ATOM 6012 O O . ALA B 1 220 ? -12.578 14.57 29.891 1 98.62 220 ALA B O 1
ATOM 6013 N N . ALA B 1 221 ? -13.727 14.078 28.016 1 98.62 221 ALA B N 1
ATOM 6014 C CA . ALA B 1 221 ? -13.25 12.703 27.969 1 98.62 221 ALA B CA 1
ATOM 6015 C C . ALA B 1 221 ? -11.742 12.656 27.734 1 98.62 221 ALA B C 1
ATOM 6017 O O . ALA B 1 221 ? -11.031 11.891 28.391 1 98.62 221 ALA B O 1
ATOM 6018 N N . ALA B 1 222 ? -11.258 13.453 26.781 1 98.31 222 ALA B N 1
ATOM 6019 C CA . ALA B 1 222 ? -9.836 13.477 26.453 1 98.31 222 ALA B CA 1
ATOM 6020 C C . ALA B 1 222 ? -9 13.867 27.672 1 98.31 222 ALA B C 1
ATOM 6022 O O . ALA B 1 222 ? -8.016 13.203 28 1 98.31 222 ALA B O 1
ATOM 6023 N N . PHE B 1 223 ? -9.398 14.875 28.422 1 98.06 223 PHE B N 1
ATOM 6024 C CA . PHE B 1 223 ? -8.617 15.375 29.547 1 98.06 223 PHE B CA 1
ATOM 6025 C C . PHE B 1 223 ? -8.812 14.492 30.781 1 98.06 223 PHE B C 1
ATOM 6027 O O . PHE B 1 223 ? -7.984 14.508 31.688 1 98.06 223 PHE B O 1
ATOM 6034 N N . ASN B 1 224 ? -9.938 13.805 30.797 1 97.88 224 ASN B N 1
ATOM 6035 C CA . ASN B 1 224 ? -10.078 12.781 31.828 1 97.88 224 ASN B CA 1
ATOM 6036 C C . ASN B 1 224 ? -9.078 11.641 31.625 1 97.88 224 ASN B C 1
ATOM 6038 O O . ASN B 1 224 ? -8.445 11.203 32.594 1 97.88 224 ASN B O 1
ATOM 6042 N N . LYS B 1 225 ? -8.938 11.18 30.469 1 97.38 225 LYS B N 1
ATOM 6043 C CA . LYS B 1 225 ? -8.062 10.047 30.172 1 97.38 225 LYS B CA 1
ATOM 6044 C C . LYS B 1 225 ? -6.594 10.469 30.172 1 97.38 225 LYS B C 1
ATOM 6046 O O . LYS B 1 225 ? -5.734 9.742 30.688 1 97.38 225 LYS B O 1
ATOM 6051 N N . TRP B 1 226 ? -6.332 11.547 29.531 1 97.5 226 TRP B N 1
ATOM 6052 C CA . TRP B 1 226 ? -4.98 12.086 29.422 1 97.5 226 TRP B CA 1
ATOM 6053 C C . TRP B 1 226 ? -4.922 13.516 29.938 1 97.5 226 TRP B C 1
ATOM 6055 O O . TRP B 1 226 ? -4.906 14.469 29.141 1 97.5 226 TRP B O 1
ATOM 6065 N N . PRO B 1 227 ? -4.719 13.734 31.141 1 96.75 227 PRO B N 1
ATOM 6066 C CA . PRO B 1 227 ? -4.863 15.047 31.781 1 96.75 227 PRO B CA 1
ATOM 6067 C C . PRO B 1 227 ? -3.838 16.062 31.266 1 96.75 227 PRO B C 1
ATOM 6069 O O . PRO B 1 227 ? -4.059 17.266 31.359 1 96.75 227 PRO B O 1
ATOM 6072 N N . LYS B 1 228 ? -2.742 15.625 30.766 1 96.06 228 LYS B N 1
ATOM 6073 C CA . LYS B 1 228 ? -1.673 16.531 30.375 1 96.06 228 LYS B CA 1
ATOM 6074 C C . LYS B 1 228 ? -1.646 16.719 28.859 1 96.06 228 LYS B C 1
ATOM 6076 O O . LYS B 1 228 ? -0.704 17.297 28.312 1 96.06 228 LYS B O 1
ATOM 6081 N N . VAL B 1 229 ? -2.658 16.25 28.156 1 98.12 229 VAL B N 1
ATOM 6082 C CA . VAL B 1 229 ? -2.674 16.266 26.703 1 98.12 229 VAL B CA 1
ATOM 6083 C C . VAL B 1 229 ? -2.857 17.688 26.203 1 98.12 229 VAL B C 1
ATOM 6085 O O . VAL B 1 229 ? -3.467 18.516 26.875 1 98.12 229 VAL B O 1
ATOM 6088 N N . ILE B 1 230 ? -2.291 18.016 25.062 1 98.5 230 ILE B N 1
ATOM 6089 C CA . ILE B 1 230 ? -2.559 19.25 24.328 1 98.5 230 ILE B CA 1
ATOM 6090 C C . ILE B 1 230 ? -3.557 18.969 23.203 1 98.5 230 ILE B C 1
ATOM 6092 O O . ILE B 1 230 ? -3.406 18 22.469 1 98.5 230 ILE B O 1
ATOM 6096 N N . VAL B 1 231 ? -4.52 19.797 23.094 1 98.81 231 VAL B N 1
ATOM 6097 C CA . VAL B 1 231 ? -5.484 19.641 22.016 1 98.81 231 VAL B CA 1
ATOM 6098 C C . VAL B 1 231 ? -5.371 20.812 21.047 1 98.81 231 VAL B C 1
ATOM 6100 O O . VAL B 1 231 ? -5.473 21.969 21.438 1 98.81 231 VAL B O 1
ATOM 6103 N N . GLN B 1 232 ? -5.094 20.547 19.844 1 98.81 232 GLN B N 1
ATOM 6104 C CA . GLN B 1 232 ? -5.082 21.531 18.781 1 98.81 232 GLN B CA 1
ATOM 6105 C C . GLN B 1 232 ? -6.332 21.406 17.906 1 98.81 232 GLN B C 1
ATOM 6107 O O . GLN B 1 232 ? -6.562 20.375 17.281 1 98.81 232 GLN B O 1
ATOM 6112 N N . PHE B 1 233 ? -7.164 22.438 17.891 1 98.56 233 PHE B N 1
ATOM 6113 C CA . PHE B 1 233 ? -8.281 22.531 16.953 1 98.56 233 PHE B CA 1
ATOM 6114 C C . PHE B 1 233 ? -7.785 22.891 15.562 1 98.56 233 PHE B C 1
ATOM 6116 O O . PHE B 1 233 ? -6.895 23.719 15.406 1 98.56 233 PHE B O 1
ATOM 6123 N N . GLU B 1 234 ? -8.383 22.234 14.609 1 97.5 234 GLU B N 1
ATOM 6124 C CA . GLU B 1 234 ? -7.938 22.438 13.234 1 97.5 234 GLU B CA 1
ATOM 6125 C C . GLU B 1 234 ? -9.117 22.406 12.266 1 97.5 234 GLU B C 1
ATOM 6127 O O . GLU B 1 234 ? -9.977 21.531 12.344 1 97.5 234 GLU B O 1
ATOM 6132 N N . ASP B 1 235 ? -9.18 23.297 11.328 1 95.31 235 ASP B N 1
ATOM 6133 C CA . ASP B 1 235 ? -10.086 23.297 10.18 1 95.31 235 ASP B CA 1
ATOM 6134 C C . ASP B 1 235 ? -11.539 23.156 10.633 1 95.31 235 ASP B C 1
ATOM 6136 O O . ASP B 1 235 ? -12.258 22.281 10.148 1 95.31 235 ASP B O 1
ATOM 6140 N N . ILE B 1 236 ? -11.938 23.984 11.5 1 97.19 236 ILE B N 1
ATOM 6141 C CA . ILE B 1 236 ? -13.32 24.125 11.953 1 97.19 236 ILE B CA 1
ATOM 6142 C C . ILE B 1 236 ? -13.914 25.422 11.391 1 97.19 236 ILE B C 1
ATOM 6144 O O . ILE B 1 236 ? -13.258 26.453 11.367 1 97.19 236 ILE B O 1
ATOM 6148 N N . SER B 1 237 ? -15.094 25.359 10.938 1 94.25 237 SER B N 1
ATOM 6149 C CA . SER B 1 237 ? -15.742 26.484 10.266 1 94.25 237 SER B CA 1
ATOM 6150 C C . SER B 1 237 ? -15.844 27.703 11.18 1 94.25 237 SER B C 1
ATOM 6152 O O . SER B 1 237 ? -15.859 27.562 12.406 1 94.25 237 SER B O 1
ATOM 6154 N N . ASN B 1 238 ? -16 28.859 10.578 1 89.75 238 ASN B N 1
ATOM 6155 C CA . ASN B 1 238 ? -16.031 30.141 11.281 1 89.75 238 ASN B CA 1
ATOM 6156 C C . ASN B 1 238 ? -17.203 30.234 12.242 1 89.75 238 ASN B C 1
ATOM 6158 O O . ASN B 1 238 ? -17.125 30.922 13.266 1 89.75 238 ASN B O 1
ATOM 6162 N N . ASP B 1 239 ? -18.219 29.531 11.945 1 90.31 239 ASP B N 1
ATOM 6163 C CA . ASP B 1 239 ? -19.406 29.578 12.789 1 90.31 239 ASP B CA 1
ATOM 6164 C C . ASP B 1 239 ? -19.125 29 14.172 1 90.31 239 ASP B C 1
ATOM 6166 O O . ASP B 1 239 ? -19.812 29.312 15.141 1 90.31 239 ASP B O 1
ATOM 6170 N N . HIS B 1 240 ? -18.047 28.141 14.242 1 95.25 240 HIS B N 1
ATOM 6171 C CA . HIS B 1 240 ? -17.859 27.438 15.5 1 95.25 240 HIS B CA 1
ATOM 6172 C C . HIS B 1 240 ? -16.469 27.688 16.078 1 95.25 240 HIS B C 1
ATOM 6174 O O . HIS B 1 240 ? -16.266 27.625 17.281 1 95.25 240 HIS B O 1
ATOM 6180 N N . CYS B 1 241 ? -15.492 27.953 15.273 1 95.31 241 CYS B N 1
ATOM 6181 C CA . CYS B 1 241 ? -14.086 27.922 15.672 1 95.31 241 CYS B CA 1
ATOM 6182 C C . CYS B 1 241 ? -13.797 28.938 16.75 1 95.31 241 CYS B C 1
ATOM 6184 O O . CYS B 1 241 ? -13.102 28.641 17.734 1 95.31 241 CYS B O 1
ATOM 6186 N N . PHE B 1 242 ? -14.336 30.219 16.672 1 94.06 242 PHE B N 1
ATOM 6187 C CA . PHE B 1 242 ? -14.078 31.266 17.672 1 94.06 242 PHE B CA 1
ATOM 6188 C C . PHE B 1 242 ? -14.719 30.906 19 1 94.06 242 PHE B C 1
ATOM 6190 O O . PHE B 1 242 ? -14.094 31.062 20.062 1 94.06 242 PHE B O 1
ATOM 6197 N N . ASN B 1 243 ? -15.945 30.453 18.922 1 94.81 243 ASN B N 1
ATOM 6198 C CA . ASN B 1 243 ? -16.656 30.094 20.141 1 94.81 243 ASN B CA 1
ATOM 6199 C C . ASN B 1 243 ? -15.969 28.938 20.859 1 94.81 243 ASN B C 1
ATOM 6201 O O . ASN B 1 243 ? -15.875 28.953 22.094 1 94.81 243 ASN B O 1
ATOM 6205 N N . LEU B 1 244 ? -15.531 27.969 20.141 1 97.06 244 LEU B N 1
ATOM 6206 C CA . LEU B 1 244 ? -14.836 26.844 20.75 1 97.06 244 LEU B CA 1
ATOM 6207 C C . LEU B 1 244 ? -13.555 27.297 21.438 1 97.06 244 LEU B C 1
ATOM 6209 O O . LEU B 1 244 ? -13.266 26.875 22.562 1 97.06 244 LEU B O 1
ATOM 6213 N N . LEU B 1 245 ? -12.789 28.094 20.719 1 96.06 245 LEU B N 1
ATOM 6214 C CA . LEU B 1 245 ? -11.547 28.578 21.312 1 96.06 245 LEU B CA 1
ATOM 6215 C C . LEU B 1 245 ? -11.836 29.391 22.578 1 96.06 245 LEU B C 1
ATOM 6217 O O . LEU B 1 245 ? -11.211 29.156 23.609 1 96.06 245 LEU B O 1
ATOM 6221 N N . ASP B 1 246 ? -12.766 30.328 22.516 1 93.75 246 ASP B N 1
ATOM 6222 C CA . ASP B 1 246 ? -13.086 31.203 23.641 1 93.75 246 ASP B CA 1
ATOM 6223 C C . ASP B 1 246 ? -13.594 30.391 24.844 1 93.75 246 ASP B C 1
ATOM 6225 O O . ASP B 1 246 ? -13.25 30.703 25.984 1 93.75 246 ASP B O 1
ATOM 6229 N N . GLU B 1 247 ? -14.352 29.453 24.547 1 96.25 247 GLU B N 1
ATOM 6230 C CA . GLU B 1 247 ? -14.969 28.656 25.609 1 96.25 247 GLU B CA 1
ATOM 6231 C C . GLU B 1 247 ? -13.938 27.781 26.312 1 96.25 247 GLU B C 1
ATOM 6233 O O . GLU B 1 247 ? -14.008 27.578 27.531 1 96.25 247 GLU B O 1
ATOM 6238 N N . TYR B 1 248 ? -12.984 27.266 25.594 1 97.81 248 TYR B N 1
ATOM 6239 C CA . TYR B 1 248 ? -12.242 26.141 26.141 1 97.81 248 TYR B CA 1
ATOM 6240 C C . TYR B 1 248 ? -10.789 26.531 26.422 1 97.81 248 TYR B C 1
ATOM 6242 O O . TYR B 1 248 ? -10.094 25.859 27.188 1 97.81 248 TYR B O 1
ATOM 6250 N N . ARG B 1 249 ? -10.242 27.578 25.844 1 96.75 249 ARG B N 1
ATOM 6251 C CA . ARG B 1 249 ? -8.812 27.859 25.906 1 96.75 249 ARG B CA 1
ATOM 6252 C C . ARG B 1 249 ? -8.375 28.141 27.328 1 96.75 249 ARG B C 1
ATOM 6254 O O . ARG B 1 249 ? -7.199 27.984 27.672 1 96.75 249 ARG B O 1
ATOM 6261 N N . ASN B 1 250 ? -9.281 28.562 28.234 1 96.31 250 ASN B N 1
ATOM 6262 C CA . ASN B 1 250 ? -8.93 28.797 29.625 1 96.31 250 ASN B CA 1
ATOM 6263 C C . ASN B 1 250 ? -9.398 27.672 30.531 1 96.31 250 ASN B C 1
ATOM 6265 O O . ASN B 1 250 ? -9.227 27.719 31.75 1 96.31 250 ASN B O 1
ATOM 6269 N N . LYS B 1 251 ? -10.039 26.703 29.969 1 96.88 251 LYS B N 1
ATOM 6270 C CA . LYS B 1 251 ? -10.5 25.531 30.703 1 96.88 251 LYS B CA 1
ATOM 6271 C C . LYS B 1 251 ? -9.586 24.328 30.453 1 96.88 251 LYS B C 1
ATOM 6273 O O . LYS B 1 251 ? -9.367 23.516 31.359 1 96.88 251 LYS B O 1
ATOM 6278 N N . TYR B 1 252 ? -9.188 24.141 29.297 1 97.75 252 TYR B N 1
ATOM 6279 C CA . TYR B 1 252 ? -8.336 23.031 28.859 1 97.75 252 TYR B CA 1
ATOM 6280 C C . TYR B 1 252 ? -7.078 23.547 28.172 1 97.75 252 TYR B C 1
ATOM 6282 O O . TYR B 1 252 ? -7.047 24.688 27.703 1 97.75 252 TYR B O 1
ATOM 6290 N N . LEU B 1 253 ? -6.004 22.812 28.203 1 98.44 253 LEU B N 1
ATOM 6291 C CA . LEU B 1 253 ? -4.816 23.109 27.422 1 98.44 253 LEU B CA 1
ATOM 6292 C C . LEU B 1 253 ? -5.078 22.875 25.938 1 98.44 253 LEU B C 1
ATOM 6294 O O . LEU B 1 253 ? -4.914 21.766 25.438 1 98.44 253 LEU B O 1
ATOM 6298 N N . CYS B 1 254 ? -5.469 23.938 25.266 1 98.56 254 CYS B N 1
ATOM 6299 C CA . CYS B 1 254 ? -5.801 23.828 23.859 1 98.56 254 CYS B CA 1
ATOM 6300 C C . CYS B 1 254 ? -5.555 25.141 23.125 1 98.56 254 CYS B C 1
ATOM 6302 O O . CYS B 1 254 ? -5.41 26.188 23.75 1 98.56 254 CYS B O 1
ATOM 6304 N N . PHE B 1 255 ? -5.398 25.078 21.891 1 98.31 255 PHE B N 1
ATOM 6305 C CA . PHE B 1 255 ? -5.305 26.234 21 1 98.31 255 PHE B CA 1
ATOM 6306 C C . PHE B 1 255 ? -5.863 25.906 19.625 1 98.31 255 PHE B C 1
ATOM 6308 O O . 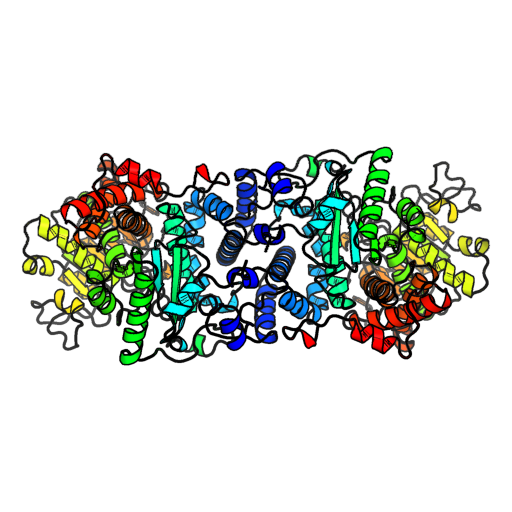PHE B 1 255 ? -6.262 24.781 19.359 1 98.31 255 PHE B O 1
ATOM 6315 N N . ASN B 1 256 ? -6.086 26.891 18.797 1 97.88 256 ASN B N 1
ATOM 6316 C CA . ASN B 1 256 ? -6.562 26.75 17.422 1 97.88 256 ASN B CA 1
ATOM 6317 C C . ASN B 1 256 ? -5.52 27.234 16.422 1 97.88 256 ASN B C 1
ATOM 6319 O O . ASN B 1 256 ? -5.215 28.422 16.344 1 97.88 256 ASN B O 1
ATOM 6323 N N . ASP B 1 257 ? -5.047 26.328 15.641 1 96.75 257 ASP B N 1
ATOM 6324 C CA . ASP B 1 257 ? -3.934 26.656 14.758 1 96.75 257 ASP B CA 1
ATOM 6325 C C . ASP B 1 257 ? -4.379 27.609 13.648 1 96.75 257 ASP B C 1
ATOM 6327 O O . ASP B 1 257 ? -3.592 28.438 13.18 1 96.75 257 ASP B O 1
ATOM 6331 N N . ASP B 1 258 ? -5.602 27.5 13.18 1 93.31 258 ASP B N 1
ATOM 6332 C CA . ASP B 1 258 ? -6.094 28.328 12.086 1 93.31 258 ASP B CA 1
ATOM 6333 C C . ASP B 1 258 ? -6.285 29.781 12.523 1 93.31 258 ASP B C 1
ATOM 6335 O O . ASP B 1 258 ? -6.324 30.688 11.695 1 93.31 258 ASP B O 1
ATOM 6339 N N . ILE B 1 259 ? -6.418 29.984 13.781 1 95.19 259 ILE B N 1
ATOM 6340 C CA . ILE B 1 259 ? -6.547 31.312 14.344 1 95.19 259 ILE B CA 1
ATOM 6341 C C . ILE B 1 259 ? -5.207 31.781 14.906 1 95.19 259 ILE B C 1
ATOM 6343 O O . ILE B 1 259 ? -4.551 32.656 14.344 1 95.19 259 ILE B O 1
ATOM 6347 N N . GLN B 1 260 ? -4.77 31.062 15.898 1 97.12 260 GLN B N 1
ATOM 6348 C CA . GLN B 1 260 ? -3.609 31.5 16.672 1 97.12 260 GLN B CA 1
ATOM 6349 C C . GLN B 1 260 ? -2.309 31.156 15.945 1 97.12 260 GLN B C 1
ATOM 6351 O O . GLN B 1 260 ? -1.385 31.969 15.906 1 97.12 260 GLN B O 1
ATOM 6356 N N . GLY B 1 261 ? -2.215 29.938 15.383 1 96.44 261 GLY B N 1
ATOM 6357 C CA . GLY B 1 261 ? -1.039 29.562 14.609 1 96.44 261 GLY B CA 1
ATOM 6358 C C . GLY B 1 261 ? -0.834 30.422 13.375 1 96.44 261 GLY B C 1
ATOM 6359 O O . GLY B 1 261 ? 0.279 30.875 13.109 1 96.44 261 GLY B O 1
ATOM 6360 N N . THR B 1 262 ? -1.908 30.578 12.641 1 95.25 262 THR B N 1
ATOM 6361 C CA . THR B 1 262 ? -1.86 31.438 11.469 1 95.25 262 THR B CA 1
ATOM 6362 C C . THR B 1 262 ? -1.502 32.875 11.867 1 95.25 262 THR B C 1
ATOM 6364 O O . THR B 1 262 ? -0.648 33.5 11.234 1 95.25 262 THR B O 1
ATOM 6367 N N . GLY B 1 263 ? -2.135 33.344 12.898 1 97 263 GLY B N 1
ATOM 6368 C CA . GLY B 1 263 ? -1.802 34.656 13.406 1 97 263 GLY B CA 1
ATOM 6369 C C . GLY B 1 263 ? -0.331 34.844 13.742 1 97 263 GLY B C 1
ATOM 6370 O O . GLY B 1 263 ? 0.281 35.844 13.406 1 97 263 GLY B O 1
ATOM 6371 N N . SER B 1 264 ? 0.192 33.844 14.328 1 98 264 SER B N 1
ATOM 6372 C CA . SER B 1 264 ? 1.578 33.875 14.781 1 98 264 SER B CA 1
ATOM 6373 C C . SER B 1 264 ? 2.547 33.875 13.602 1 98 264 SER B C 1
ATOM 6375 O O . SER B 1 264 ? 3.469 34.719 13.57 1 98 264 SER B O 1
ATOM 6377 N N . VAL B 1 265 ? 2.363 33.062 12.68 1 97.69 265 VAL B N 1
ATOM 6378 C CA . VAL B 1 265 ? 3.305 32.938 11.57 1 97.69 265 VAL B CA 1
ATOM 6379 C C . VAL B 1 265 ? 3.244 34.188 10.719 1 97.69 265 VAL B C 1
ATOM 6381 O O . VAL B 1 265 ? 4.273 34.688 10.242 1 97.69 265 VAL B O 1
ATOM 6384 N N . ILE B 1 266 ? 2.055 34.688 10.484 1 97.44 266 ILE B N 1
ATOM 6385 C CA . ILE B 1 266 ? 1.921 35.875 9.664 1 97.44 266 ILE B CA 1
ATOM 6386 C C . ILE B 1 266 ? 2.486 37.094 10.406 1 97.44 266 ILE B C 1
ATOM 6388 O O . ILE B 1 266 ? 3.107 37.969 9.797 1 97.44 266 ILE B O 1
ATOM 6392 N N . LEU B 1 267 ? 2.252 37.125 11.703 1 98 267 LEU B N 1
ATOM 6393 C CA . LEU B 1 267 ? 2.891 38.188 12.492 1 98 267 LEU B CA 1
ATOM 6394 C C . LEU B 1 267 ? 4.406 38.156 12.32 1 98 267 LEU B C 1
ATOM 6396 O O . LEU B 1 267 ? 5.039 39.188 12.156 1 98 267 LEU B O 1
ATOM 6400 N N . SER B 1 268 ? 4.98 36.969 12.406 1 98.19 268 SER B N 1
ATOM 6401 C CA . SER B 1 268 ? 6.422 36.844 12.227 1 98.19 268 SER B CA 1
ATOM 6402 C C . SER B 1 268 ? 6.883 37.438 10.914 1 98.19 268 SER B C 1
ATOM 6404 O O . SER B 1 268 ? 7.828 38.219 10.883 1 98.19 268 SER B O 1
ATOM 6406 N N . GLY B 1 269 ? 6.234 37.031 9.859 1 97.56 269 GLY B N 1
ATOM 6407 C CA . GLY B 1 269 ? 6.551 37.594 8.562 1 97.56 269 GLY B CA 1
ATOM 6408 C C . GLY B 1 269 ? 6.352 39.094 8.508 1 97.56 269 GLY B C 1
ATOM 6409 O O . GLY B 1 269 ? 7.145 39.812 7.891 1 97.56 269 GLY B O 1
ATOM 6410 N N . PHE B 1 270 ? 5.293 39.562 9.117 1 97.75 270 PHE B N 1
ATOM 6411 C CA . PHE B 1 270 ? 4.973 41 9.102 1 97.75 270 PHE B CA 1
ATOM 6412 C C . PHE B 1 270 ? 6.027 41.812 9.859 1 97.75 270 PHE B C 1
ATOM 6414 O O . PHE B 1 270 ? 6.395 42.906 9.438 1 97.75 270 PHE B O 1
ATOM 6421 N N . ILE B 1 271 ? 6.484 41.312 10.945 1 97.69 271 ILE B N 1
ATOM 6422 C CA . ILE B 1 271 ? 7.57 41.938 11.695 1 97.69 271 ILE B CA 1
ATOM 6423 C C . ILE B 1 271 ? 8.766 42.156 10.773 1 97.69 271 ILE B C 1
ATOM 6425 O O . ILE B 1 271 ? 9.32 43.25 10.711 1 97.69 271 ILE B O 1
ATOM 6429 N N . ASN B 1 272 ? 9.148 41.094 10.078 1 97.56 272 ASN B N 1
ATOM 6430 C CA . ASN B 1 272 ? 10.305 41.188 9.188 1 97.56 272 ASN B CA 1
ATOM 6431 C C . ASN B 1 272 ? 10.008 42.094 7.98 1 97.56 272 ASN B C 1
ATOM 6433 O O . ASN B 1 272 ? 10.898 42.781 7.477 1 97.56 272 ASN B O 1
ATOM 6437 N N . ALA B 1 273 ? 8.75 42.094 7.516 1 96.62 273 ALA B N 1
ATOM 6438 C CA . ALA B 1 273 ? 8.367 43 6.445 1 96.62 273 ALA B CA 1
ATOM 6439 C C . ALA B 1 273 ? 8.508 44.438 6.887 1 96.62 273 ALA B C 1
ATOM 6441 O O . ALA B 1 273 ? 9.039 45.281 6.145 1 96.62 273 ALA B O 1
ATOM 6442 N N . VAL B 1 274 ? 8.031 44.75 8.055 1 96.06 274 VAL B N 1
ATOM 6443 C CA . VAL B 1 274 ? 8.109 46.094 8.617 1 96.06 274 VAL B CA 1
ATOM 6444 C C . VAL B 1 274 ? 9.578 46.5 8.773 1 96.06 274 VAL B C 1
ATOM 6446 O O . VAL B 1 274 ? 9.945 47.625 8.453 1 96.06 274 VAL B O 1
ATOM 6449 N N . ARG B 1 275 ? 10.383 45.531 9.211 1 95 275 ARG B N 1
ATOM 6450 C CA . ARG B 1 275 ? 11.82 45.781 9.32 1 95 275 ARG B CA 1
ATOM 6451 C C . ARG B 1 275 ? 12.422 46.094 7.953 1 95 275 ARG B C 1
ATOM 6453 O O . ARG B 1 275 ? 13.289 46.969 7.836 1 95 275 ARG B O 1
ATOM 6460 N N . SER B 1 276 ? 12 45.375 7.031 1 94.56 276 SER B N 1
ATOM 6461 C CA . SER B 1 276 ? 12.531 45.562 5.68 1 94.56 276 SER B CA 1
ATOM 6462 C C . SER B 1 276 ? 12.172 46.906 5.109 1 94.56 276 SER B C 1
ATOM 6464 O O . SER B 1 276 ? 13 47.562 4.457 1 94.56 276 SER B O 1
ATOM 6466 N N . VAL B 1 277 ? 10.914 47.375 5.309 1 93.81 277 VAL B N 1
ATOM 6467 C CA . VAL B 1 277 ? 10.422 48.625 4.746 1 93.81 277 VAL B CA 1
ATOM 6468 C C . VAL B 1 277 ? 10.922 49.812 5.59 1 93.81 277 VAL B C 1
ATOM 6470 O O . VAL B 1 277 ? 10.93 50.938 5.125 1 93.81 277 VAL B O 1
ATOM 6473 N N . GLN B 1 278 ? 11.305 49.594 6.801 1 91.69 278 GLN B N 1
ATOM 6474 C CA . GLN B 1 278 ? 11.852 50.594 7.707 1 91.69 278 GLN B CA 1
ATOM 6475 C C . GLN B 1 278 ? 10.852 51.719 7.961 1 91.69 278 GLN B C 1
ATOM 6477 O O . GLN B 1 278 ? 11.188 52.906 7.848 1 91.69 278 GLN B O 1
ATOM 6482 N N . LYS B 1 279 ? 9.656 51.375 8.188 1 93.31 279 LYS B N 1
ATOM 6483 C CA . LYS B 1 279 ? 8.57 52.281 8.57 1 93.31 279 LYS B CA 1
ATOM 6484 C C . LYS B 1 279 ? 7.977 51.875 9.922 1 93.31 279 LYS B C 1
ATOM 6486 O O . LYS B 1 279 ? 7.703 50.688 10.156 1 93.31 279 LYS B O 1
ATOM 6491 N N . PRO B 1 280 ? 7.816 52.844 10.797 1 95 280 PRO B N 1
ATOM 6492 C CA . PRO B 1 280 ? 7.227 52.5 12.094 1 95 280 PRO B CA 1
ATOM 6493 C C . PRO B 1 280 ? 5.816 51.906 11.969 1 95 280 PRO B C 1
ATOM 6495 O O . PRO B 1 280 ? 5.059 52.312 11.086 1 95 280 PRO B O 1
ATOM 6498 N N . ILE B 1 281 ? 5.441 51.062 12.914 1 96.56 281 ILE B N 1
ATOM 6499 C CA . ILE B 1 281 ? 4.18 50.312 12.867 1 96.56 281 ILE B CA 1
ATOM 6500 C C . ILE B 1 281 ? 3.01 51.281 12.852 1 96.56 281 ILE B C 1
ATOM 6502 O O . ILE B 1 281 ? 1.985 51.031 12.211 1 96.56 281 ILE B O 1
ATOM 6506 N N . LYS B 1 282 ? 3.115 52.438 13.445 1 95 282 LYS B N 1
ATOM 6507 C CA . LYS B 1 282 ? 2.047 53.438 13.586 1 95 282 LYS B CA 1
ATOM 6508 C C . LYS B 1 282 ? 1.715 54.062 12.242 1 95 282 LYS B C 1
ATOM 6510 O O . LYS B 1 282 ? 0.654 54.656 12.078 1 95 282 LYS B O 1
ATOM 6515 N N . GLU B 1 283 ? 2.58 53.906 11.32 1 95.69 283 GLU B N 1
ATOM 6516 C CA . GLU B 1 283 ? 2.396 54.531 10.008 1 95.69 283 GLU B CA 1
ATOM 6517 C C . GLU B 1 283 ? 1.839 53.531 8.992 1 95.69 283 GLU B C 1
ATOM 6519 O O . GLU B 1 283 ? 1.586 53.906 7.844 1 95.69 283 GLU B O 1
ATOM 6524 N N . HIS B 1 284 ? 1.668 52.375 9.438 1 97.31 284 HIS B N 1
ATOM 6525 C CA . HIS B 1 284 ? 1.165 51.375 8.508 1 97.31 284 HIS B CA 1
ATOM 6526 C C . HIS B 1 284 ? -0.359 51.375 8.445 1 97.31 284 HIS B C 1
ATOM 6528 O O . HIS B 1 284 ? -1.025 51.562 9.469 1 97.31 284 HIS B O 1
ATOM 6534 N N . ARG B 1 285 ? -0.955 51.312 7.262 1 98.06 285 ARG B N 1
ATOM 6535 C CA . ARG B 1 285 ? -2.363 51.094 6.941 1 98.06 285 ARG B CA 1
ATOM 6536 C C . ARG B 1 285 ? -2.59 49.719 6.32 1 98.06 285 ARG B C 1
ATOM 6538 O O . ARG B 1 285 ? -2.08 49.438 5.234 1 98.06 285 ARG B O 1
ATOM 6545 N N . MET B 1 286 ? -3.346 48.906 7.012 1 98.38 286 MET B N 1
ATOM 6546 C CA . MET B 1 286 ? -3.43 47.5 6.617 1 98.38 286 MET B CA 1
ATOM 6547 C C . MET B 1 286 ? -4.836 47.156 6.145 1 98.38 286 MET B C 1
ATOM 6549 O O . MET B 1 286 ? -5.797 47.25 6.91 1 98.38 286 MET B O 1
ATOM 6553 N N . VAL B 1 287 ? -4.938 46.719 4.879 1 98.44 287 VAL B N 1
ATOM 6554 C CA . VAL B 1 287 ? -6.203 46.281 4.32 1 98.44 287 VAL B CA 1
ATOM 6555 C C . VAL B 1 287 ? -6.238 44.75 4.309 1 98.44 287 VAL B C 1
ATOM 6557 O O . VAL B 1 287 ? -5.332 44.094 3.781 1 98.44 287 VAL B O 1
ATOM 6560 N N . PHE B 1 288 ? -7.234 44.219 4.957 1 98.06 288 PHE B N 1
ATOM 6561 C CA . PHE B 1 288 ? -7.453 42.781 5.008 1 98.06 288 PHE B CA 1
ATOM 6562 C C . PHE B 1 288 ? -8.594 42.375 4.082 1 98.06 288 PHE B C 1
ATOM 6564 O O . PHE B 1 288 ? -9.695 42.906 4.18 1 98.06 288 PHE B O 1
ATOM 6571 N N . LEU B 1 289 ? -8.258 41.562 3.131 1 97.69 289 LEU B N 1
ATOM 6572 C CA . LEU B 1 289 ? -9.32 40.938 2.35 1 97.69 289 LEU B CA 1
ATOM 6573 C C . LEU B 1 289 ? -9.688 39.562 2.932 1 97.69 289 LEU B C 1
ATOM 6575 O O . LEU B 1 289 ? -9 38.562 2.691 1 97.69 289 LEU B O 1
ATOM 6579 N N . GLY B 1 290 ? -10.844 39.469 3.557 1 92.75 290 GLY B N 1
ATOM 6580 C CA . GLY B 1 290 ? -11.266 38.312 4.34 1 92.75 290 GLY B CA 1
ATOM 6581 C C . GLY B 1 290 ? -11.305 38.594 5.832 1 92.75 290 GLY B C 1
ATOM 6582 O O . GLY B 1 290 ? -10.281 38.938 6.43 1 92.75 290 GLY B O 1
ATOM 6583 N N . ALA B 1 291 ? -12.43 38.406 6.41 1 89.94 291 ALA B N 1
ATOM 6584 C CA . ALA B 1 291 ? -12.609 38.688 7.832 1 89.94 291 ALA B CA 1
ATOM 6585 C C . ALA B 1 291 ? -13.008 37.438 8.594 1 89.94 291 ALA B C 1
ATOM 6587 O O . ALA B 1 291 ? -13.812 37.5 9.531 1 89.94 291 ALA B O 1
ATOM 6588 N N . GLY B 1 292 ? -12.492 36.312 8.141 1 85.69 292 GLY B N 1
ATOM 6589 C CA . GLY B 1 292 ? -12.695 35.062 8.836 1 85.69 292 GLY B CA 1
ATOM 6590 C C . GLY B 1 292 ? -11.711 34.844 9.969 1 85.69 292 GLY B C 1
ATOM 6591 O O . GLY B 1 292 ? -11.031 35.781 10.398 1 85.69 292 GLY B O 1
ATOM 6592 N N . SER B 1 293 ? -11.672 33.562 10.461 1 85.56 293 SER B N 1
ATOM 6593 C CA . SER B 1 293 ? -10.859 33.188 11.617 1 85.56 293 SER B CA 1
ATOM 6594 C C . SER B 1 293 ? -9.391 33.5 11.391 1 85.56 293 SER B C 1
ATOM 6596 O O . SER B 1 293 ? -8.734 34.062 12.258 1 85.56 293 SER B O 1
ATOM 6598 N N . ALA B 1 294 ? -8.867 33.219 10.25 1 89 294 ALA B N 1
ATOM 6599 C CA . ALA B 1 294 ? -7.465 33.469 9.953 1 89 294 ALA B CA 1
ATOM 6600 C C . ALA B 1 294 ? -7.18 34.969 9.938 1 89 294 ALA B C 1
ATOM 6602 O O . ALA B 1 294 ? -6.203 35.438 10.539 1 89 294 ALA B O 1
ATOM 6603 N N . GLY B 1 295 ? -8.039 35.75 9.289 1 92.25 295 GLY B N 1
ATOM 6604 C CA . GLY B 1 295 ? -7.855 37.188 9.195 1 92.25 295 GLY B CA 1
ATOM 6605 C C . GLY B 1 295 ? -7.859 37.875 10.547 1 92.25 295 GLY B C 1
ATOM 6606 O O . GLY B 1 295 ? -6.941 38.625 10.867 1 92.25 295 GLY B O 1
ATOM 6607 N N . ILE B 1 296 ? -8.836 37.562 11.32 1 91.12 296 ILE B N 1
ATOM 6608 C CA . ILE B 1 296 ? -8.969 38.156 12.656 1 91.12 296 ILE B CA 1
ATOM 6609 C C . ILE B 1 296 ? -7.785 37.719 13.516 1 91.12 296 ILE B C 1
ATOM 6611 O O . ILE B 1 296 ? -7.23 38.531 14.266 1 91.12 296 ILE B O 1
ATOM 6615 N N . GLY B 1 297 ? -7.43 36.469 13.398 1 92.75 297 GLY B N 1
ATOM 6616 C CA . GLY B 1 297 ? -6.277 36 14.141 1 92.75 297 GLY B CA 1
ATOM 6617 C C . GLY B 1 297 ? -5 36.75 13.828 1 92.75 297 GLY B C 1
ATOM 6618 O O . GLY B 1 297 ? -4.23 37.062 14.734 1 92.75 297 GLY B O 1
ATOM 6619 N N . VAL B 1 298 ? -4.816 37 12.594 1 95.62 298 VAL B N 1
ATOM 6620 C CA . VAL B 1 298 ? -3.645 37.75 12.156 1 95.62 298 VAL B CA 1
ATOM 6621 C C . VAL B 1 298 ? -3.689 39.156 12.727 1 95.62 298 VAL B C 1
ATOM 6623 O O . VAL B 1 298 ? -2.709 39.625 13.297 1 95.62 298 VAL B O 1
ATOM 6626 N N . ALA B 1 299 ? -4.789 39.812 12.562 1 96.75 299 ALA B N 1
ATOM 6627 C CA . ALA B 1 299 ? -4.941 41.188 13.047 1 96.75 299 ALA B CA 1
ATOM 6628 C C . ALA B 1 299 ? -4.707 41.281 14.555 1 96.75 299 ALA B C 1
ATOM 6630 O O . ALA B 1 299 ? -4.035 42.188 15.039 1 96.75 299 ALA B O 1
ATOM 6631 N N . ASP B 1 300 ? -5.281 40.312 15.266 1 95 300 ASP B N 1
ATOM 6632 C CA . ASP B 1 300 ? -5.113 40.25 16.719 1 95 300 ASP B CA 1
ATOM 6633 C C . ASP B 1 300 ? -3.635 40.156 17.094 1 95 300 ASP B C 1
ATOM 6635 O O . ASP B 1 300 ? -3.188 40.781 18.047 1 95 300 ASP B O 1
ATOM 6639 N N . CYS B 1 301 ? -2.893 39.375 16.406 1 96.31 301 CYS B N 1
ATOM 6640 C CA . CYS B 1 301 ? -1.471 39.219 16.688 1 96.31 301 CYS B CA 1
ATOM 6641 C C . CYS B 1 301 ? -0.701 40.469 16.344 1 96.31 301 CYS B C 1
ATOM 6643 O O . CYS B 1 301 ? 0.197 40.875 17.094 1 96.31 301 CYS B O 1
ATOM 6645 N N . ILE B 1 302 ? -1.07 41.125 15.258 1 97.5 302 ILE B N 1
ATOM 6646 C CA . ILE B 1 302 ? -0.378 42.344 14.836 1 97.5 302 ILE B CA 1
ATOM 6647 C C . ILE B 1 302 ? -0.619 43.438 15.852 1 97.5 302 ILE B C 1
ATOM 6649 O O . ILE B 1 302 ? 0.246 44.312 16.062 1 97.5 302 ILE B O 1
ATOM 6653 N N . MET B 1 303 ? -1.751 43.469 16.531 1 96.88 303 MET B N 1
ATOM 6654 C CA . MET B 1 303 ? -2.074 44.438 17.562 1 96.88 303 MET B CA 1
ATOM 6655 C C . MET B 1 303 ? -0.978 44.5 18.625 1 96.88 303 MET B C 1
ATOM 6657 O O . MET B 1 303 ? -0.749 45.531 19.234 1 96.88 303 MET B O 1
ATOM 6661 N N . SER B 1 304 ? -0.297 43.344 18.812 1 95.75 304 SER B N 1
ATOM 6662 C CA . SER B 1 304 ? 0.767 43.281 19.797 1 95.75 304 SER B CA 1
ATOM 6663 C C . SER B 1 304 ? 1.883 44.281 19.484 1 95.75 304 SER B C 1
ATOM 6665 O O . SER B 1 304 ? 2.527 44.812 20.375 1 95.75 304 SER B O 1
ATOM 6667 N N . LEU B 1 305 ? 2.133 44.5 18.203 1 96.31 305 LEU B N 1
ATOM 6668 C CA . LEU B 1 305 ? 3.166 45.438 17.797 1 96.31 305 LEU B CA 1
ATOM 6669 C C . LEU B 1 305 ? 2.777 46.875 18.172 1 96.31 305 LEU B C 1
ATOM 6671 O O . LEU B 1 305 ? 3.635 47.656 18.562 1 96.31 305 LEU B O 1
ATOM 6675 N N . PHE B 1 306 ? 1.53 47.219 18.031 1 97.06 306 PHE B N 1
ATOM 6676 C CA . PHE B 1 306 ? 1.038 48.531 18.422 1 97.06 306 PHE B CA 1
ATOM 6677 C C . PHE B 1 306 ? 1.139 48.719 19.922 1 97.06 306 PHE B C 1
ATOM 6679 O O . PHE B 1 306 ? 1.52 49.781 20.406 1 97.06 306 PHE B O 1
ATOM 6686 N N . ASP B 1 307 ? 0.785 47.688 20.609 1 96.12 307 ASP B N 1
ATOM 6687 C CA . ASP B 1 307 ? 0.895 47.719 22.062 1 96.12 307 ASP B CA 1
ATOM 6688 C C . ASP B 1 307 ? 2.332 48 22.5 1 96.12 307 ASP B C 1
ATOM 6690 O O . ASP B 1 307 ? 2.566 48.812 23.391 1 96.12 307 ASP B O 1
ATOM 6694 N N . GLU B 1 308 ? 3.232 47.344 21.906 1 94.56 308 GLU B N 1
ATOM 6695 C CA . GLU B 1 308 ? 4.648 47.531 22.219 1 94.56 308 GLU B CA 1
ATOM 6696 C C . GLU B 1 308 ? 5.105 48.969 21.875 1 94.56 308 GLU B C 1
ATOM 6698 O O . GLU B 1 308 ? 6 49.5 22.531 1 94.56 308 GLU B O 1
ATOM 6703 N N . ALA B 1 309 ? 4.473 49.5 20.875 1 95.38 309 ALA B N 1
ATOM 6704 C CA . ALA B 1 309 ? 4.816 50.844 20.438 1 95.38 309 ALA B CA 1
ATOM 6705 C C . ALA B 1 309 ? 4.098 51.906 21.297 1 95.38 309 ALA B C 1
ATOM 6707 O O . ALA B 1 309 ? 4.242 53.094 21.062 1 95.38 309 ALA B O 1
ATOM 6708 N N . GLY B 1 310 ? 3.264 51.5 22.188 1 95.44 310 GLY B N 1
ATOM 6709 C CA . GLY B 1 310 ? 2.582 52.406 23.094 1 95.44 310 GLY B CA 1
ATOM 6710 C C . GLY B 1 310 ? 1.328 53 22.5 1 95.44 310 GLY B C 1
ATOM 6711 O O . GLY B 1 310 ? 0.884 54.062 22.922 1 95.44 310 GLY B O 1
ATOM 6712 N N . VAL B 1 311 ? 0.838 52.375 21.516 1 96.31 311 VAL B N 1
ATOM 6713 C CA . VAL B 1 311 ? -0.385 52.875 20.891 1 96.31 311 VAL B CA 1
ATOM 6714 C C . VAL B 1 311 ? -1.599 52.219 21.547 1 96.31 311 VAL B C 1
ATOM 6716 O O . VAL B 1 311 ? -1.586 51 21.828 1 96.31 311 VAL B O 1
ATOM 6719 N N . SER B 1 312 ? -2.623 52.969 21.844 1 95.81 312 SER B N 1
ATOM 6720 C CA . SER B 1 312 ? -3.828 52.406 22.453 1 95.81 312 SER B CA 1
ATOM 6721 C C . SER B 1 312 ? -4.543 51.438 21.5 1 95.81 312 SER B C 1
ATOM 6723 O O . SER B 1 312 ? -4.418 51.562 20.281 1 95.81 312 SER B O 1
ATOM 6725 N N . LYS B 1 313 ? -5.301 50.562 22.047 1 94.94 313 LYS B N 1
ATOM 6726 C CA . LYS B 1 313 ? -6.039 49.562 21.25 1 94.94 313 LYS B CA 1
ATOM 6727 C C . LYS B 1 313 ? -6.996 50.281 20.281 1 94.94 313 LYS B C 1
ATOM 6729 O O . LYS B 1 313 ? -7.141 49.844 19.125 1 94.94 313 LYS B O 1
ATOM 6734 N N . GLU B 1 314 ? -7.641 51.281 20.797 1 93.69 314 GLU B N 1
ATOM 6735 C CA . GLU B 1 314 ? -8.602 52.031 19.984 1 93.69 314 GLU B CA 1
ATOM 6736 C C . GLU B 1 314 ? -7.922 52.688 18.797 1 93.69 314 GLU B C 1
ATOM 6738 O O . GLU B 1 314 ? -8.422 52.625 17.672 1 93.69 314 GLU B O 1
ATOM 6743 N N . GLU B 1 315 ? -6.824 53.312 19.047 1 95 315 GLU B N 1
ATOM 6744 C CA . GLU B 1 315 ? -6.07 53.969 17.984 1 95 315 GLU B CA 1
ATOM 6745 C C . GLU B 1 315 ? -5.484 52.938 17.016 1 95 315 GLU B C 1
ATOM 6747 O O . GLU B 1 315 ? -5.48 53.125 15.805 1 95 315 GLU B O 1
ATOM 6752 N N . ALA B 1 316 ? -4.977 51.875 17.562 1 96.75 316 ALA B N 1
ATOM 6753 C CA . ALA B 1 316 ? -4.371 50.812 16.75 1 96.75 316 ALA B CA 1
ATOM 6754 C C . ALA B 1 316 ? -5.387 50.219 15.781 1 96.75 316 ALA B C 1
ATOM 6756 O O . ALA B 1 316 ? -5.051 49.906 14.633 1 96.75 316 ALA B O 1
ATOM 6757 N N . ARG B 1 317 ? -6.602 50.031 16.172 1 95.62 317 ARG B N 1
ATOM 6758 C CA . ARG B 1 317 ? -7.648 49.406 15.359 1 95.62 317 ARG B CA 1
ATOM 6759 C C . ARG B 1 317 ? -7.949 50.25 14.117 1 95.62 317 ARG B C 1
ATOM 6761 O O . ARG B 1 317 ? -8.414 49.719 13.109 1 95.62 317 ARG B O 1
ATOM 6768 N N . LYS B 1 318 ? -7.613 51.5 14.203 1 94.88 318 LYS B N 1
ATOM 6769 C CA . LYS B 1 318 ? -7.852 52.375 13.086 1 94.88 318 LYS B CA 1
ATOM 6770 C C . LYS B 1 318 ? -6.863 52.125 11.953 1 94.88 318 LYS B C 1
ATOM 6772 O O . LYS B 1 318 ? -7.039 52.625 10.836 1 94.88 318 LYS B O 1
ATOM 6777 N N . SER B 1 319 ? -5.895 51.375 12.227 1 97.31 319 SER B N 1
ATOM 6778 C CA . SER B 1 319 ? -4.902 51.031 11.203 1 97.31 319 SER B CA 1
ATOM 6779 C C . SER B 1 319 ? -5.328 49.844 10.391 1 97.31 319 SER B C 1
ATOM 6781 O O . SER B 1 319 ? -4.629 49.438 9.453 1 97.31 319 SER B O 1
ATOM 6783 N N . PHE B 1 320 ? -6.492 49.219 10.719 1 98 320 PHE B N 1
ATOM 6784 C CA . PHE B 1 320 ? -6.973 48 10.07 1 98 320 PHE B CA 1
ATOM 6785 C C . PHE B 1 320 ? -8.242 48.281 9.273 1 98 320 PHE B C 1
ATOM 6787 O O . PHE B 1 320 ? -9.148 48.969 9.758 1 98 320 PHE B O 1
ATOM 6794 N N . TRP B 1 321 ? -8.328 47.906 8.039 1 97.88 321 TRP B N 1
ATOM 6795 C CA . TRP B 1 321 ? -9.516 47.906 7.199 1 97.88 321 TRP B CA 1
ATOM 6796 C C . TRP B 1 321 ? -9.852 46.5 6.695 1 97.88 321 TRP B C 1
ATOM 6798 O O . TRP B 1 321 ? -9.141 45.969 5.852 1 97.88 321 TRP B O 1
ATOM 6808 N N . PHE B 1 322 ? -10.945 45.938 7.172 1 97.5 322 PHE B N 1
ATOM 6809 C CA . PHE B 1 322 ? -11.367 44.594 6.758 1 97.5 322 PHE B CA 1
ATOM 6810 C C . PHE B 1 322 ? -12.406 44.688 5.648 1 97.5 322 PHE B C 1
ATOM 6812 O O . PHE B 1 322 ? -13.352 45.469 5.734 1 97.5 322 PHE B O 1
ATOM 6819 N N . VAL B 1 323 ? -12.211 43.906 4.59 1 96.31 323 VAL B N 1
ATOM 6820 C CA . VAL B 1 323 ? -13.109 43.844 3.445 1 96.31 323 VAL B CA 1
ATOM 6821 C C . VAL B 1 323 ? -13.641 42.438 3.283 1 96.31 323 VAL B C 1
ATOM 6823 O O . VAL B 1 323 ? -12.875 41.469 3.365 1 96.31 323 VAL B O 1
ATOM 6826 N N . ASP B 1 324 ? -14.906 42.25 3.133 1 92.19 324 ASP B N 1
ATOM 6827 C CA . ASP B 1 324 ? -15.492 40.938 2.82 1 92.19 324 ASP B CA 1
ATOM 6828 C C . ASP B 1 324 ? -16.375 41.031 1.583 1 92.19 324 ASP B C 1
ATOM 6830 O O . ASP B 1 324 ? -16.203 41.906 0.743 1 92.19 324 ASP B O 1
ATOM 6834 N N . SER B 1 325 ? -17.219 40 1.327 1 88.25 325 SER B N 1
ATOM 6835 C CA . SER B 1 325 ? -18 39.906 0.099 1 88.25 325 SER B CA 1
ATOM 6836 C C . SER B 1 325 ? -18.938 41.094 -0.05 1 88.25 325 SER B C 1
ATOM 6838 O O . SER B 1 325 ? -19.391 41.375 -1.155 1 88.25 325 SER B O 1
ATOM 6840 N N . LYS B 1 326 ? -19.156 41.812 1.04 1 91.44 326 LYS B N 1
ATOM 6841 C CA . LYS B 1 326 ? -20.078 42.969 0.996 1 91.44 326 LYS B CA 1
ATOM 6842 C C . LYS B 1 326 ? -19.328 44.281 1.035 1 91.44 326 LYS B C 1
ATOM 6844 O O . LYS B 1 326 ? -19.953 45.344 1.134 1 91.44 326 LYS B O 1
ATOM 6849 N N . GLY B 1 327 ? -18.016 44.188 1.016 1 94.06 327 GLY B N 1
ATOM 6850 C CA . GLY B 1 327 ? -17.219 45.375 1.014 1 94.06 327 GLY B CA 1
ATOM 6851 C C . GLY B 1 327 ? -16.547 45.656 2.346 1 94.06 327 GLY B C 1
ATOM 6852 O O . GLY B 1 327 ? -16.312 44.75 3.131 1 94.06 327 GLY B O 1
ATOM 6853 N N . LEU B 1 328 ? -16.203 47 2.496 1 97.19 328 LEU B N 1
ATOM 6854 C CA . LEU B 1 328 ? -15.531 47.406 3.73 1 97.19 328 LEU B CA 1
ATOM 6855 C C . LEU B 1 328 ? -16.438 47.156 4.938 1 97.19 328 LEU B C 1
ATOM 6857 O O . LEU B 1 328 ? -17.609 47.5 4.91 1 97.19 328 LEU B O 1
ATOM 6861 N N . ILE B 1 329 ? -15.898 46.594 5.957 1 95.94 329 ILE B N 1
ATOM 6862 C CA . ILE B 1 329 ? -16.672 46.344 7.168 1 95.94 329 ILE B CA 1
ATOM 6863 C C . ILE B 1 329 ? -16.766 47.625 7.996 1 95.94 329 ILE B C 1
ATOM 6865 O O . ILE B 1 329 ? -15.742 48.125 8.484 1 95.94 329 ILE B O 1
ATOM 6869 N N . THR B 1 330 ? -17.922 48.094 8.125 1 95.12 330 THR B N 1
ATOM 6870 C CA . THR B 1 330 ? -18.203 49.281 8.914 1 95.12 330 THR B CA 1
ATOM 6871 C C . THR B 1 330 ? -19.328 49.031 9.898 1 95.12 330 THR B C 1
ATOM 6873 O O . THR B 1 330 ? -20.078 48.062 9.766 1 95.12 330 THR B O 1
ATOM 6876 N N . THR B 1 331 ? -19.375 49.875 10.906 1 90.62 331 THR B N 1
ATOM 6877 C CA . THR B 1 331 ? -20.453 49.75 11.883 1 90.62 331 THR B CA 1
ATOM 6878 C C . THR B 1 331 ? -21.797 50.188 11.266 1 90.62 331 THR B C 1
ATOM 6880 O O . THR B 1 331 ? -22.859 49.844 11.797 1 90.62 331 THR B O 1
ATOM 6883 N N . THR B 1 332 ? -21.719 50.781 10.133 1 87.62 332 THR B N 1
ATOM 6884 C CA . THR B 1 332 ? -22.922 51.344 9.539 1 87.62 332 THR B CA 1
ATOM 6885 C C . THR B 1 332 ? -23.359 50.562 8.312 1 87.62 332 THR B C 1
ATOM 6887 O O . THR B 1 332 ? -24.281 50.938 7.609 1 87.62 332 THR B O 1
ATOM 6890 N N . ARG B 1 333 ? -22.703 49.531 7.984 1 87.19 333 ARG B N 1
ATOM 6891 C CA . ARG B 1 333 ? -22.969 48.812 6.754 1 87.19 333 ARG B CA 1
ATOM 6892 C C . ARG B 1 333 ? -24.328 48.125 6.809 1 87.19 333 ARG B C 1
ATOM 6894 O O . ARG B 1 333 ? -24.906 47.781 5.77 1 87.19 333 ARG B O 1
ATOM 6901 N N . GLY B 1 334 ? -25 47.906 7.938 1 83.94 334 GLY B N 1
ATOM 6902 C CA . GLY B 1 334 ? -26.375 47.438 8.047 1 83.94 334 GLY B CA 1
ATOM 6903 C C . GLY B 1 334 ? -26.5 45.969 8.383 1 83.94 334 GLY B C 1
ATOM 6904 O O . GLY B 1 334 ? -27.531 45.5 8.859 1 83.94 334 GLY B O 1
ATOM 6905 N N . ASP B 1 335 ? -25.547 45.125 8.047 1 85.88 335 ASP B N 1
ATOM 6906 C CA . ASP B 1 335 ? -25.656 43.688 8.367 1 85.88 335 ASP B CA 1
ATOM 6907 C C . ASP B 1 335 ? -25.172 43.406 9.789 1 85.88 335 ASP B C 1
ATOM 6909 O O . ASP B 1 335 ? -24.547 44.25 10.414 1 85.88 335 ASP B O 1
ATOM 6913 N N . GLU B 1 336 ? -25.547 42.25 10.312 1 86.81 336 GLU B N 1
ATOM 6914 C CA . GLU B 1 336 ? -25.109 41.844 11.641 1 86.81 336 GLU B CA 1
ATOM 6915 C C . GLU B 1 336 ? -23.688 41.281 11.602 1 86.81 336 GLU B C 1
ATOM 6917 O O . GLU B 1 336 ? -23.391 40.344 10.859 1 86.81 336 GLU B O 1
ATOM 6922 N N . LEU B 1 337 ? -22.844 41.938 12.336 1 88.44 337 LEU B N 1
ATOM 6923 C CA . LEU B 1 337 ? -21.438 41.531 12.422 1 88.44 337 LEU B CA 1
ATOM 6924 C C . LEU B 1 337 ? -21.219 40.625 13.625 1 88.44 337 LEU B C 1
ATOM 6926 O O . LEU B 1 337 ? -21.844 40.781 14.672 1 88.44 337 LEU B O 1
ATOM 6930 N N . THR B 1 338 ? -20.391 39.625 13.453 1 84.31 338 THR B N 1
ATOM 6931 C CA . THR B 1 338 ? -19.953 38.812 14.594 1 84.31 338 THR B CA 1
ATOM 6932 C C . THR B 1 338 ? -19.172 39.688 15.578 1 84.31 338 THR B C 1
ATOM 6934 O O . THR B 1 338 ? -18.688 40.75 15.227 1 84.31 338 THR B O 1
ATOM 6937 N N . SER B 1 339 ? -19.047 39.219 16.781 1 84.94 339 SER B N 1
ATOM 6938 C CA . SER B 1 339 ? -18.312 39.938 17.797 1 84.94 339 SER B CA 1
ATOM 6939 C C . SER B 1 339 ? -16.875 40.188 17.391 1 84.94 339 SER B C 1
ATOM 6941 O O . SER B 1 339 ? -16.312 41.25 17.656 1 84.94 339 SER B O 1
ATOM 6943 N N . GLN B 1 340 ? -16.281 39.25 16.719 1 84.62 340 GLN B N 1
ATOM 6944 C CA . GLN B 1 340 ? -14.883 39.344 16.312 1 84.62 340 GLN B CA 1
ATOM 6945 C C . GLN B 1 340 ? -14.711 40.406 15.219 1 84.62 340 GLN B C 1
ATOM 6947 O O . GLN B 1 340 ? -13.758 41.188 15.25 1 84.62 340 GLN B O 1
ATOM 6952 N N . LYS B 1 341 ? -15.688 40.438 14.312 1 88.12 341 LYS B N 1
ATOM 6953 C CA . LYS B 1 341 ? -15.633 41.406 13.234 1 88.12 341 LYS B CA 1
ATOM 6954 C C . LYS B 1 341 ? -15.891 42.812 13.758 1 88.12 341 LYS B C 1
ATOM 6956 O O . LYS B 1 341 ? -15.336 43.781 13.242 1 88.12 341 LYS B O 1
ATOM 6961 N N . LYS B 1 342 ? -16.75 42.875 14.766 1 90.12 342 LYS B N 1
ATOM 6962 C CA . LYS B 1 342 ? -17.125 44.188 15.328 1 90.12 342 LYS B CA 1
ATOM 6963 C C . LYS B 1 342 ? -15.891 44.906 15.867 1 90.12 342 LYS B C 1
ATOM 6965 O O . LYS B 1 342 ? -15.82 46.125 15.812 1 90.12 342 LYS B O 1
ATOM 6970 N N . GLN B 1 343 ? -14.938 44.156 16.312 1 90.69 343 GLN B N 1
ATOM 6971 C CA . GLN B 1 343 ? -13.734 44.719 16.891 1 90.69 343 GLN B CA 1
ATOM 6972 C C . GLN B 1 343 ? -12.953 45.531 15.859 1 90.69 343 GLN B C 1
ATOM 6974 O O . GLN B 1 343 ? -12.234 46.469 16.203 1 90.69 343 GLN B O 1
ATOM 6979 N N . TYR B 1 344 ? -13.125 45.219 14.594 1 94.44 344 TYR B N 1
ATOM 6980 C CA . TYR B 1 344 ? -12.328 45.844 13.562 1 94.44 344 TYR B CA 1
ATOM 6981 C C . TYR B 1 344 ? -13.219 46.625 12.594 1 94.44 344 TYR B C 1
ATOM 6983 O O . TYR B 1 344 ? -12.758 47.094 11.539 1 94.44 344 TYR B O 1
ATOM 6991 N N . ALA B 1 345 ? -14.484 46.719 12.938 1 95.25 345 ALA B N 1
ATOM 6992 C CA . ALA B 1 345 ? -15.391 47.469 12.102 1 95.25 345 ALA B CA 1
ATOM 6993 C C . ALA B 1 345 ? -15.086 48.969 12.203 1 95.25 345 ALA B C 1
ATOM 6995 O O . ALA B 1 345 ? -14.906 49.5 13.297 1 95.25 345 ALA B O 1
ATOM 6996 N N . ARG B 1 346 ? -15.086 49.625 11.023 1 95.56 346 ARG B N 1
ATOM 6997 C CA . ARG B 1 346 ? -14.758 51.062 11 1 95.56 346 ARG B CA 1
ATOM 69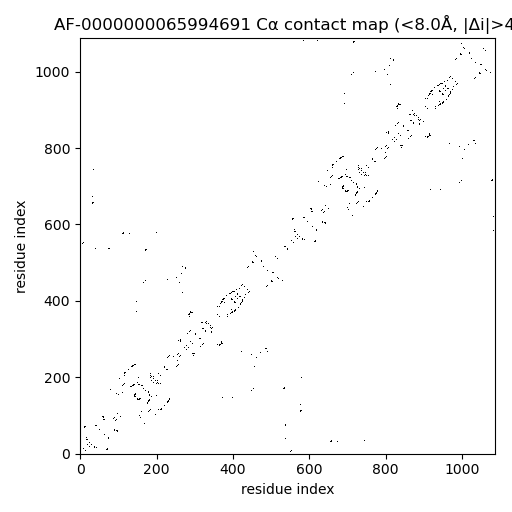98 C C . ARG B 1 346 ? -15.977 51.906 11.359 1 95.56 346 ARG B C 1
ATOM 7000 O O . ARG B 1 346 ? -17.062 51.719 10.812 1 95.56 346 ARG B O 1
ATOM 7007 N N . GLU B 1 347 ? -15.719 52.812 12.234 1 91.5 347 GLU B N 1
ATOM 7008 C CA . GLU B 1 347 ? -16.797 53.688 12.68 1 91.5 347 GLU B CA 1
ATOM 7009 C C . GLU B 1 347 ? -16.766 55.031 11.945 1 91.5 347 GLU B C 1
ATOM 7011 O O . GLU B 1 347 ? -17.766 55.75 11.883 1 91.5 347 GLU B O 1
ATOM 7016 N N . ASP B 1 348 ? -15.656 55.375 11.422 1 92.19 348 ASP B N 1
ATOM 7017 C CA . ASP B 1 348 ? -15.445 56.719 10.867 1 92.19 348 ASP B CA 1
ATOM 7018 C C . ASP B 1 348 ? -15.859 56.781 9.398 1 92.19 348 ASP B C 1
ATOM 7020 O O . ASP B 1 348 ? -15.742 57.812 8.758 1 92.19 348 ASP B O 1
ATOM 7024 N N . TYR B 1 349 ? -16.266 55.688 8.891 1 91.88 349 TYR B N 1
ATOM 7025 C CA . TYR B 1 349 ? -16.766 55.656 7.52 1 91.88 349 TYR B CA 1
ATOM 7026 C C . TYR B 1 349 ? -18.281 55.844 7.484 1 91.88 349 TYR B C 1
ATOM 7028 O O . TYR B 1 349 ? -19.016 55 7.988 1 91.88 349 TYR B O 1
ATOM 7036 N N . THR B 1 350 ? -18.75 56.906 6.914 1 87.12 350 THR B N 1
ATOM 7037 C CA . THR B 1 350 ? -20.172 57.188 6.82 1 87.12 350 THR B CA 1
ATOM 7038 C C . THR B 1 350 ? -20.75 56.719 5.492 1 87.12 350 THR B C 1
ATOM 7040 O O . THR B 1 350 ? -21.938 56.812 5.238 1 87.12 350 THR B O 1
ATOM 7043 N N . TYR B 1 351 ? -19.891 56.219 4.633 1 88.5 351 TYR B N 1
ATOM 7044 C CA . TYR B 1 351 ? -20.281 55.656 3.35 1 88.5 351 TYR B CA 1
ATOM 7045 C C . TYR B 1 351 ? -19.688 54.281 3.168 1 88.5 351 TYR B C 1
ATOM 7047 O O . TYR B 1 351 ? -18.75 53.906 3.877 1 88.5 351 TYR B O 1
ATOM 7055 N N . GLN B 1 352 ? -20.328 53.625 2.182 1 91.56 352 GLN B N 1
ATOM 7056 C CA . GLN B 1 352 ? -19.875 52.25 1.978 1 91.56 352 GLN B CA 1
ATOM 7057 C C . GLN B 1 352 ? -18.969 52.125 0.765 1 91.56 352 GLN B C 1
ATOM 7059 O O . GLN B 1 352 ? -19.234 52.719 -0.279 1 91.56 352 GLN B O 1
ATOM 7064 N N . LEU B 1 353 ? -17.797 51.531 0.962 1 95.5 353 LEU B N 1
ATOM 7065 C CA . LEU B 1 353 ? -16.922 51.125 -0.125 1 95.5 353 LEU B CA 1
ATOM 7066 C C . LEU B 1 353 ? -17.188 49.656 -0.51 1 95.5 353 LEU B C 1
ATOM 7068 O O . LEU B 1 353 ? -16.984 48.75 0.299 1 95.5 353 LEU B O 1
ATOM 7072 N N . LYS B 1 354 ? -17.484 49.375 -1.704 1 93.62 354 LYS B N 1
ATOM 7073 C CA . LYS B 1 354 ? -18.109 48.094 -2.061 1 93.62 354 LYS B CA 1
ATOM 7074 C C . LYS B 1 354 ? -17.078 47.125 -2.648 1 93.62 354 LYS B C 1
ATOM 7076 O O . LYS B 1 354 ? -17.297 45.906 -2.684 1 93.62 354 LYS B O 1
ATOM 7081 N N . SER B 1 355 ? -15.992 47.75 -3.158 1 95.31 355 SER B N 1
ATOM 7082 C CA . SER B 1 355 ? -15 46.875 -3.785 1 95.31 355 SER B CA 1
ATOM 7083 C C . SER B 1 355 ? -13.625 47.062 -3.146 1 95.31 355 SER B C 1
ATOM 7085 O O . SER B 1 355 ? -13.359 48.094 -2.52 1 95.31 355 SER B O 1
ATOM 7087 N N . LEU B 1 356 ? -12.812 46.062 -3.35 1 97.69 356 LEU B N 1
ATOM 7088 C CA . LEU B 1 356 ? -11.445 46.125 -2.85 1 97.69 356 LEU B CA 1
ATOM 7089 C C . LEU B 1 356 ? -10.703 47.312 -3.469 1 97.69 356 LEU B C 1
ATOM 7091 O O . LEU B 1 356 ? -9.93 48 -2.785 1 97.69 356 LEU B O 1
ATOM 7095 N N . LEU B 1 357 ? -10.891 47.5 -4.766 1 97.62 357 LEU B N 1
ATOM 7096 C CA . LEU B 1 357 ? -10.234 48.594 -5.469 1 97.62 357 LEU B CA 1
ATOM 7097 C C . LEU B 1 357 ? -10.625 49.938 -4.859 1 97.62 357 LEU B C 1
ATOM 7099 O O . LEU B 1 357 ? -9.773 50.812 -4.684 1 97.62 357 LEU B O 1
ATOM 7103 N N . GLU B 1 358 ? -11.906 50.094 -4.551 1 97.75 358 GLU B N 1
ATOM 7104 C CA . GLU B 1 358 ? -12.367 51.344 -3.92 1 97.75 358 GLU B CA 1
ATOM 7105 C C . GLU B 1 358 ? -11.695 51.562 -2.568 1 97.75 358 GLU B C 1
ATOM 7107 O O . GLU B 1 358 ? -11.305 52.656 -2.234 1 97.75 358 GLU B O 1
ATOM 7112 N N . VAL B 1 359 ? -11.602 50.531 -1.849 1 98.12 359 VAL B N 1
ATOM 7113 C CA . VAL B 1 359 ? -10.977 50.594 -0.533 1 98.12 359 VAL B CA 1
ATOM 7114 C C . VAL B 1 359 ? -9.508 51 -0.681 1 98.12 359 VAL B C 1
ATOM 7116 O O . VAL B 1 359 ? -9.008 51.844 0.057 1 98.12 359 VAL B O 1
ATOM 7119 N N . VAL B 1 360 ? -8.797 50.406 -1.595 1 98.19 360 VAL B N 1
ATOM 7120 C CA . VAL B 1 360 ? -7.379 50.656 -1.808 1 98.19 360 VAL B CA 1
ATOM 7121 C C . VAL B 1 360 ? -7.18 52.125 -2.258 1 98.19 360 VAL B C 1
ATOM 7123 O O . VAL B 1 360 ? -6.227 52.781 -1.84 1 98.19 360 VAL B O 1
ATOM 7126 N N . ARG B 1 361 ? -8.062 52.594 -3.117 1 97.56 361 ARG B N 1
ATOM 7127 C CA . ARG B 1 361 ? -7.992 54 -3.578 1 97.56 361 ARG B CA 1
ATOM 7128 C C . ARG B 1 361 ? -8.148 54.969 -2.414 1 97.56 361 ARG B C 1
ATOM 7130 O O . ARG B 1 361 ? -7.48 56 -2.363 1 97.56 361 ARG B O 1
ATOM 7137 N N . ASP B 1 362 ? -8.984 54.562 -1.591 1 97.56 362 ASP B N 1
ATOM 7138 C CA . ASP B 1 362 ? -9.32 55.469 -0.483 1 97.56 362 ASP B CA 1
ATOM 7139 C C . ASP B 1 362 ? -8.266 55.375 0.617 1 97.56 362 ASP B C 1
ATOM 7141 O O . ASP B 1 362 ? -7.793 56.406 1.101 1 97.56 362 ASP B O 1
ATOM 7145 N N . VAL B 1 363 ? -7.891 54.219 0.995 1 97.5 363 VAL B N 1
ATOM 7146 C CA . VAL B 1 363 ? -7.078 53.969 2.178 1 97.5 363 VAL B CA 1
ATOM 7147 C C . VAL B 1 363 ? -5.602 54.156 1.843 1 97.5 363 VAL B C 1
ATOM 7149 O O . VAL B 1 363 ? -4.812 54.562 2.697 1 97.5 363 VAL B O 1
ATOM 7152 N N . LYS B 1 364 ? -5.195 53.875 0.596 1 97.88 364 LYS B N 1
ATOM 7153 C CA . LYS B 1 364 ? -3.797 53.906 0.18 1 97.88 364 LYS B CA 1
ATOM 7154 C C . LYS B 1 364 ? -2.941 53.031 1.111 1 97.88 364 LYS B C 1
ATOM 7156 O O . LYS B 1 364 ? -1.971 53.531 1.693 1 97.88 364 LYS B O 1
ATOM 7161 N N . PRO B 1 365 ? -3.281 51.781 1.157 1 98.44 365 PRO B N 1
ATOM 7162 C CA . PRO B 1 365 ? -2.684 50.906 2.166 1 98.44 365 PRO B CA 1
ATOM 7163 C C . PRO B 1 365 ? -1.192 50.656 1.936 1 98.44 365 PRO B C 1
ATOM 7165 O O . PRO B 1 365 ? -0.749 50.562 0.789 1 98.44 365 PRO B O 1
ATOM 7168 N N . THR B 1 366 ? -0.413 50.531 3.004 1 98.19 366 THR B N 1
ATOM 7169 C CA . THR B 1 366 ? 0.989 50.125 2.963 1 98.19 366 THR B CA 1
ATOM 7170 C C . THR B 1 366 ? 1.113 48.625 2.914 1 98.19 366 THR B C 1
ATOM 7172 O O . THR B 1 366 ? 2.145 48.094 2.5 1 98.19 366 THR B O 1
ATOM 7175 N N . ALA B 1 367 ? 0.109 47.938 3.434 1 98.5 367 ALA B N 1
ATOM 7176 C CA . ALA B 1 367 ? 0.069 46.469 3.43 1 98.5 367 ALA B CA 1
ATOM 7177 C C . ALA B 1 367 ? -1.313 45.969 3.031 1 98.5 367 ALA B C 1
ATOM 7179 O O . ALA B 1 367 ? -2.332 46.531 3.43 1 98.5 367 ALA B O 1
ATOM 7180 N N . ILE B 1 368 ? -1.334 44.938 2.191 1 98.56 368 ILE B N 1
ATOM 7181 C CA . ILE B 1 368 ? -2.559 44.219 1.84 1 98.56 368 ILE B CA 1
ATOM 7182 C C . ILE B 1 368 ? -2.412 42.75 2.18 1 98.56 368 ILE B C 1
ATOM 7184 O O . ILE B 1 368 ? -1.411 42.125 1.823 1 98.56 368 ILE B O 1
ATOM 7188 N N . ILE B 1 369 ? -3.311 42.219 2.998 1 98.06 369 ILE B N 1
ATOM 7189 C CA . ILE B 1 369 ? -3.27 40.844 3.473 1 98.06 369 ILE B CA 1
ATOM 7190 C C . ILE B 1 369 ? -4.52 40.094 3.008 1 98.06 369 ILE B C 1
ATOM 7192 O O . ILE B 1 369 ? -5.641 40.5 3.35 1 98.06 369 ILE B O 1
ATOM 7196 N N . GLY B 1 370 ? -4.309 39.094 2.211 1 97.06 370 GLY B N 1
ATOM 7197 C CA . GLY B 1 370 ? -5.41 38.312 1.67 1 97.06 370 GLY B CA 1
ATOM 7198 C C . GLY B 1 370 ? -5.605 37 2.373 1 97.06 370 GLY B C 1
ATOM 7199 O O . GLY B 1 370 ? -4.695 36.156 2.406 1 97.06 370 GLY B O 1
ATOM 7200 N N . LEU B 1 371 ? -6.762 36.719 2.881 1 93.88 371 LEU B N 1
ATOM 7201 C CA . LEU B 1 371 ? -7.191 35.469 3.529 1 93.88 371 LEU B CA 1
ATOM 7202 C C . LEU B 1 371 ? -8.641 35.156 3.182 1 93.88 371 LEU B C 1
ATOM 7204 O O . LEU B 1 371 ? -9.406 34.719 4.043 1 93.88 371 LEU B O 1
ATOM 7208 N N . SER B 1 372 ? -9.023 35.438 1.952 1 88.81 372 SER B N 1
ATOM 7209 C CA . SER B 1 372 ? -10.414 35.344 1.509 1 88.81 372 SER B CA 1
ATOM 7210 C C . SER B 1 372 ? -10.711 34 0.854 1 88.81 372 SER B C 1
ATOM 7212 O O . SER B 1 372 ? -11.875 33.594 0.757 1 88.81 372 SER B O 1
ATOM 7214 N N . GLY B 1 373 ? -9.719 33.375 0.279 1 86.44 373 GLY B N 1
ATOM 7215 C CA . GLY B 1 373 ? -9.891 32.125 -0.479 1 86.44 373 GLY B CA 1
ATOM 7216 C C . GLY B 1 373 ? -10.312 32.375 -1.917 1 86.44 373 GLY B C 1
ATOM 7217 O O . GLY B 1 373 ? -10.656 31.438 -2.635 1 86.44 373 GLY B O 1
ATOM 7218 N N . ILE B 1 374 ? -10.25 33.594 -2.359 1 90.06 374 ILE B N 1
ATOM 7219 C CA . ILE B 1 374 ? -10.703 33.938 -3.703 1 90.06 374 ILE B CA 1
ATOM 7220 C C . ILE B 1 374 ? -9.508 34.281 -4.586 1 90.06 374 ILE B C 1
ATOM 7222 O O . ILE B 1 374 ? -8.992 35.406 -4.543 1 90.06 374 ILE B O 1
ATOM 7226 N N . GLY B 1 375 ? -9.234 33.438 -5.48 1 92.44 375 GLY B N 1
ATOM 7227 C CA . GLY B 1 375 ? -8.109 33.625 -6.379 1 92.44 375 GLY B CA 1
ATOM 7228 C C . GLY B 1 375 ? -8.242 34.844 -7.273 1 92.44 375 GLY B C 1
ATOM 7229 O O . GLY B 1 375 ? -9.328 35.125 -7.77 1 92.44 375 GLY B O 1
ATOM 7230 N N . GLY B 1 376 ? -7.145 35.562 -7.387 1 95.25 376 GLY B N 1
ATOM 7231 C CA . GLY B 1 376 ? -7.117 36.688 -8.32 1 95.25 376 GLY B CA 1
ATOM 7232 C C . GLY B 1 376 ? -7.73 37.938 -7.766 1 95.25 376 GLY B C 1
ATOM 7233 O O . GLY B 1 376 ? -7.82 38.969 -8.461 1 95.25 376 GLY B O 1
ATOM 7234 N N . SER B 1 377 ? -8.102 37.938 -6.539 1 96.5 377 SER B N 1
ATOM 7235 C CA . SER B 1 377 ? -8.766 39.094 -5.941 1 96.5 377 SER B CA 1
ATOM 7236 C C . SER B 1 377 ? -7.816 40.281 -5.832 1 96.5 377 SER B C 1
ATOM 7238 O O . SER B 1 377 ? -8.258 41.438 -5.809 1 96.5 377 SER B O 1
ATOM 7240 N N . PHE B 1 378 ? -6.527 40.031 -5.645 1 98.31 378 PHE B N 1
ATOM 7241 C CA . PHE B 1 378 ? -5.52 41.062 -5.812 1 98.31 378 PHE B CA 1
ATOM 7242 C C . PHE B 1 378 ? -5.199 41.281 -7.285 1 98.31 378 PHE B C 1
ATOM 7244 O O . PHE B 1 378 ? -4.121 40.906 -7.75 1 98.31 378 PHE B O 1
ATOM 7251 N N . SER B 1 379 ? -6.086 41.938 -7.973 1 97.94 379 SER B N 1
ATOM 7252 C CA . SER B 1 379 ? -5.926 42.188 -9.406 1 97.94 379 SER B CA 1
ATOM 7253 C C . SER B 1 379 ? -4.777 43.125 -9.688 1 97.94 379 SER B C 1
ATOM 7255 O O . SER B 1 379 ? -4.262 43.781 -8.766 1 97.94 379 SER B O 1
ATOM 7257 N N . GLN B 1 380 ? -4.418 43.219 -10.992 1 98.31 380 GLN B N 1
ATOM 7258 C CA . GLN B 1 380 ? -3.379 44.125 -11.414 1 98.31 380 GLN B CA 1
ATOM 7259 C C . GLN B 1 380 ? -3.734 45.562 -11.023 1 98.31 380 GLN B C 1
ATOM 7261 O O . GLN B 1 380 ? -2.889 46.312 -10.508 1 98.31 380 GLN B O 1
ATOM 7266 N N . GLU B 1 381 ? -4.977 45.938 -11.227 1 98.31 381 GLU B N 1
ATOM 7267 C CA . GLU B 1 381 ? -5.438 47.281 -10.914 1 98.31 381 GLU B CA 1
ATOM 7268 C C . GLU B 1 381 ? -5.309 47.562 -9.422 1 98.31 381 GLU B C 1
ATOM 7270 O O . GLU B 1 381 ? -4.898 48.656 -9.031 1 98.31 381 GLU B O 1
ATOM 7275 N N . VAL B 1 382 ? -5.625 46.656 -8.625 1 98.38 382 VAL B N 1
ATOM 7276 C CA . VAL B 1 382 ? -5.582 46.812 -7.176 1 98.38 382 VAL B CA 1
ATOM 7277 C C . VAL B 1 382 ? -4.137 47.031 -6.719 1 98.38 382 VAL B C 1
ATOM 7279 O O . VAL B 1 382 ? -3.846 47.969 -5.973 1 98.38 382 VAL B O 1
ATOM 7282 N N . ILE B 1 383 ? -3.209 46.188 -7.145 1 98.56 383 ILE B N 1
ATOM 7283 C CA . ILE B 1 383 ? -1.819 46.188 -6.699 1 98.56 383 ILE B CA 1
ATOM 7284 C C . ILE B 1 383 ? -1.118 47.438 -7.254 1 98.56 383 ILE B C 1
ATOM 7286 O O . ILE B 1 383 ? -0.337 48.094 -6.551 1 98.56 383 ILE B O 1
ATOM 7290 N N . GLU B 1 384 ? -1.395 47.781 -8.5 1 98.38 384 GLU B N 1
ATOM 7291 C CA . GLU B 1 384 ? -0.801 49 -9.086 1 98.38 384 GLU B CA 1
ATOM 7292 C C . GLU B 1 384 ? -1.296 50.25 -8.383 1 98.38 384 GLU B C 1
ATOM 7294 O O . GLU B 1 384 ? -0.525 51.188 -8.156 1 98.38 384 GLU B O 1
ATOM 7299 N N . GLU B 1 385 ? -2.572 50.219 -8.125 1 98.19 385 GLU B N 1
ATOM 7300 C CA . GLU B 1 385 ? -3.121 51.344 -7.387 1 98.19 385 GLU B CA 1
ATOM 7301 C C . GLU B 1 385 ? -2.426 51.531 -6.039 1 98.19 385 GLU B C 1
ATOM 7303 O O . GLU B 1 385 ? -2.078 52.656 -5.652 1 98.19 385 GLU B O 1
ATOM 7308 N N . MET B 1 386 ? -2.215 50.5 -5.316 1 97.88 386 MET B N 1
ATOM 7309 C CA . MET B 1 386 ? -1.513 50.531 -4.039 1 97.88 386 MET B CA 1
ATOM 7310 C C . MET B 1 386 ? -0.085 51.031 -4.211 1 97.88 386 MET B C 1
ATOM 7312 O O . MET B 1 386 ? 0.375 51.875 -3.445 1 97.88 386 MET B O 1
ATOM 7316 N N . ALA B 1 387 ? 0.568 50.562 -5.184 1 97.19 387 ALA B N 1
ATOM 7317 C CA . ALA B 1 387 ? 1.984 50.844 -5.41 1 97.19 387 ALA B CA 1
ATOM 7318 C C . ALA B 1 387 ? 2.207 52.281 -5.789 1 97.19 387 ALA B C 1
ATOM 7320 O O . ALA B 1 387 ? 3.312 52.812 -5.633 1 97.19 387 ALA B O 1
ATOM 7321 N N . LYS B 1 388 ? 1.173 52.969 -6.246 1 96.75 388 LYS B N 1
ATOM 7322 C CA . LYS B 1 388 ? 1.272 54.375 -6.613 1 96.75 388 LYS B CA 1
ATOM 7323 C C . LYS B 1 388 ? 1.606 55.219 -5.398 1 96.75 388 LYS B C 1
ATOM 7325 O O . LYS B 1 388 ? 2.242 56.281 -5.531 1 96.75 388 LYS B O 1
ATOM 7330 N N . HIS B 1 389 ? 1.241 54.812 -4.289 1 94.81 389 HIS B N 1
ATOM 7331 C CA . HIS B 1 389 ? 1.272 55.688 -3.123 1 94.81 389 HIS B CA 1
ATOM 7332 C C . HIS B 1 389 ? 2.275 55.188 -2.088 1 94.81 389 HIS B C 1
ATOM 7334 O O . HIS B 1 389 ? 2.539 55.875 -1.096 1 94.81 389 HIS B O 1
ATOM 7340 N N . VAL B 1 390 ? 2.852 54.031 -2.316 1 94.81 390 VAL B N 1
ATOM 7341 C CA . VAL B 1 390 ? 3.723 53.406 -1.33 1 94.81 390 VAL B CA 1
ATOM 7342 C C . VAL B 1 390 ? 5.02 52.969 -2 1 94.81 390 VAL B C 1
ATOM 7344 O O . VAL B 1 390 ? 4.988 52.312 -3.045 1 94.81 390 VAL B O 1
ATOM 7347 N N . GLU B 1 391 ? 6.137 53.25 -1.456 1 94.25 391 GLU B N 1
ATOM 7348 C CA . GLU B 1 391 ? 7.438 52.969 -2.041 1 94.25 391 GLU B CA 1
ATOM 7349 C C . GLU B 1 391 ? 7.715 51.469 -2.031 1 94.25 391 GLU B C 1
ATOM 7351 O O . GLU B 1 391 ? 8.188 50.906 -3.023 1 94.25 391 GLU B O 1
ATOM 7356 N N . LYS B 1 392 ? 7.477 50.812 -0.922 1 95.69 392 LYS B N 1
ATOM 7357 C CA . LYS B 1 392 ? 7.672 49.375 -0.762 1 95.69 392 LYS B CA 1
ATOM 7358 C C . LYS B 1 392 ? 6.41 48.688 -0.223 1 95.69 392 LYS B C 1
ATOM 7360 O O . LYS B 1 392 ? 6.324 48.406 0.969 1 95.69 392 LYS B O 1
ATOM 7365 N N . PRO B 1 393 ? 5.504 48.344 -1.095 1 97.5 393 PRO B N 1
ATOM 7366 C CA . PRO B 1 393 ? 4.25 47.75 -0.643 1 97.5 393 PRO B CA 1
ATOM 7367 C C . PRO B 1 393 ? 4.457 46.344 -0.025 1 97.5 393 PRO B C 1
ATOM 7369 O O . PRO B 1 393 ? 5.297 45.594 -0.498 1 97.5 393 PRO B O 1
ATOM 7372 N N . ILE B 1 394 ? 3.744 46 1.017 1 98 394 ILE B N 1
ATOM 7373 C CA . ILE B 1 394 ? 3.682 44.656 1.593 1 98 394 ILE B CA 1
ATOM 7374 C C . ILE B 1 394 ? 2.453 43.938 1.061 1 98 394 ILE B C 1
ATOM 7376 O O . ILE B 1 394 ? 1.319 44.344 1.282 1 98 394 ILE B O 1
ATOM 7380 N N . VAL B 1 395 ? 2.676 42.844 0.315 1 98.31 395 VAL B N 1
ATOM 7381 C CA . VAL B 1 395 ? 1.591 42.094 -0.299 1 98.31 395 VAL B CA 1
ATOM 7382 C C . VAL B 1 395 ? 1.615 40.656 0.21 1 98.31 395 VAL B C 1
ATOM 7384 O O . VAL B 1 395 ? 2.461 39.844 -0.205 1 98.31 395 VAL B O 1
ATOM 7387 N N . PHE B 1 396 ? 0.664 40.281 1.095 1 98.25 396 PHE B N 1
ATOM 7388 C CA . PHE B 1 396 ? 0.524 38.938 1.614 1 98.25 396 PHE B CA 1
ATOM 7389 C C . PHE B 1 396 ? -0.689 38.25 1.005 1 98.25 396 PHE B C 1
ATOM 7391 O O . PHE B 1 396 ? -1.827 38.531 1.389 1 98.25 396 PHE B O 1
ATOM 7398 N N . ALA B 1 397 ? -0.467 37.406 0.019 1 97.38 397 ALA B N 1
ATOM 7399 C CA . ALA B 1 397 ? -1.502 36.594 -0.611 1 97.38 397 ALA B CA 1
ATOM 7400 C C . ALA B 1 397 ? -1.567 35.188 0.02 1 97.38 397 ALA B C 1
ATOM 7402 O O . ALA B 1 397 ? -0.993 34.25 -0.506 1 97.38 397 ALA B O 1
ATOM 7403 N N . LEU B 1 398 ? -2.404 35.031 1.053 1 94.94 398 LEU B N 1
ATOM 7404 C CA . LEU B 1 398 ? -2.191 33.938 1.996 1 94.94 398 LEU B CA 1
ATOM 7405 C C . LEU B 1 398 ? -3.197 32.812 1.767 1 94.94 398 LEU B C 1
ATOM 7407 O O . LEU B 1 398 ? -3.129 31.781 2.418 1 94.94 398 LEU B O 1
ATOM 7411 N N . SER B 1 399 ? -4.137 33 0.828 1 91.56 399 SER B N 1
ATOM 7412 C CA . SER B 1 399 ? -5.16 31.984 0.619 1 91.56 399 SER B CA 1
ATOM 7413 C C . SER B 1 399 ? -4.559 30.703 0.025 1 91.56 399 SER B C 1
ATOM 7415 O O . SER B 1 399 ? -3.625 30.766 -0.778 1 91.56 399 SER B O 1
ATOM 7417 N N . ASN B 1 400 ? -5.117 29.578 0.511 1 84.88 400 ASN B N 1
ATOM 7418 C CA . ASN B 1 400 ? -4.77 28.25 -0.002 1 84.88 400 ASN B CA 1
ATOM 7419 C C . ASN B 1 400 ? -5.957 27.594 -0.693 1 84.88 400 ASN B C 1
ATOM 7421 O O . ASN B 1 400 ? -7.109 27.859 -0.353 1 84.88 400 ASN B O 1
ATOM 7425 N N . PRO B 1 401 ? -5.703 26.734 -1.6 1 82.31 401 PRO B N 1
ATOM 7426 C CA . PRO B 1 401 ? -4.422 26.375 -2.221 1 82.31 401 PRO B CA 1
ATOM 7427 C C . PRO B 1 401 ? -3.912 27.453 -3.176 1 82.31 401 PRO B C 1
ATOM 7429 O O . PRO B 1 401 ? -4.402 28.578 -3.154 1 82.31 401 PRO B O 1
ATOM 7432 N N . THR B 1 402 ? -2.855 27.078 -3.969 1 82.88 402 THR B N 1
ATOM 7433 C CA . THR B 1 402 ? -2.193 28.031 -4.848 1 82.88 402 THR B CA 1
ATOM 7434 C C . THR B 1 402 ? -3.199 28.688 -5.793 1 82.88 402 THR B C 1
ATOM 7436 O O . THR B 1 402 ? -3.121 29.891 -6.059 1 82.88 402 THR B O 1
ATOM 7439 N N . THR B 1 403 ? -4.207 27.891 -6.172 1 85.75 403 THR B N 1
ATOM 7440 C CA . THR B 1 403 ? -5.199 28.391 -7.113 1 85.75 403 THR B CA 1
ATOM 7441 C C . THR B 1 403 ? -6.094 29.438 -6.449 1 85.75 403 THR B C 1
ATOM 7443 O O . THR B 1 403 ? -6.695 30.266 -7.133 1 85.75 403 THR B O 1
ATOM 7446 N N . ASN B 1 404 ? -6.145 29.469 -5.172 1 89.69 404 ASN B N 1
ATOM 7447 C CA . ASN B 1 404 ? -7.012 30.375 -4.434 1 89.69 404 ASN B CA 1
ATOM 7448 C C . ASN B 1 404 ? -6.246 31.594 -3.922 1 89.69 404 ASN B C 1
ATOM 7450 O O . ASN B 1 404 ? -6.836 32.5 -3.346 1 89.69 404 ASN B O 1
ATOM 7454 N N . ALA B 1 405 ? -4.926 31.609 -4.16 1 92.62 405 ALA B N 1
ATOM 7455 C CA . ALA B 1 405 ? -4.141 32.781 -3.719 1 92.62 405 ALA B CA 1
ATOM 7456 C C . ALA B 1 405 ? -4.641 34.062 -4.371 1 92.62 405 ALA B C 1
ATOM 7458 O O . ALA B 1 405 ? -4.992 34.062 -5.555 1 92.62 405 ALA B O 1
ATOM 7459 N N . GLU B 1 406 ? -4.617 35.156 -3.734 1 96.94 406 GLU B N 1
ATOM 7460 C CA . GLU B 1 406 ? -5.176 36.438 -4.215 1 96.94 406 GLU B CA 1
ATOM 7461 C C . GLU B 1 406 ? -4.402 36.938 -5.422 1 96.94 406 GLU B C 1
ATOM 7463 O O . GLU B 1 406 ? -4.957 37.656 -6.262 1 96.94 406 GLU B O 1
ATOM 7468 N N . CYS B 1 407 ? -3.168 36.656 -5.555 1 97.25 407 CYS B N 1
ATOM 7469 C CA . CYS B 1 407 ? -2.316 36.875 -6.719 1 97.25 407 CYS B CA 1
ATOM 7470 C C . CYS B 1 407 ? -1.073 36 -6.652 1 97.25 407 CYS B C 1
ATOM 7472 O O . CYS B 1 407 ? -0.79 35.406 -5.621 1 97.25 407 CYS B O 1
ATOM 7474 N N . THR B 1 408 ? -0.365 35.875 -7.762 1 96.62 408 THR B N 1
ATOM 7475 C CA . THR B 1 408 ? 0.882 35.125 -7.766 1 96.62 408 THR B CA 1
ATOM 7476 C C . THR B 1 408 ? 2.061 36.031 -7.395 1 96.62 408 THR B C 1
ATOM 7478 O O . THR B 1 408 ? 1.952 37.25 -7.438 1 96.62 408 THR B O 1
ATOM 7481 N N . ALA B 1 409 ? 3.143 35.375 -7.004 1 96.69 409 ALA B N 1
ATOM 7482 C CA . ALA B 1 409 ? 4.367 36.094 -6.719 1 96.69 409 ALA B CA 1
ATOM 7483 C C . ALA B 1 409 ? 4.828 36.906 -7.938 1 96.69 409 ALA B C 1
ATOM 7485 O O . ALA B 1 409 ? 5.195 38.062 -7.82 1 96.69 409 ALA B O 1
ATOM 7486 N N . GLU B 1 410 ? 4.797 36.25 -9.023 1 97.5 410 GLU B N 1
ATOM 7487 C CA . GLU B 1 410 ? 5.207 36.906 -10.266 1 97.5 410 GLU B CA 1
ATOM 7488 C C . GLU B 1 410 ? 4.379 38.156 -10.539 1 97.5 410 GLU B C 1
ATOM 7490 O O . GLU B 1 410 ? 4.926 39.188 -10.883 1 97.5 410 GLU B O 1
ATOM 7495 N N . GLN B 1 411 ? 3.102 38.031 -10.398 1 98.12 411 GLN B N 1
ATOM 7496 C CA . GLN B 1 411 ? 2.191 39.156 -10.609 1 98.12 411 GLN B CA 1
ATOM 7497 C C . GLN B 1 411 ? 2.506 40.281 -9.656 1 98.12 411 GLN B C 1
ATOM 7499 O O . GLN B 1 411 ? 2.621 41.438 -10.078 1 98.12 411 GLN B O 1
ATOM 7504 N N . ALA B 1 412 ? 2.654 40 -8.414 1 98 412 ALA B N 1
ATOM 7505 C CA . ALA B 1 412 ? 2.91 41.031 -7.398 1 98 412 ALA B CA 1
ATOM 7506 C C . ALA B 1 412 ? 4.199 41.781 -7.695 1 98 412 ALA B C 1
ATOM 7508 O O . ALA B 1 412 ? 4.234 43 -7.625 1 98 412 ALA B O 1
ATOM 7509 N N . TYR B 1 413 ? 5.266 41.031 -8.008 1 97.44 413 TYR B N 1
ATOM 7510 C CA . TYR B 1 413 ? 6.547 41.688 -8.305 1 97.44 413 TYR B CA 1
ATOM 7511 C C . TYR B 1 413 ? 6.453 42.531 -9.57 1 97.44 413 TYR B C 1
ATOM 7513 O O . TYR B 1 413 ? 6.93 43.656 -9.602 1 97.44 413 TYR B O 1
ATOM 7521 N N . GLN B 1 414 ? 5.855 41.938 -10.562 1 97.69 414 GLN B N 1
ATOM 7522 C CA . GLN B 1 414 ? 5.727 42.688 -11.82 1 97.69 414 GLN B CA 1
ATOM 7523 C C . GLN B 1 414 ? 4.891 43.938 -11.648 1 97.69 414 GLN B C 1
ATOM 7525 O O . GLN B 1 414 ? 5.273 45 -12.117 1 97.69 414 GLN B O 1
ATOM 7530 N N . TRP B 1 415 ? 3.805 43.812 -10.992 1 98.38 415 TRP B N 1
ATOM 7531 C CA . TRP B 1 415 ? 2.836 44.906 -10.906 1 98.38 415 TRP B CA 1
ATOM 7532 C C . TRP B 1 415 ? 3.338 46 -9.977 1 98.38 415 TRP B C 1
ATOM 7534 O O . TRP B 1 415 ? 2.807 47.125 -9.977 1 98.38 415 TRP B O 1
ATOM 7544 N N . THR B 1 416 ? 4.359 45.781 -9.172 1 97.94 416 THR B N 1
ATOM 7545 C CA . THR B 1 416 ? 4.934 46.781 -8.273 1 97.94 416 THR B CA 1
ATOM 7546 C C . THR B 1 416 ? 6.34 47.188 -8.727 1 97.94 416 THR B C 1
ATOM 7548 O O . THR B 1 416 ? 7.078 47.812 -7.98 1 97.94 416 THR B O 1
ATOM 7551 N N . ASP B 1 417 ? 6.734 46.719 -9.844 1 96.88 417 ASP B N 1
ATOM 7552 C CA . ASP B 1 417 ? 8.047 46.969 -10.414 1 96.88 417 ASP B CA 1
ATOM 7553 C C . ASP B 1 417 ? 9.164 46.469 -9.5 1 96.88 417 ASP B C 1
ATOM 7555 O O . ASP B 1 417 ? 10.164 47.156 -9.289 1 96.88 417 ASP B O 1
ATOM 7559 N N . GLY B 1 418 ? 8.922 45.344 -8.867 1 95.12 418 GLY B N 1
ATOM 7560 C CA . GLY B 1 418 ? 9.922 44.656 -8.055 1 95.12 418 GLY B CA 1
ATOM 7561 C C . GLY B 1 418 ? 10.086 45.281 -6.68 1 95.12 418 GLY B C 1
ATOM 7562 O O . GLY B 1 418 ? 11.047 45 -5.969 1 95.12 418 GLY B O 1
ATOM 7563 N N . ARG B 1 419 ? 9.203 46.125 -6.258 1 95.31 419 ARG B N 1
ATOM 7564 C CA . ARG B 1 419 ? 9.391 46.906 -5.039 1 95.31 419 ARG B CA 1
ATOM 7565 C C . ARG B 1 419 ? 8.711 46.219 -3.85 1 95.31 419 ARG B C 1
ATOM 7567 O O . ARG B 1 419 ? 9.023 46.531 -2.697 1 95.31 419 ARG B O 1
ATOM 7574 N N . CYS B 1 420 ? 7.812 45.312 -4.086 1 96.56 420 CYS B N 1
ATOM 7575 C CA . CYS B 1 420 ? 6.98 44.812 -2.99 1 96.56 420 CYS B CA 1
ATOM 7576 C C . CYS B 1 420 ? 7.699 43.75 -2.195 1 96.56 420 CYS B C 1
ATOM 7578 O O . CYS B 1 420 ? 8.602 43.094 -2.713 1 96.56 420 CYS B O 1
ATOM 7580 N N . ILE B 1 421 ? 7.348 43.625 -0.925 1 96.38 421 ILE B N 1
ATOM 7581 C CA . ILE B 1 421 ? 7.605 42.469 -0.106 1 96.38 421 ILE B CA 1
ATOM 7582 C C . ILE B 1 421 ? 6.438 41.469 -0.225 1 96.38 421 ILE B C 1
ATOM 7584 O O . ILE B 1 421 ? 5.289 41.844 0.041 1 96.38 421 ILE B O 1
ATOM 7588 N N . PHE B 1 422 ? 6.758 40.25 -0.626 1 96.94 422 PHE B N 1
ATOM 7589 C CA . PHE B 1 422 ? 5.688 39.344 -0.954 1 96.94 422 PHE B CA 1
ATOM 7590 C C . PHE B 1 422 ? 5.766 38.094 -0.079 1 96.94 422 PHE B C 1
ATOM 7592 O O . PHE B 1 422 ? 6.855 37.594 0.194 1 96.94 422 PHE B O 1
ATOM 7599 N N . ALA B 1 423 ? 4.605 37.656 0.43 1 96.38 423 ALA B N 1
ATOM 7600 C CA . ALA B 1 423 ? 4.473 36.375 1.084 1 96.38 423 ALA B CA 1
ATOM 7601 C C . ALA B 1 423 ? 3.15 35.688 0.715 1 96.38 423 ALA B C 1
ATOM 7603 O O . ALA B 1 423 ? 2.184 36.375 0.365 1 96.38 423 ALA B O 1
ATOM 7604 N N . SER B 1 424 ? 3.17 34.438 0.706 1 94.62 424 SER B N 1
ATOM 7605 C CA . SER B 1 424 ? 1.981 33.656 0.391 1 94.62 424 SER B CA 1
ATOM 7606 C C . SER B 1 424 ? 1.8 32.531 1.379 1 94.62 424 SER B C 1
ATOM 7608 O O . SER B 1 424 ? 2.684 32.25 2.191 1 94.62 424 SER B O 1
ATOM 7610 N N . GLY B 1 425 ? 0.578 31.922 1.391 1 88.5 425 GLY B N 1
ATOM 7611 C CA . GLY B 1 425 ? 0.317 30.719 2.164 1 88.5 425 GLY B CA 1
ATOM 7612 C C . GLY B 1 425 ? 0.72 29.438 1.44 1 88.5 425 GLY B C 1
ATOM 7613 O O . GLY B 1 425 ? 0.928 28.406 2.07 1 88.5 425 GLY B O 1
ATOM 7614 N N . SER B 1 426 ? 0.839 29.516 0.162 1 83.81 426 SER B N 1
ATOM 7615 C CA . SER B 1 426 ? 1.242 28.406 -0.694 1 83.81 426 SER B CA 1
ATOM 7616 C C . SER B 1 426 ? 2.633 28.641 -1.278 1 83.81 426 SER B C 1
ATOM 7618 O O . SER B 1 426 ? 3.066 29.781 -1.432 1 83.81 426 SER B O 1
ATOM 7620 N N . PRO B 1 427 ? 3.305 27.516 -1.608 1 83.06 427 PRO B N 1
ATOM 7621 C CA . PRO B 1 427 ? 4.652 27.688 -2.152 1 83.06 427 PRO B CA 1
ATOM 7622 C C . PRO B 1 427 ? 4.645 28.281 -3.562 1 83.06 427 PRO B C 1
ATOM 7624 O O . PRO B 1 427 ? 3.799 27.906 -4.383 1 83.06 427 PRO B O 1
ATOM 7627 N N . PHE B 1 428 ? 5.488 29.312 -3.822 1 88.56 428 PHE B N 1
ATOM 7628 C CA . PHE B 1 428 ? 5.773 29.859 -5.145 1 88.56 428 PHE B CA 1
ATOM 7629 C C . PHE B 1 428 ? 7.258 29.734 -5.473 1 88.56 428 PHE B C 1
ATOM 7631 O O . PHE B 1 428 ? 8.102 29.828 -4.578 1 88.56 428 PHE B O 1
ATOM 7638 N N . LYS B 1 429 ? 7.613 29.594 -6.762 1 86.5 429 LYS B N 1
ATOM 7639 C CA . LYS B 1 429 ? 9 29.562 -7.219 1 86.5 429 LYS B CA 1
ATOM 7640 C C . LYS B 1 429 ? 9.617 30.953 -7.215 1 86.5 429 LYS B C 1
ATOM 7642 O O . LYS B 1 429 ? 8.898 31.953 -7.281 1 86.5 429 LYS B O 1
ATOM 7647 N N . PRO B 1 430 ? 10.898 30.938 -7.047 1 92.81 430 PRO B N 1
ATOM 7648 C CA . PRO B 1 430 ? 11.562 32.25 -7.23 1 92.81 430 PRO B CA 1
ATOM 7649 C C . PRO B 1 430 ? 11.219 32.906 -8.562 1 92.81 430 PRO B C 1
ATOM 7651 O O . PRO B 1 430 ? 10.992 32.188 -9.555 1 92.81 430 PRO B O 1
ATOM 7654 N N . VAL B 1 431 ? 11.195 34.188 -8.539 1 95.69 431 VAL B N 1
ATOM 7655 C CA . VAL B 1 431 ? 10.789 34.938 -9.727 1 95.69 431 VAL B CA 1
ATOM 7656 C C . VAL B 1 431 ? 11.953 35.781 -10.203 1 95.69 431 VAL B C 1
ATOM 7658 O O . VAL B 1 431 ? 12.578 36.5 -9.406 1 95.69 431 VAL B O 1
ATOM 7661 N N . GLU B 1 432 ? 12.297 35.594 -11.43 1 96.5 432 GLU B N 1
ATOM 7662 C CA . GLU B 1 432 ? 13.25 36.5 -12.062 1 96.5 432 GLU B CA 1
ATOM 7663 C C . GLU B 1 432 ? 12.547 37.719 -12.664 1 96.5 432 GLU B C 1
ATOM 7665 O O . GLU B 1 432 ? 11.641 37.594 -13.484 1 96.5 432 GLU B O 1
ATOM 7670 N N . TYR B 1 433 ? 12.984 38.906 -12.195 1 95.81 433 TYR B N 1
ATOM 7671 C CA . TYR B 1 433 ? 12.398 40.156 -12.703 1 95.81 433 TYR B CA 1
ATOM 7672 C C . TYR B 1 433 ? 13.453 41.25 -12.773 1 95.81 433 TYR B C 1
ATOM 7674 O O . TYR B 1 433 ? 14.102 41.562 -11.781 1 95.81 433 TYR B O 1
ATOM 7682 N N . LYS B 1 434 ? 13.695 41.781 -13.984 1 95.5 434 LYS B N 1
ATOM 7683 C CA . LYS B 1 434 ? 14.633 42.875 -14.258 1 95.5 434 LYS B CA 1
ATOM 7684 C C . LYS B 1 434 ? 16.031 42.531 -13.727 1 95.5 434 LYS B C 1
ATOM 7686 O O . LYS B 1 434 ? 16.656 43.344 -13.047 1 95.5 434 LYS B O 1
ATOM 7691 N N . GLY B 1 435 ? 16.484 41.344 -13.891 1 93.75 435 GLY B N 1
ATOM 7692 C CA . GLY B 1 435 ? 17.844 40.906 -13.594 1 93.75 435 GLY B CA 1
ATOM 7693 C C . GLY B 1 435 ? 18.047 40.531 -12.141 1 93.75 435 GLY B C 1
ATOM 7694 O O . GLY B 1 435 ? 19.156 40.219 -11.727 1 93.75 435 GLY B O 1
ATOM 7695 N N . LYS B 1 436 ? 17.016 40.562 -11.398 1 93.19 436 LYS B N 1
ATOM 7696 C CA . LYS B 1 436 ? 17.078 40.188 -9.992 1 93.19 436 LYS B CA 1
ATOM 7697 C C . LYS B 1 436 ? 16.203 38.969 -9.703 1 93.19 436 LYS B C 1
ATOM 7699 O O . LYS B 1 436 ? 15.141 38.812 -10.312 1 93.19 436 LYS B O 1
ATOM 7704 N N . THR B 1 437 ? 16.672 38.156 -8.797 1 93.88 437 THR B N 1
ATOM 7705 C CA . THR B 1 437 ? 15.898 37 -8.344 1 93.88 437 THR B CA 1
ATOM 7706 C C . THR B 1 437 ? 15.172 37.312 -7.039 1 93.88 437 THR B C 1
ATOM 7708 O O . THR B 1 437 ? 15.805 37.688 -6.047 1 93.88 437 THR B O 1
ATOM 7711 N N . PHE B 1 438 ? 13.852 37.219 -7.09 1 93.75 438 PHE B N 1
ATOM 7712 C CA . PHE B 1 438 ? 13.016 37.438 -5.91 1 93.75 438 PHE B CA 1
ATOM 7713 C C . PHE B 1 438 ? 12.531 36.094 -5.348 1 93.75 438 PHE B C 1
ATOM 7715 O O . PHE B 1 438 ? 12.016 35.25 -6.082 1 93.75 438 PHE B O 1
ATOM 7722 N N . VAL B 1 439 ? 12.727 35.875 -4.055 1 91.19 439 VAL B N 1
ATOM 7723 C CA . VAL B 1 439 ? 12.273 34.656 -3.396 1 91.19 439 VAL B CA 1
ATOM 7724 C C . VAL B 1 439 ? 11.047 34.938 -2.531 1 91.19 439 VAL B C 1
ATOM 7726 O O . VAL B 1 439 ? 11.172 35.562 -1.469 1 91.19 439 VAL B O 1
ATOM 7729 N N . PRO B 1 440 ? 9.898 34.5 -3.02 1 93.12 440 PRO B N 1
ATOM 7730 C CA . PRO B 1 440 ? 8.688 34.75 -2.227 1 93.12 440 PRO B CA 1
ATOM 7731 C C . PRO B 1 440 ? 8.734 34.062 -0.868 1 93.12 440 PRO B C 1
ATOM 7733 O O . PRO B 1 440 ? 9.211 32.906 -0.763 1 93.12 440 PRO B O 1
ATOM 7736 N N . GLY B 1 441 ? 8.297 34.781 0.214 1 91.38 441 GLY B N 1
ATOM 7737 C CA . GLY B 1 441 ? 8.109 34.125 1.503 1 91.38 441 GLY B CA 1
ATOM 7738 C C . GLY B 1 441 ? 6.867 33.25 1.556 1 91.38 441 GLY B C 1
ATOM 7739 O O . GLY B 1 441 ? 5.898 33.5 0.833 1 91.38 441 GLY B O 1
ATOM 7740 N N . GLN B 1 442 ? 6.941 32.25 2.363 1 89.38 442 GLN B N 1
ATOM 7741 C CA . GLN B 1 442 ? 5.77 31.406 2.584 1 89.38 442 GLN B CA 1
ATOM 7742 C C . GLN B 1 442 ? 5.414 31.344 4.066 1 89.38 442 GLN B C 1
ATOM 7744 O O . GLN B 1 442 ? 6.184 30.812 4.867 1 89.38 442 GLN B O 1
ATOM 7749 N N . GLY B 1 443 ? 4.289 31.953 4.387 1 92.31 443 GLY B N 1
ATOM 7750 C CA . GLY B 1 443 ? 3.771 31.828 5.738 1 92.31 443 GLY B CA 1
ATOM 7751 C C . GLY B 1 443 ? 3.09 30.5 5.996 1 92.31 443 GLY B C 1
ATOM 7752 O O . GLY B 1 443 ? 1.878 30.375 5.805 1 92.31 443 GLY B O 1
ATOM 7753 N N . ASN B 1 444 ? 3.822 29.562 6.465 1 90.31 444 ASN B N 1
ATOM 7754 C CA . ASN B 1 444 ? 3.328 28.234 6.777 1 90.31 444 ASN B CA 1
ATOM 7755 C C . ASN B 1 444 ? 3.266 28 8.281 1 90.31 444 ASN B C 1
ATOM 7757 O O . ASN B 1 444 ? 4.273 28.125 8.984 1 90.31 444 ASN B O 1
ATOM 7761 N N . ASN B 1 445 ? 2.09 27.516 8.695 1 93.69 445 ASN B N 1
ATOM 7762 C CA . ASN B 1 445 ? 1.888 27.328 10.125 1 93.69 445 ASN B CA 1
ATOM 7763 C C . ASN B 1 445 ? 2.879 26.328 10.703 1 93.69 445 ASN B C 1
ATOM 7765 O O . ASN B 1 445 ? 3.088 26.281 11.914 1 93.69 445 ASN B O 1
ATOM 7769 N N . MET B 1 446 ? 3.486 25.578 9.898 1 93.56 446 MET B N 1
ATOM 7770 C CA . MET B 1 446 ? 4.418 24.547 10.359 1 93.56 446 MET B CA 1
ATOM 7771 C C . MET B 1 446 ? 5.621 25.172 11.055 1 93.56 446 MET B C 1
ATOM 7773 O O . MET B 1 446 ? 6.316 24.516 11.82 1 93.56 446 MET B O 1
ATOM 7777 N N . TYR B 1 447 ? 5.84 26.438 10.789 1 95.88 447 TYR B N 1
ATOM 7778 C CA . TYR B 1 447 ? 6.926 27.125 11.477 1 95.88 447 TYR B CA 1
ATOM 7779 C C . TYR B 1 447 ? 6.621 27.281 12.961 1 95.88 447 TYR B C 1
ATOM 7781 O O . TYR B 1 447 ? 7.535 27.453 13.773 1 95.88 447 TYR B O 1
ATOM 7789 N N . ILE B 1 448 ? 5.316 27.25 13.25 1 97.81 448 ILE B N 1
ATOM 7790 C CA . ILE B 1 448 ? 4.91 27.703 14.57 1 97.81 448 ILE B CA 1
ATOM 7791 C C . ILE B 1 448 ? 4.43 26.531 15.406 1 97.81 448 ILE B C 1
ATOM 7793 O O . ILE B 1 448 ? 4.992 26.234 16.469 1 97.81 448 ILE B O 1
ATOM 7797 N N . PHE B 1 449 ? 3.453 25.766 14.938 1 98.12 449 PHE B N 1
ATOM 7798 C CA . PHE B 1 449 ? 2.682 24.875 15.805 1 98.12 449 PHE B CA 1
ATOM 7799 C C . PHE B 1 449 ? 3.561 23.766 16.375 1 98.12 449 PHE B C 1
ATOM 7801 O O . PHE B 1 449 ? 3.369 23.344 17.516 1 98.12 449 PHE B O 1
ATOM 7808 N N . PRO B 1 450 ? 4.52 23.203 15.641 1 97.88 450 PRO B N 1
ATOM 7809 C CA . PRO B 1 450 ? 5.332 22.172 16.281 1 97.88 450 PRO B CA 1
ATOM 7810 C C . PRO B 1 450 ? 6.07 22.672 17.516 1 97.88 450 PRO B C 1
ATOM 7812 O O . PRO B 1 450 ? 6.035 22.031 18.578 1 97.88 450 PRO B O 1
ATOM 7815 N N . GLY B 1 451 ? 6.73 23.859 17.375 1 98.44 451 GLY B N 1
ATOM 7816 C CA . GLY B 1 451 ? 7.445 24.422 18.516 1 98.44 451 GLY B CA 1
ATOM 7817 C C . GLY B 1 451 ? 6.535 24.828 19.656 1 98.44 451 GLY B C 1
ATOM 7818 O O . GLY B 1 451 ? 6.871 24.625 20.828 1 98.44 451 GLY B O 1
ATOM 7819 N N . LEU B 1 452 ? 5.426 25.422 19.281 1 98.69 452 LEU B N 1
ATOM 7820 C CA . LEU B 1 452 ? 4.441 25.828 20.281 1 98.69 452 LEU B CA 1
ATOM 7821 C C . LEU B 1 452 ? 3.918 24.609 21.047 1 98.69 452 LEU B C 1
ATOM 7823 O O . LEU B 1 452 ? 3.854 24.641 22.281 1 98.69 452 LEU B O 1
ATOM 7827 N N . GLY B 1 453 ? 3.549 23.578 20.328 1 98.5 453 GLY B N 1
ATOM 7828 C CA . GLY B 1 453 ? 3.092 22.344 20.953 1 98.5 453 GLY B CA 1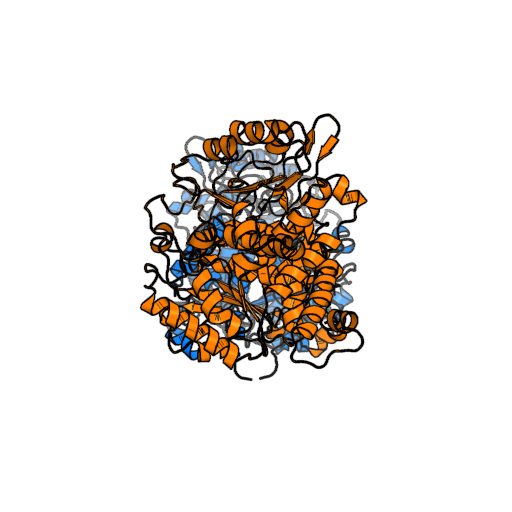
ATOM 7829 C C . GLY B 1 453 ? 4.148 21.688 21.828 1 98.5 453 GLY B C 1
ATOM 7830 O O . GLY B 1 453 ? 3.846 21.219 22.922 1 98.5 453 GLY B O 1
ATOM 7831 N N . LEU B 1 454 ? 5.383 21.656 21.312 1 98.5 454 LEU B N 1
ATOM 7832 C CA . LEU B 1 454 ? 6.484 21.078 22.062 1 98.5 454 LEU B CA 1
ATOM 7833 C C . LEU B 1 454 ? 6.688 21.812 23.391 1 98.5 454 LEU B C 1
ATOM 7835 O O . LEU B 1 454 ? 6.863 21.188 24.438 1 98.5 454 LEU B O 1
ATOM 7839 N N . ALA B 1 455 ? 6.664 23.141 23.328 1 98.69 455 ALA B N 1
ATOM 7840 C CA . ALA B 1 455 ? 6.82 23.953 24.531 1 98.69 455 ALA B CA 1
ATOM 7841 C C . ALA B 1 455 ? 5.746 23.625 25.562 1 98.69 455 ALA B C 1
ATOM 7843 O O . ALA B 1 455 ? 6.051 23.391 26.734 1 98.69 455 ALA B O 1
ATOM 7844 N N . ALA B 1 456 ? 4.5 23.656 25.094 1 98.38 456 ALA B N 1
ATOM 7845 C CA . ALA B 1 456 ? 3.371 23.391 25.969 1 98.38 456 ALA B CA 1
ATOM 7846 C C . ALA B 1 456 ? 3.473 22.016 26.609 1 98.38 456 ALA B C 1
ATOM 7848 O O . ALA B 1 456 ? 3.133 21.828 27.781 1 98.38 456 ALA B O 1
ATOM 7849 N N . SER B 1 457 ? 3.881 21.047 25.859 1 97.81 457 SER B N 1
ATOM 7850 C CA . SER B 1 457 ? 4.004 19.672 26.328 1 97.81 457 SER B CA 1
ATOM 7851 C C . SER B 1 457 ? 5.141 19.531 27.344 1 97.81 457 SER B C 1
ATOM 7853 O O . SER B 1 457 ? 4.961 18.953 28.406 1 97.81 457 SER B O 1
ATOM 7855 N N . VAL B 1 458 ? 6.328 20.094 27.047 1 97.69 458 VAL B N 1
ATOM 7856 C CA . VAL B 1 458 ? 7.543 19.906 27.828 1 97.69 458 VAL B CA 1
ATOM 7857 C C . VAL B 1 458 ? 7.375 20.531 29.203 1 97.69 458 VAL B C 1
ATOM 7859 O O . VAL B 1 458 ? 7.801 19.969 30.219 1 97.69 458 VAL B O 1
ATOM 7862 N N . CYS B 1 459 ? 6.773 21.688 29.281 1 97.75 459 CYS B N 1
ATOM 7863 C CA . CYS B 1 459 ? 6.637 22.359 30.562 1 97.75 459 CYS B CA 1
ATOM 7864 C C . CYS B 1 459 ? 5.27 22.094 31.188 1 97.75 459 CYS B C 1
ATOM 7866 O O . CYS B 1 459 ? 4.922 22.672 32.219 1 97.75 459 CYS B O 1
ATOM 7868 N N . GLU B 1 460 ? 4.465 21.219 30.5 1 97.69 460 GLU B N 1
ATOM 7869 C CA . GLU B 1 460 ? 3.105 20.938 30.969 1 97.69 460 GLU B CA 1
ATOM 7870 C C . GLU B 1 460 ? 2.35 22.219 31.266 1 97.69 460 GLU B C 1
ATOM 7872 O O . GLU B 1 460 ? 1.818 22.391 32.375 1 97.69 460 GLU B O 1
ATOM 7877 N N . ALA B 1 461 ? 2.23 23.031 30.234 1 98.31 461 ALA B N 1
ATOM 7878 C CA . ALA B 1 461 ? 1.587 24.328 30.391 1 98.31 461 ALA B CA 1
ATOM 7879 C C . ALA B 1 461 ? 0.129 24.172 30.812 1 98.31 461 ALA B C 1
ATOM 7881 O O . ALA B 1 461 ? -0.553 23.25 30.375 1 98.31 461 ALA B O 1
ATOM 7882 N N . LYS B 1 462 ? -0.381 25.062 31.609 1 97.88 462 LYS B N 1
ATOM 7883 C CA . LYS B 1 462 ? -1.795 25.078 31.969 1 97.88 462 LYS B CA 1
ATOM 7884 C C . LYS B 1 462 ? -2.666 25.453 30.781 1 97.88 462 LYS B C 1
ATOM 7886 O O . LYS B 1 462 ? -3.713 24.844 30.547 1 97.88 462 LYS B O 1
ATOM 7891 N N . HIS B 1 463 ? -2.223 26.516 30.141 1 97.62 463 HIS B N 1
ATOM 7892 C CA . HIS B 1 463 ? -2.896 27.031 28.953 1 97.62 463 HIS B CA 1
ATOM 7893 C C . HIS B 1 463 ? -1.895 27.594 27.953 1 97.62 463 HIS B C 1
ATOM 7895 O O . HIS B 1 463 ? -0.729 27.812 28.281 1 97.62 463 HIS B O 1
ATOM 7901 N N . VAL B 1 464 ? -2.334 27.75 26.719 1 98.19 464 VAL B N 1
ATOM 7902 C CA . VAL B 1 464 ? -1.592 28.5 25.703 1 98.19 464 VAL B CA 1
ATOM 7903 C C . VAL B 1 464 ? -2.08 29.938 25.672 1 98.19 464 VAL B C 1
ATOM 7905 O O . VAL B 1 464 ? -3.201 30.219 25.234 1 98.19 464 VAL B O 1
ATOM 7908 N N . THR B 1 465 ? -1.268 30.828 26.047 1 97.75 465 THR B N 1
ATOM 7909 C CA . THR B 1 465 ? -1.676 32.219 26.156 1 97.75 465 THR B CA 1
ATOM 7910 C C . THR B 1 465 ? -1.334 33 24.891 1 97.75 465 THR B C 1
ATOM 7912 O O . THR B 1 465 ? -0.542 32.531 24.062 1 97.75 465 THR B O 1
ATOM 7915 N N . ASP B 1 466 ? -1.955 34.156 24.734 1 96.69 466 ASP B N 1
ATOM 7916 C CA . ASP B 1 466 ? -1.634 35.031 23.609 1 96.69 466 ASP B CA 1
ATOM 7917 C C . ASP B 1 466 ? -0.162 35.438 23.641 1 96.69 466 ASP B C 1
ATOM 7919 O O . ASP B 1 466 ? 0.474 35.562 22.578 1 96.69 466 ASP B O 1
ATOM 7923 N N . ALA B 1 467 ? 0.351 35.688 24.828 1 97.69 467 ALA B N 1
ATOM 7924 C CA . ALA B 1 467 ? 1.757 36.062 24.969 1 97.69 467 ALA B CA 1
ATOM 7925 C C . ALA B 1 467 ? 2.67 34.938 24.453 1 97.69 467 ALA B C 1
ATOM 7927 O O . ALA B 1 467 ? 3.725 35.219 23.875 1 97.69 467 ALA B O 1
ATOM 7928 N N . MET B 1 468 ? 2.328 33.719 24.734 1 98.44 468 MET B N 1
ATOM 7929 C CA . MET B 1 468 ? 3.08 32.562 24.219 1 98.44 468 MET B CA 1
ATOM 7930 C C . MET B 1 468 ? 3.041 32.531 22.703 1 98.44 468 MET B C 1
ATOM 7932 O O . MET B 1 468 ? 4.059 32.281 22.047 1 98.44 468 MET B O 1
ATOM 7936 N N . ILE B 1 469 ? 1.862 32.781 22.156 1 98.38 469 ILE B N 1
ATOM 7937 C CA . ILE B 1 469 ? 1.662 32.812 20.703 1 98.38 469 ILE B CA 1
ATOM 7938 C C . ILE B 1 469 ? 2.523 33.906 20.078 1 98.38 469 ILE B C 1
ATOM 7940 O O . ILE B 1 469 ? 3.203 33.688 19.078 1 98.38 469 ILE B O 1
ATOM 7944 N N . ILE B 1 470 ? 2.533 35.094 20.641 1 98.38 470 ILE B N 1
ATOM 7945 C CA . ILE B 1 470 ? 3.301 36.25 20.172 1 98.38 470 ILE B CA 1
ATOM 7946 C C . ILE B 1 470 ? 4.793 35.938 20.297 1 98.38 470 ILE B C 1
ATOM 7948 O O . ILE B 1 470 ? 5.586 36.281 19.422 1 98.38 470 ILE B O 1
ATOM 7952 N N . THR B 1 471 ? 5.176 35.312 21.438 1 98.69 471 THR B N 1
ATOM 7953 C CA . THR B 1 471 ? 6.57 34.938 21.641 1 98.69 471 THR B CA 1
ATOM 7954 C C . THR B 1 471 ? 7.051 34 20.547 1 98.69 471 THR B C 1
ATOM 7956 O O . THR B 1 471 ? 8.172 34.125 20.047 1 98.69 471 THR B O 1
ATOM 7959 N N . ALA B 1 472 ? 6.25 33.031 20.172 1 98.75 472 ALA B N 1
ATOM 7960 C CA . ALA B 1 472 ? 6.586 32.125 19.078 1 98.75 472 ALA B CA 1
ATOM 7961 C C . ALA B 1 472 ? 6.828 32.938 17.781 1 98.75 472 ALA B C 1
ATOM 7963 O O . ALA B 1 472 ? 7.805 32.688 17.078 1 98.75 472 ALA B O 1
ATOM 7964 N N . ALA B 1 473 ? 5.969 33.875 17.469 1 98.5 473 ALA B N 1
ATOM 7965 C CA . ALA B 1 473 ? 6.074 34.688 16.266 1 98.5 473 ALA B CA 1
ATOM 7966 C C . ALA B 1 473 ? 7.375 35.5 16.25 1 98.5 473 ALA B C 1
ATOM 7968 O O . ALA B 1 473 ? 8.086 35.531 15.242 1 98.5 473 ALA B O 1
ATOM 7969 N N . LYS B 1 474 ? 7.621 36.156 17.359 1 98.31 474 LYS B N 1
ATOM 7970 C CA . LYS B 1 474 ? 8.82 36.969 17.469 1 98.31 474 LYS B CA 1
ATOM 7971 C C . LYS B 1 474 ? 10.086 36.125 17.375 1 98.31 474 LYS B C 1
ATOM 7973 O O . LYS B 1 474 ? 11.086 36.562 16.781 1 98.31 474 LYS B O 1
ATOM 7978 N N . THR B 1 475 ? 10.047 34.969 18 1 98.5 475 THR B N 1
ATOM 7979 C CA . THR B 1 475 ? 11.18 34.031 17.922 1 98.5 475 THR B CA 1
ATOM 7980 C C . THR B 1 475 ? 11.43 33.625 16.469 1 98.5 475 THR B C 1
ATOM 7982 O O . THR B 1 475 ? 12.57 33.625 16.016 1 98.5 475 THR B O 1
ATOM 7985 N N . LEU B 1 476 ? 10.375 33.25 15.766 1 98.31 476 LEU B N 1
ATOM 7986 C CA . LEU B 1 476 ? 10.516 32.906 14.352 1 98.31 476 LEU B CA 1
ATOM 7987 C C . LEU B 1 476 ? 11.094 34.062 13.555 1 98.31 476 LEU B C 1
ATOM 7989 O O . LEU B 1 476 ? 11.977 33.844 12.719 1 98.31 476 LEU B O 1
ATOM 7993 N N . ALA B 1 477 ? 10.625 35.25 13.773 1 97.75 477 ALA B N 1
ATOM 7994 C CA . ALA B 1 477 ? 11.102 36.438 13.062 1 97.75 477 ALA B CA 1
ATOM 7995 C C . ALA B 1 477 ? 12.602 36.656 13.273 1 97.75 477 ALA B C 1
ATOM 7997 O O . ALA B 1 477 ? 13.312 37.062 12.359 1 97.75 477 ALA B O 1
ATOM 7998 N N . SER B 1 478 ? 13.055 36.312 14.422 1 97.12 478 SER B N 1
ATOM 7999 C CA . SER B 1 478 ? 14.445 36.562 14.797 1 97.12 478 SER B CA 1
ATOM 8000 C C . SER B 1 478 ? 15.383 35.594 14.109 1 97.12 478 SER B C 1
ATOM 8002 O O . SER B 1 478 ? 16.594 35.812 14.086 1 97.12 478 SER B O 1
ATOM 8004 N N . PHE B 1 479 ? 14.883 34.531 13.5 1 95.62 479 PHE B N 1
ATOM 8005 C CA . PHE B 1 479 ? 15.695 33.562 12.797 1 95.62 479 PHE B CA 1
ATOM 8006 C C . PHE B 1 479 ? 16.266 34.125 11.508 1 95.62 479 PHE B C 1
ATOM 8008 O O . PHE B 1 479 ? 17.219 33.594 10.945 1 95.62 479 PHE B O 1
ATOM 8015 N N . VAL B 1 480 ? 15.594 35.188 11.008 1 95.38 480 VAL B N 1
ATOM 8016 C CA . VAL B 1 480 ? 16.062 35.812 9.781 1 95.38 480 VAL B CA 1
ATOM 8017 C C . VAL B 1 480 ? 16.969 37 10.109 1 95.38 480 VAL B C 1
ATOM 8019 O O . VAL B 1 480 ? 16.547 37.938 10.789 1 95.38 480 VAL B O 1
ATOM 8022 N N . GLU B 1 481 ? 18.125 36.969 9.609 1 94.38 481 GLU B N 1
ATOM 8023 C CA . GLU B 1 481 ? 19.109 38 9.906 1 94.38 481 GLU B CA 1
ATOM 8024 C C . GLU B 1 481 ? 18.75 39.312 9.219 1 94.38 481 GLU B C 1
ATOM 8026 O O . GLU B 1 481 ? 18.078 39.312 8.188 1 94.38 481 GLU B O 1
ATOM 8031 N N . ASP B 1 482 ? 19.312 40.344 9.742 1 93.5 482 ASP B N 1
ATOM 8032 C CA . ASP B 1 482 ? 19.031 41.688 9.242 1 93.5 482 ASP B CA 1
ATOM 8033 C C . ASP B 1 482 ? 19.422 41.812 7.766 1 93.5 482 ASP B C 1
ATOM 8035 O O . ASP B 1 482 ? 18.672 42.375 6.973 1 93.5 482 ASP B O 1
ATOM 8039 N N . SER B 1 483 ? 20.562 41.25 7.465 1 93.25 483 SER B N 1
ATOM 8040 C CA . SER B 1 483 ? 21.047 41.344 6.094 1 93.25 483 SER B CA 1
ATOM 8041 C C . SER B 1 483 ? 20.094 40.656 5.113 1 93.25 483 SER B C 1
ATOM 8043 O O . SER B 1 483 ? 19.906 41.125 3.99 1 93.25 483 SER B O 1
ATOM 8045 N N . GLU B 1 484 ? 19.469 39.625 5.57 1 92.31 484 GLU B N 1
ATOM 8046 C CA . GLU B 1 484 ? 18.531 38.875 4.727 1 92.31 484 GLU B CA 1
ATOM 8047 C C . GLU B 1 484 ? 17.172 39.594 4.652 1 92.31 484 GLU B C 1
ATOM 8049 O O . GLU B 1 484 ? 16.562 39.656 3.588 1 92.31 484 GLU B O 1
ATOM 8054 N N . VAL B 1 485 ? 16.781 40.156 5.719 1 92.25 485 VAL B N 1
ATOM 8055 C CA . VAL B 1 485 ? 15.516 40.875 5.789 1 92.25 485 VAL B CA 1
ATOM 8056 C C . VAL B 1 485 ? 15.531 42.031 4.824 1 92.25 485 VAL B C 1
ATOM 8058 O O . VAL B 1 485 ? 14.547 42.312 4.129 1 92.25 485 VAL B O 1
ATOM 8061 N N . LEU B 1 486 ? 16.641 42.656 4.777 1 89.31 486 LEU B N 1
ATOM 8062 C CA . LEU B 1 486 ? 16.766 43.844 3.961 1 89.31 486 LEU B CA 1
ATOM 8063 C C . LEU B 1 486 ? 16.688 43.531 2.477 1 89.31 486 LEU B C 1
ATOM 8065 O O . LEU B 1 486 ? 16.359 44.375 1.655 1 89.31 486 LEU B O 1
ATOM 8069 N N . THR B 1 487 ? 16.984 42.281 2.189 1 84.56 487 THR B N 1
ATOM 8070 C CA . THR B 1 487 ? 16.906 41.844 0.794 1 84.56 487 THR B CA 1
ATOM 8071 C C . THR B 1 487 ? 15.539 41.25 0.483 1 84.56 487 THR B C 1
ATOM 8073 O O . THR B 1 487 ? 15.305 40.75 -0.629 1 84.56 487 THR B O 1
ATOM 8076 N N . GLY B 1 488 ? 14.688 41.219 1.502 1 86.69 488 GLY B N 1
ATOM 8077 C CA . GLY B 1 488 ? 13.312 40.812 1.219 1 86.69 488 GLY B CA 1
ATOM 8078 C C . GLY B 1 488 ? 12.953 39.438 1.768 1 86.69 488 GLY B C 1
ATOM 8079 O O . GLY B 1 488 ? 11.805 39 1.645 1 86.69 488 GLY B O 1
ATOM 8080 N N . LYS B 1 489 ? 13.898 38.75 2.385 1 89.75 489 LYS B N 1
ATOM 8081 C CA . LYS B 1 489 ? 13.594 37.469 3.014 1 89.75 489 LYS B CA 1
ATOM 8082 C C . LYS B 1 489 ? 12.828 37.656 4.32 1 89.75 489 LYS B C 1
ATOM 8084 O O . LYS B 1 489 ? 13.273 38.406 5.207 1 89.75 489 LYS B O 1
ATOM 8089 N N . ILE B 1 490 ? 11.703 37.031 4.457 1 94.5 490 ILE B N 1
ATOM 8090 C CA . ILE B 1 490 ? 10.938 37.375 5.656 1 94.5 490 ILE B CA 1
ATOM 8091 C C . ILE B 1 490 ? 10.703 36.094 6.473 1 94.5 490 ILE B C 1
ATOM 8093 O O . ILE B 1 490 ? 10.258 36.156 7.621 1 94.5 490 ILE B O 1
ATOM 8097 N N . TYR B 1 491 ? 10.93 34.906 6.02 1 95.31 491 TYR B N 1
ATOM 8098 C CA . TYR B 1 491 ? 10.883 33.625 6.75 1 95.31 491 TYR B CA 1
ATOM 8099 C C . TYR B 1 491 ? 12.164 32.844 6.555 1 95.31 491 TYR B C 1
ATOM 8101 O O . TYR B 1 491 ? 12.82 32.938 5.516 1 95.31 491 TYR B O 1
ATOM 8109 N N . PRO B 1 492 ? 12.57 32 7.504 1 93.31 492 PRO B N 1
ATOM 8110 C CA . PRO B 1 492 ? 13.734 31.125 7.32 1 93.31 492 PRO B CA 1
ATOM 8111 C C . PRO B 1 492 ? 13.422 29.922 6.441 1 93.31 492 PRO B C 1
ATOM 8113 O O . PRO B 1 492 ? 12.266 29.703 6.07 1 93.31 492 PRO B O 1
ATOM 8116 N N . GLY B 1 493 ? 14.508 29.172 6.047 1 86.94 493 GLY B N 1
ATOM 8117 C CA . GLY B 1 493 ? 14.305 27.969 5.27 1 86.94 493 GLY B CA 1
ATOM 8118 C C . GLY B 1 493 ? 13.711 26.828 6.078 1 86.94 493 GLY B C 1
ATOM 8119 O O . GLY B 1 493 ? 14.039 26.656 7.254 1 86.94 493 GLY B O 1
ATOM 8120 N N . LEU B 1 494 ? 12.891 26.047 5.504 1 83.31 494 LEU B N 1
ATOM 8121 C CA . LEU B 1 494 ? 12.156 24.969 6.16 1 83.31 494 LEU B CA 1
ATOM 8122 C C . LEU B 1 494 ? 13.109 23.844 6.578 1 83.31 494 LEU B C 1
ATOM 8124 O O . LEU B 1 494 ? 12.758 23.016 7.422 1 83.31 494 LEU B O 1
ATOM 8128 N N . GLN B 1 495 ? 14.305 23.734 5.945 1 81.44 495 GLN B N 1
ATOM 8129 C CA . GLN B 1 495 ? 15.273 22.688 6.285 1 81.44 495 GLN B CA 1
ATOM 8130 C C . GLN B 1 495 ? 15.703 22.797 7.742 1 81.44 495 GLN B C 1
ATOM 8132 O O . GLN B 1 495 ? 16.25 21.844 8.312 1 81.44 495 GLN B O 1
ATOM 8137 N N . HIS B 1 496 ? 15.367 23.938 8.375 1 87.38 496 HIS B N 1
ATOM 8138 C CA . HIS B 1 496 ? 15.781 24.188 9.75 1 87.38 496 HIS B CA 1
ATOM 8139 C C . HIS B 1 496 ? 14.617 24 10.719 1 87.38 496 HIS B C 1
ATOM 8141 O O . HIS B 1 496 ? 14.648 24.516 11.844 1 87.38 496 HIS B O 1
ATOM 8147 N N . ILE B 1 497 ? 13.641 23.281 10.273 1 93.12 497 ILE B N 1
ATOM 8148 C CA . ILE B 1 497 ? 12.383 23.25 11.008 1 93.12 497 ILE B CA 1
ATOM 8149 C C . ILE B 1 497 ? 12.617 22.703 12.414 1 93.12 497 ILE B C 1
ATOM 8151 O O . ILE B 1 497 ? 12.008 23.172 13.383 1 93.12 497 ILE B O 1
ATOM 8155 N N . ARG B 1 498 ? 13.461 21.734 12.594 1 93.94 498 ARG B N 1
ATOM 8156 C CA . ARG B 1 498 ? 13.727 21.156 13.906 1 93.94 498 ARG B CA 1
ATOM 8157 C C . ARG B 1 498 ? 14.406 22.172 14.828 1 93.94 498 ARG B C 1
ATOM 8159 O O . ARG B 1 498 ? 14.047 22.297 16 1 93.94 498 ARG B O 1
ATOM 8166 N N . GLU B 1 499 ? 15.359 22.859 14.266 1 95.62 499 GLU B N 1
ATOM 8167 C CA . GLU B 1 499 ? 16.031 23.906 15.016 1 95.62 499 GLU B CA 1
ATOM 8168 C C . GLU B 1 499 ? 15.07 25.031 15.367 1 95.62 499 GLU B C 1
ATOM 8170 O O . GLU B 1 499 ? 15.094 25.562 16.484 1 95.62 499 GLU B O 1
ATOM 8175 N N . ILE B 1 500 ? 14.281 25.422 14.414 1 97 500 ILE B N 1
ATOM 8176 C CA . ILE B 1 500 ? 13.289 26.469 14.609 1 97 500 ILE B CA 1
ATOM 8177 C C . ILE B 1 500 ? 12.328 26.078 15.727 1 97 500 ILE B C 1
ATOM 8179 O O . ILE B 1 500 ? 12.07 26.859 16.641 1 97 500 ILE B O 1
ATOM 8183 N N . SER B 1 501 ? 11.82 24.828 15.672 1 98.12 501 SER B N 1
ATOM 8184 C CA . SER B 1 501 ? 10.898 24.328 16.672 1 98.12 501 SER B CA 1
ATOM 8185 C C . SER B 1 501 ? 11.539 24.328 18.062 1 98.12 501 SER B C 1
ATOM 8187 O O . SER B 1 501 ? 10.891 24.672 19.047 1 98.12 501 SER B O 1
ATOM 8189 N N . THR B 1 502 ? 12.812 23.938 18.109 1 98.31 502 THR B N 1
ATOM 8190 C CA . THR B 1 502 ? 13.531 23.906 19.375 1 98.31 502 THR B CA 1
ATOM 8191 C C . THR B 1 502 ? 13.641 25.312 19.969 1 98.31 502 THR B C 1
ATOM 8193 O O . THR B 1 502 ? 13.352 25.531 21.141 1 98.31 502 THR B O 1
ATOM 8196 N N . ARG B 1 503 ? 14.055 26.234 19.156 1 98.31 503 ARG B N 1
ATOM 8197 C CA . ARG B 1 503 ? 14.242 27.594 19.625 1 98.31 503 ARG B CA 1
ATOM 8198 C C . ARG B 1 503 ? 12.914 28.203 20.062 1 98.31 503 ARG B C 1
ATOM 8200 O O . ARG B 1 503 ? 12.844 28.891 21.094 1 98.31 503 ARG B O 1
ATOM 8207 N N . ILE B 1 504 ? 11.898 28 19.281 1 98.69 504 ILE B N 1
ATOM 8208 C CA . ILE B 1 504 ? 10.57 28.5 19.641 1 98.69 504 ILE B CA 1
ATOM 8209 C C . ILE B 1 504 ? 10.133 27.859 20.953 1 98.69 504 ILE B C 1
ATOM 8211 O O . ILE B 1 504 ? 9.641 28.562 21.844 1 98.69 504 ILE B O 1
ATOM 8215 N N . ALA B 1 505 ? 10.336 26.562 21.078 1 98.88 505 ALA B N 1
ATOM 8216 C CA . ALA B 1 505 ? 9.938 25.875 22.297 1 98.88 505 ALA B CA 1
ATOM 8217 C C . ALA B 1 505 ? 10.648 26.453 23.516 1 98.88 505 ALA B C 1
ATOM 8219 O O . ALA B 1 505 ? 10.016 26.703 24.547 1 98.88 505 ALA B O 1
ATOM 8220 N N . VAL B 1 506 ? 11.945 26.719 23.391 1 98.81 506 VAL B N 1
ATOM 8221 C CA . VAL B 1 506 ? 12.734 27.266 24.5 1 98.81 506 VAL B CA 1
ATOM 8222 C C . VAL B 1 506 ? 12.172 28.609 24.922 1 98.81 506 VAL B C 1
ATOM 8224 O O . VAL B 1 506 ? 11.906 28.844 26.094 1 98.81 506 VAL B O 1
ATOM 8227 N N . LYS B 1 507 ? 11.938 29.516 23.984 1 98.81 507 LYS B N 1
ATOM 8228 C CA . LYS B 1 507 ? 11.477 30.875 24.297 1 98.81 507 LYS B CA 1
ATOM 8229 C C . LYS B 1 507 ? 10.047 30.875 24.812 1 98.81 507 LYS B C 1
ATOM 8231 O O . LYS B 1 507 ? 9.703 31.656 25.703 1 98.81 507 LYS B O 1
ATOM 8236 N N . VAL B 1 508 ? 9.227 30.016 24.281 1 98.81 508 VAL B N 1
ATOM 8237 C CA . VAL B 1 508 ? 7.84 29.922 24.734 1 98.81 508 VAL B CA 1
ATOM 8238 C C . VAL B 1 508 ? 7.785 29.359 26.156 1 98.81 508 VAL B C 1
ATOM 8240 O O . VAL B 1 508 ? 6.961 29.766 26.969 1 98.81 508 VAL B O 1
ATOM 8243 N N . ILE B 1 509 ? 8.641 28.359 26.469 1 98.81 509 ILE B N 1
ATOM 8244 C CA . ILE B 1 509 ? 8.719 27.812 27.812 1 98.81 509 ILE B CA 1
ATOM 8245 C C . ILE B 1 509 ? 9.148 28.906 28.797 1 98.81 509 ILE B C 1
ATOM 8247 O O . ILE B 1 509 ? 8.594 29.031 29.891 1 98.81 509 ILE B O 1
ATOM 8251 N N . GLU B 1 510 ? 10.156 29.719 28.391 1 98.75 510 GLU B N 1
ATOM 8252 C CA . GLU B 1 510 ? 10.562 30.844 29.203 1 98.75 510 GLU B CA 1
ATOM 8253 C C . GLU B 1 510 ? 9.375 31.766 29.5 1 98.75 510 GLU B C 1
ATOM 8255 O O . GLU B 1 510 ? 9.172 32.188 30.641 1 98.75 510 GLU B O 1
ATOM 8260 N N . LYS B 1 511 ? 8.617 32.062 28.484 1 98.62 511 LYS B N 1
ATOM 8261 C CA . LYS B 1 511 ? 7.438 32.906 28.641 1 98.62 511 LYS B CA 1
ATOM 8262 C C . LYS B 1 511 ? 6.406 32.25 29.562 1 98.62 511 LYS B C 1
ATOM 8264 O O . LYS B 1 511 ? 5.762 32.938 30.359 1 98.62 511 LYS B O 1
ATOM 8269 N N . ALA B 1 512 ? 6.227 30.922 29.406 1 98.62 512 ALA B N 1
ATOM 8270 C CA . ALA B 1 512 ? 5.293 30.188 30.25 1 98.62 512 ALA B CA 1
ATOM 8271 C C . ALA B 1 512 ? 5.668 30.312 31.719 1 98.62 512 ALA B C 1
ATOM 8273 O O . ALA B 1 512 ? 4.793 30.453 32.594 1 98.62 512 ALA B O 1
ATOM 8274 N N . TYR B 1 513 ? 6.949 30.219 32.031 1 98.44 513 TYR B N 1
ATOM 8275 C CA . TYR B 1 513 ? 7.398 30.391 33.406 1 98.44 513 TYR B CA 1
ATOM 8276 C C . TYR B 1 513 ? 7.145 31.812 33.906 1 98.44 513 TYR B C 1
ATOM 8278 O O . TYR B 1 513 ? 6.695 32.031 35.031 1 98.44 513 TYR B O 1
ATOM 8286 N N . GLU B 1 514 ? 7.426 32.75 33.062 1 98.31 514 GLU B N 1
ATOM 8287 C CA . GLU B 1 514 ? 7.199 34.156 33.375 1 98.31 514 GLU B CA 1
ATOM 8288 C C . GLU B 1 514 ? 5.734 34.406 33.75 1 98.31 514 GLU B C 1
ATOM 8290 O O . GLU B 1 514 ? 5.438 35.188 34.656 1 98.31 514 GLU B O 1
ATOM 8295 N N . GLU B 1 515 ? 4.824 33.719 33.031 1 97.94 515 GLU B N 1
ATOM 8296 C CA . GLU B 1 515 ? 3.395 33.969 33.188 1 97.94 515 GLU B CA 1
ATOM 8297 C C . GLU B 1 515 ? 2.787 33.031 34.219 1 97.94 515 GLU B C 1
ATOM 8299 O O . GLU B 1 515 ? 1.584 33.062 34.469 1 97.94 515 GLU B O 1
ATOM 8304 N N . GLY B 1 516 ? 3.586 32.094 34.719 1 97.38 516 GLY B N 1
ATOM 8305 C CA . GLY B 1 516 ? 3.09 31.156 35.719 1 97.38 516 GLY B CA 1
ATOM 8306 C C . GLY B 1 516 ? 2.24 30.062 35.094 1 97.38 516 GLY B C 1
ATOM 8307 O O . GLY B 1 516 ? 1.4 29.453 35.781 1 97.38 516 GLY B O 1
ATOM 8308 N N . MET B 1 517 ? 2.436 29.828 33.875 1 97.56 517 MET B N 1
ATOM 8309 C CA . MET B 1 517 ? 1.643 28.828 33.188 1 97.56 517 MET B CA 1
ATOM 8310 C C . MET B 1 517 ? 2.316 27.453 33.25 1 97.56 517 MET B C 1
ATOM 8312 O O . MET B 1 517 ? 1.664 26.422 33.031 1 97.56 517 MET B O 1
ATOM 8316 N N . ALA B 1 518 ? 3.662 27.422 33.469 1 97.88 518 ALA B N 1
ATOM 8317 C CA . ALA B 1 518 ? 4.402 26.172 33.531 1 97.88 518 ALA B CA 1
ATOM 8318 C C . ALA B 1 518 ? 4.109 25.422 34.812 1 97.88 518 ALA B C 1
ATOM 8320 O O . ALA B 1 518 ? 4.16 26 35.906 1 97.88 518 ALA B O 1
ATOM 8321 N N . GLN B 1 519 ? 3.871 24.141 34.75 1 96.81 519 GLN B N 1
ATOM 8322 C CA . GLN B 1 519 ? 3.461 23.406 35.906 1 96.81 519 GLN B CA 1
ATOM 8323 C C . GLN B 1 519 ? 4.617 22.578 36.469 1 96.81 519 GLN B C 1
ATOM 8325 O O . GLN B 1 519 ? 4.523 22.031 37.562 1 96.81 519 GLN B O 1
ATOM 8330 N N . LEU B 1 520 ? 5.676 22.438 35.781 1 96.5 520 LEU B N 1
ATOM 8331 C CA . LEU B 1 520 ? 6.863 21.734 36.219 1 96.5 520 LEU B CA 1
ATOM 8332 C C . LEU B 1 520 ? 7.914 22.703 36.75 1 96.5 520 LEU B C 1
ATOM 8334 O O . LEU B 1 520 ? 7.934 23.875 36.344 1 96.5 520 LEU B O 1
ATOM 8338 N N . PRO B 1 521 ? 8.805 22.188 37.625 1 96.94 521 PRO B N 1
ATOM 8339 C CA . PRO B 1 521 ? 9.891 23.062 38.094 1 96.94 521 PRO B CA 1
ATOM 8340 C C . PRO B 1 521 ? 10.789 23.5 36.938 1 96.94 521 PRO B C 1
ATOM 8342 O O . PRO B 1 521 ? 11.086 22.719 36.031 1 96.94 521 PRO B O 1
ATOM 8345 N N . ARG B 1 522 ? 11.141 24.766 37 1 97.31 522 ARG B N 1
ATOM 8346 C CA . ARG B 1 522 ? 12.016 25.297 35.969 1 97.31 522 ARG B CA 1
ATOM 8347 C C . ARG B 1 522 ? 13.352 24.547 35.938 1 97.31 522 ARG B C 1
ATOM 8349 O O . ARG B 1 522 ? 14.039 24.469 36.969 1 97.31 522 ARG B O 1
ATOM 8356 N N . PRO B 1 523 ? 13.703 24.062 34.906 1 97.19 523 PRO B N 1
ATOM 8357 C CA . PRO B 1 523 ? 15.008 23.391 34.812 1 97.19 523 PRO B CA 1
ATOM 8358 C C . PRO B 1 523 ? 16.172 24.375 34.75 1 97.19 523 PRO B C 1
ATOM 8360 O O . PRO B 1 523 ? 15.969 25.547 34.406 1 97.19 523 PRO B O 1
ATOM 8363 N N . ASP B 1 524 ? 17.406 23.859 35 1 96.88 524 ASP B N 1
ATOM 8364 C CA . ASP B 1 524 ? 18.609 24.672 34.875 1 96.88 524 ASP B CA 1
ATOM 8365 C C . ASP B 1 524 ? 18.875 25.047 33.438 1 96.88 524 ASP B C 1
ATOM 8367 O O . ASP B 1 524 ? 19.312 26.172 33.125 1 96.88 524 ASP B O 1
ATOM 8371 N N . ASN B 1 525 ? 18.625 24.094 32.594 1 98.06 525 ASN B N 1
ATOM 8372 C CA . ASN B 1 525 ? 18.844 24.281 31.172 1 98.06 525 ASN B CA 1
ATOM 8373 C C . ASN B 1 525 ? 17.625 23.875 30.359 1 98.06 525 ASN B C 1
ATOM 8375 O O . ASN B 1 525 ? 17.438 22.703 30.047 1 98.06 525 ASN B O 1
ATOM 8379 N N . ILE B 1 526 ? 16.844 24.828 29.938 1 98.38 526 ILE B N 1
ATOM 8380 C CA . ILE B 1 526 ? 15.586 24.594 29.234 1 98.38 526 ILE B CA 1
ATOM 8381 C C . ILE B 1 526 ? 15.867 23.938 27.891 1 98.38 526 ILE B C 1
ATOM 8383 O O . ILE B 1 526 ? 15.164 23 27.484 1 98.38 526 ILE B O 1
ATOM 8387 N N . GLU B 1 527 ? 16.812 24.422 27.172 1 98.31 527 GLU B N 1
ATOM 8388 C CA . GLU B 1 527 ? 17.125 23.891 25.844 1 98.31 527 GLU B CA 1
ATOM 8389 C C . GLU B 1 527 ? 17.5 22.406 25.938 1 98.31 527 GLU B C 1
ATOM 8391 O O . GLU B 1 527 ? 17.078 21.609 25.109 1 98.31 527 GLU B O 1
ATOM 8396 N N . ALA B 1 528 ? 18.328 22.062 26.938 1 98 528 ALA B N 1
ATOM 8397 C CA . ALA B 1 528 ? 18.719 20.672 27.125 1 98 528 ALA B CA 1
ATOM 8398 C C . ALA B 1 528 ? 17.484 19.797 27.406 1 98 528 ALA B C 1
ATOM 8400 O O . ALA B 1 528 ? 17.406 18.656 26.922 1 98 528 ALA B O 1
ATOM 8401 N N . LEU B 1 529 ? 16.625 20.297 28.188 1 97.5 529 LEU B N 1
ATOM 8402 C CA . LEU B 1 529 ? 15.406 19.562 28.484 1 97.5 529 LEU B CA 1
ATOM 8403 C C . LEU B 1 529 ? 14.586 19.344 27.219 1 97.5 529 LEU B C 1
ATOM 8405 O O . LEU B 1 529 ? 14.102 18.234 26.984 1 97.5 529 LEU B O 1
ATOM 8409 N N . VAL B 1 530 ? 14.406 20.391 26.438 1 98.19 530 VAL B N 1
ATOM 8410 C CA . VAL B 1 530 ? 13.648 20.312 25.203 1 98.19 530 VAL B CA 1
ATOM 8411 C C . VAL B 1 530 ? 14.266 19.25 24.281 1 98.19 530 VAL B C 1
ATOM 8413 O O . VAL B 1 530 ? 13.562 18.375 23.781 1 98.19 530 VAL B O 1
ATOM 8416 N N . LYS B 1 531 ? 15.562 19.266 24.078 1 97.38 531 LYS B N 1
ATOM 8417 C CA . LYS B 1 531 ? 16.266 18.359 23.188 1 97.38 531 LYS B CA 1
ATOM 8418 C C . LYS B 1 531 ? 16.156 16.906 23.672 1 97.38 531 LYS B C 1
ATOM 8420 O O . LYS B 1 531 ? 16.047 15.984 22.875 1 97.38 531 LYS B O 1
ATOM 8425 N N . SER B 1 532 ? 16.141 16.719 24.984 1 96.31 532 SER B N 1
ATOM 8426 C CA . SER B 1 532 ? 16.062 15.383 25.562 1 96.31 532 SER B CA 1
ATOM 8427 C C . SER B 1 532 ? 14.68 14.758 25.344 1 96.31 532 SER B C 1
ATOM 8429 O O . SER B 1 532 ? 14.523 13.539 25.422 1 96.31 532 SER B O 1
ATOM 8431 N N . ARG B 1 533 ? 13.672 15.586 25.062 1 95.81 533 ARG B N 1
ATOM 8432 C CA . ARG B 1 533 ? 12.305 15.109 24.906 1 95.81 533 ARG B CA 1
ATOM 8433 C C . ARG B 1 533 ? 11.961 14.891 23.438 1 95.81 533 ARG B C 1
ATOM 8435 O O . ARG B 1 533 ? 10.867 14.422 23.109 1 95.81 533 ARG B O 1
ATOM 8442 N N . GLN B 1 534 ? 12.852 15.188 22.562 1 97.25 534 GLN B N 1
ATOM 8443 C CA . GLN B 1 534 ? 12.57 15.117 21.125 1 97.25 534 GLN B CA 1
ATOM 8444 C C . GLN B 1 534 ? 12.875 13.727 20.578 1 97.25 534 GLN B C 1
ATOM 8446 O O . GLN B 1 534 ? 13.984 13.219 20.734 1 97.25 534 GLN B O 1
ATOM 8451 N N . TYR B 1 535 ? 11.922 13.156 19.938 1 96.5 535 TYR B N 1
ATOM 8452 C CA . TYR B 1 535 ? 11.992 11.859 19.281 1 96.5 535 TYR B CA 1
ATOM 8453 C C . TYR B 1 535 ? 12.945 11.906 18.094 1 96.5 535 TYR B C 1
ATOM 8455 O O . TYR B 1 535 ? 12.922 12.859 17.312 1 96.5 535 TYR B O 1
ATOM 8463 N N . VAL B 1 536 ? 13.836 10.953 17.984 1 95.5 536 VAL B N 1
ATOM 8464 C CA . VAL B 1 536 ? 14.703 10.727 16.828 1 95.5 536 VAL B CA 1
ATOM 8465 C C . VAL B 1 536 ? 14.438 9.344 16.25 1 95.5 536 VAL B C 1
ATOM 8467 O O . VAL B 1 536 ? 14.617 8.328 16.938 1 95.5 536 VAL B O 1
ATOM 8470 N N . PRO B 1 537 ? 14 9.242 15 1 96.5 537 PRO B N 1
ATOM 8471 C CA . PRO B 1 537 ? 13.727 7.93 14.414 1 96.5 537 PRO B CA 1
ATOM 8472 C C . PRO B 1 537 ? 14.961 7.031 14.367 1 96.5 537 PRO B C 1
ATOM 8474 O O . PRO B 1 537 ? 15.953 7.375 13.719 1 96.5 537 PRO B O 1
ATOM 8477 N N . SER B 1 538 ? 14.859 5.949 15.078 1 96.62 538 SER B N 1
ATOM 8478 C CA . SER B 1 538 ? 15.953 4.984 15.141 1 96.62 538 SER B CA 1
ATOM 8479 C C . SER B 1 538 ? 15.461 3.613 15.578 1 96.62 538 SER B C 1
ATOM 8481 O O . SER B 1 538 ? 14.516 3.512 16.375 1 96.62 538 SER B O 1
ATOM 8483 N N . TYR B 1 539 ? 16.078 2.57 15.094 1 95.25 539 TYR B N 1
ATOM 8484 C CA . TYR B 1 539 ? 15.766 1.221 15.547 1 95.25 539 TYR B CA 1
ATOM 8485 C C . TYR B 1 539 ? 16.359 0.957 16.938 1 95.25 539 TYR B C 1
ATOM 8487 O O . TYR B 1 539 ? 15.977 -0.004 17.609 1 95.25 539 TYR B O 1
ATOM 8495 N N . ASP B 1 540 ? 17.266 1.749 17.266 1 89.88 540 ASP B N 1
ATOM 8496 C CA . ASP B 1 540 ? 17.812 1.715 18.625 1 89.88 540 ASP B CA 1
ATOM 8497 C C . ASP B 1 540 ? 16.922 2.51 19.578 1 89.88 540 ASP B C 1
ATOM 8499 O O . ASP B 1 540 ? 17.016 3.738 19.641 1 89.88 540 ASP B O 1
ATOM 8503 N N . LYS B 1 541 ? 16.266 1.923 20.453 1 80.12 541 LYS B N 1
ATOM 8504 C CA . LYS B 1 541 ? 15.266 2.523 21.328 1 80.12 541 LYS B CA 1
ATOM 8505 C C . LYS B 1 541 ? 15.906 3.494 22.312 1 80.12 541 LYS B C 1
ATOM 8507 O O . LYS B 1 541 ? 15.25 4.434 22.781 1 80.12 541 LYS B O 1
ATOM 8512 N N . SER B 1 542 ? 17.109 3.191 22.641 1 75.06 542 SER B N 1
ATOM 8513 C CA . SER B 1 542 ? 17.797 4.098 23.562 1 75.06 542 SER B CA 1
ATOM 8514 C C . SER B 1 542 ? 17.938 5.492 22.953 1 75.06 542 SER B C 1
ATOM 8516 O O . SER B 1 542 ? 18.141 6.469 23.672 1 75.06 542 SER B O 1
ATOM 8518 N N . LYS B 1 543 ? 17.688 5.59 21.797 1 73.19 543 LYS B N 1
ATOM 8519 C CA . LYS B 1 543 ? 17.875 6.859 21.094 1 73.19 543 LYS B CA 1
ATOM 8520 C C . LYS B 1 543 ? 16.547 7.582 20.922 1 73.19 543 LYS B C 1
ATOM 8522 O O . LYS B 1 543 ? 16.5 8.742 20.5 1 73.19 543 LYS B O 1
ATOM 8527 N N . ASN B 1 544 ? 15.414 6.805 21.188 1 73.06 544 ASN B N 1
ATOM 8528 C CA . ASN B 1 544 ? 14.094 7.379 20.938 1 73.06 544 ASN B CA 1
ATOM 8529 C C . ASN B 1 544 ? 13.633 8.242 22.109 1 73.06 544 ASN B C 1
ATOM 8531 O O . ASN B 1 544 ? 13.703 7.824 23.266 1 73.06 544 ASN B O 1
#

InterPro domains:
  IPR001891 Malic oxidoreductase [PIRSF000106] (6-542)
  IPR001891 Malic oxidoreductase [PR00072] (75-99)
  IPR001891 Malic oxidoreductase [PR00072] (135-164)
  IPR001891 Malic oxidoreductase [PR00072] (171-193)
  IPR001891 Malic oxidoreductase [PR00072] (230-248)
  IPR001891 Malic oxidoreductase [PR00072] (255-271)
  IPR001891 Malic oxidoreductase [PR00072] (286-302)
  IPR001891 Malic oxidoreductase [PR00072] (390-406)
  IPR012301 Malic enzyme, N-terminal domain [PF00390] (70-249)
  IPR012301 Malic enzyme, N-terminal domain [SM01274] (69-249)
  IPR012302 Malic enzyme, NAD-binding [PF03949] (259-513)
  IPR012302 Malic enzyme, NAD-binding [SM00919] (259-513)
  IPR015884 Malic enzyme, conserved site [PS00331] (255-271)
  IPR036291 NAD(P)-binding domain superfamily [SSF51735] (259-540)
  IPR037062 Malic enzyme, N-terminal domain superfamily [G3DSA:3.40.50.10380] (4-256)
  IPR046346 Aminoacid dehydrogenase-like, N-terminal domain superfamily [SSF53223] (6-258)

Nearest PDB structures (foldseek):
  6c7n-assembly1_A  TM=9.570E-01  e=4.866E-61  Sorghum bicolor
  5ou5-assembly1_A  TM=9.708E-01  e=4.408E-60  Zea mays
  1o0s-assembly1_A  TM=9.495E-01  e=1.035E-57  Ascaris suum
  6ags-assembly1_A  TM=9.470E-01  e=2.087E-57  Escherichia coli
  6urf-assembly1_B  TM=8.998E-01  e=6.482E-30  Mycobacterium tuberculosis

Foldseek 3Di:
DQCQLVNQQQAQARHPALQQDPVSCVVSVVVPVHPPHRDHLVRVLVVLVVVLVPDDDLLVSLLSLVVNSSRHVLSSLQNCLVQVVPCLCRLAPPVLVVCLQCVLVSPDDDAFDEAELVCPPPQLVVVVVLPAPAAAEEEEEQQQFQALPGRSGPSSQSHRVSLVSLLCSQQFADSSRYGYYHYGQETPDVCLLPDPSNDGDNDHGDDPVSVVSSVVVNQVSNCVSHVLHEYEYERYFQVPQVVVCVVPQLPHAYDYCLQLLLLLLVLLLVVLQCLQQVDQPLPFAEEEEDDGRNRLSNLVLNVVSCVVVVHDLVSSLRSYWYAYQQGTAAPPSPDDDDPSSVSNHHDPDPDGDGALQSVCLVRLGLEYAYAHQAAQSCPLSSLLSSLVRYQEHEYEQEGDDPRSGNYAPQSNCVSNVNRYQYEYQYADDWDDHPNDTHHHHHRYSSLAVSLLSLLCSLLSFRGCDSVLSSLLSNLQSVVADSVRSNVRYRGDDCSCSNVSSLSSSLRSNVVSVVVVRGPDDDDPDSSVSSVVNRHDSDSDPVRD/DQCQLVNQQQAQARHPALQQDPVSCVVSVVVPVHPPHRDHLVRVLVVLVVVLVPDDDLLVSLLSLVVNSSRHVLSSLQNCLVQVVPCLCRLAPPVLVVCLQCVLVSPDDDAFDEAELVCPPPQLVVVVVLPALAAAEEEEEQQQFQALPGRSGPSSQSHRVSLVSLLCSQQFADSSRYGYYHYGQETPDVCLLPDPSNDGDNDHGDDPVSVVSSVVVNQVSNCVSHVLHEYEYERYFQVPQVVVCVVPQLPHAYDYCLQLLLLLLVLLLVVLQCLQQVDQPLPFAEEEEDDGRSRLSNLVLNVVSCVVVVHDLVSSLRSYWYAYQQGTAAPPSPDDDDPSSVSNHHDPDPDGDGALQSVCLVRLGLEYAYAHQAAQSCPLSSLLSSLVRYQEHEYEQEGDDPRSGNYAPQSNCVSNVNRYQYEYQYADDWDDDPNDTHHHHHRYSSLAVSLLSLLCSLLSFRGCDSVLSSLLSNLQSVVADSVRSNVRYRGDDCSCSNVSSLSSSLRSNVVSVVVVRGDDDDDPDSSVSSVVNRHDSDSPPVRD

Solvent-accessible surface area (backbone atoms only — not comparable to full-atom values): 55041 Å² total; per-residue (Å²): 100,78,80,50,37,61,52,46,64,46,31,20,86,69,19,53,73,50,44,47,44,72,68,53,23,60,76,48,39,38,47,28,50,40,58,76,38,65,39,50,69,65,56,51,34,52,41,51,50,55,49,51,70,67,49,93,46,56,63,56,35,31,52,49,51,53,52,40,32,59,43,21,32,44,57,36,49,40,43,43,57,77,36,43,86,76,41,44,45,30,54,27,71,60,35,27,56,56,47,21,76,39,26,42,61,64,63,83,73,69,76,48,36,37,47,40,66,87,40,63,94,43,55,53,67,35,57,69,38,52,82,52,94,53,50,50,35,33,29,34,26,37,10,46,21,38,75,67,75,33,46,51,13,51,28,31,48,43,53,29,46,28,52,50,51,45,26,27,56,28,36,9,44,52,72,71,23,52,42,28,31,29,42,27,44,21,30,78,38,63,69,52,65,69,35,89,50,49,42,37,60,79,43,60,51,61,53,68,88,53,44,54,57,48,52,49,49,47,52,54,31,49,42,66,76,30,70,74,30,36,38,34,41,39,38,48,34,69,91,47,42,60,58,51,45,68,66,35,31,87,75,39,33,27,52,40,42,54,25,52,25,39,3,18,33,45,32,12,32,47,54,28,46,38,59,42,62,69,54,63,76,89,75,46,30,35,36,26,37,19,70,44,53,44,33,48,24,27,52,58,46,46,47,52,58,35,51,74,71,68,42,51,70,73,65,47,42,70,33,45,44,36,24,50,98,80,10,52,45,36,74,71,67,78,72,90,68,53,75,75,48,53,70,41,34,36,74,86,49,93,67,88,39,64,41,70,53,53,43,36,70,69,65,52,32,41,28,41,39,31,47,61,47,46,46,51,67,53,32,67,68,42,47,35,57,25,38,74,77,27,84,53,30,36,42,32,24,39,11,38,51,68,80,16,12,16,47,52,69,60,53,50,32,61,49,38,73,64,40,45,41,47,32,19,38,32,91,64,74,67,36,79,56,95,92,38,81,43,62,56,25,56,49,44,45,76,69,36,47,23,7,52,51,44,18,39,53,76,35,45,34,56,45,65,49,70,65,38,41,50,44,34,13,53,49,54,31,64,68,45,48,67,77,44,18,62,73,48,41,33,57,65,68,71,94,44,37,46,60,48,10,49,52,24,14,39,54,25,38,52,45,28,54,76,72,65,29,37,70,51,83,84,63,95,49,54,59,61,54,54,59,73,64,33,38,42,67,52,92,53,62,90,58,76,99,78,79,50,38,60,52,45,65,46,31,20,87,68,19,54,72,50,43,46,44,72,68,53,23,60,78,49,38,38,46,27,50,40,60,76,39,66,38,52,72,66,58,52,35,52,40,50,51,55,50,50,69,67,49,92,46,58,64,55,35,32,52,50,52,53,52,40,32,60,43,18,32,44,58,36,48,40,43,41,57,75,36,42,86,77,40,44,45,29,53,25,73,59,36,26,56,57,48,20,76,39,27,44,62,65,63,83,72,69,76,49,34,38,48,40,66,88,40,64,94,44,55,55,67,33,56,69,38,52,81,52,94,53,51,51,35,33,30,35,25,38,9,46,22,38,75,68,76,32,45,51,13,51,30,32,49,43,54,28,47,28,53,50,52,44,25,28,55,28,36,10,44,53,73,71,24,55,41,28,30,29,41,26,44,22,31,76,38,62,70,51,63,67,35,89,49,48,40,37,58,77,43,60,49,60,54,68,89,54,43,54,56,49,53,50,51,48,53,54,30,49,42,66,76,31,71,73,32,37,38,35,41,39,40,48,34,72,91,46,42,60,58,51,47,70,66,35,29,86,74,40,33,28,52,39,42,54,27,52,26,38,3,19,34,46,34,11,34,45,53,29,46,38,60,42,64,69,52,63,76,90,76,46,31,36,36,28,37,19,70,44,53,44,33,50,24,26,53,59,45,45,48,52,58,35,49,76,70,71,42,52,71,75,65,47,40,70,32,46,43,37,26,49,98,79,9,52,45,36,73,70,70,76,74,90,68,52,75,76,49,52,70,42,34,35,75,86,50,91,67,86,40,64,42,70,54,55,43,38,70,69,66,52,32,40,30,41,40,31,48,60,46,47,46,52,67,54,32,68,68,42,48,34,57,26,39,73,76,28,86,53,30,36,42,32,24,39,10,40,50,68,80,14,13,17,45,52,69,59,53,49,31,60,50,39,72,65,40,45,41,47,32,18,39,34,91,65,73,68,35,80,55,95,93,38,82,43,63,57,22,56,49,44,44,75,67,36,47,23,6,53,51,44,18,40,53,75,34,45,34,57,44,66,47,70,66,38,40,50,42,35,13,54,47,54,30,63,67,44,48,68,76,46,19,63,74,46,42,34,57,66,69,71,92,43,37,44,59,48,12,49,52,24,15,41,54,25,38,54,46,28,54,75,70,65,30,37,70,53,82,82,64,98,50,56,59,60,53,54,60,73,64,32,38,42,68,53,94,52,62,90,58,77

Organism: Dictyostelium discoideum (NCBI:txid44689)

Secondary structure (DSSP, 8-state):
----HHHHTT-TTT--GGG--HHHHHHTT-TTSS-S----HHHHHHHHHHHHHH-SSHHHHHHHHHHHHHH-HHHHHHHHHHTHHHHHHHHSTTHHHHHHHTTTTT--S--SEEEEGGGTT-HHHHGGGS--S--SEEEEE-STT-TTS---GGGGGHHHHHHHHHIIIII---GGGEEEEEEE-----HHHHH-TT--S--SPPPPHHHHHHHHHHHHHHHHHH-TT-EEEE-S--HHHHHHHHHHHTTTSSEEEIIIIIHHHHHHHHHHHHHHHHT--GGG--EEEE--SHHHHHHHHHHHHHHHHTT--HHHHHTTEEEEETTEE-BTTSSSPPPHHHHTT-BSS--S---SHHHHHHHH--SEEEE-S--TT-S-HHHHHHHHTT-SS-EEEE--SSGGGSSS-HHHHHHHTTT--EEEESS----EEETTEEE--EE--GGGTHHHHHHHHHHTT-S---HHHHHHHHHHHHHTS-HHHHTTT--S--GGGHHHHHHHHHHHHHHHHHHTT---SPPPS-HHHHHHHT-----SSGGG-/----HHHHTT-TTT--GGG--HHHHHHHT-TTSS-S----HHHHHHHHHHHHHH-SSHHHHHHHHHHHHHH-HHHHHHHHHHTHHHHHHHHSTTHHHHHHHTTTTT--S--SEEEEGGGTT-HHHHGGGS--S--SEEEEE-STT-TTS---GGGGGHHHHHHHHHIIIII---GGGEEEEEEE-----HHHHH-TT--S--SPPPPHHHHHHHHHHHHHHHHHH-TT-EEEE-S--HHHHHHHHHHHTTTSSEEEIIIIIHHHHHHHHHHHHHHHHT--GGG--EEEE--SHHHHHHHHHHHHHHHHTT--HHHHHTTEEEEETTEE-BTTSSSPPPHHHHTT-BSS--S---SHHHHHHHH--SEEEE-S--TT-S-HHHHHHHHTT-SS-EEEE--SSGGGSSS-HHHHHHHTTT--EEEESS----EEETTEEE--EE--GGGTHHHHHHHHHHTT-S---HHHHHHHHHHHHHTS-HHHHHTT--S--GGGHHHHHHHHHHHHHHHHHHTT---SPPPS-HHHHHHHT-----SSGGG-

Radius of gyration: 35.74 Å; Cα contacts (8 Å, |Δi|>4): 2205; chains: 2; bounding box: 56×107×85 Å

pLDDT: mean 94.9, std 6.34, range [27.92, 98.88]

Sequence (1088 aa):
MQNKPSFILRNPSANKGTGFNNEEREKLGLKGLLPPKVESLQEQSDRALSQFTSFNTNLERYIFLNCLRDRNETLFYYLLSNNLELMMPIIYTPTVGEACQKFGNEFRFAQGMYFASQDKGNIRAMMDNWPAEGVDIIVVSDGSRILGLGDLGTNGMGIPVGKLQLYVAGAGFCPTRTLPVIIDSGTNTKKYLEDKYYLGERHPRIPDSEYYPLVDEFLAAAFNKWPKVIVQFEDISNDHCFNLLDEYRNKYLCFNDDIQGTGSVILSGFINAVRSVQKPIKEHRMVFLGAGSAGIGVADCIMSLFDEAGVSKEEARKSFWFVDSKGLITTTRGDELTSQKKQYAREDYTYQLKSLLEVVRDVKPTAIIGLSGIGGSFSQEVIEEMAKHVEKPIVFALSNPTTNAECTAEQAYQWTDGRCIFASGSPFKPVEYKGKTFVPGQGNNMYIFPGLGLAASVCEAKHVTDAMIITAAKTLASFVEDSEVLTGKIYPGLQHIREISTRIAVKVIEKAYEEGMAQLPRPDNIEALVKSRQYVPSYDKSKNMQNKPSFILRNPSANKGTGFNNEEREKLGLKGLLPPKVESLQEQSDRALSQFTSFNTNLERYIFLNCLRDRNETLFYYLLSNNLELMMPIIYTPTVGEACQKFGNEFRFAQGMYFASQDKGNIRAMMDNWPAEGVDIIVVSDGSRILGLGDLGTNGMGIPVGKLQLYVAGAGFCPTRTLPVIIDSGTNTKKYLEDKYYLGERHPRIPDSEYYPLVDEFLAAAFNKWPKVIVQFEDISNDHCFNLLDEYRNKYLCFNDDIQGTGSVILSGFINAVRSVQKPIKEHRMVFLGAGSAGIGVADCIMSLFDEAGVSKEEARKSFWFVDSKGLITTTRGDELTSQKKQYAREDYTYQLKSLLEVVRDVKPTAIIGLSGIGGSFSQEVIEEMAKHVEKPIVFALSNPTTNAECTAEQAYQWTDGRCIFASGSPFKPVEYKGKTFVPGQGNNMYIFPGLGLAASVCEAKHVTDAMIITAAKTLASFVEDSEVLTGKIYPGLQHIREISTRIAVKVIEKAYEEGMAQLPRPDNIEALVKSRQYVPSYDKSKN